Protein AF-A0A1E3PH79-F1 (afdb_monomer)

Radius of gyration: 48.36 Å; Cα contacts (8 Å, |Δi|>4): 614; chains: 1; bounding box: 118×98×127 Å

Secondary structure (DSSP, 8-state):
---------------------------------SS--SSSTTTTTTSSSSSSSSTTS-SSS------------PPPP----------------SS-SSSSSSS---------------------PPPPPPPHHHHHHHHHHHHHHHHHHHT-TT----PPPPP-EEEEESSHHHHHHHHHHHHSS--S----SS------------------------HHHHHHHHHHHHHH-TT--S--------TTS----EEEPP---TTS--HHHHHHHSSSPEEEEEEESSS----HHHHHH-TT-SSEEEEEE-GGGS-HHHHHHHHHHSTT-EE----TT----SSS-HHHHHHHHHHHHHHHHHHHHHHHHHHT-SSSPPPEESHHHHHHHHHHHHHHHHHHHHHHHHHHHHHHHHHHHHHHHHHHTT----HHHHHHHHHHHHHHHHHHHHHHSSHHHHHHHHHHHHHHHHHHHHIIIIIPPPPTTS--S-TTS---GGGGGGS-TT-HHHHHHHHHHHHHHHTS-HHHHHHHHHHHHHHHHHHHHHHHSGGGG-HHHHHHHHHHHHHHHHHHHHHHHHHHHHHHGGGGT-----HHHHHHHHHHHHHHHHHHHHHHHHHHHHHHHHH-HHHHHHHHHHHHHHHHHSTTS-TT---TTS-HHHHHHHHHHHHHHHHHHHHHHHHHHHHSSGGG-GGGGGG-HHHHHHHHHHHHHHHHHHHHIIIIIHHHHHHHHHHHHHHHSTTTS-HHHHHHHHHTSHHHHHHHHHHHHHHHHHHHHHHHHHHH-

pLDDT: mean 71.73, std 24.01, range [20.89, 97.62]

Structure (mmCIF, N/CA/C/O backbone):
data_AF-A0A1E3PH79-F1
#
_entry.id   AF-A0A1E3PH79-F1
#
loop_
_atom_site.group_PDB
_atom_site.id
_atom_site.type_symbol
_atom_site.label_atom_id
_atom_site.label_alt_id
_atom_site.label_comp_id
_atom_site.label_asym_id
_atom_site.label_entity_id
_atom_site.label_seq_id
_atom_site.pdbx_PDB_ins_code
_atom_site.Cartn_x
_atom_site.Cartn_y
_atom_site.Cartn_z
_atom_site.occupancy
_atom_site.B_iso_or_equiv
_atom_site.auth_seq_id
_atom_site.auth_comp_id
_atom_site.auth_asym_id
_atom_site.auth_atom_id
_atom_site.pdbx_PDB_model_num
ATOM 1 N N . ILE A 1 1 ? -37.958 31.650 -43.771 1.00 40.56 1 ILE A N 1
ATOM 2 C CA . ILE A 1 1 ? -38.868 30.776 -44.551 1.00 40.56 1 ILE A CA 1
ATOM 3 C C . ILE A 1 1 ? -39.923 30.246 -43.580 1.00 40.56 1 ILE A C 1
ATOM 5 O O . ILE A 1 1 ? -39.558 29.885 -42.472 1.00 40.56 1 ILE A O 1
ATOM 9 N N . LYS A 1 2 ? -41.201 30.360 -43.972 1.00 30.62 2 LYS A N 1
ATOM 10 C CA . LYS A 1 2 ? -42.459 29.842 -43.375 1.00 30.62 2 LYS A CA 1
ATOM 11 C C . LYS A 1 2 ? -42.293 28.492 -42.637 1.00 30.62 2 LYS A C 1
ATOM 13 O O . LYS A 1 2 ? -41.453 27.720 -43.065 1.00 30.62 2 LYS A O 1
ATOM 18 N N . ALA A 1 3 ? -43.095 28.029 -41.676 1.00 34.97 3 ALA A N 1
ATOM 19 C CA . ALA A 1 3 ? -44.227 28.469 -40.849 1.00 34.97 3 ALA A CA 1
ATOM 20 C C . ALA A 1 3 ? -44.643 27.219 -40.018 1.00 34.97 3 ALA A C 1
ATOM 22 O O . ALA A 1 3 ? -44.399 26.122 -40.503 1.00 34.97 3 ALA A O 1
ATOM 23 N N . MET A 1 4 ? -45.303 27.412 -38.858 1.00 33.97 4 MET A N 1
ATOM 24 C CA . MET A 1 4 ? -46.304 26.535 -38.180 1.00 33.97 4 MET A CA 1
ATOM 25 C C . MET A 1 4 ? -46.022 25.017 -38.005 1.00 33.97 4 MET A C 1
ATOM 27 O O . MET A 1 4 ? -45.656 24.329 -38.936 1.00 33.97 4 MET A O 1
ATOM 31 N N . GLY A 1 5 ? -46.299 24.343 -36.886 1.00 33.81 5 GLY A N 1
ATOM 32 C CA . GLY A 1 5 ? -47.116 24.647 -35.713 1.00 33.81 5 GLY A CA 1
ATOM 33 C C . GLY A 1 5 ? -47.952 23.413 -35.309 1.00 33.81 5 GLY A C 1
ATOM 34 O O . GLY A 1 5 ? -48.493 22.747 -36.184 1.00 33.81 5 GLY A O 1
ATOM 35 N N . ARG A 1 6 ? -48.140 23.237 -33.986 1.00 31.33 6 ARG A N 1
ATOM 36 C CA . ARG A 1 6 ? -49.206 22.477 -33.274 1.00 31.33 6 ARG A CA 1
ATOM 37 C C . ARG A 1 6 ? -49.082 20.940 -33.162 1.00 31.33 6 ARG A C 1
ATOM 39 O O . ARG A 1 6 ? -48.594 20.319 -34.086 1.00 31.33 6 ARG A O 1
ATOM 46 N N . PHE A 1 7 ? -49.542 20.228 -32.115 1.00 28.58 7 PHE A N 1
ATOM 47 C CA . PHE A 1 7 ? -50.217 20.470 -30.811 1.00 28.58 7 PHE A CA 1
ATOM 48 C C . PHE A 1 7 ? -50.102 19.138 -29.998 1.00 28.58 7 PHE A C 1
ATOM 50 O O . PHE A 1 7 ? -50.185 18.076 -30.598 1.00 28.58 7 PHE A O 1
ATOM 57 N N . ILE A 1 8 ? -49.760 19.152 -28.699 1.00 30.28 8 ILE A N 1
ATOM 58 C CA . ILE A 1 8 ? -50.612 18.891 -27.502 1.00 30.28 8 ILE A CA 1
ATOM 59 C C . ILE A 1 8 ? -51.336 17.521 -27.426 1.00 30.28 8 ILE A C 1
ATOM 61 O O . ILE A 1 8 ? -52.250 17.284 -28.209 1.00 30.28 8 ILE A O 1
ATOM 65 N N . ARG A 1 9 ? -51.068 16.733 -26.358 1.00 26.61 9 ARG A N 1
ATOM 66 C CA . ARG A 1 9 ? -52.057 16.339 -25.312 1.00 26.61 9 ARG A CA 1
ATOM 67 C C . ARG A 1 9 ? -51.448 15.553 -24.131 1.00 26.61 9 ARG A C 1
ATOM 69 O O . ARG A 1 9 ? -50.984 14.433 -24.288 1.00 26.61 9 ARG A O 1
ATOM 76 N N . PHE A 1 10 ? -51.543 16.164 -22.947 1.00 28.48 10 PHE A N 1
ATOM 77 C CA . PHE A 1 10 ? -51.653 15.520 -21.629 1.00 28.48 10 PHE A CA 1
ATOM 78 C C . PHE A 1 10 ? -53.052 14.898 -21.451 1.00 28.48 10 PHE A C 1
ATOM 80 O O . PHE A 1 10 ? -53.993 15.302 -22.145 1.00 28.48 10 PHE A O 1
ATOM 87 N N . PRO A 1 11 ? -53.223 14.056 -20.418 1.00 27.12 11 PRO A N 1
ATOM 88 C CA . PRO A 1 11 ? -54.274 14.345 -19.448 1.00 27.12 11 PRO A CA 1
ATOM 89 C C . PRO A 1 11 ? -53.763 14.318 -17.998 1.00 27.12 11 PRO A C 1
ATOM 91 O O . PRO A 1 11 ? -52.985 13.458 -17.597 1.00 27.12 11 PRO A O 1
ATOM 94 N N . ALA A 1 12 ? -54.254 15.280 -17.224 1.00 29.77 12 ALA A N 1
ATOM 95 C CA . ALA A 1 12 ? -54.241 15.331 -15.769 1.00 29.77 12 ALA A CA 1
ATOM 96 C C . ALA A 1 12 ? -55.686 15.171 -15.277 1.00 29.77 12 ALA A C 1
ATOM 98 O O . ALA A 1 12 ? -56.572 15.691 -15.943 1.00 29.77 12 ALA A O 1
ATOM 99 N N . TYR A 1 13 ? -55.901 14.518 -14.134 1.00 26.52 13 TYR A N 1
ATOM 100 C CA . TYR A 1 13 ? -57.000 14.725 -13.164 1.00 26.52 13 TYR A CA 1
ATOM 101 C C . TYR A 1 13 ? -56.600 13.894 -11.921 1.00 26.52 13 TYR A C 1
ATOM 103 O O . TYR A 1 13 ? -56.377 12.701 -12.079 1.00 26.52 13 TYR A O 1
ATOM 111 N N . ALA A 1 14 ? -56.264 14.395 -10.726 1.00 29.11 14 ALA A N 1
ATOM 112 C CA . ALA A 1 14 ? -56.746 15.464 -9.834 1.00 29.11 14 ALA A CA 1
ATOM 113 C C . ALA A 1 14 ? -57.634 14.930 -8.690 1.00 29.11 14 ALA A C 1
ATOM 115 O O . ALA A 1 14 ? -58.629 14.255 -8.933 1.00 29.11 14 ALA A O 1
ATOM 116 N N . GLY A 1 15 ? -57.277 15.339 -7.463 1.00 24.25 15 GLY A N 1
ATOM 117 C CA . GLY A 1 15 ? -58.037 15.204 -6.210 1.00 24.25 15 GLY A CA 1
ATOM 118 C C . GLY A 1 15 ? -57.395 14.198 -5.246 1.00 24.25 15 GLY A C 1
ATOM 119 O O . GLY A 1 15 ? -57.199 13.056 -5.619 1.00 24.25 15 GLY A O 1
ATOM 120 N N . GLY A 1 16 ? -57.011 14.504 -4.008 1.00 24.59 16 GLY A N 1
ATOM 121 C CA . GLY A 1 16 ? -57.211 15.679 -3.167 1.00 24.59 16 GLY A CA 1
ATOM 122 C C . GLY A 1 16 ? -57.315 15.225 -1.701 1.00 24.59 16 GLY A C 1
ATOM 123 O O . GLY A 1 16 ? -57.924 14.199 -1.429 1.00 24.59 16 GLY A O 1
ATOM 124 N N . ALA A 1 17 ? -56.779 16.050 -0.800 1.00 23.89 17 ALA A N 1
ATOM 125 C CA . ALA A 1 17 ? -56.990 16.093 0.652 1.00 23.89 17 ALA A CA 1
ATOM 126 C C . ALA A 1 17 ? -56.134 15.212 1.596 1.00 23.89 17 ALA A C 1
ATOM 128 O O . ALA A 1 17 ? -55.948 14.011 1.446 1.00 23.89 17 ALA A O 1
ATOM 129 N N . VAL A 1 18 ? -55.637 15.941 2.596 1.00 26.20 18 VAL A N 1
ATOM 130 C CA . VAL A 1 18 ? -54.817 15.632 3.771 1.00 26.20 18 VAL A CA 1
ATOM 131 C C . VAL A 1 18 ? -55.671 14.970 4.869 1.00 26.20 18 VAL A C 1
ATOM 133 O O . VAL A 1 18 ? -56.858 15.275 4.948 1.00 26.20 18 VAL A O 1
ATOM 136 N N . VAL A 1 19 ? -55.058 14.161 5.750 1.00 25.27 19 VAL A N 1
ATOM 137 C CA . VAL A 1 19 ? -55.123 14.222 7.241 1.00 25.27 19 VAL A CA 1
ATOM 138 C C . VAL A 1 19 ? -54.936 12.833 7.886 1.00 25.27 19 VAL A C 1
ATOM 140 O O . VAL A 1 19 ? -55.721 11.923 7.663 1.00 25.27 19 VAL A O 1
ATOM 143 N N . ALA A 1 20 ? -53.872 12.758 8.698 1.00 25.66 20 ALA A N 1
ATOM 144 C CA . ALA A 1 20 ? -53.645 12.053 9.971 1.00 25.66 20 ALA A CA 1
ATOM 145 C C . ALA A 1 20 ? -54.320 10.705 10.302 1.00 25.66 20 ALA A C 1
ATOM 147 O O . ALA A 1 20 ? -55.531 10.548 10.212 1.00 25.66 20 ALA A O 1
ATOM 148 N N . GLY A 1 21 ? -53.541 9.833 10.954 1.00 24.19 21 GLY A N 1
ATOM 149 C CA . GLY A 1 21 ? -54.073 8.913 11.966 1.00 24.19 21 GLY A CA 1
ATOM 150 C C . GLY A 1 21 ? -53.407 7.544 11.976 1.00 24.19 21 GLY A C 1
ATOM 151 O O . GLY A 1 21 ? -53.368 6.864 10.964 1.00 24.19 21 GLY A O 1
ATOM 152 N N . ALA A 1 22 ? -52.876 7.161 13.132 1.00 23.11 22 ALA A N 1
ATOM 153 C CA . ALA A 1 22 ? -52.098 5.956 13.374 1.00 23.11 22 ALA A CA 1
ATOM 154 C C . ALA A 1 22 ? -52.888 4.632 13.280 1.00 23.11 22 ALA A C 1
ATOM 156 O O . ALA A 1 22 ? -54.100 4.599 13.481 1.00 23.11 22 ALA A O 1
ATOM 157 N N . SER A 1 23 ? -52.112 3.544 13.171 1.00 25.17 23 SER A N 1
ATOM 158 C CA . SER A 1 23 ? -52.193 2.300 13.965 1.00 25.17 23 SER A CA 1
ATOM 159 C C . SER A 1 23 ? -52.551 0.972 13.265 1.00 25.17 23 SER A C 1
ATOM 161 O O . SER A 1 23 ? -53.536 0.847 12.548 1.00 25.17 23 SER A O 1
ATOM 163 N N . TYR A 1 24 ? -51.732 -0.025 13.638 1.00 26.09 24 TYR A N 1
ATOM 164 C CA . TYR A 1 24 ? -52.042 -1.443 13.888 1.00 26.09 24 TYR A CA 1
ATOM 165 C C . TYR A 1 24 ? -51.797 -2.522 12.803 1.00 26.09 24 TYR A C 1
ATOM 167 O O . TYR A 1 24 ? -52.675 -2.908 12.044 1.00 26.09 24 TYR A O 1
ATOM 175 N N . VAL A 1 25 ? -50.552 -3.025 12.797 1.00 27.20 25 VAL A N 1
ATOM 176 C CA . VAL A 1 25 ? -50.134 -4.412 13.135 1.00 27.20 25 VAL A CA 1
ATOM 177 C C . VAL A 1 25 ? -50.914 -5.610 12.532 1.00 27.20 25 VAL A C 1
ATOM 179 O O . VAL A 1 25 ? -51.998 -5.950 12.982 1.00 27.20 25 VAL A O 1
ATOM 182 N N . SER A 1 26 ? -50.214 -6.312 11.620 1.00 24.75 26 SER A N 1
ATOM 183 C CA . SER A 1 26 ? -49.891 -7.767 11.579 1.00 24.75 26 SER A CA 1
ATOM 184 C C . SER A 1 26 ? -51.007 -8.839 11.594 1.00 24.75 26 SER A C 1
ATOM 186 O O . SER A 1 26 ? -51.764 -8.927 12.551 1.00 24.75 26 SER A O 1
ATOM 188 N N . TYR A 1 27 ? -50.997 -9.805 10.651 1.00 29.05 27 TYR A N 1
ATOM 189 C CA . TYR A 1 27 ? -50.211 -11.063 10.765 1.00 29.05 27 TYR A CA 1
ATOM 190 C C . TYR A 1 27 ? -50.633 -12.195 9.777 1.00 29.05 27 TYR A C 1
ATOM 192 O O . TYR A 1 27 ? -51.817 -12.390 9.520 1.00 29.05 27 TYR A O 1
ATOM 200 N N . LYS A 1 28 ? -49.618 -12.988 9.359 1.00 23.61 28 LYS A N 1
ATOM 201 C CA . LYS A 1 28 ? -49.560 -14.327 8.687 1.00 23.61 28 LYS A CA 1
ATOM 202 C C . LYS A 1 28 ? -49.988 -14.459 7.214 1.00 23.61 28 LYS A C 1
ATOM 204 O O . LYS A 1 28 ? -51.098 -14.111 6.855 1.00 23.61 28 LYS A O 1
ATOM 209 N N . VAL A 1 29 ? -49.121 -14.860 6.265 1.00 28.25 29 VAL A N 1
ATOM 210 C CA . VAL A 1 29 ? -48.293 -16.089 6.063 1.00 28.25 29 VAL A CA 1
ATOM 211 C C . VAL A 1 29 ? -49.121 -17.363 5.875 1.00 28.25 29 VAL A C 1
ATOM 213 O O . VAL A 1 29 ? -49.453 -18.023 6.854 1.00 28.25 29 VAL A O 1
ATOM 216 N N . GLN A 1 30 ? -49.341 -17.733 4.608 1.00 24.27 30 GLN A N 1
ATOM 217 C CA . GLN A 1 30 ? -49.129 -19.079 4.052 1.00 24.27 30 GLN A CA 1
ATOM 218 C C . GLN A 1 30 ? -49.381 -19.054 2.533 1.00 24.27 30 GLN A C 1
ATOM 220 O O . GLN A 1 30 ? -50.525 -19.055 2.108 1.00 24.27 30 GLN A O 1
ATOM 225 N N . GLU A 1 31 ? -48.314 -19.017 1.731 1.00 25.84 31 GLU A N 1
ATOM 226 C CA . GLU A 1 31 ? -48.132 -19.920 0.582 1.00 25.84 31 GLU A CA 1
ATOM 227 C C . GLU A 1 31 ? -46.709 -19.749 0.030 1.00 25.84 31 GLU A C 1
ATOM 229 O O . GLU A 1 31 ? -46.317 -18.698 -0.473 1.00 25.84 31 GLU A O 1
ATOM 234 N N . VAL A 1 32 ? -45.910 -20.802 0.186 1.00 27.08 32 VAL A N 1
ATOM 235 C CA . VAL A 1 32 ? -44.675 -21.038 -0.559 1.00 27.08 32 VAL A CA 1
ATOM 236 C C . VAL A 1 32 ? -45.066 -21.982 -1.682 1.00 27.08 32 VAL A C 1
ATOM 238 O O . VAL A 1 32 ? -45.522 -23.075 -1.371 1.00 27.08 32 VAL A O 1
ATOM 241 N N . GLN A 1 33 ? -44.860 -21.595 -2.941 1.00 24.83 33 GLN A N 1
ATOM 242 C CA . GLN A 1 33 ? -44.304 -22.446 -4.004 1.00 24.83 33 GLN A CA 1
ATOM 243 C C . GLN A 1 33 ? -44.442 -21.752 -5.360 1.00 24.83 33 GLN A C 1
ATOM 245 O O . GLN A 1 33 ? -45.523 -21.720 -5.926 1.00 24.83 33 GLN A O 1
ATOM 250 N N . SER A 1 34 ? -43.320 -21.240 -5.874 1.00 29.38 34 SER A N 1
ATOM 251 C CA . SER A 1 34 ? -42.864 -21.395 -7.269 1.00 29.38 34 SER A CA 1
ATOM 252 C C . SER A 1 34 ? -42.009 -20.200 -7.700 1.00 29.38 34 SER A C 1
ATOM 254 O O . SER A 1 34 ? -42.451 -19.385 -8.501 1.00 29.38 34 SER A O 1
ATOM 256 N N . TYR A 1 35 ? -40.782 -20.069 -7.189 1.00 31.27 35 TYR A N 1
ATOM 257 C CA . TYR A 1 35 ? -39.760 -19.287 -7.899 1.00 31.27 35 TYR A CA 1
ATOM 258 C C . TYR A 1 35 ? -38.345 -19.641 -7.431 1.00 31.27 35 TYR A C 1
ATOM 260 O O . TYR A 1 35 ? -37.696 -18.832 -6.788 1.00 31.27 35 TYR A O 1
ATOM 268 N N . THR A 1 36 ? -37.880 -20.860 -7.736 1.00 27.53 36 THR A N 1
ATOM 269 C CA . THR A 1 36 ? -36.444 -21.224 -7.822 1.00 27.53 36 THR A CA 1
ATOM 270 C C . THR A 1 36 ? -36.266 -22.691 -8.240 1.00 27.53 36 THR A C 1
ATOM 272 O O . THR A 1 36 ? -35.741 -23.517 -7.503 1.00 27.53 36 THR A O 1
ATOM 275 N N . ILE A 1 37 ? -36.658 -23.031 -9.467 1.00 33.91 37 ILE A N 1
ATOM 276 C CA . ILE A 1 37 ? -36.073 -24.170 -10.193 1.00 33.91 37 ILE A CA 1
ATOM 277 C C . ILE A 1 37 ? -35.824 -23.661 -11.606 1.00 33.91 37 ILE A C 1
ATOM 279 O O . ILE A 1 37 ? -36.747 -23.648 -12.401 1.00 33.91 37 ILE A O 1
ATOM 283 N N . ASP A 1 38 ? -34.621 -23.126 -11.844 1.00 33.41 38 ASP A N 1
ATOM 284 C CA . ASP A 1 38 ? -34.033 -23.000 -13.197 1.00 33.41 38 ASP A CA 1
ATOM 285 C C . ASP A 1 38 ? -32.577 -22.485 -13.219 1.00 33.41 38 ASP A C 1
ATOM 287 O O . ASP A 1 38 ? -32.014 -22.231 -14.280 1.00 33.41 38 ASP A O 1
ATOM 291 N N . LYS A 1 39 ? -31.895 -22.372 -12.067 1.00 32.22 39 LYS A N 1
ATOM 292 C CA . LYS A 1 39 ? -30.450 -22.053 -12.034 1.00 32.22 39 LYS A CA 1
ATOM 293 C C . LYS A 1 39 ? -29.551 -23.086 -11.351 1.00 32.22 39 LYS A C 1
ATOM 295 O O . LYS A 1 39 ? -28.341 -22.900 -11.333 1.00 32.22 39 LYS A O 1
ATOM 300 N N . VAL A 1 40 ? -30.106 -24.192 -10.853 1.00 38.94 40 VAL A N 1
ATOM 301 C CA . VAL A 1 40 ? -29.328 -25.239 -10.156 1.00 38.94 40 VAL A CA 1
ATOM 302 C C . VAL A 1 40 ? -28.991 -26.439 -11.057 1.00 38.94 40 VAL A C 1
ATOM 304 O O . VAL A 1 40 ? -28.041 -27.154 -10.770 1.00 38.94 40 VAL A O 1
ATOM 307 N N . ASN A 1 41 ? -29.622 -26.583 -12.227 1.00 32.47 41 ASN A N 1
ATOM 308 C CA . ASN A 1 41 ? -29.276 -27.638 -13.196 1.00 32.47 41 ASN A CA 1
ATOM 309 C C . ASN A 1 41 ? -28.191 -27.235 -14.216 1.00 32.47 41 ASN A C 1
ATOM 311 O O . ASN A 1 41 ? -27.985 -27.934 -15.198 1.00 32.47 41 ASN A O 1
ATOM 315 N N . ILE A 1 42 ? -27.488 -26.116 -14.002 1.00 38.41 42 ILE A N 1
ATOM 316 C CA . ILE A 1 42 ? -26.365 -25.678 -14.861 1.00 38.41 42 ILE A CA 1
ATOM 317 C C . ILE A 1 42 ? -25.005 -25.847 -14.155 1.00 38.41 42 ILE A C 1
ATOM 319 O O . ILE A 1 42 ? -23.962 -25.814 -14.798 1.00 38.41 42 ILE A O 1
ATOM 323 N N . ILE A 1 43 ? -24.992 -26.108 -12.844 1.00 34.12 43 ILE A N 1
ATOM 324 C CA . ILE A 1 43 ? -23.750 -26.271 -12.064 1.00 34.12 43 ILE A CA 1
ATOM 325 C C . ILE A 1 43 ? -23.427 -27.755 -11.815 1.00 34.12 43 ILE A C 1
ATOM 327 O O . ILE A 1 43 ? -22.266 -28.118 -11.648 1.00 34.12 43 ILE A O 1
ATOM 331 N N . THR A 1 44 ? -24.419 -28.643 -11.889 1.00 32.03 44 THR A N 1
ATOM 332 C CA . THR A 1 44 ? -24.231 -30.094 -11.730 1.00 32.03 44 THR A CA 1
ATOM 333 C C . THR A 1 44 ? -23.749 -30.807 -12.999 1.00 32.03 44 THR A C 1
ATOM 335 O O . THR A 1 44 ? -23.125 -31.857 -12.887 1.00 32.03 44 THR A O 1
ATOM 338 N N . ASP A 1 45 ? -23.916 -30.214 -14.187 1.00 31.34 45 ASP A N 1
ATOM 339 C CA . ASP A 1 45 ? -23.447 -30.799 -15.458 1.00 31.34 45 ASP A CA 1
ATOM 340 C C . ASP A 1 45 ? -22.004 -30.409 -15.843 1.00 31.34 45 ASP A C 1
ATOM 342 O O . ASP A 1 45 ? -21.421 -31.008 -16.749 1.00 31.34 45 ASP A O 1
ATOM 346 N N . TRP A 1 46 ? -21.381 -29.454 -15.138 1.00 34.69 46 TRP A N 1
ATOM 347 C CA . TRP A 1 46 ? -19.995 -29.030 -15.402 1.00 34.69 46 TRP A CA 1
ATOM 348 C C . TRP A 1 46 ? -18.946 -29.796 -14.572 1.00 34.69 46 TRP A C 1
ATOM 350 O O . TRP A 1 46 ? -17.784 -29.875 -14.964 1.00 34.69 46 TRP A O 1
ATOM 360 N N . LEU A 1 47 ? -19.353 -30.443 -13.475 1.00 34.25 47 LEU A N 1
ATOM 361 C CA . LEU A 1 47 ? -18.463 -31.212 -12.589 1.00 34.25 47 LEU A CA 1
ATOM 362 C C . LEU A 1 47 ? -18.416 -32.724 -12.885 1.00 34.25 47 LEU A C 1
ATOM 364 O O . LEU A 1 47 ? -17.696 -33.455 -12.213 1.00 34.25 47 LEU A O 1
ATOM 368 N N . GLY A 1 48 ? -19.136 -33.201 -13.906 1.00 32.88 48 GLY A N 1
ATOM 369 C CA . GLY A 1 48 ? -19.240 -34.631 -14.230 1.00 32.88 48 GLY A CA 1
ATOM 370 C C . GLY A 1 48 ? -18.476 -35.118 -15.468 1.00 32.88 48 GLY A C 1
ATOM 371 O O . GLY A 1 48 ? -18.587 -36.295 -15.794 1.00 32.88 48 GLY A O 1
ATOM 372 N N . LYS A 1 49 ? -17.746 -34.261 -16.205 1.00 31.97 49 LYS A N 1
ATOM 373 C CA . LYS A 1 49 ? -17.163 -34.637 -17.519 1.00 31.97 49 LYS A CA 1
ATOM 374 C C . LYS A 1 49 ? -15.705 -34.231 -17.777 1.00 31.97 49 LYS A C 1
ATOM 376 O O . LYS A 1 49 ? -15.265 -34.299 -18.918 1.00 31.97 49 LYS A O 1
ATOM 381 N N . SER A 1 50 ? -14.938 -33.900 -16.738 1.00 33.84 50 SER A N 1
ATOM 382 C CA . SER A 1 50 ? -13.518 -33.516 -16.892 1.00 33.84 50 SER A CA 1
ATOM 383 C C . SER A 1 50 ? -12.545 -34.321 -16.021 1.00 33.84 50 SER A C 1
ATOM 385 O O . SER A 1 50 ? -11.378 -33.956 -15.924 1.00 33.84 50 SER A O 1
ATOM 387 N N . PHE A 1 51 ? -12.998 -35.409 -15.387 1.00 31.53 51 PHE A N 1
ATOM 388 C CA . PHE A 1 51 ? -12.179 -36.192 -14.448 1.00 31.53 51 PHE A CA 1
ATOM 389 C C . PHE A 1 51 ? -11.673 -37.544 -14.986 1.00 31.53 51 PHE A C 1
ATOM 391 O O . PHE A 1 51 ? -10.914 -38.208 -14.291 1.00 31.53 51 PHE A O 1
ATOM 398 N N . ASP A 1 52 ? -12.005 -37.920 -16.228 1.00 29.38 52 ASP A N 1
ATOM 399 C CA . ASP A 1 52 ? -11.644 -39.233 -16.808 1.00 29.38 52 ASP A CA 1
ATOM 400 C C . ASP A 1 52 ? -10.533 -39.188 -17.883 1.00 29.38 52 ASP A C 1
ATOM 402 O O . ASP A 1 52 ? -10.166 -40.218 -18.440 1.00 29.38 52 ASP A O 1
ATOM 406 N N . GLU A 1 53 ? -9.933 -38.020 -18.156 1.00 30.33 53 GLU A N 1
ATOM 407 C CA . GLU A 1 53 ? -8.894 -37.862 -19.200 1.00 30.33 53 GLU A CA 1
ATOM 408 C C . GLU A 1 53 ? -7.509 -37.443 -18.654 1.00 30.33 53 GLU A C 1
ATOM 410 O O . GLU A 1 53 ? -6.613 -37.074 -19.408 1.00 30.33 53 GLU A O 1
ATOM 415 N N . ILE A 1 54 ? -7.297 -37.526 -17.331 1.00 35.12 54 ILE A N 1
ATOM 416 C CA . ILE A 1 54 ? -6.015 -37.187 -16.667 1.00 35.12 54 ILE A CA 1
ATOM 417 C C . ILE A 1 54 ? -5.381 -38.398 -15.942 1.00 35.12 54 ILE A C 1
ATOM 419 O O . ILE A 1 54 ? -4.218 -38.358 -15.545 1.00 35.12 54 ILE A O 1
ATOM 423 N N . ALA A 1 55 ? -6.067 -39.543 -15.871 1.00 28.42 55 ALA A N 1
ATOM 424 C CA . ALA A 1 55 ? -5.559 -40.753 -15.208 1.00 28.42 55 ALA A CA 1
ATOM 425 C C . ALA A 1 55 ? -4.575 -41.605 -16.053 1.00 28.42 55 ALA A C 1
ATOM 427 O O . ALA A 1 55 ? -4.109 -42.639 -15.588 1.00 28.42 55 ALA A O 1
ATOM 428 N N . GLY A 1 56 ? -4.227 -41.189 -17.279 1.00 33.03 56 GLY A N 1
ATOM 429 C CA . GLY A 1 56 ? -3.384 -41.971 -18.202 1.00 33.03 56 GLY A CA 1
ATOM 430 C C . GLY A 1 56 ? -1.911 -41.549 -18.329 1.00 33.03 56 GLY A C 1
ATOM 431 O O . GLY A 1 56 ? -1.188 -42.145 -19.121 1.00 33.03 56 GLY A O 1
ATOM 432 N N . GLY A 1 57 ? -1.454 -40.515 -17.611 1.00 32.38 57 GLY A N 1
ATOM 433 C CA . GLY A 1 57 ? -0.138 -39.886 -17.846 1.00 32.38 57 GLY A CA 1
ATOM 434 C C . GLY A 1 57 ? 0.852 -39.904 -16.676 1.00 32.38 57 GLY A C 1
ATOM 435 O O . GLY A 1 57 ? 1.940 -39.347 -16.803 1.00 32.38 57 GLY A O 1
ATOM 436 N N . LEU A 1 58 ? 0.496 -40.510 -15.542 1.00 29.89 58 LEU A N 1
ATOM 437 C CA . LEU A 1 58 ? 1.210 -40.362 -14.263 1.00 29.89 58 LEU A CA 1
ATOM 438 C C . LEU A 1 58 ? 1.896 -41.644 -13.755 1.00 29.89 58 LEU A C 1
ATOM 440 O O . LEU A 1 58 ? 2.262 -41.710 -12.589 1.00 29.89 58 LEU A O 1
ATOM 444 N N . ASP A 1 59 ? 2.131 -42.631 -14.622 1.00 28.84 59 ASP A N 1
ATOM 445 C CA . ASP A 1 59 ? 2.749 -43.919 -14.239 1.00 28.84 59 ASP A CA 1
ATOM 446 C C . ASP A 1 59 ? 4.247 -44.027 -14.616 1.00 28.84 59 ASP A C 1
ATOM 448 O O . ASP A 1 59 ? 4.873 -45.075 -14.497 1.00 28.84 59 ASP A O 1
ATOM 452 N N . GLY A 1 60 ? 4.857 -42.931 -15.089 1.00 32.72 60 GLY A N 1
ATOM 453 C CA . GLY A 1 60 ? 6.245 -42.911 -15.582 1.00 32.72 60 GLY A CA 1
ATOM 454 C C . GLY A 1 60 ? 7.257 -42.128 -14.737 1.00 32.72 60 GLY A C 1
ATOM 455 O O . GLY A 1 60 ? 8.423 -42.068 -15.118 1.00 32.72 60 GLY A O 1
ATOM 456 N N . PHE A 1 61 ? 6.841 -41.490 -13.635 1.00 30.50 61 PHE A N 1
ATOM 457 C CA . PHE A 1 61 ? 7.673 -40.482 -12.952 1.00 30.50 61 PHE A CA 1
ATOM 458 C C . PHE A 1 61 ? 8.008 -40.781 -11.477 1.00 30.50 61 PHE A C 1
ATOM 460 O O . PHE A 1 61 ? 8.788 -40.049 -10.876 1.00 30.50 61 PHE A O 1
ATOM 467 N N . MET A 1 62 ? 7.514 -41.876 -10.888 1.00 27.42 62 MET A N 1
ATOM 468 C CA . MET A 1 62 ? 7.903 -42.303 -9.533 1.00 27.42 62 MET A CA 1
ATOM 469 C C . MET A 1 62 ? 8.568 -43.678 -9.548 1.00 27.42 62 MET A C 1
ATOM 471 O O . MET A 1 62 ? 7.958 -44.700 -9.258 1.00 27.42 62 MET A O 1
ATOM 475 N N . GLY A 1 63 ? 9.854 -43.695 -9.874 1.00 25.53 63 GLY A N 1
ATOM 476 C CA . GLY A 1 63 ? 10.680 -44.890 -9.792 1.00 25.53 63 GLY A CA 1
ATOM 477 C C . GLY A 1 63 ? 12.111 -44.508 -9.480 1.00 25.53 63 GLY A C 1
ATOM 478 O O . GLY A 1 63 ? 12.911 -44.401 -10.399 1.00 25.53 63 GLY A O 1
ATOM 479 N N . SER A 1 64 ? 12.392 -44.254 -8.200 1.00 25.59 64 SER A N 1
ATOM 480 C CA . SER A 1 64 ? 13.714 -44.289 -7.550 1.00 25.59 64 SER A CA 1
ATOM 481 C C . SER A 1 64 ? 13.781 -43.197 -6.492 1.00 25.59 64 SER A C 1
ATOM 483 O O . SER A 1 64 ? 14.096 -42.067 -6.825 1.00 25.59 64 SER A O 1
ATOM 485 N N . PHE A 1 65 ? 13.488 -43.532 -5.239 1.00 28.44 65 PHE A N 1
ATOM 486 C CA . PHE A 1 65 ? 14.339 -43.239 -4.078 1.00 28.44 65 PHE A CA 1
ATOM 487 C C . PHE A 1 65 ? 13.714 -43.954 -2.873 1.00 28.44 65 PHE A C 1
ATOM 489 O O . PHE A 1 65 ? 12.584 -43.667 -2.487 1.00 28.44 65 PHE A O 1
ATOM 496 N N . GLY A 1 66 ? 14.420 -44.970 -2.376 1.00 24.94 66 GLY A N 1
ATOM 497 C CA . GLY A 1 66 ? 13.994 -45.833 -1.278 1.00 24.94 66 GLY A CA 1
ATOM 498 C C . GLY A 1 66 ? 14.605 -45.462 0.076 1.00 24.94 66 GLY A C 1
ATOM 499 O O . GLY A 1 66 ? 15.617 -44.767 0.118 1.00 24.94 66 GLY A O 1
ATOM 500 N N . ASP A 1 67 ? 13.957 -46.023 1.107 1.00 24.52 67 ASP A N 1
ATOM 501 C CA . ASP A 1 67 ? 14.365 -46.319 2.497 1.00 24.52 67 ASP A CA 1
ATOM 502 C C . ASP A 1 67 ? 14.916 -45.182 3.388 1.00 24.52 67 ASP A C 1
ATOM 504 O O . ASP A 1 67 ? 15.742 -44.380 2.983 1.00 24.52 67 ASP A O 1
ATOM 508 N N . GLU A 1 68 ? 14.554 -45.028 4.670 1.00 23.23 68 GLU A N 1
ATOM 509 C CA . GLU A 1 68 ? 14.037 -45.965 5.678 1.00 23.23 68 GLU A CA 1
ATOM 510 C C . GLU A 1 68 ? 13.567 -45.140 6.910 1.00 23.23 68 GLU A C 1
ATOM 512 O O . GLU A 1 68 ? 14.264 -44.195 7.289 1.00 23.23 68 GLU A O 1
ATOM 517 N N . ARG A 1 69 ? 12.444 -45.522 7.558 1.00 24.86 69 ARG A N 1
ATOM 518 C CA . ARG A 1 69 ? 12.154 -45.531 9.029 1.00 24.86 69 ARG A CA 1
ATOM 519 C C . ARG A 1 69 ? 10.661 -45.349 9.378 1.00 24.86 69 ARG A C 1
ATOM 521 O O . ARG A 1 69 ? 10.156 -44.253 9.584 1.00 24.86 69 ARG A O 1
ATOM 528 N N . SER A 1 70 ? 10.005 -46.505 9.456 1.00 21.55 70 SER A N 1
ATOM 529 C CA . SER A 1 70 ? 8.941 -46.968 10.368 1.00 21.55 70 SER A CA 1
ATOM 530 C C . SER A 1 70 ? 8.235 -46.007 11.353 1.00 21.55 70 SER A C 1
ATOM 532 O O . SER A 1 70 ? 8.784 -45.644 12.392 1.00 21.55 70 SER A O 1
ATOM 534 N N . PHE A 1 71 ? 6.914 -45.857 11.172 1.00 20.89 71 PHE A N 1
ATOM 535 C CA . PHE A 1 71 ? 5.935 -45.939 12.268 1.00 20.89 71 PHE A CA 1
ATOM 536 C C . PHE A 1 71 ? 4.622 -46.572 11.767 1.00 20.89 71 PHE A C 1
ATOM 538 O O . PHE A 1 71 ? 4.142 -46.267 10.680 1.00 20.89 71 PHE A O 1
ATOM 545 N N . SER A 1 72 ? 4.096 -47.521 12.538 1.00 25.56 72 SER A N 1
ATOM 546 C CA . SER A 1 72 ? 3.015 -48.454 12.200 1.00 25.56 72 SER A CA 1
ATOM 547 C C . SER A 1 72 ? 1.607 -47.876 12.384 1.00 25.56 72 SER A C 1
ATOM 549 O O . SER A 1 72 ? 1.316 -47.288 13.424 1.00 25.56 72 SER A O 1
ATOM 551 N N . GLN A 1 73 ? 0.708 -48.173 11.444 1.00 24.02 73 GLN A N 1
ATOM 552 C CA . GLN A 1 73 ? -0.745 -47.991 11.539 1.00 24.02 73 GLN A CA 1
ATOM 553 C C . GLN A 1 73 ? -1.421 -49.347 11.257 1.00 24.02 73 GLN A C 1
ATOM 555 O O . GLN A 1 73 ? -0.971 -50.036 10.339 1.00 24.02 73 GLN A O 1
ATOM 560 N N . PRO A 1 74 ? -2.484 -49.757 11.974 1.00 27.50 74 PRO A N 1
ATOM 561 C CA . PRO A 1 74 ? -3.334 -50.852 11.529 1.00 27.50 74 PRO A CA 1
ATOM 562 C C . PRO A 1 74 ? -4.603 -50.315 10.846 1.00 27.50 74 PRO A C 1
ATOM 564 O O . PRO A 1 74 ? -5.361 -49.536 11.422 1.00 27.50 74 PRO A O 1
ATOM 567 N N . THR A 1 75 ? -4.829 -50.757 9.612 1.00 27.19 75 THR A N 1
ATOM 568 C CA . THR A 1 75 ? -6.068 -50.624 8.828 1.00 27.19 75 THR A CA 1
ATOM 569 C C . THR A 1 75 ? -7.095 -51.706 9.203 1.00 27.19 75 THR A C 1
ATOM 571 O O . THR A 1 75 ? -6.700 -52.808 9.589 1.00 27.19 75 THR A O 1
ATOM 574 N N . PRO A 1 76 ? -8.411 -51.464 9.030 1.00 30.08 76 PRO A N 1
ATOM 575 C CA . PRO A 1 76 ? -9.418 -52.521 8.948 1.00 30.08 76 PRO A CA 1
ATOM 576 C C . PRO A 1 76 ? -9.706 -52.902 7.477 1.00 30.08 76 PRO A C 1
ATOM 578 O O . PRO A 1 76 ? -9.564 -52.048 6.598 1.00 30.08 76 PRO A O 1
ATOM 581 N N . PRO A 1 77 ? -10.161 -54.136 7.177 1.00 31.59 77 PRO A N 1
ATOM 582 C CA . PRO A 1 77 ? -10.740 -54.470 5.880 1.00 31.59 77 PRO A CA 1
ATOM 583 C C . PRO A 1 77 ? -12.277 -54.542 5.916 1.00 31.59 77 PRO A C 1
ATOM 585 O O . PRO A 1 77 ? -12.900 -54.801 6.946 1.00 31.59 77 PRO A O 1
ATOM 588 N N . SER A 1 78 ? -12.858 -54.302 4.744 1.00 24.69 78 SER A N 1
ATOM 589 C CA . SER A 1 78 ? -14.275 -54.341 4.368 1.00 24.69 78 SER A CA 1
ATOM 590 C C . SER A 1 78 ? -14.693 -55.696 3.754 1.00 24.69 78 SER A C 1
ATOM 592 O O . SER A 1 78 ? -13.837 -56.545 3.522 1.00 24.69 78 SER A O 1
ATOM 594 N N . GLN A 1 79 ? -15.999 -55.812 3.427 1.00 26.95 79 GLN A N 1
ATOM 595 C CA . GLN A 1 79 ? -16.753 -56.878 2.711 1.00 26.95 79 GLN A CA 1
ATOM 596 C C . GLN A 1 79 ? -17.509 -57.871 3.626 1.00 26.95 79 GLN A C 1
ATOM 598 O O . GLN A 1 79 ? -16.963 -58.322 4.621 1.00 26.95 79 GLN A O 1
ATOM 603 N N . GLU A 1 80 ? -18.759 -58.298 3.385 1.00 23.38 80 GLU A N 1
ATOM 604 C CA . GLU A 1 80 ? -19.764 -58.054 2.334 1.00 23.38 80 GLU A CA 1
ATOM 605 C C . GLU A 1 80 ? -21.120 -58.696 2.756 1.00 23.38 80 GLU A C 1
ATOM 607 O O . GLU A 1 80 ? -21.151 -59.568 3.621 1.00 23.38 80 GLU A O 1
ATOM 612 N N . THR A 1 81 ? -22.201 -58.341 2.044 1.00 24.75 81 THR A N 1
ATOM 613 C CA . THR A 1 81 ? -23.515 -59.025 1.868 1.00 24.75 81 THR A CA 1
ATOM 614 C C . THR A 1 81 ? -24.686 -58.833 2.865 1.00 24.75 81 THR A C 1
ATOM 616 O O . THR A 1 81 ? -24.650 -59.190 4.035 1.00 24.75 81 THR A O 1
ATOM 619 N N . THR A 1 82 ? -25.774 -58.288 2.300 1.00 25.14 82 THR A N 1
ATOM 620 C CA . THR A 1 82 ? -27.198 -58.216 2.716 1.00 25.14 82 THR A CA 1
ATOM 621 C C . THR A 1 82 ? -27.936 -59.551 2.423 1.00 25.14 82 THR A C 1
ATOM 623 O O . THR A 1 82 ? -27.296 -60.415 1.821 1.00 25.14 82 THR A O 1
ATOM 626 N N . PRO A 1 83 ? -29.254 -59.774 2.717 1.00 34.00 83 PRO A N 1
ATOM 627 C CA . PRO A 1 83 ? -30.312 -58.880 3.244 1.00 34.00 83 PRO A CA 1
ATOM 628 C C . PRO A 1 83 ? -31.203 -59.473 4.380 1.00 34.00 83 PRO A C 1
ATOM 630 O O . PRO A 1 83 ? -31.226 -60.680 4.600 1.00 34.00 83 PRO A O 1
ATOM 633 N N . GLY A 1 84 ? -32.045 -58.642 5.022 1.00 23.52 84 GLY A N 1
ATOM 634 C CA . GLY A 1 84 ? -33.269 -59.124 5.697 1.00 23.52 84 GLY A CA 1
ATOM 635 C C . GLY A 1 84 ? -33.733 -58.373 6.956 1.00 23.52 84 GLY A C 1
ATOM 636 O O . GLY A 1 84 ? -33.198 -58.605 8.027 1.00 23.52 84 GLY A O 1
ATOM 637 N N . ASN A 1 85 ? -34.753 -57.528 6.765 1.00 24.50 85 ASN A N 1
ATOM 638 C CA . ASN A 1 85 ? -35.866 -57.086 7.630 1.00 24.50 85 ASN A CA 1
ATOM 639 C C . ASN A 1 85 ? -35.809 -57.008 9.179 1.00 24.50 85 ASN A C 1
ATOM 641 O O . ASN A 1 85 ? -35.468 -57.954 9.876 1.00 24.50 85 ASN A O 1
ATOM 645 N N . ASP A 1 86 ? -36.441 -55.914 9.630 1.00 23.81 86 ASP A N 1
ATOM 646 C CA . ASP A 1 86 ? -37.207 -55.668 10.864 1.00 23.81 86 ASP A CA 1
ATOM 647 C C . ASP A 1 86 ? -36.510 -55.304 12.194 1.00 23.81 86 ASP A C 1
ATOM 649 O O . ASP A 1 86 ? -35.933 -56.122 12.899 1.00 23.81 86 ASP A O 1
ATOM 653 N N . ASN A 1 87 ? -36.795 -54.048 12.562 1.00 24.09 87 ASN A N 1
ATOM 654 C CA . ASN A 1 87 ? -37.203 -53.513 13.864 1.00 24.09 87 ASN A CA 1
ATOM 655 C C . ASN A 1 87 ? -36.219 -53.339 15.039 1.00 24.09 87 ASN A C 1
ATOM 657 O O . ASN A 1 87 ? -35.635 -54.261 15.590 1.00 24.09 87 ASN A O 1
ATOM 661 N N . ASP A 1 88 ? -36.291 -52.087 15.503 1.00 24.17 88 ASP A N 1
ATOM 662 C CA . ASP A 1 88 ? -36.158 -51.554 16.855 1.00 24.17 88 ASP A CA 1
ATOM 663 C C . ASP A 1 88 ? -34.783 -51.255 17.483 1.00 24.17 88 ASP A C 1
ATOM 665 O O . ASP A 1 88 ? -34.050 -52.109 17.964 1.00 24.17 88 ASP A O 1
ATOM 669 N N . ARG A 1 89 ? -34.637 -49.931 17.671 1.00 25.17 89 ARG A N 1
ATOM 670 C CA . ARG A 1 89 ? -34.211 -49.204 18.878 1.00 25.17 89 ARG A CA 1
ATOM 671 C C . ARG A 1 89 ? -32.720 -48.999 19.175 1.00 25.17 89 ARG A C 1
ATOM 673 O O . ARG A 1 89 ? -32.003 -49.909 19.558 1.00 25.17 89 ARG A O 1
ATOM 680 N N . GLN A 1 90 ? -32.439 -47.687 19.270 1.00 23.66 90 GLN A N 1
ATOM 681 C CA . GLN A 1 90 ? -31.554 -46.997 20.226 1.00 23.66 90 GLN A CA 1
ATOM 682 C C . GLN A 1 90 ? -30.051 -47.169 19.937 1.00 23.66 90 GLN A C 1
ATOM 684 O O . GLN A 1 90 ? -29.559 -48.269 19.787 1.00 23.66 90 GLN A O 1
ATOM 689 N N . THR A 1 91 ? -29.240 -46.122 19.784 1.00 24.50 91 THR A N 1
ATOM 690 C CA . THR A 1 91 ? -29.147 -44.876 20.560 1.00 24.50 91 THR A CA 1
ATOM 691 C C . THR A 1 91 ? -28.422 -43.794 19.742 1.00 24.50 91 THR A C 1
ATOM 693 O O . THR A 1 91 ? -27.278 -43.994 19.339 1.00 24.50 91 THR A O 1
ATOM 696 N N . LEU A 1 92 ? -29.037 -42.625 19.548 1.00 25.81 92 LEU A N 1
ATOM 697 C CA . LEU A 1 92 ? -28.313 -41.379 19.266 1.00 25.81 92 LEU A CA 1
ATOM 698 C C . LEU A 1 92 ? -28.972 -40.264 20.083 1.00 25.81 92 LEU A C 1
ATOM 700 O O . LEU A 1 92 ? -29.849 -39.536 19.618 1.00 25.81 92 LEU A O 1
ATOM 704 N N . GLU A 1 93 ? -28.582 -40.215 21.352 1.00 25.45 93 GLU A N 1
ATOM 705 C CA . GLU A 1 93 ? -28.691 -39.034 22.199 1.00 25.45 93 GLU A CA 1
ATOM 706 C C . GLU A 1 93 ? -27.565 -38.069 21.812 1.00 25.45 93 GLU A C 1
ATOM 708 O O . GLU A 1 93 ? -26.420 -38.498 21.705 1.00 25.45 93 GLU A O 1
ATOM 713 N N . ALA A 1 94 ? -27.916 -36.801 21.566 1.00 29.17 94 ALA A N 1
ATOM 714 C CA . ALA A 1 94 ? -27.131 -35.594 21.899 1.00 29.17 94 ALA A CA 1
ATOM 715 C C . ALA A 1 94 ? -27.512 -34.352 21.063 1.00 29.17 94 ALA A C 1
ATOM 717 O O . ALA A 1 94 ? -27.021 -33.267 21.346 1.00 29.17 94 ALA A O 1
ATOM 718 N N . THR A 1 95 ? -28.405 -34.445 20.070 1.00 29.86 95 THR A N 1
ATOM 719 C CA . THR A 1 95 ? -28.692 -33.299 19.169 1.00 29.86 95 THR A CA 1
ATOM 720 C C . THR A 1 95 ? -30.177 -33.087 18.847 1.00 29.86 95 THR A C 1
ATOM 722 O O . THR A 1 95 ? -30.535 -32.663 17.751 1.00 29.86 95 THR A O 1
ATOM 725 N N . ARG A 1 96 ? -31.079 -33.342 19.808 1.00 29.05 96 ARG A N 1
ATOM 726 C CA . ARG A 1 96 ? -32.525 -33.039 19.667 1.00 29.05 96 ARG A CA 1
ATOM 727 C C . ARG A 1 96 ? -33.176 -32.275 20.827 1.00 29.05 96 ARG A C 1
ATOM 729 O O . ARG A 1 96 ? -34.391 -32.127 20.837 1.00 29.05 96 ARG A O 1
ATOM 736 N N . PHE A 1 97 ? -32.406 -31.723 21.764 1.00 30.08 97 PHE A N 1
ATOM 737 C CA . PHE A 1 97 ? -32.987 -31.017 22.916 1.00 30.08 97 PHE A CA 1
ATOM 738 C C . PHE A 1 97 ? -33.330 -29.530 22.674 1.00 30.08 97 PHE A C 1
ATOM 740 O O . PHE A 1 97 ? -33.996 -28.929 23.503 1.00 30.08 97 PHE A O 1
ATOM 747 N N . LEU A 1 98 ? -32.951 -28.919 21.544 1.00 29.03 98 LEU A N 1
ATOM 748 C CA . LEU A 1 98 ? -33.087 -27.457 21.374 1.00 29.03 98 LEU A CA 1
ATOM 749 C C . LEU A 1 98 ? -33.999 -26.983 20.231 1.00 29.03 98 LEU A C 1
ATOM 751 O O . LEU A 1 98 ? -34.138 -25.786 20.020 1.00 29.03 98 LEU A O 1
ATOM 755 N N . MET A 1 99 ? -34.691 -27.892 19.540 1.00 25.77 99 MET A N 1
ATOM 756 C CA . MET A 1 99 ? -35.614 -27.556 18.440 1.00 25.77 99 MET A CA 1
ATOM 757 C C . MET A 1 99 ? -36.862 -28.454 18.480 1.00 25.77 99 MET A C 1
ATOM 759 O O . MET A 1 99 ? -37.143 -29.205 17.551 1.00 25.77 99 MET A O 1
ATOM 763 N N . GLY A 1 100 ? -37.584 -28.443 19.607 1.00 28.58 100 GLY A N 1
ATOM 764 C CA . GLY A 1 100 ? -38.746 -29.323 19.818 1.00 28.58 100 GLY A CA 1
ATOM 765 C C . GLY A 1 100 ? -39.816 -28.834 20.798 1.00 28.58 100 GLY A C 1
ATOM 766 O O . GLY A 1 100 ? -40.780 -29.555 21.022 1.00 28.58 100 GLY A O 1
ATOM 767 N N . VAL A 1 101 ? -39.694 -27.629 21.367 1.00 31.06 101 VAL A N 1
ATOM 768 C CA . VAL A 1 101 ? -40.664 -27.114 22.360 1.00 31.06 101 VAL A CA 1
ATOM 769 C C . VAL A 1 101 ? -41.612 -26.048 21.783 1.00 31.06 101 VAL A C 1
ATOM 771 O O . VAL A 1 101 ? -42.633 -25.752 22.390 1.00 31.06 101 VAL A O 1
ATOM 774 N N . LEU A 1 102 ? -41.364 -25.507 20.582 1.00 24.83 102 LEU A N 1
ATOM 775 C CA . LEU A 1 102 ? -42.054 -24.280 20.146 1.00 24.83 102 LEU A CA 1
ATOM 776 C C . LEU A 1 102 ? -43.173 -24.434 19.091 1.00 24.83 102 LEU A C 1
ATOM 778 O O . LEU A 1 102 ? -43.700 -23.421 18.646 1.00 24.83 102 LEU A O 1
ATOM 782 N N . LEU A 1 103 ? -43.574 -25.639 18.660 1.00 25.91 103 LEU A N 1
ATOM 783 C CA . LEU A 1 103 ? -44.461 -25.767 17.478 1.00 25.91 103 LEU A CA 1
ATOM 784 C C . LEU A 1 103 ? -45.596 -26.806 17.556 1.00 25.91 103 LEU A C 1
ATOM 786 O O . LEU A 1 103 ? -46.087 -27.249 16.522 1.00 25.91 103 LEU A O 1
ATOM 790 N N . ALA A 1 104 ? -46.080 -27.155 18.751 1.00 27.61 104 ALA A N 1
ATOM 791 C CA . ALA A 1 104 ? -47.187 -28.109 18.905 1.00 27.61 104 ALA A CA 1
ATOM 792 C C . ALA A 1 104 ? -48.256 -27.656 19.915 1.00 27.61 104 ALA A C 1
ATOM 794 O O . ALA A 1 104 ? -48.529 -28.357 20.884 1.00 27.61 104 ALA A O 1
ATOM 795 N N . ALA A 1 105 ? -48.868 -26.485 19.704 1.00 25.64 105 ALA A N 1
ATOM 796 C CA . ALA A 1 105 ? -50.037 -26.085 20.497 1.00 25.64 105 ALA A CA 1
ATOM 797 C C . ALA A 1 105 ? -50.970 -25.082 19.790 1.00 25.64 105 ALA A C 1
ATOM 799 O O . ALA A 1 105 ? -51.345 -24.089 20.398 1.00 25.64 105 ALA A O 1
ATOM 800 N N . ILE A 1 106 ? -51.357 -25.300 18.523 1.00 28.59 106 ILE A N 1
ATOM 801 C CA . ILE A 1 106 ? -52.532 -24.618 17.935 1.00 28.59 106 ILE A CA 1
ATOM 802 C C . ILE A 1 106 ? -53.248 -25.554 16.941 1.00 28.59 106 ILE A C 1
ATOM 804 O O . ILE A 1 106 ? -52.813 -25.669 15.799 1.00 28.59 106 ILE A O 1
ATOM 808 N N . ALA A 1 107 ? -54.340 -26.197 17.380 1.00 26.14 107 ALA A N 1
ATOM 809 C CA . ALA A 1 107 ? -55.449 -26.686 16.543 1.00 26.14 107 ALA A CA 1
ATOM 810 C C . ALA A 1 107 ? -56.704 -27.005 17.407 1.00 26.14 107 ALA A C 1
ATOM 812 O O . ALA A 1 107 ? -56.703 -27.965 18.169 1.00 26.14 107 ALA A O 1
ATOM 813 N N . GLU A 1 108 ? -57.705 -26.116 17.309 1.00 27.36 108 GLU A N 1
ATOM 814 C CA . GLU A 1 108 ? -59.191 -26.215 17.415 1.00 27.36 108 GLU A CA 1
ATOM 815 C C . GLU A 1 108 ? -59.883 -27.308 18.285 1.00 27.36 108 GLU A C 1
ATOM 817 O O . GLU A 1 108 ? -59.763 -28.491 17.997 1.00 27.36 108 GLU A O 1
ATOM 822 N N . GLN A 1 109 ? -60.575 -26.942 19.394 1.00 26.78 109 GLN A N 1
ATOM 823 C CA . GLN A 1 109 ? -62.045 -26.678 19.612 1.00 26.78 109 GLN A CA 1
ATOM 824 C C . GLN A 1 109 ? -62.809 -27.913 20.187 1.00 26.78 109 GLN A C 1
ATOM 826 O O . GLN A 1 109 ? -62.336 -29.027 20.000 1.00 26.78 109 GLN A O 1
ATOM 831 N N . PRO A 1 110 ? -64.040 -27.808 20.746 1.00 35.38 110 PRO A N 1
ATOM 832 C CA . PRO A 1 110 ? -64.572 -26.974 21.842 1.00 35.38 110 PRO A CA 1
ATOM 833 C C . PRO A 1 110 ? -65.253 -27.829 22.950 1.00 35.38 110 PRO A C 1
ATOM 835 O O . PRO A 1 110 ? -65.685 -28.938 22.677 1.00 35.38 110 PRO A O 1
ATOM 838 N N . ASP A 1 111 ? -65.415 -27.321 24.179 1.00 25.06 111 ASP A N 1
ATOM 839 C CA . ASP A 1 111 ? -66.604 -27.607 25.012 1.00 25.06 111 ASP A CA 1
ATOM 840 C C . ASP A 1 111 ? -66.641 -26.735 26.277 1.00 25.06 111 ASP A C 1
ATOM 842 O O . ASP A 1 111 ? -65.622 -26.315 26.824 1.00 25.06 111 ASP A O 1
ATOM 846 N N . ALA A 1 112 ? -67.862 -26.388 26.671 1.00 27.66 112 ALA A N 1
ATOM 847 C CA . ALA A 1 112 ? -68.204 -25.315 27.592 1.00 27.66 112 ALA A CA 1
ATOM 848 C C . ALA A 1 112 ? -68.271 -25.731 29.080 1.00 27.66 112 ALA A C 1
ATOM 850 O O . ALA A 1 112 ? -68.436 -26.904 29.404 1.00 27.66 112 ALA A O 1
ATOM 851 N N . VAL A 1 113 ? -68.356 -24.688 29.933 1.00 26.77 113 VAL A N 1
ATOM 852 C CA . VAL A 1 113 ? -68.910 -24.627 31.316 1.00 26.77 113 VAL A CA 1
ATOM 853 C C . VAL A 1 113 ? -67.902 -24.857 32.470 1.00 26.77 113 VAL A C 1
ATOM 855 O O . VAL A 1 113 ? -67.164 -25.834 32.420 1.00 26.77 113 VAL A O 1
ATOM 858 N N . PRO A 1 114 ? -67.933 -24.100 33.600 1.00 29.66 114 PRO A N 1
ATOM 859 C CA . PRO A 1 114 ? -68.402 -22.729 33.873 1.00 29.66 114 PRO A CA 1
ATOM 860 C C . PRO A 1 114 ? -67.317 -21.814 34.504 1.00 29.66 114 PRO A C 1
ATOM 862 O O . PRO A 1 114 ? -66.279 -22.259 34.986 1.00 29.66 114 PRO A O 1
ATOM 865 N N . LEU A 1 115 ? -67.617 -20.512 34.567 1.00 36.50 115 LEU A N 1
ATOM 866 C CA . LEU A 1 115 ? -66.909 -19.513 35.377 1.00 36.50 115 LEU A CA 1
ATOM 867 C C . LEU A 1 115 ? -66.817 -19.943 36.849 1.00 36.50 115 LEU A C 1
ATOM 869 O O . LEU A 1 115 ? -67.825 -19.934 37.556 1.00 36.50 115 LEU A O 1
ATOM 873 N N . ASN A 1 116 ? -65.601 -20.226 37.314 1.00 26.97 116 ASN A N 1
ATOM 874 C CA . ASN A 1 116 ? -65.266 -20.222 38.730 1.00 26.97 116 ASN A CA 1
ATOM 875 C C . ASN A 1 116 ? -64.390 -18.998 39.002 1.00 26.97 116 ASN A C 1
ATOM 877 O O . ASN A 1 116 ? -63.316 -18.834 38.427 1.00 26.97 116 ASN A O 1
ATOM 881 N N . VAL A 1 117 ? -64.901 -18.110 39.850 1.00 36.00 117 VAL A N 1
ATOM 882 C CA . VAL A 1 117 ? -64.171 -16.969 40.396 1.00 36.00 117 VAL A CA 1
ATOM 883 C C . VAL A 1 117 ? -63.089 -17.536 41.312 1.00 36.00 117 VAL A C 1
ATOM 885 O O . VAL A 1 117 ? -63.352 -17.833 42.476 1.00 36.00 117 VAL A O 1
ATOM 888 N N . GLU A 1 118 ? -61.884 -17.740 40.782 1.00 28.53 118 GLU A N 1
ATOM 889 C CA . GLU A 1 118 ? -60.722 -18.052 41.607 1.00 28.53 118 GLU A CA 1
ATOM 890 C C . GLU A 1 118 ? -60.266 -16.780 42.321 1.00 28.53 118 GLU A C 1
ATOM 892 O O . GLU A 1 118 ? -59.750 -15.822 41.747 1.00 28.53 118 GLU A O 1
ATOM 897 N N . SER A 1 119 ? -60.530 -16.782 43.621 1.00 27.98 119 SER A N 1
ATOM 898 C CA . SER A 1 119 ? -59.985 -15.872 44.611 1.00 27.98 119 SER A CA 1
ATOM 899 C C . SER A 1 119 ? -58.458 -15.827 44.530 1.00 27.98 119 SER A C 1
ATOM 901 O O . SER A 1 119 ? -57.793 -16.832 44.782 1.00 27.98 119 SER A O 1
ATOM 903 N N . TYR A 1 120 ? -57.905 -14.644 44.263 1.00 31.27 120 TYR A N 1
ATOM 904 C CA . TYR A 1 120 ? -56.498 -14.341 44.516 1.00 31.27 120 TYR A CA 1
ATOM 905 C C . TYR A 1 120 ? -56.134 -14.704 45.968 1.00 31.27 120 TYR A C 1
ATOM 907 O O . TYR A 1 120 ? -56.824 -14.253 46.890 1.00 31.27 120 TYR A O 1
ATOM 915 N N . PRO A 1 121 ? -55.048 -15.456 46.229 1.00 33.25 121 PRO A N 1
ATOM 916 C CA . PRO A 1 121 ? -54.517 -15.561 47.573 1.00 33.25 121 PRO A CA 1
ATOM 917 C C . PRO A 1 121 ? -53.787 -14.254 47.895 1.00 33.25 121 PRO A C 1
ATOM 919 O O . PRO A 1 121 ? -52.594 -14.092 47.643 1.00 33.25 121 PRO A O 1
ATOM 922 N N . THR A 1 122 ? -54.508 -13.298 48.475 1.00 38.91 122 THR A N 1
ATOM 923 C CA . THR A 1 122 ? -53.921 -12.104 49.088 1.00 38.91 122 THR A CA 1
ATOM 924 C C . THR A 1 122 ? -53.222 -12.503 50.386 1.00 38.91 122 THR A C 1
ATOM 926 O O . THR A 1 122 ? -53.755 -12.344 51.477 1.00 38.91 122 THR A O 1
ATOM 929 N N . THR A 1 123 ? -52.014 -13.049 50.277 1.00 39.81 123 THR A N 1
ATOM 930 C CA . THR A 1 123 ? -51.034 -13.076 51.373 1.00 39.81 123 THR A CA 1
ATOM 931 C C . THR A 1 123 ? -49.650 -12.758 50.816 1.00 39.81 123 THR A C 1
ATOM 933 O O . THR A 1 123 ? -48.731 -13.571 50.841 1.00 39.81 123 THR A O 1
ATOM 936 N N . GLN A 1 124 ? -49.481 -11.528 50.322 1.00 35.50 124 GLN A N 1
ATOM 937 C CA . GLN A 1 124 ? -48.148 -10.937 50.264 1.00 35.50 124 GLN A CA 1
ATOM 938 C C . GLN A 1 124 ? -47.669 -10.782 51.712 1.00 35.50 124 GLN A C 1
ATOM 940 O O . GLN A 1 124 ? -48.165 -9.940 52.462 1.00 35.50 124 GLN A O 1
ATOM 945 N N . ARG A 1 125 ? -46.724 -11.633 52.128 1.00 34.91 125 ARG A N 1
ATOM 946 C CA . ARG A 1 125 ? -45.832 -11.279 53.237 1.00 34.91 125 ARG A CA 1
ATOM 947 C C . ARG A 1 125 ? -45.204 -9.925 52.883 1.00 34.91 125 ARG A C 1
ATOM 949 O O . ARG A 1 125 ? -44.825 -9.753 51.723 1.00 34.91 125 ARG A O 1
ATOM 956 N N . PRO A 1 126 ? -45.072 -8.981 53.831 1.00 37.97 126 PRO A N 1
ATOM 957 C CA . PRO A 1 126 ? -44.268 -7.796 53.568 1.00 37.97 126 PRO A CA 1
ATOM 958 C C . PRO A 1 126 ? -42.870 -8.259 53.125 1.00 37.97 126 PRO A C 1
ATOM 960 O O . PRO A 1 126 ? -42.374 -9.251 53.678 1.00 37.97 126 PRO A O 1
ATOM 963 N N . PRO A 1 127 ? -42.258 -7.613 52.115 1.00 46.81 127 PRO A N 1
ATOM 964 C CA . PRO A 1 127 ? -40.925 -7.980 51.664 1.00 46.81 127 PRO A CA 1
ATOM 965 C C . PRO A 1 127 ? -39.987 -7.996 52.871 1.00 46.81 127 PRO A C 1
ATOM 967 O O . PRO A 1 127 ? -40.039 -7.106 53.726 1.00 46.81 127 PRO A O 1
ATOM 970 N N . ARG A 1 128 ? -39.172 -9.051 52.979 1.00 47.94 128 ARG A N 1
ATOM 971 C CA . ARG A 1 128 ? -38.115 -9.108 53.989 1.00 47.94 128 ARG A CA 1
ATOM 972 C C . ARG A 1 128 ? -37.250 -7.854 53.792 1.00 47.94 128 ARG A C 1
ATOM 974 O O . ARG A 1 128 ? -36.888 -7.588 52.648 1.00 47.94 128 ARG A O 1
ATOM 981 N N . PRO A 1 129 ? -36.945 -7.070 54.839 1.00 60.28 129 PRO A N 1
ATOM 982 C CA . PRO A 1 129 ? -35.973 -5.996 54.690 1.00 60.28 129 PRO A CA 1
ATOM 983 C C . PRO A 1 129 ? -34.652 -6.632 54.245 1.00 60.28 129 PRO A C 1
ATOM 985 O O . PRO A 1 129 ? -34.170 -7.550 54.915 1.00 60.28 129 PRO A O 1
ATOM 988 N N . LEU A 1 130 ? -34.142 -6.197 53.088 1.00 66.75 130 LEU A N 1
ATOM 989 C CA . LEU A 1 130 ? -32.828 -6.592 52.577 1.00 66.75 130 LEU A CA 1
ATOM 990 C C . LEU A 1 130 ? -31.784 -6.337 53.666 1.00 66.75 130 LEU A C 1
ATOM 992 O O . LEU A 1 130 ? -31.874 -5.338 54.391 1.00 66.75 130 LEU A O 1
ATOM 996 N N . THR A 1 131 ? -30.822 -7.244 53.810 1.00 77.06 131 THR A N 1
ATOM 997 C CA . THR A 1 131 ? -29.686 -6.980 54.698 1.00 77.06 131 THR A CA 1
ATOM 998 C C . THR A 1 131 ? -28.820 -5.877 54.095 1.00 77.06 131 THR A C 1
ATOM 1000 O O . THR A 1 131 ? -28.772 -5.704 52.877 1.00 77.06 131 THR A O 1
ATOM 1003 N N . ASP A 1 132 ? -28.120 -5.119 54.942 1.00 74.31 132 ASP A N 1
ATOM 1004 C CA . ASP A 1 132 ? -27.219 -4.068 54.456 1.00 74.31 132 ASP A CA 1
ATOM 1005 C C . ASP A 1 132 ? -26.156 -4.647 53.491 1.00 74.31 132 ASP A C 1
ATOM 1007 O O . ASP A 1 132 ? -25.766 -3.965 52.551 1.00 74.31 132 ASP A O 1
ATOM 1011 N N . ASP A 1 133 ? -25.765 -5.919 53.640 1.00 77.56 133 ASP A N 1
ATOM 1012 C CA . ASP A 1 133 ? -24.839 -6.608 52.728 1.00 77.56 133 ASP A CA 1
ATOM 1013 C C . ASP A 1 133 ? -25.447 -6.856 51.329 1.00 77.56 133 ASP A C 1
ATOM 1015 O O . ASP A 1 133 ? -24.804 -6.564 50.323 1.00 77.56 133 ASP A O 1
ATOM 1019 N N . GLU A 1 134 ? -26.705 -7.310 51.244 1.00 81.94 134 GLU A N 1
ATOM 1020 C CA . GLU A 1 134 ? -27.421 -7.520 49.967 1.00 81.94 134 GLU A CA 1
ATOM 1021 C C . GLU A 1 134 ? -27.624 -6.196 49.204 1.00 81.94 134 GLU A C 1
ATOM 1023 O O . GLU A 1 134 ? -27.532 -6.136 47.973 1.00 81.94 134 GLU A O 1
ATOM 1028 N N . ILE A 1 135 ? -27.863 -5.108 49.943 1.00 83.69 135 ILE A N 1
ATOM 1029 C CA . ILE A 1 135 ? -27.965 -3.754 49.384 1.00 83.69 135 ILE A CA 1
ATOM 1030 C C . ILE A 1 135 ? -26.617 -3.310 48.811 1.00 83.69 135 ILE A C 1
ATOM 1032 O O . ILE A 1 135 ? -26.563 -2.745 47.719 1.00 83.69 135 ILE A O 1
ATOM 1036 N N . MET A 1 136 ? -25.521 -3.578 49.522 1.00 79.94 136 MET A N 1
ATOM 1037 C CA . MET A 1 136 ? -24.179 -3.218 49.066 1.00 79.94 136 MET A CA 1
ATOM 1038 C C . MET A 1 136 ? -23.750 -4.008 47.828 1.00 79.94 136 MET A C 1
ATOM 1040 O O . MET A 1 136 ? -23.155 -3.424 46.924 1.00 79.94 136 MET A O 1
ATOM 1044 N N . ASP A 1 137 ? -24.090 -5.294 47.736 1.00 83.69 137 ASP A N 1
ATOM 1045 C CA . ASP A 1 137 ? -23.820 -6.087 46.532 1.00 83.69 137 ASP A CA 1
ATOM 1046 C C . ASP A 1 137 ? -24.607 -5.564 45.318 1.00 83.69 137 ASP A C 1
ATOM 1048 O O . ASP A 1 137 ? -24.061 -5.481 44.215 1.00 83.69 137 ASP A O 1
ATOM 1052 N N . SER A 1 138 ? -25.846 -5.109 45.530 1.00 82.00 138 SER A N 1
ATOM 1053 C CA . SER A 1 138 ? -26.661 -4.462 44.491 1.00 82.00 138 SER A CA 1
ATOM 1054 C C . SER A 1 138 ? -26.046 -3.135 44.031 1.00 82.00 138 SER A C 1
ATOM 1056 O O . SER A 1 138 ? -25.924 -2.885 42.831 1.00 82.00 138 SER A O 1
ATOM 1058 N N . ILE A 1 139 ? -25.578 -2.300 44.968 1.00 81.75 139 ILE A N 1
ATOM 1059 C CA . ILE A 1 139 ? -24.859 -1.057 44.643 1.00 81.75 139 ILE A CA 1
ATOM 1060 C C . ILE A 1 139 ? -23.576 -1.371 43.864 1.00 81.75 139 ILE A C 1
ATOM 1062 O O . ILE A 1 139 ? -23.307 -0.718 42.859 1.00 81.75 139 ILE A O 1
ATOM 1066 N N . ARG A 1 140 ? -22.804 -2.387 44.268 1.00 82.19 140 ARG A N 1
ATOM 1067 C CA . ARG A 1 140 ? -21.578 -2.787 43.563 1.00 82.19 140 ARG A CA 1
ATOM 1068 C C . ARG A 1 140 ? -21.873 -3.233 42.132 1.00 82.19 140 ARG A C 1
ATOM 1070 O O . ARG A 1 140 ? -21.156 -2.827 41.219 1.00 82.19 140 ARG A O 1
ATOM 1077 N N . ALA A 1 141 ? -22.933 -4.017 41.930 1.00 82.56 141 ALA A N 1
ATOM 1078 C CA . ALA A 1 141 ? -23.376 -4.422 40.600 1.00 82.56 141 ALA A CA 1
ATOM 1079 C C . ALA A 1 141 ? -23.731 -3.202 39.735 1.00 82.56 141 ALA A C 1
ATOM 1081 O O . ALA A 1 141 ? -23.248 -3.099 38.611 1.00 82.56 141 ALA A O 1
ATOM 1082 N N . ILE A 1 142 ? -24.487 -2.241 40.277 1.00 80.69 142 ILE A N 1
ATOM 1083 C CA . ILE A 1 142 ? -24.883 -1.010 39.573 1.00 80.69 142 ILE A CA 1
ATOM 1084 C C . ILE A 1 142 ? -23.671 -0.117 39.260 1.00 80.69 142 ILE A C 1
ATOM 1086 O O . ILE A 1 142 ? -23.559 0.414 38.157 1.00 80.69 142 ILE A O 1
ATOM 1090 N N . VAL A 1 143 ? -22.725 0.028 40.190 1.00 77.75 143 VAL A N 1
ATOM 1091 C CA . VAL A 1 143 ? -21.493 0.806 39.974 1.00 77.75 143 VAL A CA 1
ATOM 1092 C C . VAL A 1 143 ? -20.611 0.159 38.901 1.00 77.75 143 VAL A C 1
ATOM 1094 O O . VAL A 1 143 ? -20.065 0.872 38.062 1.00 77.75 143 VAL A O 1
ATOM 1097 N N . ALA A 1 144 ? -20.529 -1.173 38.857 1.00 79.06 144 ALA A N 1
ATOM 1098 C CA . ALA A 1 144 ? -19.806 -1.888 37.804 1.00 79.06 144 ALA A CA 1
ATOM 1099 C C . ALA A 1 144 ? -20.412 -1.663 36.403 1.00 79.06 144 ALA A C 1
ATOM 1101 O O . ALA A 1 144 ? -19.695 -1.718 35.404 1.00 79.06 144 ALA A O 1
ATOM 1102 N N . LEU A 1 145 ? -21.715 -1.364 36.303 1.00 76.69 145 LEU A N 1
ATOM 1103 C CA . LEU A 1 145 ? -22.334 -0.991 35.027 1.00 76.69 145 LEU A CA 1
ATOM 1104 C C . LEU A 1 145 ? -21.829 0.359 34.514 1.00 76.69 145 LEU A C 1
ATOM 1106 O O . LEU A 1 145 ? -21.593 0.482 33.316 1.00 76.69 145 LEU A O 1
ATOM 1110 N N . ASN A 1 146 ? -21.607 1.346 35.391 1.00 72.00 146 ASN A N 1
ATOM 1111 C CA . ASN A 1 146 ? -21.038 2.638 34.983 1.00 72.00 146 ASN A CA 1
ATOM 1112 C C . ASN A 1 146 ? -19.643 2.476 34.370 1.00 72.00 146 ASN A C 1
ATOM 1114 O O . ASN A 1 146 ? -19.321 3.141 33.390 1.00 72.00 146 ASN A O 1
ATOM 1118 N N . GLU A 1 147 ? -18.830 1.561 34.901 1.00 72.12 147 GLU A N 1
ATOM 1119 C CA . GLU A 1 147 ? -17.515 1.269 34.324 1.00 72.12 147 GLU A CA 1
ATOM 1120 C C . GLU A 1 147 ? -17.633 0.687 32.908 1.00 72.12 147 GLU A C 1
ATOM 1122 O O . GLU A 1 147 ? -16.869 1.063 32.022 1.00 72.12 147 GLU A O 1
ATOM 1127 N N . LYS A 1 148 ? -18.625 -0.178 32.664 1.00 73.56 148 LYS A N 1
ATOM 1128 C CA . LYS A 1 148 ? -18.903 -0.713 31.322 1.00 73.56 148 LYS A CA 1
ATOM 1129 C C . LYS A 1 148 ? -19.439 0.351 30.362 1.00 73.56 148 LYS A C 1
ATOM 1131 O O . LYS A 1 148 ? -19.108 0.308 29.183 1.00 73.56 148 LYS A O 1
ATOM 1136 N N . VAL A 1 149 ? -20.235 1.304 30.848 1.00 72.19 149 VAL A N 1
ATOM 1137 C CA . VAL A 1 149 ? -20.746 2.434 30.050 1.00 72.19 149 VAL A CA 1
ATOM 1138 C C . VAL A 1 149 ? -19.604 3.344 29.591 1.00 72.19 149 VAL A C 1
ATOM 1140 O O . VAL A 1 149 ? -19.569 3.732 28.424 1.00 72.19 149 VAL A O 1
ATOM 1143 N N . ASP A 1 150 ? -18.638 3.621 30.471 1.00 67.94 150 ASP A N 1
ATOM 1144 C CA . ASP A 1 150 ? -17.444 4.419 30.152 1.00 67.94 150 ASP A CA 1
ATOM 1145 C C . ASP A 1 150 ? -16.566 3.766 29.060 1.00 67.94 150 ASP A C 1
ATOM 1147 O O . ASP A 1 150 ? -15.805 4.459 28.384 1.00 67.94 150 ASP A O 1
ATOM 1151 N N . GLN A 1 151 ? -16.667 2.446 28.862 1.00 70.56 151 GLN A N 1
ATOM 1152 C CA . GLN A 1 151 ? -15.902 1.695 27.856 1.00 70.56 151 GLN A CA 1
ATOM 1153 C C . GLN A 1 151 ? -16.532 1.714 26.452 1.00 70.56 151 GLN A C 1
ATOM 1155 O O . GLN A 1 151 ? -15.912 1.223 25.510 1.00 70.56 151 GLN A O 1
ATOM 1160 N N . ILE A 1 152 ? -17.738 2.270 26.277 1.00 73.19 152 ILE A N 1
ATOM 1161 C CA . ILE A 1 152 ? -18.440 2.268 24.986 1.00 73.19 152 ILE A CA 1
ATOM 1162 C C . ILE A 1 152 ? -17.845 3.343 24.048 1.00 73.19 152 ILE A C 1
ATOM 1164 O O . ILE A 1 152 ? -17.963 4.540 24.330 1.00 73.19 152 ILE A O 1
ATOM 1168 N N . PRO A 1 153 ? -17.248 2.964 22.899 1.00 63.16 153 PRO A N 1
ATOM 1169 C CA . PRO A 1 153 ? -16.670 3.916 21.951 1.00 63.16 153 PRO A CA 1
ATOM 1170 C C . PRO A 1 153 ? -17.753 4.760 21.257 1.00 63.16 153 PRO A C 1
ATOM 1172 O O . PRO A 1 153 ? -18.816 4.262 20.891 1.00 63.16 153 PRO A O 1
ATOM 1175 N N . GLY A 1 154 ? -17.488 6.058 21.064 1.00 61.50 154 GLY A N 1
ATOM 1176 C CA . GLY A 1 154 ? -18.400 6.969 20.346 1.00 61.50 154 GLY A CA 1
ATOM 1177 C C . GLY A 1 154 ? -19.654 7.379 21.128 1.00 61.50 154 GLY A C 1
ATOM 1178 O O . GLY A 1 154 ? -20.581 7.962 20.566 1.00 61.50 154 GLY A O 1
ATOM 1179 N N . SER A 1 155 ? -19.679 7.091 22.426 1.00 52.62 155 SER A N 1
ATOM 1180 C CA . SER A 1 155 ? -20.711 7.508 23.363 1.00 52.62 155 SER A CA 1
ATOM 1181 C C . SER A 1 155 ? -20.796 9.046 23.454 1.00 52.62 155 SER A C 1
ATOM 1183 O O . SER A 1 155 ? -20.117 9.705 24.237 1.00 52.62 155 SER A O 1
ATOM 1185 N N . ILE A 1 156 ? -21.687 9.637 22.653 1.00 47.44 156 ILE A N 1
ATOM 1186 C CA . ILE A 1 156 ? -22.391 10.882 22.996 1.00 47.44 156 ILE A CA 1
ATOM 1187 C C . ILE A 1 156 ? -23.539 10.467 23.924 1.00 47.44 156 ILE A C 1
ATOM 1189 O O . ILE A 1 156 ? -24.715 10.600 23.597 1.00 47.44 156 ILE A O 1
ATOM 1193 N N . VAL A 1 157 ? -23.226 9.815 25.041 1.00 45.53 157 VAL A N 1
ATOM 1194 C CA . VAL A 1 157 ? -24.266 9.293 25.919 1.00 45.53 157 VAL A CA 1
ATOM 1195 C C . VAL A 1 157 ? -24.769 10.434 26.795 1.00 45.53 157 VAL A C 1
ATOM 1197 O O . VAL A 1 157 ? -24.195 10.790 27.821 1.00 45.53 157 VAL A O 1
ATOM 1200 N N . ILE A 1 158 ? -25.909 10.983 26.380 1.00 49.88 158 ILE A N 1
ATOM 1201 C CA . ILE A 1 158 ? -26.917 11.555 27.274 1.00 49.88 158 ILE A CA 1
ATOM 1202 C C . ILE A 1 158 ? -27.589 10.363 27.987 1.00 49.88 158 ILE A C 1
ATOM 1204 O O . ILE A 1 158 ? -28.764 10.089 27.775 1.00 49.88 158 ILE A O 1
ATOM 1208 N N . MET A 1 159 ? -26.847 9.584 28.784 1.00 51.94 159 MET A N 1
ATOM 1209 C CA . MET A 1 159 ? -27.500 8.778 29.819 1.00 51.94 159 MET A CA 1
ATOM 1210 C C . MET A 1 159 ? -27.806 9.748 30.949 1.00 51.94 159 MET A C 1
ATOM 1212 O O . MET A 1 159 ? -26.953 10.582 31.277 1.00 51.94 159 MET A O 1
ATOM 1216 N N . PRO A 1 160 ? -28.976 9.647 31.593 1.00 55.12 160 PRO A N 1
ATOM 1217 C CA . PRO A 1 160 ? -29.085 10.168 32.940 1.00 55.12 160 PRO A CA 1
ATOM 1218 C C . PRO A 1 160 ? -27.973 9.483 33.753 1.00 55.12 160 PRO A C 1
ATOM 1220 O O . PRO A 1 160 ? -27.952 8.251 33.817 1.00 55.12 160 PRO A O 1
ATOM 1223 N N . PRO A 1 161 ? -27.003 10.234 34.307 1.00 61.22 161 PRO A N 1
ATOM 1224 C CA . PRO A 1 161 ? -25.988 9.626 35.146 1.00 61.22 161 PRO A CA 1
ATOM 1225 C C . PRO A 1 161 ? -26.722 8.886 36.258 1.00 61.22 161 PRO A C 1
ATOM 1227 O O . PRO A 1 161 ? -27.631 9.448 36.883 1.00 61.22 161 PRO A O 1
ATOM 1230 N N . LEU A 1 162 ? -26.362 7.617 36.469 1.00 71.38 162 LEU A N 1
ATOM 1231 C CA . LEU A 1 162 ? -26.822 6.894 37.647 1.00 71.38 162 LEU A CA 1
ATOM 1232 C C . LEU A 1 162 ? -26.577 7.799 38.865 1.00 71.38 162 LEU A C 1
ATOM 1234 O O . LEU A 1 162 ? -25.512 8.421 38.935 1.00 71.38 162 LEU A O 1
ATOM 1238 N N . PRO A 1 163 ? -27.547 7.932 39.786 1.00 80.69 163 PRO A N 1
ATOM 1239 C CA . PRO A 1 163 ? -27.437 8.866 40.893 1.00 80.69 163 PRO A CA 1
ATOM 1240 C C . PRO A 1 163 ? -26.120 8.691 41.638 1.00 80.69 163 PRO A C 1
ATOM 1242 O O . PRO A 1 163 ? -25.819 7.612 42.143 1.00 80.69 163 PRO A O 1
ATOM 1245 N N . THR A 1 164 ? -25.346 9.766 41.710 1.00 83.12 164 THR A N 1
ATOM 1246 C CA . THR A 1 164 ? -24.121 9.832 42.511 1.00 83.12 164 THR A CA 1
ATOM 1247 C C . THR A 1 164 ? -24.349 10.708 43.732 1.00 83.12 164 THR A C 1
ATOM 1249 O O . THR A 1 164 ? -25.311 11.481 43.786 1.00 83.12 164 THR A O 1
ATOM 1252 N N . VAL A 1 165 ? -23.488 10.572 44.740 1.00 86.88 165 VAL A N 1
ATOM 1253 C CA . VAL A 1 165 ? -23.560 11.408 45.938 1.00 86.88 165 VAL A CA 1
ATOM 1254 C C . VAL A 1 165 ? -22.635 12.603 45.761 1.00 86.88 165 VAL A C 1
ATOM 1256 O O . VAL A 1 165 ? -21.421 12.446 45.657 1.00 86.88 165 VAL A O 1
ATOM 1259 N N . ILE A 1 166 ? -23.210 13.800 45.745 1.00 86.62 166 ILE A N 1
ATOM 1260 C CA . ILE A 1 166 ? -22.481 15.055 45.575 1.00 86.62 166 ILE A CA 1
ATOM 1261 C C . ILE A 1 166 ? -22.336 15.718 46.933 1.00 86.62 166 ILE A C 1
ATOM 1263 O O . ILE A 1 166 ? -23.336 15.997 47.597 1.00 86.62 166 ILE A O 1
ATOM 1267 N N . VAL A 1 167 ? -21.101 15.996 47.334 1.00 85.50 167 VAL A N 1
ATOM 1268 C CA . VAL A 1 167 ? -20.805 16.669 48.597 1.00 85.50 167 VAL A CA 1
ATOM 1269 C C . VAL A 1 167 ? -20.725 18.170 48.361 1.00 85.50 167 VAL A C 1
ATOM 1271 O O . VAL A 1 167 ? -19.971 18.641 47.516 1.00 85.50 167 VAL A O 1
ATOM 1274 N N . VAL A 1 168 ? -21.532 18.922 49.109 1.00 83.75 168 VAL A N 1
ATOM 1275 C CA . VAL A 1 168 ? -21.546 20.386 49.089 1.00 83.75 168 VAL A CA 1
ATOM 1276 C C . VAL A 1 168 ? -21.598 20.876 50.524 1.00 83.75 168 VAL A C 1
ATOM 1278 O O . VAL A 1 168 ? -22.519 20.576 51.274 1.00 83.75 168 VAL A O 1
ATOM 1281 N N . GLY A 1 169 ? -20.622 21.667 50.924 1.00 78.19 169 GLY A N 1
ATOM 1282 C CA . GLY A 1 169 ? -20.554 22.272 52.251 1.00 78.19 169 GLY A CA 1
ATOM 1283 C C . GLY A 1 169 ? -20.223 23.752 52.205 1.00 78.19 169 GLY A C 1
ATOM 1284 O O . GLY A 1 169 ? -19.759 24.254 51.186 1.00 78.19 169 GLY A O 1
ATOM 1285 N N . ALA A 1 170 ? -20.471 24.437 53.321 1.00 72.25 170 ALA A N 1
ATOM 1286 C CA . ALA A 1 170 ? -20.230 25.873 53.465 1.00 72.25 170 ALA A CA 1
ATOM 1287 C C . ALA A 1 170 ? -18.741 26.238 53.645 1.00 72.25 170 ALA A C 1
ATOM 1289 O O . ALA A 1 170 ? -18.349 27.362 53.337 1.00 72.25 170 ALA A O 1
ATOM 1290 N N . LYS A 1 171 ? -17.915 25.297 54.127 1.00 75.69 171 LYS A N 1
ATOM 1291 C CA . LYS A 1 171 ? -16.454 25.428 54.278 1.00 75.69 171 LYS A CA 1
ATOM 1292 C C . LYS A 1 171 ? -15.758 24.145 53.818 1.00 75.69 171 LYS A C 1
ATOM 1294 O O . LYS A 1 171 ? -16.277 23.055 54.056 1.00 75.69 171 LYS A O 1
ATOM 1299 N N . GLU A 1 172 ? -14.585 24.269 53.193 1.00 74.44 172 GLU A N 1
ATOM 1300 C CA . GLU A 1 172 ? -13.810 23.117 52.691 1.00 74.44 172 GLU A CA 1
ATOM 1301 C C . GLU A 1 172 ? -13.379 22.190 53.837 1.00 74.44 172 GLU A C 1
ATOM 1303 O O . GLU A 1 172 ? -13.380 20.970 53.695 1.00 74.44 172 GLU A O 1
ATOM 1308 N N . GLU A 1 173 ? -13.077 22.763 55.008 1.00 77.50 173 GLU A N 1
ATOM 1309 C CA . GLU A 1 173 ? -12.722 22.006 56.214 1.00 77.50 173 GLU A CA 1
ATOM 1310 C C . GLU A 1 173 ? -13.857 21.078 56.668 1.00 77.50 173 GLU A C 1
ATOM 1312 O O . GLU A 1 173 ? -13.607 19.919 57.002 1.00 77.50 173 GLU A O 1
ATOM 1317 N N . ASP A 1 174 ? -15.102 21.563 56.631 1.00 78.12 174 ASP A N 1
ATOM 1318 C CA . ASP A 1 174 ? -16.273 20.792 57.053 1.00 78.12 174 ASP A CA 1
ATOM 1319 C C . ASP A 1 174 ? -16.593 19.668 56.048 1.00 78.12 174 ASP A C 1
ATOM 1321 O O . ASP A 1 174 ? -16.885 18.543 56.454 1.00 78.12 174 ASP A O 1
ATOM 1325 N N . GLN A 1 175 ? -16.500 19.940 54.736 1.00 79.56 175 GLN A N 1
ATOM 1326 C CA . GLN A 1 175 ? -16.692 18.932 53.676 1.00 79.56 175 GLN A CA 1
ATOM 1327 C C . GLN A 1 175 ? -15.681 17.789 53.808 1.00 79.56 175 GLN A C 1
ATOM 1329 O O . GLN A 1 175 ? -16.046 16.610 53.870 1.00 79.56 175 GLN A O 1
ATOM 1334 N N . ARG A 1 176 ? -14.403 18.159 53.922 1.00 79.56 176 ARG A N 1
ATOM 1335 C CA . ARG A 1 176 ? -13.295 17.237 54.131 1.00 79.56 176 ARG A CA 1
ATOM 1336 C C . ARG A 1 176 ? -13.511 16.373 55.367 1.00 79.56 176 ARG A C 1
ATOM 1338 O O . ARG A 1 176 ? -13.308 15.163 55.294 1.00 79.56 176 ARG A O 1
ATOM 1345 N N . GLU A 1 177 ? -13.922 16.973 56.487 1.00 80.88 177 GLU A N 1
ATOM 1346 C CA . GLU A 1 177 ? -14.127 16.247 57.742 1.00 80.88 177 GLU A CA 1
ATOM 1347 C C . GLU A 1 177 ? -15.118 15.088 57.566 1.00 80.88 177 GLU A C 1
ATOM 1349 O O . GLU A 1 177 ? -14.917 14.022 58.151 1.00 80.88 177 GLU A O 1
ATOM 1354 N N . VAL A 1 178 ? -16.169 15.276 56.761 1.00 81.50 178 VAL A N 1
ATOM 1355 C CA . VAL A 1 178 ? -17.183 14.250 56.481 1.00 81.50 178 VAL A CA 1
ATOM 1356 C C . VAL A 1 178 ? -16.647 13.172 55.535 1.00 81.50 178 VAL A C 1
ATOM 1358 O O . VAL A 1 178 ? -16.828 11.985 55.810 1.00 81.50 178 VAL A O 1
ATOM 1361 N N . ILE A 1 179 ? -15.948 13.549 54.460 1.00 82.75 179 ILE A N 1
ATOM 1362 C CA . ILE A 1 179 ? -15.385 12.596 53.485 1.00 82.75 179 ILE A CA 1
ATOM 1363 C C . ILE A 1 179 ? -14.311 11.714 54.140 1.00 82.75 179 ILE A C 1
ATOM 1365 O O . ILE A 1 179 ? -14.344 10.487 54.021 1.00 82.75 179 ILE A O 1
ATOM 1369 N N . GLU A 1 180 ? -13.398 12.311 54.908 1.00 80.19 180 GLU A N 1
ATOM 1370 C CA . GLU A 1 180 ? -12.364 11.577 55.647 1.00 80.19 180 GLU A CA 1
ATOM 1371 C C . GLU A 1 180 ? -12.968 10.709 56.763 1.00 80.19 180 GLU A C 1
ATOM 1373 O O . GLU A 1 180 ? -12.425 9.650 57.077 1.00 80.19 180 GLU A O 1
ATOM 1378 N N . ALA A 1 181 ? -14.126 11.088 57.325 1.00 79.75 181 ALA A N 1
ATOM 1379 C CA . ALA A 1 181 ? -14.865 10.235 58.262 1.00 79.75 181 ALA A CA 1
ATOM 1380 C C . ALA A 1 181 ? -15.380 8.958 57.599 1.00 79.75 181 ALA A C 1
ATOM 1382 O O . ALA A 1 181 ? -15.273 7.882 58.184 1.00 79.75 181 ALA A O 1
ATOM 1383 N N . LEU A 1 182 ? -15.954 9.087 56.400 1.00 79.12 182 LEU A N 1
ATOM 1384 C CA . LEU A 1 182 ? -16.524 7.968 55.649 1.00 79.12 182 LEU A CA 1
ATOM 1385 C C . LEU A 1 182 ? -15.436 6.988 55.189 1.00 79.12 182 LEU A C 1
ATOM 1387 O O . LEU A 1 182 ? -15.656 5.778 55.220 1.00 79.12 182 LEU A O 1
ATOM 1391 N N . VAL A 1 183 ? -14.261 7.505 54.814 1.00 79.19 183 VAL A N 1
ATOM 1392 C CA . VAL A 1 183 ? -13.095 6.699 54.415 1.00 79.19 183 VAL A CA 1
ATOM 1393 C C . VAL A 1 183 ? -12.328 6.143 55.628 1.00 79.19 183 VAL A C 1
ATOM 1395 O O . VAL A 1 183 ? -11.755 5.057 55.565 1.00 79.19 183 VAL A O 1
ATOM 1398 N N . GLY A 1 184 ? -12.317 6.866 56.750 1.00 73.56 184 GLY A N 1
ATOM 1399 C CA . GLY A 1 184 ? -11.625 6.493 57.990 1.00 73.56 184 GLY A CA 1
ATOM 1400 C C . GLY A 1 184 ? -10.142 6.891 58.059 1.00 73.56 184 GLY A C 1
ATOM 1401 O O . GLY A 1 184 ? -9.489 6.606 59.070 1.00 73.56 184 GLY A O 1
ATOM 1402 N N . HIS A 1 185 ? -9.622 7.565 57.028 1.00 73.88 185 HIS A N 1
ATOM 1403 C CA . HIS A 1 185 ? -8.232 8.015 56.894 1.00 73.88 185 HIS A CA 1
ATOM 1404 C C . HIS A 1 185 ? -8.162 9.455 56.360 1.00 73.88 185 HIS A C 1
ATOM 1406 O O . HIS A 1 185 ? -9.033 9.882 55.606 1.00 73.88 185 HIS A O 1
ATOM 1412 N N . GLU A 1 186 ? -7.107 10.187 56.728 1.00 75.88 186 GLU A N 1
ATOM 1413 C CA . GLU A 1 186 ? -6.791 11.496 56.142 1.00 75.88 186 GLU A CA 1
ATOM 1414 C C . GLU A 1 186 ? -6.056 11.311 54.813 1.00 75.88 186 GLU A C 1
ATOM 1416 O O . GLU A 1 186 ? -5.028 10.636 54.769 1.00 75.88 186 GLU A O 1
ATOM 1421 N N . PHE A 1 187 ? -6.567 11.915 53.742 1.00 77.75 187 PHE A N 1
ATOM 1422 C CA . PHE A 1 187 ? -5.963 11.808 52.405 1.00 77.75 187 PHE A CA 1
ATOM 1423 C C . PHE A 1 187 ? -6.119 13.074 51.559 1.00 77.75 187 PHE A C 1
ATOM 1425 O O . PHE A 1 187 ? -5.344 13.282 50.625 1.00 77.75 187 PHE A O 1
ATOM 1432 N N . LEU A 1 188 ? -7.077 13.946 51.887 1.00 80.00 188 LEU A N 1
ATOM 1433 C CA . LEU A 1 188 ? -7.255 15.213 51.186 1.00 80.00 188 LEU A CA 1
ATOM 1434 C C . LEU A 1 188 ? -6.150 16.206 51.613 1.00 80.00 188 LEU A C 1
ATOM 1436 O O . LEU A 1 188 ? -5.728 16.227 52.780 1.00 80.00 188 LEU A O 1
ATOM 1440 N N . PRO A 1 189 ? -5.611 17.038 50.708 1.00 74.56 189 PRO A N 1
ATOM 1441 C CA . PRO A 1 189 ? -4.594 18.031 51.063 1.00 74.56 189 PRO A CA 1
ATOM 1442 C C . PRO A 1 189 ? -5.171 19.080 52.023 1.00 74.56 189 PRO A C 1
ATOM 1444 O O . PRO A 1 189 ? -6.314 19.502 51.879 1.00 74.56 189 PRO A O 1
ATOM 1447 N N . ARG A 1 190 ? -4.432 19.443 53.085 1.00 68.94 190 ARG A N 1
ATOM 1448 C CA . ARG A 1 190 ? -4.841 20.534 53.993 1.00 68.94 190 ARG A CA 1
ATOM 1449 C C . ARG A 1 190 ? -4.466 21.843 53.322 1.00 68.94 190 ARG A C 1
ATOM 1451 O O . ARG A 1 190 ? -3.278 22.078 53.124 1.00 68.94 190 ARG A O 1
ATOM 1458 N N . SER A 1 191 ? -5.452 22.664 52.980 1.00 55.97 191 SER A N 1
ATOM 1459 C CA . SER A 1 191 ? -5.227 24.008 52.454 1.00 55.97 191 SER A CA 1
ATOM 1460 C C . SER A 1 191 ? -4.392 24.791 53.481 1.00 55.97 191 SER A C 1
ATOM 1462 O O . SER A 1 191 ? -4.858 24.990 54.608 1.00 55.97 191 SER A O 1
ATOM 1464 N N . PRO A 1 192 ? -3.150 25.216 53.181 1.00 42.44 192 PRO A N 1
ATOM 1465 C CA . PRO A 1 192 ? -2.506 26.221 54.006 1.00 42.44 192 PRO A CA 1
ATOM 1466 C C . PRO A 1 192 ? -3.306 27.516 53.826 1.00 42.44 192 PRO A C 1
ATOM 1468 O O . PRO A 1 192 ? -3.575 27.947 52.711 1.00 42.44 192 PRO A O 1
ATOM 1471 N N . SER A 1 193 ? -3.744 28.103 54.932 1.00 36.88 193 SER A N 1
ATOM 1472 C CA . SER A 1 193 ? -4.525 29.340 54.999 1.00 36.88 193 SER A CA 1
ATOM 1473 C C . SER A 1 193 ? -4.106 30.428 53.986 1.00 36.88 193 SER A C 1
ATOM 1475 O O . SER A 1 193 ? -2.964 30.888 54.051 1.00 36.88 193 SER A O 1
ATOM 1477 N N . SER A 1 194 ? -5.085 30.944 53.224 1.00 30.84 194 SER A N 1
ATOM 1478 C CA . SER A 1 194 ? -5.128 32.244 52.501 1.00 30.84 194 SER A CA 1
ATOM 1479 C C . SER A 1 194 ? -4.906 32.228 50.967 1.00 30.84 194 SER A C 1
ATOM 1481 O O . SER A 1 194 ? -4.257 31.335 50.433 1.00 30.84 194 SER A O 1
ATOM 1483 N N . PRO A 1 195 ? -5.516 33.193 50.239 1.00 36.22 195 PRO A N 1
ATOM 1484 C CA . PRO A 1 195 ? -6.061 33.028 48.893 1.00 36.22 195 PRO A CA 1
ATOM 1485 C C . PRO A 1 195 ? -4.997 33.201 47.808 1.00 36.22 195 PRO A C 1
ATOM 1487 O O . PRO A 1 195 ? -4.221 34.155 47.842 1.00 36.22 195 PRO A O 1
ATOM 1490 N N . ILE A 1 196 ? -5.011 32.344 46.788 1.00 29.36 196 ILE A N 1
ATOM 1491 C CA . ILE A 1 196 ? -4.231 32.579 45.570 1.00 29.36 196 ILE A CA 1
ATOM 1492 C C . ILE A 1 196 ? -5.101 33.392 44.612 1.00 29.36 196 ILE A C 1
ATOM 1494 O O . ILE A 1 196 ? -5.837 32.864 43.784 1.00 29.36 196 ILE A O 1
ATOM 1498 N N . ASN A 1 197 ? -5.011 34.713 44.758 1.00 31.17 197 ASN A N 1
ATOM 1499 C CA . ASN A 1 197 ? -5.116 35.606 43.616 1.00 31.17 197 ASN A CA 1
ATOM 1500 C C . ASN A 1 197 ? -3.759 35.609 42.894 1.00 31.17 197 ASN A C 1
ATOM 1502 O O . ASN A 1 197 ? -2.712 35.616 43.538 1.00 31.17 197 ASN A O 1
ATOM 1506 N N . THR A 1 198 ? -3.825 35.664 41.563 1.00 31.92 198 THR A N 1
ATOM 1507 C CA . THR A 1 198 ? -2.746 35.965 40.603 1.00 31.92 198 THR A CA 1
ATOM 1508 C C . THR A 1 198 ? -1.578 34.977 40.519 1.00 31.92 198 THR A C 1
ATOM 1510 O O . THR A 1 198 ? -0.605 35.081 41.259 1.00 31.92 198 THR A O 1
ATOM 1513 N N . VAL A 1 199 ? -1.614 34.111 39.502 1.00 28.44 199 VAL A N 1
ATOM 1514 C CA . VAL A 1 199 ? -0.399 33.723 38.772 1.00 28.44 199 VAL A CA 1
ATOM 1515 C C . VAL A 1 199 ? -0.655 33.966 37.288 1.00 28.44 199 VAL A C 1
ATOM 1517 O O . VAL A 1 199 ? -1.596 33.425 36.708 1.00 28.44 199 VAL A O 1
ATOM 1520 N N . ASP A 1 200 ? 0.165 34.850 36.726 1.00 27.31 200 ASP A N 1
ATOM 1521 C CA . ASP A 1 200 ? 0.191 35.238 35.324 1.00 27.31 200 ASP A CA 1
ATOM 1522 C C . ASP A 1 200 ? 0.445 34.040 34.402 1.00 27.31 200 ASP A C 1
ATOM 1524 O O . ASP A 1 200 ? 1.267 33.162 34.671 1.00 27.31 200 ASP A O 1
ATOM 1528 N N . ALA A 1 201 ? -0.258 34.039 33.272 1.00 39.16 201 ALA A N 1
ATOM 1529 C CA . ALA A 1 201 ? -0.076 33.087 32.194 1.00 39.16 201 ALA A CA 1
ATOM 1530 C C . ALA A 1 201 ? 1.262 33.323 31.477 1.00 39.16 201 ALA A C 1
ATOM 1532 O O . ALA A 1 201 ? 1.412 34.311 30.762 1.00 39.16 201 ALA A O 1
ATOM 1533 N N . SER A 1 202 ? 2.204 32.385 31.593 1.00 28.94 202 SER A N 1
ATOM 1534 C CA . SER A 1 202 ? 3.179 32.104 30.529 1.00 28.94 202 SER A CA 1
ATOM 1535 C C . SER A 1 202 ? 3.933 30.797 30.793 1.00 28.94 202 SER A C 1
ATOM 1537 O O . SER A 1 202 ? 4.463 30.607 31.883 1.00 28.94 202 SER A O 1
ATOM 1539 N N . ASN A 1 203 ? 4.023 29.970 29.747 1.00 26.45 203 ASN A N 1
ATOM 1540 C CA . ASN A 1 203 ? 4.735 28.689 29.616 1.00 26.45 203 ASN A CA 1
ATOM 1541 C C . ASN A 1 203 ? 4.042 27.451 30.196 1.00 26.45 203 ASN A C 1
ATOM 1543 O O . ASN A 1 203 ? 4.340 26.988 31.292 1.00 26.45 203 ASN A O 1
ATOM 1547 N N . ILE A 1 204 ? 3.169 26.875 29.366 1.00 24.91 204 ILE A N 1
ATOM 1548 C CA . ILE A 1 204 ? 2.771 25.471 29.429 1.00 24.91 204 ILE A CA 1
ATOM 1549 C C . ILE A 1 204 ? 3.529 24.764 28.307 1.00 24.91 204 ILE A C 1
ATOM 1551 O O . ILE A 1 204 ? 3.225 24.979 27.141 1.00 24.91 204 ILE A O 1
ATOM 1555 N N . ASP A 1 205 ? 4.498 23.946 28.691 1.00 25.81 205 ASP A N 1
ATOM 1556 C CA . ASP A 1 205 ? 4.896 22.739 27.975 1.00 25.81 205 ASP A CA 1
ATOM 1557 C C . ASP A 1 205 ? 5.170 21.706 29.066 1.00 25.81 205 ASP A C 1
ATOM 1559 O O . ASP A 1 205 ? 6.003 21.959 29.936 1.00 25.81 205 ASP A O 1
ATOM 1563 N N . LEU A 1 206 ? 4.400 20.612 29.055 1.00 22.16 206 LEU A N 1
ATOM 1564 C CA . LEU A 1 206 ? 4.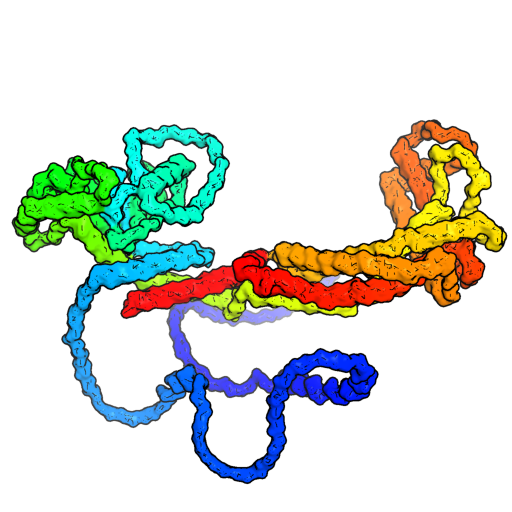728 19.255 29.519 1.00 22.16 206 LEU A CA 1
ATOM 1565 C C . LEU A 1 206 ? 3.422 18.470 29.711 1.00 22.16 206 LEU A C 1
ATOM 1567 O O . LEU A 1 206 ? 2.723 18.594 30.720 1.00 22.16 206 LEU A O 1
ATOM 1571 N N . GLU A 1 207 ? 3.107 17.656 28.704 1.00 24.88 207 GLU A N 1
ATOM 1572 C CA . GLU A 1 207 ? 2.184 16.529 28.807 1.00 24.88 207 GLU A CA 1
ATOM 1573 C C . GLU A 1 207 ? 2.628 15.599 29.942 1.00 24.88 207 GLU A C 1
ATOM 1575 O O . GLU A 1 207 ? 3.731 15.055 29.927 1.00 24.88 207 GLU A O 1
ATOM 1580 N N . PHE A 1 208 ? 1.739 15.376 30.906 1.00 28.06 208 PHE A N 1
ATOM 1581 C CA . PHE A 1 208 ? 1.776 14.191 31.751 1.00 28.06 208 PHE A CA 1
ATOM 1582 C C . PHE A 1 208 ? 0.395 13.552 31.714 1.00 28.06 208 PHE A C 1
ATOM 1584 O O . PHE A 1 208 ? -0.559 14.001 32.351 1.00 28.06 208 PHE A O 1
ATOM 1591 N N . GLU A 1 209 ? 0.306 12.491 30.925 1.00 28.64 209 GLU A N 1
ATOM 1592 C CA . GLU A 1 209 ? -0.811 11.566 30.892 1.00 28.64 209 GLU A CA 1
ATOM 1593 C C . GLU A 1 209 ? -0.787 10.755 32.201 1.00 28.64 209 GLU A C 1
ATOM 1595 O O . GLU A 1 209 ? -0.109 9.737 32.330 1.00 28.64 209 GLU A O 1
ATOM 1600 N N . VAL A 1 210 ? -1.466 11.245 33.243 1.00 35.12 210 VAL A N 1
ATOM 1601 C CA . VAL A 1 210 ? -1.597 10.514 34.515 1.00 35.12 210 VAL A CA 1
ATOM 1602 C C . VAL A 1 210 ? -2.692 9.455 34.361 1.00 35.12 210 VAL A C 1
ATOM 1604 O O . VAL A 1 210 ? -3.780 9.572 34.911 1.00 35.12 210 VAL A O 1
ATOM 1607 N N . ASN A 1 211 ? -2.373 8.415 33.592 1.00 37.16 211 ASN A N 1
ATOM 1608 C CA . ASN A 1 211 ? -2.990 7.088 33.656 1.00 37.16 211 ASN A CA 1
ATOM 1609 C C . ASN A 1 211 ? -2.064 6.130 34.427 1.00 37.16 211 ASN A C 1
ATOM 1611 O O . ASN A 1 211 ? -1.885 4.967 34.069 1.00 37.16 211 ASN A O 1
ATOM 1615 N N . SER A 1 212 ? -1.419 6.609 35.494 1.00 42.09 212 SER A N 1
ATOM 1616 C CA . SER A 1 212 ? -0.667 5.731 36.381 1.00 42.09 212 SER A CA 1
ATOM 1617 C C . SER A 1 212 ? -1.625 5.145 37.419 1.00 42.09 212 SER A C 1
ATOM 1619 O O . SER A 1 212 ? -2.019 5.791 38.386 1.00 42.09 212 SER A O 1
ATOM 1621 N N . THR A 1 213 ? -2.005 3.881 37.230 1.00 46.91 213 THR A N 1
ATOM 1622 C CA . THR A 1 213 ? -2.554 3.010 38.281 1.00 46.91 213 THR A CA 1
ATOM 1623 C C . THR A 1 213 ? -1.503 2.812 39.379 1.00 46.91 213 THR A C 1
ATOM 1625 O O . THR A 1 213 ? -0.893 1.751 39.509 1.00 46.91 213 THR A O 1
ATOM 1628 N N . LEU A 1 214 ? -1.235 3.858 40.157 1.00 53.41 214 LEU A N 1
ATOM 1629 C CA . LEU A 1 214 ? -0.382 3.805 41.333 1.00 53.41 214 LEU A CA 1
ATOM 1630 C C . LEU A 1 214 ? -1.182 3.146 42.455 1.00 53.41 214 LEU A C 1
ATOM 1632 O O . LEU A 1 214 ? -1.998 3.774 43.122 1.00 53.41 214 LEU A O 1
ATOM 1636 N N . ARG A 1 215 ? -0.955 1.847 42.659 1.00 58.19 215 ARG A N 1
ATOM 1637 C CA . ARG A 1 215 ? -1.419 1.133 43.854 1.00 58.19 215 ARG A CA 1
ATOM 1638 C C . ARG A 1 215 ? -0.509 1.508 45.026 1.00 58.19 215 ARG A C 1
ATOM 1640 O O . ARG A 1 215 ? 0.410 0.765 45.360 1.00 58.19 215 ARG A O 1
ATOM 1647 N N . THR A 1 216 ? -0.710 2.685 45.606 1.00 61.03 216 THR A N 1
ATOM 1648 C CA . THR A 1 216 ? 0.026 3.137 46.794 1.00 61.03 216 THR A CA 1
ATOM 1649 C C . THR A 1 216 ? -0.726 2.745 48.065 1.00 61.03 216 THR A C 1
ATOM 1651 O O . THR A 1 216 ? -1.931 2.940 48.180 1.00 61.03 216 THR A O 1
ATOM 1654 N N . ALA A 1 217 ? -0.011 2.163 49.032 1.00 65.06 217 ALA A N 1
ATOM 1655 C CA . ALA A 1 217 ? -0.572 1.777 50.332 1.00 65.06 217 ALA A CA 1
ATOM 1656 C C . ALA A 1 217 ? -0.538 2.920 51.370 1.00 65.06 217 ALA A C 1
ATOM 1658 O O . ALA A 1 217 ? -1.100 2.781 52.453 1.00 65.06 217 ALA A O 1
ATOM 1659 N N . ASP A 1 218 ? 0.138 4.032 51.057 1.00 77.75 218 ASP A N 1
ATOM 1660 C CA . ASP A 1 218 ? 0.371 5.150 51.974 1.00 77.75 218 ASP A CA 1
ATOM 1661 C C . ASP A 1 218 ? -0.462 6.385 51.592 1.00 77.75 218 ASP A C 1
ATOM 1663 O O . ASP A 1 218 ? -0.270 6.993 50.534 1.00 77.75 218 ASP A O 1
ATOM 1667 N N . PHE A 1 219 ? -1.364 6.788 52.490 1.00 76.56 219 PHE A N 1
ATOM 1668 C CA . PHE A 1 219 ? -2.222 7.961 52.320 1.00 76.56 219 PHE A CA 1
ATOM 1669 C C . PHE A 1 219 ? -1.444 9.289 52.335 1.00 76.56 219 PHE A C 1
ATOM 1671 O O . PHE A 1 219 ? -1.890 10.253 51.711 1.00 76.56 219 PHE A O 1
ATOM 1678 N N . GLY A 1 220 ? -0.254 9.351 52.950 1.00 78.31 220 GLY A N 1
ATOM 1679 C CA . GLY A 1 220 ? 0.591 10.553 52.911 1.00 78.31 220 GLY A CA 1
ATOM 1680 C C . GLY A 1 220 ? 1.152 10.844 51.511 1.00 78.31 220 GLY A C 1
ATOM 1681 O O . GLY A 1 220 ? 1.260 12.003 51.092 1.00 78.31 220 GLY A O 1
ATOM 1682 N N . GLN A 1 221 ? 1.440 9.790 50.742 1.00 79.12 221 GLN A N 1
ATOM 1683 C CA . GLN A 1 221 ? 1.847 9.904 49.338 1.00 79.12 221 GLN A CA 1
ATOM 1684 C C . GLN A 1 221 ? 0.675 10.323 48.450 1.00 79.12 221 GLN A C 1
ATOM 1686 O O . GLN A 1 221 ? 0.849 11.177 47.579 1.00 79.12 221 GLN A O 1
ATOM 1691 N N . ILE A 1 222 ? -0.522 9.776 48.698 1.00 79.06 222 ILE A N 1
ATOM 1692 C CA . ILE A 1 222 ? -1.757 10.175 48.003 1.00 79.06 222 ILE A CA 1
ATOM 1693 C C . ILE A 1 222 ? -2.014 11.669 48.217 1.00 79.06 222 ILE A C 1
ATOM 1695 O O . ILE A 1 222 ? -2.212 12.398 47.248 1.00 79.06 222 ILE A O 1
ATOM 1699 N N . GLN A 1 223 ? -1.907 12.151 49.457 1.00 79.88 223 GLN A N 1
ATOM 1700 C CA . GLN A 1 223 ? -2.093 13.562 49.791 1.00 79.88 223 GLN A CA 1
ATOM 1701 C C . GLN A 1 223 ? -1.091 14.473 49.065 1.00 79.88 223 GLN A C 1
ATOM 1703 O O . GLN A 1 223 ? -1.474 15.497 48.497 1.00 79.88 223 GLN A O 1
ATOM 1708 N N . SER A 1 224 ? 0.187 14.084 49.047 1.00 80.44 224 SER A N 1
ATOM 1709 C CA . SER A 1 224 ? 1.249 14.830 48.357 1.00 80.44 224 SER A CA 1
ATOM 1710 C C . SER A 1 224 ? 1.036 14.859 46.840 1.00 80.44 224 SER A C 1
ATOM 1712 O O . SER A 1 224 ? 1.215 15.900 46.211 1.00 80.44 224 SER A O 1
ATOM 1714 N N . THR A 1 225 ? 0.603 13.738 46.261 1.00 81.44 225 THR A N 1
ATOM 1715 C CA . THR A 1 225 ? 0.322 13.604 44.824 1.00 81.44 225 THR A CA 1
ATOM 1716 C C . THR A 1 225 ? -0.895 14.434 44.420 1.00 81.44 225 THR A C 1
ATOM 1718 O O . THR A 1 225 ? -0.825 15.185 43.452 1.00 81.44 225 THR A O 1
ATOM 1721 N N . LEU A 1 226 ? -1.991 14.371 45.186 1.00 78.38 226 LEU A N 1
ATOM 1722 C CA . LEU A 1 226 ? -3.176 15.205 44.960 1.00 78.38 226 LEU A CA 1
ATOM 1723 C C . LEU A 1 226 ? -2.832 16.695 45.052 1.00 78.38 226 LEU A C 1
ATOM 1725 O O . LEU A 1 226 ? -3.233 17.469 44.187 1.00 78.38 226 LEU A O 1
ATOM 1729 N N . HIS A 1 227 ? -2.028 17.092 46.042 1.00 79.94 227 HIS A N 1
ATOM 1730 C CA . HIS A 1 227 ? -1.552 18.469 46.168 1.00 79.94 227 HIS A CA 1
ATOM 1731 C C . HIS A 1 227 ? -0.727 18.915 44.948 1.00 79.94 227 HIS A C 1
ATOM 1733 O O . HIS A 1 227 ? -0.930 20.013 44.437 1.00 79.94 227 HIS A O 1
ATOM 1739 N N . GLN A 1 228 ? 0.165 18.060 44.436 1.00 78.12 228 GLN A N 1
ATOM 1740 C CA . GLN A 1 228 ? 0.934 18.342 43.217 1.00 78.12 228 GLN A CA 1
ATOM 1741 C C . GLN A 1 228 ? 0.041 18.470 41.976 1.00 78.12 228 GLN A C 1
ATOM 1743 O O . GLN A 1 228 ? 0.244 19.382 41.179 1.00 78.12 228 GLN A O 1
ATOM 1748 N N . ILE A 1 229 ? -0.960 17.597 41.819 1.00 73.38 229 ILE A N 1
ATOM 1749 C CA . ILE A 1 229 ? -1.912 17.655 40.698 1.00 73.38 229 ILE A CA 1
ATOM 1750 C C . ILE A 1 229 ? -2.681 18.982 40.716 1.00 73.38 229 ILE A C 1
ATOM 1752 O O . ILE A 1 229 ? -2.784 19.641 39.682 1.00 73.38 229 ILE A O 1
ATOM 1756 N N . ILE A 1 230 ? -3.170 19.394 41.889 1.00 72.06 230 ILE A N 1
ATOM 1757 C CA . ILE A 1 230 ? -3.920 20.646 42.060 1.00 72.06 230 ILE A CA 1
ATOM 1758 C C . ILE A 1 230 ? -3.039 21.865 41.747 1.00 72.06 230 ILE A C 1
ATOM 1760 O O . ILE A 1 230 ? -3.486 22.776 41.054 1.00 72.06 230 ILE A O 1
ATOM 1764 N N . LEU A 1 231 ? -1.779 21.874 42.204 1.00 74.44 231 LEU A N 1
ATOM 1765 C CA . LEU A 1 231 ? -0.841 22.971 41.934 1.00 74.44 231 LEU A CA 1
ATOM 1766 C C . LEU A 1 231 ? -0.456 23.086 40.453 1.00 74.44 231 LEU A C 1
ATOM 1768 O O . LEU A 1 231 ? -0.313 24.196 39.946 1.00 74.44 231 LEU A O 1
ATOM 1772 N N . ASN A 1 232 ? -0.281 21.958 39.762 1.00 71.69 232 ASN A N 1
ATOM 1773 C CA . ASN A 1 232 ? 0.187 21.948 38.377 1.00 71.69 232 ASN A CA 1
ATOM 1774 C C . ASN A 1 232 ? -0.902 22.358 37.368 1.00 71.69 232 ASN A C 1
ATOM 1776 O O . ASN A 1 232 ? -0.566 22.844 36.290 1.00 71.69 232 ASN A O 1
ATOM 1780 N N . GLN A 1 233 ? -2.192 22.158 37.674 1.00 62.41 233 GLN A N 1
ATOM 1781 C CA . GLN A 1 233 ? -3.302 22.456 36.754 1.00 62.41 233 GLN A CA 1
ATOM 1782 C C . GLN A 1 233 ? -4.560 22.986 37.479 1.00 62.41 233 GLN A C 1
ATOM 1784 O O . GLN A 1 233 ? -5.552 22.265 37.606 1.00 62.41 233 GLN A O 1
ATOM 1789 N N . PRO A 1 234 ? -4.586 24.267 37.893 1.00 55.44 234 PRO A N 1
ATOM 1790 C CA . PRO A 1 234 ? -5.710 24.850 38.639 1.00 55.44 234 PRO A CA 1
ATOM 1791 C C . PRO A 1 234 ? -7.004 25.047 37.820 1.00 55.44 234 PRO A C 1
ATOM 1793 O O . PRO A 1 234 ? -8.060 25.279 38.397 1.00 55.44 234 PRO A O 1
ATOM 1796 N N . LEU A 1 235 ? -6.949 24.964 36.483 1.00 53.62 235 LEU A N 1
ATOM 1797 C CA . LEU A 1 235 ? -8.076 25.246 35.571 1.00 53.62 235 LEU A CA 1
ATOM 1798 C C . LEU A 1 235 ? -8.674 23.989 34.910 1.00 53.62 235 LEU A C 1
ATOM 1800 O O . LEU A 1 235 ? -9.400 24.092 33.920 1.00 53.62 235 LEU A O 1
ATOM 1804 N N . ARG A 1 236 ? -8.350 22.787 35.401 1.00 56.00 236 ARG A N 1
ATOM 1805 C CA . ARG A 1 236 ? -8.826 21.541 34.786 1.00 56.00 236 ARG A CA 1
ATOM 1806 C C . ARG A 1 236 ? -10.341 21.391 34.982 1.00 56.00 236 ARG A C 1
ATOM 1808 O O . ARG A 1 236 ? -10.828 21.361 36.104 1.00 56.00 236 ARG A O 1
ATOM 1815 N N . THR A 1 237 ? -11.082 21.255 33.884 1.00 52.91 237 THR A N 1
ATOM 1816 C CA . THR A 1 237 ? -12.533 20.977 33.887 1.00 52.91 237 THR A CA 1
ATOM 1817 C C . THR A 1 237 ? -12.862 19.486 34.023 1.00 52.91 237 THR A C 1
ATOM 1819 O O . THR A 1 237 ? -13.994 19.137 34.348 1.00 52.91 237 THR A O 1
ATOM 1822 N N . ALA A 1 238 ? -11.887 18.599 33.786 1.00 60.84 238 ALA A N 1
ATOM 1823 C CA . ALA A 1 238 ? -12.047 17.149 33.904 1.00 60.84 238 ALA A CA 1
ATOM 1824 C C . ALA A 1 238 ? -11.824 16.667 35.359 1.00 60.84 238 ALA A C 1
ATOM 1826 O O . ALA A 1 238 ? -10.809 17.041 35.957 1.00 60.84 238 ALA A O 1
ATOM 1827 N N . PRO A 1 239 ? -12.714 15.825 35.923 1.00 69.19 239 PRO A N 1
ATOM 1828 C CA . PRO A 1 239 ? -12.623 15.367 37.310 1.00 69.19 239 PRO A CA 1
ATOM 1829 C C . PRO A 1 239 ? -11.458 14.391 37.534 1.00 69.19 239 PRO A C 1
ATOM 1831 O O . PRO A 1 239 ? -11.120 13.586 36.665 1.00 69.19 239 PRO A O 1
ATOM 1834 N N . VAL A 1 240 ? -10.863 14.425 38.731 1.00 74.44 240 VAL A N 1
ATOM 1835 C CA . VAL A 1 240 ? -9.838 13.459 39.161 1.00 74.44 240 VAL A CA 1
ATOM 1836 C C . VAL A 1 240 ? -10.535 12.224 39.740 1.00 74.44 240 VAL A C 1
ATOM 1838 O O . VAL A 1 240 ? -11.177 12.311 40.783 1.00 74.44 240 VAL A O 1
ATOM 1841 N N . LYS A 1 241 ? -10.419 11.067 39.072 1.00 75.06 241 LYS A N 1
ATOM 1842 C CA . LYS A 1 241 ? -10.974 9.790 39.557 1.00 75.06 241 LYS A CA 1
ATOM 1843 C C . LYS A 1 241 ? -10.021 9.163 40.588 1.00 75.06 241 LYS A C 1
ATOM 1845 O O . LYS A 1 241 ? -8.881 8.846 40.259 1.00 75.06 241 LYS A O 1
ATOM 1850 N N . LEU A 1 242 ? -10.492 8.969 41.821 1.00 79.88 242 LEU A N 1
ATOM 1851 C CA . LEU A 1 242 ? -9.763 8.300 42.906 1.00 79.88 242 LEU A CA 1
ATOM 1852 C C . LEU A 1 242 ? -10.533 7.048 43.342 1.00 79.88 242 LEU A C 1
ATOM 1854 O O . LEU A 1 242 ? -11.705 7.143 43.696 1.00 79.88 242 LEU A O 1
ATOM 1858 N N . LEU A 1 243 ? -9.873 5.886 43.343 1.00 79.94 243 LEU A N 1
ATOM 1859 C CA . LEU A 1 243 ? -10.472 4.609 43.738 1.00 79.94 243 LEU A CA 1
ATOM 1860 C C . LEU A 1 243 ? -9.819 4.097 45.028 1.00 79.94 243 LEU A C 1
ATOM 1862 O O . LEU A 1 243 ? -8.636 3.756 45.040 1.00 79.94 243 LEU A O 1
ATOM 1866 N N . ILE A 1 244 ? -10.592 4.049 46.116 1.00 78.81 244 ILE A N 1
ATOM 1867 C CA . ILE A 1 244 ? -10.128 3.626 47.444 1.00 78.81 244 ILE A CA 1
ATOM 1868 C C . ILE A 1 244 ? -10.767 2.280 47.781 1.00 78.81 244 ILE A C 1
ATOM 1870 O O . ILE A 1 244 ? -11.984 2.185 47.895 1.00 78.81 244 ILE A O 1
ATOM 1874 N N . HIS A 1 245 ? -9.945 1.253 47.996 1.00 77.25 245 HIS A N 1
ATOM 1875 C CA . HIS A 1 245 ? -10.410 -0.066 48.426 1.00 77.25 245 HIS A CA 1
ATOM 1876 C C . HIS A 1 245 ? -10.057 -0.300 49.895 1.00 77.25 245 HIS A C 1
ATOM 1878 O O . HIS A 1 245 ? -8.892 -0.215 50.281 1.00 77.25 245 HIS A O 1
ATOM 1884 N N . SER A 1 246 ? -11.052 -0.620 50.720 1.00 77.56 246 SER A N 1
ATOM 1885 C CA . SER A 1 246 ? -10.860 -0.987 52.125 1.00 77.56 246 SER A CA 1
ATOM 1886 C C . SER A 1 246 ? -12.063 -1.780 52.628 1.00 77.56 246 SER A C 1
ATOM 1888 O O . SER A 1 246 ? -13.195 -1.446 52.301 1.00 77.56 246 SER A O 1
ATOM 1890 N N . ALA A 1 247 ? -11.836 -2.786 53.478 1.00 74.06 247 ALA A N 1
ATOM 1891 C CA . ALA A 1 247 ? -12.907 -3.601 54.066 1.00 74.06 247 ALA A CA 1
ATOM 1892 C C . ALA A 1 247 ? -13.880 -2.795 54.950 1.00 74.06 247 ALA A C 1
ATOM 1894 O O . ALA A 1 247 ? -14.976 -3.255 55.262 1.00 74.06 247 ALA A O 1
ATOM 1895 N N . HIS A 1 248 ? -13.475 -1.600 55.388 1.00 68.75 248 HIS A N 1
ATOM 1896 C CA . HIS A 1 248 ? -14.283 -0.736 56.245 1.00 68.75 248 HIS A CA 1
ATOM 1897 C C . HIS A 1 248 ? -14.993 0.385 55.484 1.00 68.75 248 HIS A C 1
ATOM 1899 O O . HIS A 1 248 ? -15.842 1.049 56.075 1.00 68.75 248 HIS A O 1
ATOM 1905 N N . VAL A 1 249 ? -14.698 0.590 54.200 1.00 74.12 249 VAL A N 1
ATOM 1906 C CA . VAL A 1 249 ? -15.288 1.664 53.389 1.00 74.12 249 VAL A CA 1
ATOM 1907 C C . VAL A 1 249 ? -16.497 1.109 52.628 1.00 74.12 249 VAL A C 1
ATOM 1909 O O . VAL A 1 249 ? -16.426 -0.007 52.124 1.00 74.12 249 VAL A O 1
ATOM 1912 N N . PRO A 1 250 ? -17.639 1.816 52.594 1.00 75.38 250 PRO A N 1
ATOM 1913 C CA . PRO A 1 250 ? -18.770 1.413 51.761 1.00 75.38 250 PRO A CA 1
ATOM 1914 C C . PRO A 1 250 ? -18.482 1.681 50.273 1.00 75.38 250 PRO A C 1
ATOM 1916 O O . PRO A 1 250 ? -17.928 2.725 49.935 1.00 75.38 250 PRO A O 1
ATOM 1919 N N . ASP A 1 251 ? -18.912 0.772 49.396 1.00 76.19 251 ASP A N 1
ATOM 1920 C CA . ASP A 1 251 ? -18.867 0.923 47.934 1.00 76.19 251 ASP A CA 1
ATOM 1921 C C . ASP A 1 251 ? -19.794 2.069 47.482 1.00 76.19 251 ASP A C 1
ATOM 1923 O O . ASP A 1 251 ? -20.978 1.875 47.215 1.00 76.19 251 ASP A O 1
ATOM 1927 N N . LEU A 1 252 ? -19.267 3.295 47.453 1.00 80.12 252 LEU A N 1
ATOM 1928 C CA . LEU A 1 252 ? -19.990 4.515 47.090 1.00 80.12 252 LEU A CA 1
ATOM 1929 C C . LEU A 1 252 ? -19.163 5.368 46.133 1.00 80.12 252 LEU A C 1
ATOM 1931 O O . LEU A 1 252 ? -17.956 5.528 46.304 1.00 80.12 252 LEU A O 1
ATOM 1935 N N . THR A 1 253 ? -19.839 6.007 45.183 1.00 79.62 253 THR A N 1
ATOM 1936 C CA . THR A 1 253 ? -19.252 7.037 44.322 1.00 79.62 253 THR A CA 1
ATOM 1937 C C . THR A 1 253 ? -19.596 8.421 44.872 1.00 79.62 253 THR A C 1
ATOM 1939 O O . THR A 1 253 ? -20.753 8.854 44.804 1.00 79.62 253 THR A O 1
ATOM 1942 N N . LEU A 1 254 ? -18.592 9.097 45.431 1.00 82.81 254 LEU A N 1
ATOM 1943 C CA . LEU A 1 254 ? -18.693 10.450 45.978 1.00 82.81 254 LEU A CA 1
ATOM 1944 C C . LEU A 1 254 ? -18.018 11.443 45.027 1.00 82.81 254 LEU A C 1
ATOM 1946 O O . LEU A 1 254 ? -16.896 11.206 44.583 1.00 82.81 254 LEU A O 1
ATOM 1950 N N . VAL A 1 255 ? -18.691 12.556 44.744 1.00 83.44 255 VAL A N 1
ATOM 1951 C CA . VAL A 1 255 ? -18.132 13.686 43.992 1.00 83.44 255 VAL A CA 1
ATOM 1952 C C . VAL A 1 255 ? -17.949 14.855 44.951 1.00 83.44 255 VAL A C 1
ATOM 1954 O O . VAL A 1 255 ? -18.924 15.348 45.521 1.00 83.44 255 VAL A O 1
ATOM 1957 N N . ASP A 1 256 ? -16.700 15.277 45.130 1.00 81.06 256 ASP A N 1
ATOM 1958 C CA . ASP A 1 256 ? -16.333 16.442 45.935 1.00 81.06 256 ASP A CA 1
ATOM 1959 C C . ASP A 1 256 ? -16.330 17.698 45.053 1.00 81.06 256 ASP A C 1
ATOM 1961 O O . ASP A 1 256 ? -15.603 17.756 44.056 1.00 81.06 256 ASP A O 1
ATOM 1965 N N . LEU A 1 257 ? -17.183 18.676 45.372 1.00 75.94 257 LEU A N 1
ATOM 1966 C CA . LEU A 1 257 ? -17.253 19.944 44.647 1.00 75.94 257 LEU A CA 1
ATOM 1967 C C . LEU A 1 257 ? -16.569 21.048 45.469 1.00 75.94 257 LEU A C 1
ATOM 1969 O O . LEU A 1 257 ? -17.023 21.332 46.582 1.00 75.94 257 LEU A O 1
ATOM 1973 N N . PRO A 1 258 ? -15.539 21.729 44.924 1.00 71.94 258 PRO A N 1
ATOM 1974 C CA . PRO A 1 258 ? -14.842 22.791 45.646 1.00 71.94 258 PRO A CA 1
ATOM 1975 C C . PRO A 1 258 ? -15.783 23.963 45.934 1.00 71.94 258 PRO A C 1
ATOM 1977 O O . PRO A 1 258 ? -16.798 24.136 45.257 1.00 71.94 258 PRO A O 1
ATOM 1980 N N . ILE A 1 259 ? -15.442 24.805 46.909 1.00 66.06 259 ILE A N 1
ATOM 1981 C CA . ILE A 1 259 ? -16.216 26.010 47.233 1.00 66.06 259 ILE A CA 1
ATOM 1982 C C . ILE A 1 259 ? -15.588 27.191 46.500 1.00 66.06 259 ILE A C 1
ATOM 1984 O O . ILE A 1 259 ? -14.625 27.790 46.969 1.00 66.06 259 ILE A O 1
ATOM 1988 N N . VAL A 1 260 ? -16.128 27.545 45.336 1.00 55.69 260 VAL A N 1
ATOM 1989 C CA . VAL A 1 260 ? -15.717 28.753 44.612 1.00 55.69 260 VAL A CA 1
ATOM 1990 C C . VAL A 1 260 ? -16.699 29.880 44.944 1.00 55.69 260 VAL A C 1
ATOM 1992 O O . VAL A 1 260 ? -17.891 29.626 45.113 1.00 55.69 260 VAL A O 1
ATOM 1995 N N . ASN A 1 261 ? -16.201 31.118 45.074 1.00 51.16 261 ASN A N 1
ATOM 1996 C CA . ASN A 1 261 ? -17.020 32.301 45.365 1.00 51.16 261 ASN A CA 1
ATOM 1997 C C . ASN A 1 261 ? -18.294 32.325 44.503 1.00 51.16 261 ASN A C 1
ATOM 1999 O O . ASN A 1 261 ? -18.235 32.231 43.278 1.00 51.16 261 ASN A O 1
ATOM 2003 N N . ILE A 1 262 ? -19.428 32.488 45.188 1.00 50.94 262 ILE A N 1
ATOM 2004 C CA . ILE A 1 262 ? -20.815 32.359 44.707 1.00 50.94 262 ILE A CA 1
ATOM 2005 C C . ILE A 1 262 ? -21.136 33.283 43.508 1.00 50.94 262 ILE A C 1
ATOM 2007 O O . ILE A 1 262 ? -22.114 33.054 42.798 1.00 50.94 262 ILE A O 1
ATOM 2011 N N . ASP A 1 263 ? -20.290 34.281 43.237 1.00 48.03 263 ASP A N 1
ATOM 2012 C CA . ASP A 1 263 ? -20.466 35.271 42.168 1.00 48.03 263 ASP A CA 1
ATOM 2013 C C . ASP A 1 263 ? -20.104 34.755 40.761 1.00 48.03 263 ASP A C 1
ATOM 2015 O O . ASP A 1 263 ? -20.521 35.342 39.762 1.00 48.03 263 ASP A O 1
ATOM 2019 N N . ALA A 1 264 ? -19.363 33.646 40.651 1.00 49.31 264 ALA A N 1
ATOM 2020 C CA . ALA A 1 264 ? -19.122 32.974 39.378 1.00 49.31 264 ALA A CA 1
ATOM 2021 C C . ALA A 1 264 ? -20.070 31.775 39.259 1.00 49.31 264 ALA A C 1
ATOM 2023 O O . ALA A 1 264 ? -19.795 30.696 39.783 1.00 49.31 264 ALA A O 1
ATOM 2024 N N . HIS A 1 265 ? -21.201 31.951 38.569 1.00 50.03 265 HIS A N 1
ATOM 2025 C CA . HIS A 1 265 ? -22.059 30.848 38.126 1.00 50.03 265 HIS A CA 1
ATOM 2026 C C . HIS A 1 265 ? -21.283 29.931 37.164 1.00 50.03 265 HIS A C 1
ATOM 2028 O O . HIS A 1 265 ? -21.404 30.023 35.944 1.00 50.03 265 HIS A O 1
ATOM 2034 N N . ASN A 1 266 ? -20.436 29.064 37.719 1.00 57.91 266 ASN A N 1
ATOM 2035 C CA . ASN A 1 266 ? -19.696 28.071 36.962 1.00 57.91 266 ASN A CA 1
ATOM 2036 C C . ASN A 1 266 ? -20.695 27.043 36.424 1.00 57.91 266 ASN A C 1
ATOM 2038 O O . ASN A 1 266 ? -21.421 26.410 37.192 1.00 57.91 266 ASN A O 1
ATOM 2042 N N . SER A 1 267 ? -20.678 26.832 35.109 1.00 61.75 267 SER A N 1
ATOM 2043 C CA . SER A 1 267 ? -21.429 25.791 34.390 1.00 61.75 267 SER A CA 1
ATOM 2044 C C . SER A 1 267 ? -21.299 24.386 35.005 1.00 61.75 267 SER A C 1
ATOM 2046 O O . SER A 1 267 ? -22.177 23.549 34.815 1.00 61.75 267 SER A O 1
ATOM 2048 N N . LEU A 1 268 ? -20.239 24.142 35.785 1.00 66.75 268 LEU A N 1
ATOM 2049 C CA . LEU A 1 268 ? -19.991 22.904 36.526 1.00 66.75 268 LEU A CA 1
ATOM 2050 C C . LEU A 1 268 ? -21.031 22.638 37.627 1.00 66.75 268 LEU A C 1
ATOM 2052 O O . LEU A 1 268 ? -21.548 21.527 37.707 1.00 66.75 268 LEU A O 1
ATOM 2056 N N . TYR A 1 269 ? -21.386 23.627 38.458 1.00 73.44 269 TYR A N 1
ATOM 2057 C CA . TYR A 1 269 ? -22.373 23.405 39.526 1.00 73.44 269 TYR A CA 1
ATOM 2058 C C . TYR A 1 269 ? -23.743 23.072 38.943 1.00 73.44 269 TYR A C 1
ATOM 2060 O O . TYR A 1 269 ? -24.403 22.150 39.409 1.00 73.44 269 TYR A O 1
ATOM 2068 N N . ASP A 1 270 ? -24.138 23.763 37.875 1.00 72.31 270 ASP A N 1
ATOM 2069 C CA . ASP A 1 270 ? -25.371 23.461 37.151 1.00 72.31 270 ASP A CA 1
ATOM 2070 C C . ASP A 1 270 ? -25.374 22.040 36.569 1.00 72.31 270 ASP A C 1
ATOM 2072 O O . ASP A 1 270 ? -26.407 21.377 36.600 1.00 72.31 270 ASP A O 1
ATOM 2076 N N . GLN A 1 271 ? -24.236 21.547 36.072 1.00 74.50 271 GLN A N 1
ATOM 2077 C CA . GLN A 1 271 ? -24.121 20.191 35.532 1.00 74.50 271 GLN A CA 1
ATOM 2078 C C . GLN A 1 271 ? -24.311 19.112 36.608 1.00 74.50 271 GLN A C 1
ATOM 2080 O O . GLN A 1 271 ? -25.017 18.136 36.364 1.00 74.50 271 GLN A O 1
ATOM 2085 N N . TYR A 1 272 ? -23.699 19.273 37.786 1.00 73.44 272 TYR A N 1
ATOM 2086 C CA . TYR A 1 272 ? -23.747 18.257 38.845 1.00 73.44 272 TYR A CA 1
ATOM 2087 C C . TYR A 1 272 ? -25.015 18.359 39.711 1.00 73.44 272 TYR A C 1
ATOM 2089 O O . TYR A 1 272 ? -25.601 17.340 40.078 1.00 73.44 272 TYR A O 1
ATOM 2097 N N . LEU A 1 273 ? -25.487 19.572 40.014 1.00 76.94 273 LEU A N 1
ATOM 2098 C CA . LEU A 1 273 ? -26.653 19.789 40.882 1.00 76.94 273 LEU A CA 1
ATOM 2099 C C . LEU A 1 273 ? -27.991 19.512 40.185 1.00 76.94 273 LEU A C 1
ATOM 2101 O O . LEU A 1 273 ? -28.991 19.219 40.854 1.00 76.94 273 LEU A O 1
ATOM 2105 N N . ARG A 1 274 ? -28.048 19.597 38.851 1.00 68.75 274 ARG A N 1
ATOM 2106 C CA . ARG A 1 274 ? -29.224 19.183 38.069 1.00 68.75 27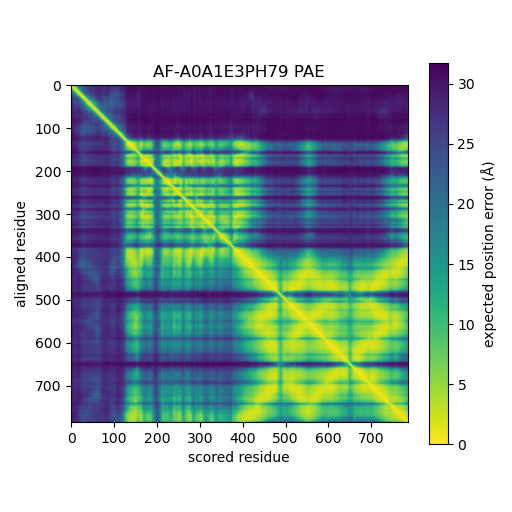4 ARG A CA 1
ATOM 2107 C C . ARG A 1 274 ? -29.227 17.655 37.914 1.00 68.75 274 ARG A C 1
ATOM 2109 O O . ARG A 1 274 ? -28.186 17.045 37.721 1.00 68.75 274 ARG A O 1
ATOM 2116 N N . GLY A 1 275 ? -30.405 17.031 38.001 1.00 70.94 275 GLY A N 1
ATOM 2117 C CA . GLY A 1 275 ? -30.585 15.586 37.782 1.00 70.94 275 GLY A CA 1
ATOM 2118 C C . GLY A 1 275 ? -31.013 14.797 39.024 1.00 70.94 275 GLY A C 1
ATOM 2119 O O . GLY A 1 275 ? -31.522 15.359 39.991 1.00 70.94 275 GLY A O 1
ATOM 2120 N N . TYR A 1 276 ? -30.817 13.479 39.002 1.00 76.81 276 TYR A N 1
ATOM 2121 C CA . TYR A 1 276 ? -31.259 12.561 40.063 1.00 76.81 276 TYR A CA 1
ATOM 2122 C C . TYR A 1 276 ? -30.202 12.317 41.156 1.00 76.81 276 TYR A C 1
ATOM 2124 O O . TYR A 1 276 ? -30.395 11.465 42.018 1.00 76.81 276 TYR A O 1
ATOM 2132 N N . ASN A 1 277 ? -29.097 13.071 41.143 1.00 83.88 277 ASN A N 1
ATOM 2133 C CA . ASN A 1 277 ? -28.010 12.942 42.115 1.00 83.88 277 ASN A CA 1
ATOM 2134 C C . ASN A 1 277 ? -28.471 13.241 43.551 1.00 83.88 277 ASN A C 1
ATOM 2136 O O . ASN A 1 277 ? -29.293 14.130 43.792 1.00 83.88 277 ASN A O 1
ATOM 2140 N N . LEU A 1 278 ? -27.900 12.510 44.508 1.00 87.31 278 LEU A N 1
ATOM 2141 C CA . LEU A 1 278 ? -28.134 12.700 45.934 1.00 87.31 278 LEU A CA 1
ATOM 2142 C C . LEU A 1 278 ? -27.220 13.818 46.449 1.00 87.31 278 LEU A C 1
ATOM 2144 O O . LEU A 1 278 ? -26.009 13.764 46.254 1.00 87.31 278 LEU A O 1
ATOM 2148 N N . LEU A 1 279 ? -27.781 14.817 47.128 1.00 87.44 279 LEU A N 1
ATOM 2149 C CA . LEU A 1 279 ? -27.011 15.952 47.643 1.00 87.44 279 LEU A CA 1
ATOM 2150 C C . LEU A 1 279 ? -26.658 15.724 49.114 1.00 87.44 279 LEU A C 1
ATOM 2152 O O . LEU A 1 279 ? -27.542 15.490 49.937 1.00 87.44 279 LEU A O 1
ATOM 2156 N N . LEU A 1 280 ? -25.381 15.824 49.463 1.00 87.94 280 LEU A N 1
ATOM 2157 C CA . LEU A 1 280 ? -24.889 15.783 50.834 1.00 87.94 280 LEU A CA 1
ATOM 2158 C C . LEU A 1 280 ? -24.494 17.198 51.262 1.00 87.94 280 LEU A C 1
ATOM 2160 O O . LEU A 1 280 ? -23.405 17.670 50.947 1.00 87.94 280 LEU A O 1
ATOM 2164 N N . SER A 1 281 ? -25.402 17.875 51.966 1.00 87.12 281 SER A N 1
ATOM 2165 C CA . SER A 1 281 ? -25.201 19.241 52.453 1.00 87.12 281 SER A CA 1
ATOM 2166 C C . SER A 1 281 ? -24.487 19.226 53.801 1.00 87.12 281 SER A C 1
ATOM 2168 O O . SER A 1 281 ? -25.062 18.750 54.778 1.00 87.12 281 SER A O 1
ATOM 2170 N N . VAL A 1 282 ? -23.289 19.801 53.883 1.00 86.12 282 VAL A N 1
ATOM 2171 C CA . VAL A 1 282 ? -22.478 19.846 55.110 1.00 86.12 282 VAL A CA 1
ATOM 2172 C C . VAL A 1 282 ? -22.462 21.253 55.718 1.00 86.12 282 VAL A C 1
ATOM 2174 O O . VAL A 1 282 ? -22.159 22.234 55.039 1.00 86.12 282 VAL A O 1
ATOM 2177 N N . SER A 1 283 ? -22.776 21.357 57.011 1.00 83.56 283 SER A N 1
ATOM 2178 C CA . SER A 1 283 ? -22.787 22.619 57.769 1.00 83.56 283 SER A CA 1
ATOM 2179 C C . SER A 1 283 ? -22.204 22.442 59.170 1.00 83.56 283 SER A C 1
ATOM 2181 O O . SER A 1 283 ? -22.443 21.411 59.794 1.00 83.56 283 SER A O 1
ATOM 2183 N N . SER A 1 284 ? -21.508 23.451 59.693 1.00 82.50 284 SER A N 1
ATOM 2184 C CA . SER A 1 284 ? -20.994 23.443 61.068 1.00 82.50 284 SER A CA 1
ATOM 2185 C C . SER A 1 284 ? -22.048 23.897 62.081 1.00 82.50 284 SER A C 1
ATOM 2187 O O . SER A 1 284 ? -22.806 24.837 61.842 1.00 82.50 284 SER A O 1
ATOM 2189 N N . ALA A 1 285 ? -22.057 23.275 63.259 1.00 77.75 285 ALA A N 1
ATOM 2190 C CA . ALA A 1 285 ? -22.895 23.668 64.389 1.00 77.75 285 ALA A CA 1
ATOM 2191 C C . ALA A 1 285 ? -22.570 25.070 64.950 1.00 77.75 285 ALA A C 1
ATOM 2193 O O . ALA A 1 285 ? -23.455 25.725 65.499 1.00 77.75 285 ALA A O 1
ATOM 2194 N N . LYS A 1 286 ? -21.322 25.548 64.806 1.00 72.25 286 LYS A N 1
ATOM 2195 C CA . LYS A 1 286 ? -20.892 26.877 65.291 1.00 72.25 286 LYS A CA 1
ATOM 2196 C C . LYS A 1 286 ? -21.449 28.021 64.449 1.00 72.25 286 LYS A C 1
ATOM 2198 O O . LYS A 1 286 ? -21.736 29.093 64.972 1.00 72.25 286 LYS A O 1
ATOM 2203 N N . GLU A 1 287 ? -21.579 27.784 63.148 1.00 68.06 287 GLU A N 1
ATOM 2204 C CA . GLU A 1 287 ? -22.038 28.747 62.150 1.00 68.06 287 GLU A CA 1
ATOM 2205 C C . GLU A 1 287 ? -22.972 28.018 61.175 1.00 68.06 287 GLU A C 1
ATOM 2207 O O . GLU A 1 287 ? -22.518 27.522 60.140 1.00 68.06 287 GLU A O 1
ATOM 2212 N N . PRO A 1 288 ? -24.275 27.914 61.496 1.00 58.66 288 PRO A N 1
ATOM 2213 C CA . PRO A 1 288 ? -25.243 27.205 60.670 1.00 58.66 288 PRO A CA 1
ATOM 2214 C C . PRO A 1 288 ? -25.631 28.050 59.450 1.00 58.66 288 PRO A C 1
ATOM 2216 O O . PRO A 1 288 ? -26.754 28.539 59.339 1.00 58.66 288 PRO A O 1
ATOM 2219 N N . LEU A 1 289 ? -24.688 28.254 58.533 1.00 61.16 289 LEU A N 1
ATOM 2220 C CA . LEU A 1 289 ? -24.976 28.784 57.209 1.00 61.16 289 LEU A CA 1
ATOM 2221 C C . LEU A 1 289 ? -25.363 27.607 56.313 1.00 61.16 289 LEU A C 1
ATOM 2223 O O . LEU A 1 289 ? -24.541 26.733 56.030 1.00 61.16 289 LEU A O 1
ATOM 2227 N N . LEU A 1 290 ? -26.628 27.556 55.893 1.00 59.12 290 LEU A N 1
ATOM 2228 C CA . LEU A 1 290 ? -27.052 26.576 54.898 1.00 59.12 290 LEU A CA 1
ATOM 2229 C C . LEU A 1 290 ? -26.394 26.922 53.564 1.00 59.12 290 LEU A C 1
ATOM 2231 O O . LEU A 1 290 ? -26.318 28.094 53.200 1.00 59.12 290 LEU A O 1
ATOM 2235 N N . ALA A 1 291 ? -25.927 25.905 52.838 1.00 64.38 291 ALA A N 1
ATOM 2236 C CA . ALA A 1 291 ? -25.401 26.089 51.494 1.00 64.38 291 ALA A CA 1
ATOM 2237 C C . ALA A 1 291 ? -26.549 26.587 50.588 1.00 64.38 291 ALA A C 1
ATOM 2239 O O . ALA A 1 291 ? -27.432 25.789 50.253 1.00 64.38 291 ALA A O 1
ATOM 2240 N N . PRO A 1 292 ? -26.565 27.873 50.175 1.00 66.31 292 PRO A N 1
ATOM 2241 C CA . PRO A 1 292 ? -27.694 28.447 49.433 1.00 66.31 292 PRO A CA 1
ATOM 2242 C C . PRO A 1 292 ? -27.909 27.728 48.096 1.00 66.31 292 PRO A C 1
ATOM 2244 O O . PRO A 1 292 ? -29.026 27.618 47.601 1.00 66.31 292 PRO A O 1
ATOM 2247 N N . LEU A 1 293 ? -26.830 27.168 47.553 1.00 71.31 293 LEU A N 1
ATOM 2248 C CA . LEU A 1 293 ? -26.796 26.415 46.311 1.00 71.31 293 LEU A CA 1
ATOM 2249 C C . LEU A 1 293 ? -27.593 25.094 46.381 1.00 71.31 293 LEU A C 1
ATOM 2251 O O . LEU A 1 293 ? -28.266 24.731 45.419 1.00 71.31 293 LEU A O 1
ATOM 2255 N N . CYS A 1 294 ? -27.591 24.404 47.528 1.00 74.00 294 CYS A N 1
ATOM 2256 C CA . CYS A 1 294 ? -28.380 23.180 47.721 1.00 74.00 294 CYS A CA 1
ATOM 2257 C C . CYS A 1 294 ? -29.878 23.479 47.844 1.00 74.00 294 CYS A C 1
ATOM 2259 O O . CYS A 1 294 ? -30.696 22.725 47.327 1.00 74.00 294 CYS A O 1
ATOM 2261 N N . GLU A 1 295 ? -30.246 24.587 48.493 1.00 75.81 295 GLU A N 1
ATOM 2262 C CA . GLU A 1 295 ? -31.654 24.986 48.634 1.00 75.81 295 GLU A CA 1
ATOM 2263 C C . GLU A 1 295 ? -32.251 25.485 47.318 1.00 75.81 295 GLU A C 1
ATOM 2265 O O . GLU A 1 295 ? -33.419 25.225 47.032 1.00 75.81 295 GLU A O 1
ATOM 2270 N N . GLN A 1 296 ? -31.438 26.143 46.487 1.00 77.94 296 GLN A N 1
ATOM 2271 C CA . GLN A 1 296 ? -31.812 26.496 45.118 1.00 77.94 296 GLN A CA 1
ATOM 2272 C C . GLN A 1 296 ? -32.021 25.250 44.245 1.00 77.94 296 GLN A C 1
ATOM 2274 O O . GLN A 1 296 ? -32.931 25.229 43.417 1.00 77.94 296 GLN A O 1
ATOM 2279 N N . ALA A 1 297 ? -31.208 24.207 44.439 1.00 78.19 297 ALA A N 1
ATOM 2280 C CA . ALA A 1 297 ? -31.290 22.969 43.670 1.00 78.19 297 ALA A CA 1
ATOM 2281 C C . ALA A 1 297 ? -32.401 22.010 44.149 1.00 78.19 297 ALA A C 1
ATOM 2283 O O . ALA A 1 297 ? -32.956 21.270 43.335 1.00 78.19 297 ALA A O 1
ATOM 2284 N N . ASP A 1 298 ? -32.726 21.967 45.443 1.00 83.06 298 ASP A N 1
ATOM 2285 C CA . ASP A 1 298 ? -33.737 21.070 46.027 1.00 83.06 298 ASP A CA 1
ATOM 2286 C C . ASP A 1 298 ? -34.579 21.788 47.105 1.00 83.06 298 ASP A C 1
ATOM 2288 O O . ASP A 1 298 ? -34.353 21.603 48.305 1.00 83.06 298 ASP A O 1
ATOM 2292 N N . PRO A 1 299 ? -35.596 22.579 46.707 1.00 80.25 299 PRO A N 1
ATOM 2293 C CA . PRO A 1 299 ? -36.420 23.343 47.649 1.00 80.25 299 PRO A CA 1
ATOM 2294 C C . PRO A 1 299 ? -37.296 22.455 48.545 1.00 80.25 299 PRO A C 1
ATOM 2296 O O . PRO A 1 299 ? -37.714 22.877 49.623 1.00 80.25 299 PRO A O 1
ATOM 2299 N N . LEU A 1 300 ? -37.588 21.222 48.115 1.00 80.12 300 LEU A N 1
ATOM 2300 C CA . LEU A 1 300 ? -38.390 20.263 48.880 1.00 80.12 300 LEU A CA 1
ATOM 2301 C C . LEU A 1 300 ? -37.537 19.407 49.831 1.00 80.12 300 LEU A C 1
ATOM 2303 O O . LEU A 1 300 ? -38.088 18.751 50.716 1.00 80.12 300 LEU A O 1
ATOM 2307 N N . GLY A 1 301 ? -36.209 19.407 49.670 1.00 76.81 301 GLY A N 1
ATOM 2308 C CA . GLY A 1 301 ? -35.285 18.602 50.469 1.00 76.81 301 GLY A CA 1
ATOM 2309 C C . GLY A 1 301 ? -35.477 17.094 50.283 1.00 76.81 301 GLY A C 1
ATOM 2310 O O . GLY A 1 301 ? -35.192 16.319 51.197 1.00 76.81 301 GLY A O 1
ATOM 2311 N N . VAL A 1 302 ? -36.018 16.659 49.139 1.00 80.94 302 VAL A N 1
ATOM 2312 C CA . VAL A 1 302 ? -36.350 15.246 48.904 1.00 80.94 302 VAL A CA 1
ATOM 2313 C C . VAL A 1 302 ? -35.099 14.436 48.604 1.00 80.94 302 VAL A C 1
ATOM 2315 O O . VAL A 1 302 ? -35.037 13.294 49.046 1.00 80.94 302 VAL A O 1
ATOM 2318 N N . ARG A 1 303 ? -34.095 15.006 47.930 1.00 84.19 303 ARG A N 1
ATOM 2319 C CA . ARG A 1 303 ? -32.831 14.343 47.546 1.00 84.19 303 ARG A CA 1
ATOM 2320 C C . ARG A 1 303 ? -31.624 14.814 48.362 1.00 84.19 303 ARG A C 1
ATOM 2322 O O . ARG A 1 303 ? -30.520 14.322 48.156 1.00 84.19 303 ARG A O 1
ATOM 2329 N N . THR A 1 304 ? -31.830 15.734 49.302 1.00 86.12 304 THR A N 1
ATOM 2330 C CA . THR A 1 304 ? -30.760 16.297 50.133 1.00 86.12 304 THR A CA 1
ATOM 2331 C C . THR A 1 304 ? -30.680 15.617 51.501 1.00 86.12 304 THR A C 1
ATOM 2333 O O . THR A 1 304 ? -31.645 15.615 52.265 1.00 86.12 304 THR A O 1
ATOM 2336 N N . ILE A 1 305 ? -29.511 15.073 51.843 1.00 86.88 305 ILE A N 1
ATOM 2337 C CA . ILE A 1 305 ? -29.136 14.672 53.203 1.00 86.88 305 ILE A CA 1
ATOM 2338 C C . ILE A 1 305 ? -28.355 15.827 53.825 1.00 86.88 305 ILE A C 1
ATOM 2340 O O . ILE A 1 305 ? -27.348 16.269 53.277 1.00 86.88 305 ILE A O 1
ATOM 2344 N N . ARG A 1 306 ? -28.811 16.321 54.978 1.00 85.12 306 ARG A N 1
ATOM 2345 C CA . ARG A 1 306 ? -28.126 17.388 55.719 1.00 85.12 306 ARG A CA 1
ATOM 2346 C C . ARG A 1 306 ? -27.267 16.789 56.827 1.00 85.12 306 ARG A C 1
ATOM 2348 O O . ARG A 1 306 ? -27.772 16.022 57.644 1.00 85.12 306 ARG A O 1
ATOM 2355 N N . VAL A 1 307 ? -25.997 17.166 56.866 1.00 86.75 307 VAL A N 1
ATOM 2356 C CA . VAL A 1 307 ? -25.020 16.757 57.875 1.00 86.75 307 VAL A CA 1
ATOM 2357 C C . VAL A 1 307 ? -24.573 17.984 58.653 1.00 86.75 307 VAL A C 1
ATOM 2359 O O . VAL A 1 307 ? -24.061 18.945 58.079 1.00 86.75 307 VAL A O 1
ATOM 2362 N N . ILE A 1 308 ? -24.772 17.945 59.968 1.00 85.19 308 ILE A N 1
ATOM 2363 C CA . ILE A 1 308 ? -24.330 18.996 60.881 1.00 85.19 308 ILE A CA 1
ATOM 2364 C C . ILE A 1 308 ? -23.086 18.496 61.611 1.00 85.19 308 ILE A C 1
ATOM 2366 O O . ILE A 1 308 ? -23.186 17.556 62.396 1.00 85.19 308 ILE A O 1
ATOM 2370 N N . THR A 1 309 ? -21.922 19.086 61.348 1.00 84.19 309 THR A N 1
ATOM 2371 C CA . THR A 1 309 ? -20.654 18.750 62.014 1.00 84.19 309 THR A CA 1
ATOM 2372 C C . THR A 1 309 ? -20.503 19.515 63.331 1.00 84.19 309 THR A C 1
ATOM 2374 O O . THR A 1 309 ? -21.170 20.524 63.564 1.00 84.19 309 THR A O 1
ATOM 2377 N N . GLN A 1 310 ? -19.600 19.054 64.202 1.00 82.06 310 GLN A N 1
ATOM 2378 C CA . GLN A 1 310 ? -19.226 19.731 65.455 1.00 82.06 310 GLN A CA 1
ATOM 2379 C C . GLN A 1 310 ? -20.378 19.909 66.465 1.00 82.06 310 GLN A C 1
ATOM 2381 O O . GLN A 1 310 ? -20.400 20.877 67.230 1.00 82.06 310 GLN A O 1
ATOM 2386 N N . ILE A 1 311 ? -21.340 18.977 66.500 1.00 78.75 311 ILE A N 1
ATOM 2387 C CA . ILE A 1 311 ? -22.494 19.052 67.421 1.00 78.75 311 ILE A CA 1
ATOM 2388 C C . ILE A 1 311 ? -22.101 19.035 68.908 1.00 78.75 311 ILE A C 1
ATOM 2390 O O . ILE A 1 311 ? -22.872 19.485 69.747 1.00 78.75 311 ILE A O 1
ATOM 2394 N N . ASP A 1 312 ? -20.902 18.551 69.233 1.00 75.88 312 ASP A N 1
ATOM 2395 C CA . ASP A 1 312 ? -20.302 18.552 70.573 1.00 75.88 312 ASP A CA 1
ATOM 2396 C C . ASP A 1 312 ? -20.077 19.953 71.140 1.00 75.88 312 ASP A C 1
ATOM 2398 O O . ASP A 1 312 ? -19.955 20.125 72.350 1.00 75.88 312 ASP A O 1
ATOM 2402 N N . THR A 1 313 ? -20.039 20.960 70.271 1.00 79.00 313 THR A N 1
ATOM 2403 C CA . THR A 1 313 ? -19.845 22.355 70.673 1.00 79.00 313 THR A CA 1
ATOM 2404 C C . THR A 1 313 ? -21.130 23.033 71.137 1.00 79.00 313 THR A C 1
ATOM 2406 O O . THR A 1 313 ? -21.075 24.115 71.724 1.00 79.00 313 THR A O 1
ATOM 2409 N N . LEU A 1 314 ? -22.279 22.396 70.906 1.00 77.06 314 LEU A N 1
ATOM 2410 C CA . LEU A 1 314 ? -23.585 22.865 71.341 1.00 77.06 314 LEU A CA 1
ATOM 2411 C C . LEU A 1 314 ? -24.072 22.074 72.553 1.00 77.06 314 LEU A C 1
ATOM 2413 O O . LEU A 1 314 ? -23.792 20.888 72.714 1.00 77.06 314 LEU A O 1
ATOM 2417 N N . ASP A 1 315 ? -24.877 22.739 73.378 1.00 80.25 315 ASP A N 1
ATOM 2418 C CA . ASP A 1 315 ? -25.628 22.065 74.432 1.00 80.25 315 ASP A CA 1
ATOM 2419 C C . ASP A 1 315 ? -26.628 21.056 73.814 1.00 80.25 315 ASP A C 1
ATOM 2421 O O . ASP A 1 315 ? -27.282 21.402 72.817 1.00 80.25 315 ASP A O 1
ATOM 2425 N N . PRO A 1 316 ? -26.799 19.836 74.367 1.00 71.81 316 PRO A N 1
ATOM 2426 C CA . PRO A 1 316 ? -27.619 18.782 73.761 1.00 71.81 316 PRO A CA 1
ATOM 2427 C C . PRO A 1 316 ? -29.066 19.187 73.441 1.00 71.81 316 PRO A C 1
ATOM 2429 O O . PRO A 1 316 ? -29.629 18.708 72.457 1.00 71.81 316 PRO A O 1
ATOM 2432 N N . GLN A 1 317 ? -29.665 20.104 74.215 1.00 73.12 317 GLN A N 1
ATOM 2433 C CA . GLN A 1 317 ? -31.017 20.621 73.951 1.00 73.12 317 GLN A CA 1
ATOM 2434 C C . GLN A 1 317 ? -31.072 21.542 72.721 1.00 73.12 317 GLN A C 1
ATOM 2436 O O . GLN A 1 317 ? -32.035 21.523 71.953 1.00 73.12 317 GLN A O 1
ATOM 2441 N N . ASN A 1 318 ? -30.026 22.341 72.500 1.00 76.62 318 ASN A N 1
ATOM 2442 C CA . ASN A 1 318 ? -29.914 23.192 71.315 1.00 76.62 318 ASN A CA 1
ATOM 2443 C C . ASN A 1 318 ? -29.561 22.362 70.075 1.00 76.62 318 ASN A C 1
ATOM 2445 O O . ASN A 1 318 ? -30.117 22.595 69.001 1.00 76.62 318 ASN A O 1
ATOM 2449 N N . ALA A 1 319 ? -28.702 21.352 70.235 1.00 72.25 319 ALA A N 1
ATOM 2450 C CA . ALA A 1 319 ? -28.360 20.412 69.175 1.00 72.25 319 ALA A CA 1
ATOM 2451 C C . ALA A 1 319 ? -29.589 19.615 68.697 1.00 72.25 319 ALA A C 1
ATOM 2453 O O . ALA A 1 319 ? -29.823 19.511 67.491 1.00 72.25 319 ALA A O 1
ATOM 2454 N N . SER A 1 320 ? -30.432 19.114 69.610 1.00 72.50 320 SER A N 1
ATOM 2455 C CA . SER A 1 320 ? -31.661 18.395 69.239 1.00 72.50 320 SER A CA 1
ATOM 2456 C C . SER A 1 320 ? -32.696 19.304 68.567 1.00 72.50 320 SER A C 1
ATOM 2458 O O . SER A 1 320 ? -33.337 18.903 67.591 1.00 72.50 320 SER A O 1
ATOM 2460 N N . LYS A 1 321 ? -32.808 20.564 69.002 1.00 75.75 321 LYS A N 1
ATOM 2461 C CA . LYS A 1 321 ? -33.629 21.580 68.329 1.00 75.75 321 LYS A CA 1
ATOM 2462 C C . LYS A 1 321 ? -33.143 21.865 66.905 1.00 75.75 321 LYS A C 1
ATOM 2464 O O . LYS A 1 321 ? -33.958 21.930 65.990 1.00 75.75 321 LYS A O 1
ATOM 2469 N N . MET A 1 322 ? -31.835 21.982 66.679 1.00 76.56 322 MET A N 1
ATOM 2470 C CA . MET A 1 322 ? -31.277 22.182 65.334 1.00 76.56 322 MET A CA 1
ATOM 2471 C C . MET A 1 322 ? -31.489 20.972 64.418 1.00 76.56 322 MET A C 1
ATOM 2473 O O . MET A 1 322 ? -31.911 21.135 63.273 1.00 76.56 322 MET A O 1
ATOM 2477 N N . LEU A 1 323 ? -31.272 19.756 64.926 1.00 75.50 323 LEU A N 1
ATOM 2478 C CA . LEU A 1 323 ? -31.488 18.523 64.164 1.00 75.50 323 LEU A CA 1
ATOM 2479 C C . LEU A 1 323 ? -32.966 18.291 63.826 1.00 75.50 323 LEU A C 1
ATOM 2481 O O . LEU A 1 323 ? -33.270 17.757 62.763 1.00 75.50 323 LEU A O 1
ATOM 2485 N N . SER A 1 324 ? -33.884 18.727 64.693 1.00 72.56 324 SER A N 1
ATOM 2486 C CA . SER A 1 324 ? -35.333 18.628 64.460 1.00 72.56 324 SER A CA 1
ATOM 2487 C C . SER A 1 324 ? -35.909 19.760 63.600 1.00 72.56 324 SER A C 1
ATOM 2489 O O . SER A 1 324 ? -36.972 19.580 63.005 1.00 72.56 324 SER A O 1
ATOM 2491 N N . THR A 1 325 ? -35.215 20.901 63.487 1.00 73.81 325 THR A N 1
ATOM 2492 C CA . THR A 1 325 ? -35.653 22.061 62.684 1.00 73.81 325 THR A CA 1
ATOM 2493 C C . THR A 1 325 ? -35.766 21.715 61.198 1.00 73.81 325 THR A C 1
ATOM 2495 O O . THR A 1 325 ? -36.702 22.142 60.522 1.00 73.81 325 THR A O 1
ATOM 2498 N N . HIS A 1 326 ? -34.843 20.900 60.687 1.00 68.50 326 HIS A N 1
ATOM 2499 C CA . HIS A 1 326 ? -34.850 20.457 59.297 1.00 68.50 326 HIS A CA 1
ATOM 2500 C C . HIS A 1 326 ? -35.082 18.949 59.222 1.00 68.50 326 HIS A C 1
ATOM 2502 O O . HIS A 1 326 ? -34.381 18.160 59.854 1.00 68.50 326 HIS A O 1
ATOM 2508 N N . LYS A 1 327 ? -36.069 18.533 58.420 1.00 65.81 327 LYS A N 1
ATOM 2509 C CA . LYS A 1 327 ? -36.391 17.114 58.237 1.00 65.81 327 LYS A CA 1
ATOM 2510 C C . LYS A 1 327 ? -35.175 16.366 57.690 1.00 65.81 327 LYS A C 1
ATOM 2512 O O . LYS A 1 327 ? -34.631 16.743 56.656 1.00 65.81 327 LYS A O 1
ATOM 2517 N N . GLY A 1 328 ? -34.800 15.281 58.363 1.00 67.50 328 GLY A N 1
ATOM 2518 C CA . GLY A 1 328 ? -33.789 14.350 57.866 1.00 67.50 328 GLY A CA 1
ATOM 2519 C C . GLY A 1 328 ? -32.330 14.733 58.138 1.00 67.50 328 GLY A C 1
ATOM 2520 O O . GLY A 1 328 ? -31.454 14.074 57.583 1.00 67.50 328 GLY A O 1
ATOM 2521 N N . SER A 1 329 ? -32.064 15.738 58.978 1.00 76.00 329 SER A N 1
ATOM 2522 C CA . SER A 1 329 ? -30.702 16.116 59.381 1.00 76.00 329 SER A CA 1
ATOM 2523 C C . SER A 1 329 ? -30.032 15.048 60.247 1.00 76.00 329 SER A C 1
ATOM 2525 O O . SER A 1 329 ? -30.684 14.420 61.085 1.00 76.00 329 SER A O 1
ATOM 2527 N N . ILE A 1 330 ? -28.726 14.869 60.055 1.00 81.00 330 ILE A N 1
ATOM 2528 C CA . ILE A 1 330 ? -27.883 13.940 60.809 1.00 81.00 330 ILE A CA 1
ATOM 2529 C C . ILE A 1 330 ? -26.803 14.739 61.534 1.00 81.00 330 ILE A C 1
ATOM 2531 O O . ILE A 1 330 ? -26.118 15.565 60.928 1.00 81.00 330 ILE A O 1
ATOM 2535 N N . GLY A 1 331 ? -26.660 14.504 62.836 1.00 77.50 331 GLY A N 1
ATOM 2536 C CA . GLY A 1 331 ? -25.632 15.143 63.653 1.00 77.50 331 GLY A CA 1
ATOM 2537 C C . GLY A 1 331 ? -24.344 14.329 63.662 1.00 77.50 331 GLY A C 1
ATOM 2538 O O . GLY A 1 331 ? -24.369 13.142 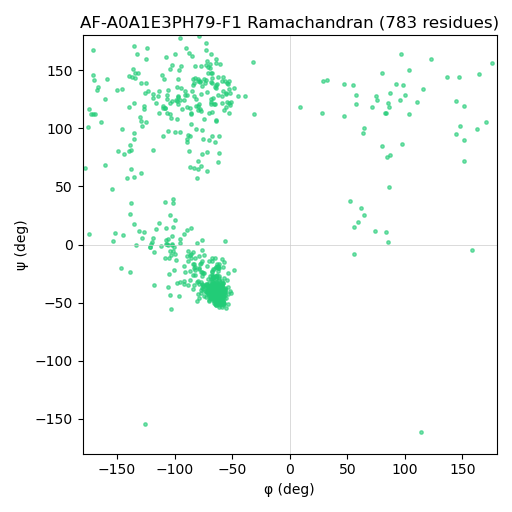63.976 1.00 77.50 331 GLY A O 1
ATOM 2539 N N . MET A 1 332 ? -23.213 14.962 63.367 1.00 77.31 332 MET A N 1
ATOM 2540 C CA . MET A 1 332 ? -21.879 14.385 63.497 1.00 77.31 332 MET A CA 1
ATOM 2541 C C . MET A 1 332 ? -21.086 15.104 64.582 1.00 77.31 332 MET A C 1
ATOM 2543 O O . MET A 1 332 ? -20.994 16.332 64.619 1.00 77.31 332 MET A O 1
ATOM 2547 N N . VAL A 1 333 ? -20.471 14.310 65.452 1.00 70.19 333 VAL A N 1
ATOM 2548 C CA . VAL A 1 333 ? -19.553 14.787 66.487 1.00 70.19 333 VAL A CA 1
ATOM 2549 C C . VAL A 1 333 ? -18.246 15.231 65.825 1.00 70.19 333 VAL A C 1
ATOM 2551 O O . VAL A 1 333 ? -17.704 14.505 64.980 1.00 70.19 333 VAL A O 1
ATOM 2554 N N . GLY A 1 334 ? -17.775 16.431 66.174 1.00 63.53 334 GLY A N 1
ATOM 2555 C CA . GLY A 1 334 ? -16.549 17.007 65.634 1.00 63.53 334 GLY A CA 1
ATOM 2556 C C . GLY A 1 334 ? -15.298 16.303 66.155 1.00 63.53 334 GLY A C 1
ATOM 2557 O O . GLY A 1 334 ? -15.267 15.765 67.260 1.00 63.53 334 GLY A O 1
ATOM 2558 N N . THR A 1 335 ? -14.225 16.326 65.370 1.00 57.97 335 THR A N 1
ATOM 2559 C CA . THR A 1 335 ? -12.924 15.734 65.740 1.00 57.97 335 THR A CA 1
ATOM 2560 C C . THR A 1 335 ? -12.022 16.673 66.557 1.00 57.97 335 THR A C 1
ATOM 2562 O O . THR A 1 335 ? -10.836 16.387 66.723 1.00 57.97 335 THR A O 1
ATOM 2565 N N . GLY A 1 336 ? -12.565 17.771 67.107 1.00 47.44 336 GLY A N 1
ATOM 2566 C CA . GLY A 1 336 ? -11.872 18.973 67.616 1.00 47.44 336 GLY A CA 1
ATOM 2567 C C . GLY A 1 336 ? -10.779 18.816 68.694 1.00 47.44 336 GLY A C 1
ATOM 2568 O O . GLY A 1 336 ? -10.213 19.811 69.142 1.00 47.44 336 GLY A O 1
ATOM 2569 N N . SER A 1 337 ? -10.423 17.601 69.112 1.00 44.28 337 SER A N 1
ATOM 2570 C CA . SER A 1 337 ? -9.215 17.322 69.913 1.00 44.28 337 SER A CA 1
ATOM 2571 C C . SER A 1 337 ? -8.531 15.984 69.613 1.00 44.28 337 SER A C 1
ATOM 2573 O O . SER A 1 337 ? -7.572 15.615 70.289 1.00 44.28 337 SER A O 1
ATOM 2575 N N . CYS A 1 338 ? -8.948 15.257 68.578 1.00 46.72 338 CYS A N 1
ATOM 2576 C CA . CYS A 1 338 ? -8.358 13.975 68.208 1.00 46.72 338 CYS A CA 1
ATOM 2577 C C . CYS A 1 338 ? -7.144 14.181 67.291 1.00 46.72 338 CYS A C 1
ATOM 2579 O O . CYS A 1 338 ? -7.160 13.813 66.121 1.00 46.72 338 CYS A O 1
ATOM 2581 N N . LYS A 1 339 ? -6.066 14.777 67.817 1.00 46.16 339 LYS A N 1
ATOM 2582 C CA . LYS A 1 339 ? -4.761 14.724 67.143 1.00 46.16 339 LYS A CA 1
ATOM 2583 C C . LYS A 1 339 ? -4.291 13.269 67.137 1.00 46.16 339 LYS A C 1
ATOM 2585 O O . LYS A 1 339 ? -4.153 12.667 68.203 1.00 46.16 339 LYS A O 1
ATOM 2590 N N . SER A 1 340 ? -4.067 12.697 65.954 1.00 44.06 340 SER A N 1
ATOM 2591 C CA . SER A 1 340 ? -3.493 11.358 65.846 1.00 44.06 340 SER A CA 1
ATOM 2592 C C . SER A 1 340 ? -2.064 11.396 66.406 1.00 44.06 340 SER A C 1
ATOM 2594 O O . SER A 1 340 ? -1.208 12.146 65.940 1.00 44.06 340 SER A O 1
ATOM 2596 N N . ASN A 1 341 ? -1.786 10.592 67.432 1.00 44.12 341 ASN A N 1
ATOM 2597 C CA . ASN A 1 341 ? -0.412 10.238 67.781 1.00 44.12 341 ASN A CA 1
ATOM 2598 C C . ASN A 1 341 ? 0.009 9.068 66.880 1.00 44.12 341 ASN A C 1
ATOM 2600 O O . ASN A 1 341 ? 0.158 7.946 67.350 1.00 44.12 341 ASN A O 1
ATOM 2604 N N . GLY A 1 342 ? 0.105 9.318 65.570 1.00 48.50 342 GLY A N 1
ATOM 2605 C CA . GLY A 1 342 ? 0.834 8.537 64.558 1.00 48.50 342 GLY A CA 1
ATOM 2606 C C . GLY A 1 342 ? 0.542 7.038 64.355 1.00 48.50 342 GLY A C 1
ATOM 2607 O O . GLY A 1 342 ? 1.093 6.479 63.419 1.00 48.50 342 GLY A O 1
ATOM 2608 N N . HIS A 1 343 ? -0.260 6.362 65.184 1.00 47.00 343 HIS A N 1
ATOM 2609 C CA . HIS A 1 343 ? -0.384 4.891 65.168 1.00 47.00 343 HIS A CA 1
ATOM 2610 C C . HIS A 1 343 ? -1.823 4.358 65.218 1.00 47.00 343 HIS A C 1
ATOM 2612 O O . HIS A 1 343 ? -2.012 3.144 65.189 1.00 47.00 343 HIS A O 1
ATOM 2618 N N . GLN A 1 344 ? -2.845 5.217 65.282 1.00 55.47 344 GLN A N 1
ATOM 2619 C CA . GLN A 1 344 ? -4.243 4.775 65.248 1.00 55.47 344 GLN A CA 1
ATOM 2620 C C . GLN A 1 344 ? -5.008 5.440 64.098 1.00 55.47 344 GLN A C 1
ATOM 2622 O O . GLN A 1 344 ? -4.917 6.663 63.949 1.00 55.47 344 GLN A O 1
ATOM 2627 N N . PRO A 1 345 ? -5.759 4.664 63.291 1.00 61.03 345 PRO A N 1
ATOM 2628 C CA . PRO A 1 345 ? -6.574 5.211 62.217 1.00 61.03 345 PRO A CA 1
ATOM 2629 C C . PRO A 1 345 ? -7.664 6.111 62.806 1.00 61.03 345 PRO A C 1
ATOM 2631 O O . PRO A 1 345 ? -8.336 5.759 63.781 1.00 61.03 345 PRO A O 1
ATOM 2634 N N . ILE A 1 346 ? -7.842 7.283 62.202 1.00 63.22 346 ILE A N 1
ATOM 2635 C CA . ILE A 1 346 ? -8.754 8.333 62.677 1.00 63.22 346 ILE A CA 1
ATOM 2636 C C . ILE A 1 346 ? -10.192 7.823 62.781 1.00 63.22 346 ILE A C 1
ATOM 2638 O O . ILE A 1 346 ? -10.892 8.181 63.728 1.00 63.22 346 ILE A O 1
ATOM 2642 N N . GLY A 1 347 ? -10.602 6.907 61.897 1.00 60.66 347 GLY A N 1
ATOM 2643 C CA . GLY A 1 347 ? -11.900 6.237 61.983 1.00 60.66 347 GLY A CA 1
ATOM 2644 C C . GLY A 1 347 ? -12.149 5.520 63.319 1.00 60.66 347 GLY A C 1
ATOM 2645 O O . GLY A 1 347 ? -13.237 5.641 63.878 1.00 60.66 347 GLY A O 1
ATOM 2646 N N . GLN A 1 348 ? -11.151 4.834 63.893 1.00 64.25 348 GLN A N 1
ATOM 2647 C CA . GLN A 1 348 ? -11.306 4.132 65.180 1.00 64.25 348 GLN A CA 1
ATOM 2648 C C . GLN A 1 348 ? -11.352 5.095 66.369 1.00 64.25 348 GLN A C 1
ATOM 2650 O O . GLN A 1 348 ? -12.157 4.912 67.287 1.00 64.25 348 GLN A O 1
ATOM 2655 N N . ILE A 1 349 ? -10.520 6.140 66.345 1.00 65.12 349 ILE A N 1
ATOM 2656 C CA . ILE A 1 349 ? -10.519 7.183 67.379 1.00 65.12 349 ILE A CA 1
ATOM 2657 C C . ILE A 1 349 ? -11.881 7.887 67.392 1.00 65.12 349 ILE A C 1
ATOM 2659 O O . ILE A 1 349 ? -12.491 8.048 68.451 1.00 65.12 349 ILE A O 1
ATOM 2663 N N . ARG A 1 350 ? -12.393 8.229 66.204 1.00 66.25 350 ARG A N 1
ATOM 2664 C CA . ARG A 1 350 ? -13.692 8.878 66.022 1.00 66.25 350 ARG A CA 1
ATOM 2665 C C . ARG A 1 350 ? -14.840 7.992 66.485 1.00 66.25 350 ARG A C 1
ATOM 2667 O O . ARG A 1 350 ? -15.647 8.448 67.284 1.00 66.25 350 ARG A O 1
ATOM 2674 N N . ALA A 1 351 ? -14.874 6.724 66.075 1.00 65.75 351 ALA A N 1
ATOM 2675 C CA . ALA A 1 351 ? -15.907 5.782 66.505 1.00 65.75 351 ALA A CA 1
ATOM 2676 C C . ALA A 1 351 ? -15.934 5.602 68.034 1.00 65.75 351 ALA A C 1
ATOM 2678 O O . ALA A 1 351 ? -17.000 5.494 68.636 1.00 65.75 351 ALA A O 1
ATOM 2679 N N . THR A 1 352 ? -14.766 5.612 68.683 1.00 69.88 352 THR A N 1
ATOM 2680 C CA . THR A 1 352 ? -14.661 5.506 70.147 1.00 69.88 352 THR A CA 1
ATOM 2681 C C . THR A 1 352 ? -15.167 6.771 70.841 1.00 69.88 352 THR A C 1
ATOM 2683 O O . THR A 1 352 ? -15.897 6.684 71.830 1.00 69.88 352 THR A O 1
ATOM 2686 N N . TYR A 1 353 ? -14.810 7.946 70.316 1.00 69.38 353 TYR A N 1
ATOM 2687 C CA . TYR A 1 353 ? -15.262 9.235 70.838 1.00 69.38 353 TYR A CA 1
ATOM 2688 C C . TYR A 1 353 ? -16.769 9.436 70.648 1.00 69.38 353 TYR A C 1
ATOM 2690 O O . TYR A 1 353 ? -17.467 9.824 71.578 1.00 69.38 353 TYR A O 1
ATOM 2698 N N . GLU A 1 354 ? -17.286 9.084 69.476 1.00 68.44 354 GLU A N 1
ATOM 2699 C CA . GLU A 1 354 ? -18.708 9.123 69.147 1.00 68.44 354 GLU A CA 1
ATOM 2700 C C . GLU A 1 354 ? -19.514 8.169 70.032 1.00 68.44 354 GLU A C 1
ATOM 2702 O O . GLU A 1 354 ? -20.524 8.567 70.608 1.00 68.44 354 GLU A O 1
ATOM 2707 N N . LYS A 1 355 ? -19.033 6.934 70.224 1.00 70.25 355 LYS A N 1
ATOM 2708 C CA . LYS A 1 355 ? -19.657 5.968 71.136 1.00 70.25 355 LYS A CA 1
ATOM 2709 C C . LYS A 1 355 ? -19.705 6.493 72.569 1.00 70.25 355 LYS A C 1
ATOM 2711 O O . LYS A 1 355 ? -20.702 6.283 73.251 1.00 70.25 355 LYS A O 1
ATOM 2716 N N . ARG A 1 356 ? -18.655 7.185 73.017 1.00 69.81 356 ARG A N 1
ATOM 2717 C CA . ARG A 1 356 ? -18.609 7.820 74.338 1.00 69.81 356 ARG A CA 1
ATOM 2718 C C . ARG A 1 356 ? -19.581 8.996 74.442 1.00 69.81 356 ARG A C 1
ATOM 2720 O O . ARG A 1 356 ? -20.349 9.053 75.388 1.00 69.81 356 ARG A O 1
ATOM 2727 N N . TYR A 1 357 ? -19.612 9.877 73.446 1.00 68.25 357 TYR A N 1
ATOM 2728 C CA . TYR A 1 357 ? -20.548 11.001 73.391 1.00 68.25 357 TYR A CA 1
ATOM 2729 C C . TYR A 1 357 ? -22.013 10.531 73.387 1.00 68.25 357 TYR A C 1
ATOM 2731 O O . TYR A 1 357 ? -22.844 11.060 74.121 1.00 68.25 357 TYR A O 1
ATOM 2739 N N . LEU A 1 358 ? -22.323 9.484 72.615 1.00 69.62 358 LEU A N 1
ATOM 2740 C CA . LEU A 1 358 ? -23.641 8.850 72.596 1.00 69.62 358 LEU A CA 1
ATOM 2741 C C . LEU A 1 358 ? -23.964 8.110 73.903 1.00 69.62 358 LEU A C 1
ATOM 2743 O O . LEU A 1 358 ? -25.130 8.033 74.265 1.00 69.62 358 LEU A O 1
ATOM 2747 N N . GLN A 1 359 ? -22.980 7.577 74.628 1.00 71.12 359 GLN A N 1
ATOM 2748 C CA . GLN A 1 359 ? -23.205 7.006 75.962 1.00 71.12 359 GLN A CA 1
ATOM 2749 C C . GLN A 1 359 ? -23.477 8.089 77.012 1.00 71.12 359 GLN A C 1
ATOM 2751 O O . GLN A 1 359 ? -24.374 7.917 77.831 1.00 71.12 359 GLN A O 1
ATOM 2756 N N . ASP A 1 360 ? -22.746 9.203 76.958 1.00 67.81 360 ASP A N 1
ATOM 2757 C CA . ASP A 1 360 ? -22.831 10.287 77.942 1.00 67.81 360 ASP A CA 1
ATOM 2758 C C . ASP A 1 360 ? -24.100 11.144 77.756 1.00 67.81 360 ASP A C 1
ATOM 2760 O O . ASP A 1 360 ? -24.708 11.581 78.733 1.00 67.81 360 ASP A O 1
ATOM 2764 N N . TYR A 1 361 ? -24.534 11.364 76.509 1.00 64.88 361 TYR A N 1
ATOM 2765 C CA . TYR A 1 361 ? -25.651 12.261 76.181 1.00 64.88 361 TYR A CA 1
ATOM 2766 C C . TYR A 1 361 ? -26.813 11.577 75.445 1.00 64.88 361 TYR A C 1
ATOM 2768 O O . TYR A 1 361 ? -27.832 12.217 75.180 1.00 64.88 361 TYR A O 1
ATOM 2776 N N . GLY A 1 362 ? -26.715 10.283 75.121 1.00 64.56 362 GLY A N 1
ATOM 2777 C CA . GLY A 1 362 ? -27.714 9.571 74.312 1.00 64.56 362 GLY A CA 1
ATOM 2778 C C . GLY A 1 362 ? -29.105 9.521 74.931 1.00 64.56 362 GLY A C 1
ATOM 2779 O O . GLY A 1 362 ? -30.087 9.691 74.211 1.00 64.56 362 GLY A O 1
ATOM 2780 N N . GLU A 1 363 ? -29.215 9.370 76.254 1.00 61.84 363 GLU A N 1
ATOM 2781 C CA . GLU A 1 363 ? -30.511 9.416 76.947 1.00 61.84 363 GLU A CA 1
ATOM 2782 C C . GLU A 1 363 ? -31.151 10.814 76.879 1.00 61.84 363 GLU A C 1
ATOM 2784 O O . GLU A 1 363 ? -32.363 10.932 76.715 1.00 61.84 363 GLU A O 1
ATOM 2789 N N . LEU A 1 364 ? -30.350 11.886 76.923 1.00 62.62 364 LEU A N 1
ATOM 2790 C CA . LEU A 1 364 ? -30.821 13.272 76.793 1.00 62.62 364 LEU A CA 1
ATOM 2791 C C . LEU A 1 364 ? -31.251 13.598 75.358 1.00 62.62 364 LEU A C 1
ATOM 2793 O O . LEU A 1 364 ? -32.254 14.285 75.152 1.00 62.62 364 LEU A O 1
ATOM 2797 N N . PHE A 1 365 ? -30.548 13.066 74.357 1.00 63.16 365 PHE A N 1
ATOM 2798 C CA . PHE A 1 365 ? -30.990 13.139 72.966 1.00 63.16 365 PHE A CA 1
ATOM 2799 C C . PHE A 1 365 ? -32.298 12.367 72.774 1.00 63.16 365 PHE A C 1
ATOM 2801 O O . PHE A 1 365 ? -33.263 12.939 72.285 1.00 63.16 365 PHE A O 1
ATOM 2808 N N . GLN A 1 366 ? -32.396 11.122 73.244 1.00 60.75 366 GLN A N 1
ATOM 2809 C CA . GLN A 1 366 ? -33.623 10.323 73.134 1.00 60.75 366 GLN A CA 1
ATOM 2810 C C . GLN A 1 366 ? -34.820 10.941 73.879 1.00 60.75 366 GLN A C 1
ATOM 2812 O O . GLN A 1 366 ? -35.942 10.880 73.377 1.00 60.75 366 GLN A O 1
ATOM 2817 N N . ASN A 1 367 ? -34.600 11.560 75.043 1.00 58.28 367 ASN A N 1
ATOM 2818 C CA . ASN A 1 367 ? -35.655 12.213 75.823 1.00 58.28 367 ASN A CA 1
ATOM 2819 C C . ASN A 1 367 ? -36.059 13.578 75.239 1.00 58.28 367 ASN A C 1
ATOM 2821 O O . ASN A 1 367 ? -37.250 13.835 75.095 1.00 58.28 367 ASN A O 1
ATOM 2825 N N . SER A 1 368 ? -35.111 14.412 74.792 1.00 54.91 368 SER A N 1
ATOM 2826 C CA . SER A 1 368 ? -35.446 15.671 74.097 1.00 54.91 368 SER A CA 1
ATOM 2827 C C . SER A 1 368 ? -36.108 15.443 72.731 1.00 54.91 368 SER A C 1
ATOM 2829 O O . SER A 1 368 ? -36.918 16.258 72.295 1.00 54.91 368 SER A O 1
ATOM 2831 N N . ILE A 1 369 ? -35.835 14.304 72.081 1.00 52.38 369 ILE A N 1
ATOM 2832 C CA . ILE A 1 369 ? -36.535 13.852 70.870 1.00 52.38 369 ILE A CA 1
ATOM 2833 C C . ILE A 1 369 ? -37.987 13.447 71.185 1.00 52.38 369 ILE A C 1
ATOM 2835 O O . ILE A 1 369 ? -38.874 13.721 70.374 1.00 52.38 369 ILE A O 1
ATOM 2839 N N . LYS A 1 370 ? -38.264 12.853 72.356 1.00 50.72 370 LYS A N 1
ATOM 2840 C CA . LYS A 1 370 ? -39.633 12.516 72.798 1.00 50.72 370 LYS A CA 1
ATOM 2841 C C . LYS A 1 370 ? -40.460 13.752 73.162 1.00 50.72 370 LYS A C 1
ATOM 2843 O O . LYS A 1 370 ? -41.629 13.810 72.796 1.00 50.72 370 LYS A O 1
ATOM 2848 N N . ASP A 1 371 ? -39.857 14.748 73.809 1.00 51.06 371 ASP A N 1
ATOM 2849 C CA . ASP A 1 371 ? -40.568 15.960 74.245 1.00 51.06 371 ASP A CA 1
ATOM 2850 C C . ASP A 1 371 ? -40.948 16.901 73.082 1.00 51.06 371 ASP A C 1
ATOM 2852 O O . ASP A 1 371 ? -41.853 17.725 73.222 1.00 51.06 371 ASP A O 1
ATOM 2856 N N . LEU A 1 372 ? -40.308 16.763 71.912 1.00 52.97 372 LEU A N 1
ATOM 2857 C CA . LEU A 1 372 ? -40.577 17.590 70.726 1.00 52.97 372 LEU A CA 1
ATOM 2858 C C . LEU A 1 372 ? -41.457 16.931 69.643 1.00 52.97 372 LEU A C 1
ATOM 2860 O O . LEU A 1 372 ? -41.781 17.606 68.663 1.00 52.97 372 LEU A O 1
ATOM 2864 N N . THR A 1 373 ? -41.851 15.652 69.743 1.00 43.47 373 THR A N 1
ATOM 2865 C CA . THR A 1 373 ? -42.412 14.937 68.574 1.00 43.47 373 THR A CA 1
ATOM 2866 C C . THR A 1 373 ? -43.676 14.107 68.843 1.00 43.47 373 THR A C 1
ATOM 2868 O O . THR A 1 373 ? -43.630 12.921 69.134 1.00 43.47 373 THR A O 1
ATOM 2871 N N . ASN A 1 374 ? -44.844 14.706 68.575 1.00 46.38 374 ASN A N 1
ATOM 2872 C CA . ASN A 1 374 ? -45.996 13.966 68.027 1.00 46.38 374 ASN A CA 1
ATOM 2873 C C . ASN A 1 374 ? -46.069 14.066 66.484 1.00 46.38 374 ASN A C 1
ATOM 2875 O O . ASN A 1 374 ? -47.017 13.564 65.887 1.00 46.38 374 ASN A O 1
ATOM 2879 N N . THR A 1 375 ? -45.086 14.699 65.813 1.00 48.31 375 THR A N 1
ATOM 2880 C CA . THR A 1 375 ? -45.182 14.944 64.355 1.00 48.31 375 THR A CA 1
ATOM 2881 C C . THR A 1 375 ? -43.865 15.044 63.557 1.00 48.31 375 THR A C 1
ATOM 2883 O O . THR A 1 375 ? -43.922 15.409 62.383 1.00 48.31 375 THR A O 1
ATOM 2886 N N . SER A 1 376 ? -42.687 14.716 64.111 1.00 47.88 376 SER A N 1
ATOM 2887 C CA . SER A 1 376 ? -41.399 14.878 63.389 1.00 47.88 376 SER A CA 1
ATOM 2888 C C . SER A 1 376 ? -40.506 13.629 63.467 1.00 47.88 376 SER A C 1
ATOM 2890 O O . SER A 1 376 ? -40.550 12.931 64.478 1.00 47.88 376 SER A O 1
ATOM 2892 N N . PRO A 1 377 ? -39.700 13.329 62.423 1.00 53.03 377 PRO A N 1
ATOM 2893 C CA . PRO A 1 377 ? -38.848 12.141 62.382 1.00 53.03 377 PRO A CA 1
ATOM 2894 C C . PRO A 1 377 ? -37.698 12.216 63.396 1.00 53.03 377 PRO A C 1
ATOM 2896 O O . PRO A 1 377 ? -37.169 13.291 63.673 1.00 53.03 377 PRO A O 1
ATOM 2899 N N . VAL A 1 378 ? -37.311 11.047 63.912 1.00 57.25 378 VAL A N 1
ATOM 2900 C CA . VAL A 1 378 ? -36.228 10.832 64.884 1.00 57.25 378 VAL A CA 1
ATOM 2901 C C . VAL A 1 378 ? -34.927 11.469 64.378 1.00 57.25 378 VAL A C 1
ATOM 2903 O O . VAL A 1 378 ? -34.463 11.156 63.278 1.00 57.25 378 VAL A O 1
ATOM 2906 N N . ALA A 1 379 ? -34.358 12.387 65.164 1.00 62.84 379 ALA A N 1
ATOM 2907 C CA . ALA A 1 379 ? -33.042 12.956 64.897 1.00 62.84 379 ALA A CA 1
ATOM 2908 C C . ALA A 1 379 ? -31.978 11.867 65.093 1.00 62.84 379 ALA A C 1
ATOM 2910 O O . ALA A 1 379 ? -31.872 11.281 66.170 1.00 62.84 379 ALA A O 1
ATOM 2911 N N . GLU A 1 380 ? -31.214 11.582 64.043 1.00 72.00 380 GLU A N 1
ATOM 2912 C CA . GLU A 1 380 ? -30.152 10.580 64.067 1.00 72.00 380 GLU A CA 1
ATOM 2913 C C . GLU A 1 380 ? -28.802 11.260 64.293 1.00 72.00 380 GLU A C 1
ATOM 2915 O O . GLU A 1 380 ? -28.497 12.297 63.699 1.00 72.00 380 GLU A O 1
ATOM 2920 N N . VAL A 1 381 ? -27.992 10.676 65.170 1.00 75.62 381 VAL A N 1
ATOM 2921 C CA . VAL A 1 381 ? -26.664 11.182 65.514 1.00 75.62 381 VAL A CA 1
ATOM 2922 C C . VAL A 1 381 ? -25.661 10.061 65.294 1.00 75.62 381 VAL A C 1
ATOM 2924 O O . VAL A 1 381 ? -25.866 8.948 65.777 1.00 75.62 381 VAL A O 1
ATOM 2927 N N . GLY A 1 382 ? -24.586 10.369 64.573 1.00 78.12 382 GLY A N 1
ATOM 2928 C CA . GLY A 1 382 ? -23.449 9.479 64.395 1.00 78.12 382 GLY A CA 1
ATOM 2929 C C . GLY A 1 382 ? -23.088 9.131 62.950 1.00 78.12 382 GLY A C 1
ATOM 2930 O O . GLY A 1 382 ? -23.900 9.233 62.027 1.00 78.12 382 GLY A O 1
ATOM 2931 N N . LEU A 1 383 ? -21.846 8.679 62.757 1.00 78.50 383 LEU A N 1
ATOM 2932 C CA . LEU A 1 383 ? -21.283 8.292 61.463 1.00 78.50 383 LEU A CA 1
ATOM 2933 C C . LEU A 1 383 ? -21.944 7.027 60.905 1.00 78.50 383 LEU A C 1
ATOM 2935 O O . LEU A 1 383 ? -22.164 6.924 59.700 1.00 78.50 383 LEU A O 1
ATOM 2939 N N . MET A 1 384 ? -22.293 6.068 61.768 1.00 78.81 384 MET A N 1
ATOM 2940 C CA . MET A 1 384 ? -22.973 4.840 61.332 1.00 78.81 384 MET A CA 1
ATOM 2941 C C . MET A 1 384 ? -24.391 5.128 60.826 1.00 78.81 384 MET A C 1
ATOM 2943 O O . MET A 1 384 ? -24.816 4.537 59.837 1.00 78.81 384 MET A O 1
ATOM 2947 N N . ALA A 1 385 ? -25.096 6.078 61.451 1.00 80.62 385 ALA A N 1
ATOM 2948 C CA . ALA A 1 385 ? -26.417 6.514 61.004 1.00 80.62 385 ALA A CA 1
ATOM 2949 C C . ALA A 1 385 ? -26.342 7.260 59.662 1.00 80.62 385 ALA A C 1
ATOM 2951 O O . ALA A 1 385 ? -27.130 6.981 58.758 1.00 80.62 385 ALA A O 1
ATOM 2952 N N . LEU A 1 386 ? -25.334 8.129 59.488 1.00 85.06 386 LEU A N 1
ATOM 2953 C CA . LEU A 1 386 ? -25.036 8.748 58.193 1.00 85.06 386 LEU A CA 1
ATOM 2954 C C . LEU A 1 386 ? -24.779 7.696 57.115 1.00 85.06 386 LEU A C 1
ATOM 2956 O O . LEU A 1 386 ? -25.411 7.739 56.062 1.00 85.06 386 LEU A O 1
ATOM 2960 N N . ARG A 1 387 ? -23.885 6.740 57.388 1.00 84.19 387 ARG A N 1
ATOM 2961 C CA . ARG A 1 387 ? -23.552 5.660 56.456 1.00 84.19 387 ARG A CA 1
ATOM 2962 C C . ARG A 1 387 ? -24.795 4.866 56.062 1.00 84.19 387 ARG A C 1
ATOM 2964 O O . ARG A 1 387 ? -25.044 4.699 54.874 1.00 84.19 387 ARG A O 1
ATOM 2971 N N . HIS A 1 388 ? -25.587 4.422 57.036 1.00 84.81 388 HIS A N 1
ATOM 2972 C CA . HIS A 1 388 ? -26.794 3.638 56.784 1.00 84.81 388 HIS A CA 1
ATOM 2973 C C . HIS A 1 388 ? -27.825 4.435 55.968 1.00 84.81 388 HIS A C 1
ATOM 2975 O O . HIS A 1 388 ? -28.301 3.955 54.941 1.00 84.81 388 HIS A O 1
ATOM 2981 N N . ARG A 1 389 ? -28.111 5.695 56.330 1.00 85.12 389 ARG A N 1
ATOM 2982 C CA . ARG A 1 389 ? -29.031 6.538 55.546 1.00 85.12 389 ARG A CA 1
ATOM 2983 C C . ARG A 1 389 ? -28.546 6.802 54.132 1.00 85.12 389 ARG A C 1
ATOM 2985 O O . ARG A 1 389 ? -29.367 6.834 53.218 1.00 85.12 389 ARG A O 1
ATOM 2992 N N . LEU A 1 390 ? -27.248 7.018 53.957 1.00 86.44 390 LEU A N 1
ATOM 2993 C CA . LEU A 1 390 ? -26.660 7.292 52.656 1.00 86.44 390 LEU A CA 1
ATOM 2994 C C . LEU A 1 390 ? -26.757 6.054 51.756 1.00 86.44 390 LEU A C 1
ATOM 2996 O O . LEU A 1 390 ? -27.251 6.188 50.642 1.00 86.44 390 LEU A O 1
ATOM 3000 N N . ILE A 1 391 ? -26.421 4.863 52.269 1.00 86.44 391 ILE A N 1
ATOM 3001 C CA . ILE A 1 391 ? -26.571 3.575 51.565 1.00 86.44 391 ILE A CA 1
ATOM 3002 C C . ILE A 1 391 ? -28.032 3.333 51.157 1.00 86.44 391 ILE A C 1
ATOM 3004 O O . ILE A 1 391 ? -28.320 3.070 49.992 1.00 86.44 391 ILE A O 1
ATOM 3008 N N . HIS A 1 392 ? -28.983 3.485 52.082 1.00 87.00 392 HIS A N 1
ATOM 3009 C CA . HIS A 1 392 ? -30.400 3.241 51.784 1.00 87.00 392 HIS A CA 1
ATOM 3010 C C . HIS A 1 392 ? -30.985 4.257 50.795 1.00 87.00 392 HIS A C 1
ATOM 3012 O O . HIS A 1 392 ? -31.757 3.886 49.907 1.00 87.00 392 HIS A O 1
ATOM 3018 N N . ARG A 1 393 ? -30.618 5.542 50.906 1.00 87.25 393 ARG A N 1
ATOM 3019 C CA . ARG A 1 393 ? -31.085 6.574 49.967 1.00 87.25 393 ARG A CA 1
ATOM 3020 C C . ARG A 1 393 ? -30.463 6.434 48.588 1.00 87.25 393 ARG A C 1
ATOM 3022 O O . ARG A 1 393 ? -31.196 6.603 47.620 1.00 87.25 393 ARG A O 1
ATOM 3029 N N . ILE A 1 394 ? -29.162 6.157 48.488 1.00 86.00 394 ILE A N 1
ATOM 3030 C CA . ILE A 1 394 ? -28.509 6.007 47.184 1.00 86.00 394 ILE A CA 1
ATOM 3031 C C . ILE A 1 394 ? -29.014 4.758 46.471 1.00 86.00 394 ILE A C 1
ATOM 3033 O O . ILE A 1 394 ? -29.351 4.840 45.298 1.00 86.00 394 ILE A O 1
ATOM 3037 N N . HIS A 1 395 ? -29.188 3.649 47.196 1.00 85.25 395 HIS A N 1
ATOM 3038 C CA . HIS A 1 395 ? -29.765 2.427 46.650 1.00 85.25 395 HIS A CA 1
ATOM 3039 C C . HIS A 1 395 ? -31.163 2.676 46.080 1.00 85.25 395 HIS A C 1
ATOM 3041 O O . HIS A 1 395 ? -31.432 2.351 44.928 1.00 85.25 395 HIS A O 1
ATOM 3047 N N . ARG A 1 396 ? -32.040 3.333 46.851 1.00 86.69 396 ARG A N 1
ATOM 3048 C CA . ARG A 1 396 ? -33.388 3.673 46.383 1.00 86.69 396 ARG A CA 1
ATOM 3049 C C . ARG A 1 396 ? -33.364 4.619 45.183 1.00 86.69 396 ARG A C 1
ATOM 3051 O O . ARG A 1 396 ? -34.087 4.386 44.227 1.00 86.69 396 ARG A O 1
ATOM 3058 N N . ALA A 1 397 ? -32.515 5.646 45.217 1.00 84.75 397 ALA A N 1
ATOM 3059 C CA . ALA A 1 397 ? -32.366 6.574 44.101 1.00 84.75 397 ALA A CA 1
ATOM 3060 C C . ALA A 1 397 ? -31.884 5.861 42.827 1.00 84.75 397 ALA A C 1
ATOM 3062 O O . ALA A 1 397 ? -32.412 6.121 41.750 1.00 84.75 397 ALA A O 1
ATOM 3063 N N . MET A 1 398 ? -30.916 4.945 42.943 1.00 84.56 398 MET A N 1
ATOM 3064 C CA . MET A 1 398 ? -30.431 4.135 41.824 1.00 84.56 398 MET A CA 1
ATOM 3065 C C . MET A 1 398 ? -31.530 3.221 41.274 1.00 84.56 398 MET A C 1
ATOM 3067 O O . MET A 1 398 ? -31.746 3.220 40.066 1.00 84.56 398 MET A O 1
ATOM 3071 N N . LEU A 1 399 ? -32.267 2.512 42.136 1.00 84.44 399 LEU A N 1
ATOM 3072 C CA . LEU A 1 399 ? -33.391 1.664 41.723 1.00 84.44 399 LEU A CA 1
ATOM 3073 C C . LEU A 1 399 ? -34.493 2.457 41.009 1.00 84.44 399 LEU A C 1
ATOM 3075 O O . LEU A 1 399 ? -34.997 2.002 39.987 1.00 84.44 399 LEU A O 1
ATOM 3079 N N . ASP A 1 400 ? -34.831 3.650 41.501 1.00 84.50 400 ASP A N 1
ATOM 3080 C CA . ASP A 1 400 ? -35.836 4.517 40.873 1.00 84.50 400 ASP A CA 1
ATOM 3081 C C . ASP A 1 400 ? -35.366 5.037 39.494 1.00 84.50 400 ASP A C 1
ATOM 3083 O O . ASP A 1 400 ? -36.186 5.280 38.609 1.00 84.50 400 ASP A O 1
ATOM 3087 N N . ALA A 1 401 ? -34.051 5.193 39.290 1.00 83.69 401 ALA A N 1
ATOM 3088 C CA . ALA A 1 401 ? -33.464 5.658 38.031 1.00 83.69 401 ALA A CA 1
ATOM 3089 C C . ALA A 1 401 ? -33.257 4.541 36.988 1.00 83.69 401 ALA A C 1
ATOM 3091 O O . ALA A 1 401 ? -33.254 4.824 35.790 1.00 83.69 401 ALA A O 1
ATOM 3092 N N . LEU A 1 402 ? -33.090 3.282 37.411 1.00 84.88 402 LEU A N 1
ATOM 3093 C CA . LEU A 1 402 ? -32.761 2.157 36.525 1.00 84.88 402 LEU A CA 1
ATOM 3094 C C . LEU A 1 402 ? -33.764 1.922 35.379 1.00 84.88 402 LEU A C 1
ATOM 3096 O O . LEU A 1 402 ? -33.295 1.735 34.258 1.00 84.88 402 LEU A O 1
ATOM 3100 N N . PRO A 1 403 ? -35.099 1.959 35.578 1.00 87.19 403 PRO A N 1
ATOM 3101 C CA . PRO A 1 403 ? -36.053 1.752 34.486 1.00 87.19 403 PRO A CA 1
ATOM 3102 C C . PRO A 1 403 ? -35.928 2.800 33.374 1.00 87.19 403 PRO A C 1
ATOM 3104 O O . PRO A 1 403 ? -35.890 2.452 32.200 1.00 87.19 403 PRO A O 1
ATOM 3107 N N . LEU A 1 404 ? -35.773 4.079 33.741 1.00 84.62 404 LEU A N 1
ATOM 3108 C CA . LEU A 1 404 ? -35.569 5.164 32.774 1.00 84.62 404 LEU A CA 1
ATOM 3109 C C . LEU A 1 404 ? -34.265 4.971 31.987 1.00 84.62 404 LEU A C 1
ATOM 3111 O O . LEU A 1 404 ? -34.200 5.211 30.779 1.00 84.62 404 LEU A O 1
ATOM 3115 N N . THR A 1 405 ? -33.218 4.533 32.683 1.00 82.62 405 THR A N 1
ATOM 3116 C CA . THR A 1 405 ? -31.928 4.214 32.076 1.00 82.62 405 THR A CA 1
ATOM 3117 C C . THR A 1 405 ? -32.045 3.036 31.109 1.00 82.62 405 THR A C 1
ATOM 3119 O O . THR A 1 405 ? -31.505 3.111 30.008 1.00 82.62 405 THR A O 1
ATOM 3122 N N . LEU A 1 406 ? -32.782 1.984 31.477 1.00 86.81 406 LEU A N 1
ATOM 3123 C CA . LEU A 1 406 ? -33.031 0.826 30.620 1.00 86.81 406 LEU A CA 1
ATOM 3124 C C . LEU A 1 406 ? -33.790 1.218 29.347 1.00 86.81 406 LEU A C 1
ATOM 3126 O O . LEU A 1 406 ? -33.372 0.831 28.261 1.00 86.81 406 LEU A O 1
ATOM 3130 N N . ASP A 1 407 ? -34.843 2.030 29.458 1.00 88.44 407 ASP A N 1
ATOM 3131 C CA . ASP A 1 407 ? -35.593 2.524 28.296 1.00 88.44 407 ASP A CA 1
ATOM 3132 C C . ASP A 1 407 ? -34.695 3.338 27.351 1.00 88.44 407 ASP A C 1
ATOM 3134 O O . ASP A 1 407 ? -34.734 3.160 26.134 1.00 88.44 407 ASP A O 1
ATOM 3138 N N . THR A 1 408 ? -33.822 4.180 27.914 1.00 85.81 408 THR A N 1
ATOM 3139 C CA . THR A 1 408 ? -32.847 4.965 27.138 1.00 85.81 408 THR A CA 1
ATOM 3140 C C . THR A 1 408 ? -31.841 4.058 26.424 1.00 85.81 408 THR A C 1
ATOM 3142 O O . THR A 1 408 ? -31.550 4.262 25.246 1.00 85.81 408 THR A O 1
ATOM 3145 N N . ILE A 1 409 ? -31.318 3.035 27.110 1.00 86.62 409 ILE A N 1
ATOM 3146 C CA . ILE A 1 409 ? -30.385 2.058 26.531 1.00 86.62 409 ILE A CA 1
ATOM 3147 C C . ILE A 1 409 ? -31.063 1.262 25.420 1.00 86.62 409 ILE A C 1
ATOM 3149 O O . ILE A 1 409 ? -30.471 1.102 24.358 1.00 86.62 409 ILE A O 1
ATOM 3153 N N . ASN A 1 410 ? -32.299 0.811 25.631 1.00 90.38 410 ASN A N 1
ATOM 3154 C CA . ASN A 1 410 ? -33.062 0.081 24.624 1.00 90.38 410 ASN A CA 1
ATOM 3155 C C . ASN A 1 410 ? -33.318 0.943 23.385 1.00 90.38 410 ASN A C 1
ATOM 3157 O O . ASN A 1 410 ? -33.100 0.473 22.274 1.00 90.38 410 ASN A O 1
ATOM 3161 N N . GLN A 1 411 ? -33.673 2.222 23.554 1.00 91.00 411 GLN A N 1
ATOM 3162 C CA . GLN A 1 411 ? -33.795 3.149 22.428 1.00 91.00 411 GLN A CA 1
ATOM 3163 C C . GLN A 1 411 ? -32.468 3.275 21.659 1.00 91.00 411 GLN A C 1
ATOM 3165 O O . GLN A 1 411 ? -32.440 3.181 20.433 1.00 91.00 411 GLN A O 1
ATOM 3170 N N . GLN A 1 412 ? -31.351 3.451 22.368 1.00 87.50 412 GLN A N 1
ATOM 3171 C CA . GLN A 1 412 ? -30.028 3.537 21.743 1.00 87.50 412 GLN A CA 1
ATOM 3172 C C . GLN A 1 412 ? -29.611 2.227 21.063 1.00 87.50 412 GLN A C 1
ATOM 3174 O O . GLN A 1 412 ? -28.954 2.252 20.021 1.00 87.50 412 GLN A O 1
ATOM 3179 N N . LEU A 1 413 ? -29.991 1.083 21.629 1.00 90.88 413 LEU A N 1
ATOM 3180 C CA . LEU A 1 413 ? -29.758 -0.235 21.054 1.00 90.88 413 LEU A CA 1
ATOM 3181 C C . LEU A 1 413 ? -30.581 -0.435 19.776 1.00 90.88 413 LEU A C 1
ATOM 3183 O O . LEU A 1 413 ? -30.050 -0.965 18.800 1.00 90.88 413 LEU A O 1
ATOM 3187 N N . GLU A 1 414 ? -31.835 0.014 19.747 1.00 93.25 414 GLU A N 1
ATOM 3188 C CA . GLU A 1 414 ? -32.683 -0.001 18.552 1.00 93.25 414 GLU A CA 1
ATOM 3189 C C . GLU A 1 414 ? -32.110 0.892 17.444 1.00 93.25 414 GLU A C 1
ATOM 3191 O O . GLU A 1 414 ? -31.985 0.439 16.305 1.00 93.25 414 GLU A O 1
ATOM 3196 N N . GLU A 1 415 ? -31.691 2.118 17.775 1.00 91.94 415 GLU A N 1
ATOM 3197 C CA . GLU A 1 415 ? -31.031 3.044 16.843 1.00 91.94 415 GLU A CA 1
ATOM 3198 C C . GLU A 1 415 ? -29.735 2.435 16.278 1.00 91.94 415 GLU A C 1
ATOM 3200 O O . GLU A 1 415 ? -29.562 2.347 15.062 1.00 91.94 415 GLU A O 1
ATOM 3205 N N . THR A 1 416 ? -28.864 1.918 17.150 1.00 92.00 416 THR A N 1
ATOM 3206 C CA . THR A 1 416 ? -27.596 1.269 16.764 1.00 92.00 416 THR A CA 1
ATOM 3207 C C . THR A 1 416 ? -27.845 0.025 15.905 1.00 92.00 416 THR A C 1
ATOM 3209 O O . THR A 1 416 ? -27.164 -0.202 14.905 1.00 92.00 416 THR A O 1
ATOM 3212 N N . SER A 1 417 ? -28.843 -0.789 16.259 1.00 93.38 417 SER A N 1
ATOM 3213 C CA . SER A 1 417 ? -29.212 -1.988 15.498 1.00 93.38 417 SER A CA 1
ATOM 3214 C C . SER A 1 417 ? -29.784 -1.636 14.128 1.00 93.38 417 SER A C 1
ATOM 3216 O O . SER A 1 417 ? -29.497 -2.321 13.146 1.00 93.38 417 SER A O 1
ATOM 3218 N N . TYR A 1 418 ? -30.556 -0.553 14.036 1.00 94.38 418 TYR A N 1
ATOM 3219 C CA . TYR A 1 418 ? -31.040 -0.030 12.766 1.00 94.38 418 TYR A CA 1
ATOM 3220 C C . TYR A 1 418 ? -29.882 0.445 11.882 1.00 94.38 418 TYR A C 1
ATOM 3222 O O . TYR A 1 418 ? -29.807 0.047 10.719 1.00 94.38 418 TYR A O 1
ATOM 3230 N N . GLU A 1 419 ? -28.948 1.229 12.425 1.00 92.31 419 GLU A N 1
ATOM 3231 C CA . GLU A 1 419 ? -27.752 1.667 11.697 1.00 92.31 419 GLU A CA 1
ATOM 3232 C C . GLU A 1 419 ? -26.916 0.480 11.210 1.00 92.31 419 GLU A C 1
ATOM 3234 O O . GLU A 1 419 ? -26.492 0.455 10.053 1.00 92.31 419 GLU A O 1
ATOM 3239 N N . PHE A 1 420 ? -26.724 -0.533 12.057 1.00 94.81 420 PHE A N 1
ATOM 3240 C CA . PHE A 1 420 ? -25.974 -1.738 11.710 1.00 94.81 420 PHE A CA 1
ATOM 3241 C C . PHE A 1 420 ? -26.638 -2.511 10.564 1.00 94.81 420 PHE A C 1
ATOM 3243 O O . PHE A 1 420 ? -25.974 -2.938 9.617 1.00 94.81 420 PHE A O 1
ATOM 3250 N N . LYS A 1 421 ? -27.967 -2.613 10.590 1.00 95.19 421 LYS A N 1
ATOM 3251 C CA . LYS A 1 421 ? -28.743 -3.259 9.534 1.00 95.19 421 LYS A CA 1
ATOM 3252 C C . LYS A 1 421 ? -28.714 -2.484 8.219 1.00 95.19 421 LYS A C 1
ATOM 3254 O O . LYS A 1 421 ? -28.547 -3.090 7.166 1.00 95.19 421 LYS A O 1
ATOM 3259 N N . VAL A 1 422 ? -28.872 -1.161 8.261 1.00 95.12 422 VAL A N 1
ATOM 3260 C CA . VAL A 1 422 ? -28.902 -0.315 7.056 1.00 95.12 422 VAL A CA 1
ATOM 3261 C C . VAL A 1 422 ? -27.530 -0.227 6.396 1.00 95.12 422 VAL A C 1
ATOM 3263 O O . VAL A 1 422 ? -27.434 -0.341 5.176 1.00 95.12 422 VAL A O 1
ATOM 3266 N N . ASN A 1 423 ? -26.475 -0.030 7.188 1.00 91.62 423 ASN A N 1
ATOM 3267 C CA . ASN A 1 423 ? -25.132 0.190 6.659 1.00 91.62 423 ASN A CA 1
ATOM 3268 C C . ASN A 1 423 ? -24.417 -1.123 6.312 1.00 91.62 423 ASN A C 1
ATOM 3270 O O . ASN A 1 423 ? -23.674 -1.163 5.332 1.00 91.62 423 ASN A O 1
ATOM 3274 N N . TYR A 1 424 ? -24.647 -2.192 7.086 1.00 93.06 424 TYR A N 1
ATOM 3275 C CA . TYR A 1 424 ? -23.848 -3.422 7.019 1.00 93.06 424 TYR A CA 1
ATOM 3276 C C . TYR A 1 424 ? -24.669 -4.711 6.851 1.00 93.06 424 TYR A C 1
ATOM 3278 O O . TYR A 1 424 ? -24.094 -5.797 6.852 1.00 93.06 424 TYR A O 1
ATOM 3286 N N . ASN A 1 425 ? -25.994 -4.632 6.666 1.00 93.81 425 ASN A N 1
ATOM 3287 C CA . ASN A 1 425 ? -26.876 -5.793 6.457 1.00 93.81 425 ASN A CA 1
ATOM 3288 C C . ASN A 1 425 ? -26.727 -6.892 7.525 1.00 93.81 425 ASN A C 1
ATOM 3290 O O . ASN A 1 425 ? -26.765 -8.080 7.203 1.00 93.81 425 ASN A O 1
ATOM 3294 N N . ASP A 1 426 ? -26.524 -6.498 8.782 1.00 90.06 426 ASP A N 1
ATOM 3295 C CA . ASP A 1 426 ? -26.318 -7.408 9.913 1.00 90.06 426 ASP A CA 1
ATOM 3296 C C . ASP A 1 426 ? -25.100 -8.352 9.777 1.00 90.06 426 ASP A C 1
ATOM 3298 O O . ASP A 1 426 ? -25.014 -9.367 10.469 1.00 90.06 426 ASP A O 1
ATOM 3302 N N . GLN A 1 427 ? -24.134 -8.034 8.908 1.00 91.00 427 GLN A N 1
ATOM 3303 C CA . GLN A 1 427 ? -22.923 -8.840 8.758 1.00 91.00 427 GLN A CA 1
ATOM 3304 C C . GLN A 1 427 ? -21.929 -8.544 9.893 1.00 91.00 427 GLN A C 1
ATOM 3306 O O . GLN A 1 427 ? -21.496 -7.395 10.032 1.00 91.00 427 GLN A O 1
ATOM 3311 N N . PRO A 1 428 ? -21.534 -9.546 10.702 1.00 90.31 428 PRO A N 1
ATOM 3312 C CA . PRO A 1 428 ? -20.485 -9.363 11.695 1.00 90.31 428 PRO A CA 1
ATOM 3313 C C . PRO A 1 428 ? -19.118 -9.283 11.007 1.00 90.31 428 PRO A C 1
ATOM 3315 O O . PRO A 1 428 ? -18.829 -10.060 10.096 1.00 90.31 428 PRO A O 1
ATOM 3318 N N . LEU A 1 429 ? -18.264 -8.375 11.475 1.00 91.44 429 LEU A N 1
ATOM 3319 C CA . LEU A 1 429 ? -16.897 -8.222 10.994 1.00 91.44 429 LEU A CA 1
ATOM 3320 C C . LEU A 1 429 ? -15.926 -8.278 12.173 1.00 91.44 429 LEU A C 1
ATOM 3322 O O . LEU A 1 429 ? -15.950 -7.426 13.058 1.00 91.44 429 LEU A O 1
ATOM 3326 N N . THR A 1 430 ? -15.055 -9.285 12.178 1.00 90.00 430 THR A N 1
ATOM 3327 C CA . THR A 1 430 ? -13.900 -9.326 13.080 1.00 90.00 430 THR A CA 1
ATOM 3328 C C . THR A 1 430 ? -12.666 -8.797 12.358 1.00 90.00 430 THR A C 1
ATOM 3330 O O . THR A 1 430 ? -12.540 -8.939 11.139 1.00 90.00 430 THR A O 1
ATOM 3333 N N . ALA A 1 431 ? -11.736 -8.201 13.109 1.00 90.75 431 ALA A N 1
ATOM 3334 C CA . ALA A 1 431 ? -10.466 -7.727 12.558 1.00 90.75 431 ALA A CA 1
ATOM 3335 C C . ALA A 1 431 ? -9.692 -8.863 11.860 1.00 90.75 431 ALA A C 1
ATOM 3337 O O . ALA A 1 431 ? -9.173 -8.675 10.763 1.00 90.75 431 ALA A O 1
ATOM 3338 N N . GLU A 1 432 ? -9.706 -10.064 12.447 1.00 89.81 432 GLU A N 1
ATOM 3339 C CA . GLU A 1 432 ? -9.111 -11.276 11.869 1.00 89.81 432 GLU A CA 1
ATOM 3340 C C . GLU A 1 432 ? -9.687 -11.628 10.505 1.00 89.81 432 GLU A C 1
ATOM 3342 O O . GLU A 1 432 ? -8.938 -11.824 9.547 1.00 89.81 432 GLU A O 1
ATOM 3347 N N . LEU A 1 433 ? -11.015 -11.677 10.401 1.00 90.25 433 LEU A N 1
ATOM 3348 C CA . LEU A 1 433 ? -11.685 -12.022 9.155 1.00 90.25 433 LEU A CA 1
ATOM 3349 C C . LEU A 1 433 ? -11.397 -10.984 8.068 1.00 90.25 433 LEU A C 1
ATOM 3351 O O . LEU A 1 433 ? -11.170 -11.352 6.917 1.00 90.25 433 LEU A O 1
ATOM 3355 N N . TYR A 1 434 ? -11.380 -9.700 8.434 1.00 91.81 434 TYR A N 1
ATOM 3356 C CA . TYR A 1 434 ? -11.066 -8.618 7.509 1.00 91.81 434 TYR A CA 1
ATOM 3357 C C . TYR A 1 434 ? -9.646 -8.742 6.946 1.00 91.81 434 TYR A C 1
ATOM 3359 O O . TYR A 1 434 ? -9.466 -8.741 5.728 1.00 91.81 434 TYR A O 1
ATOM 3367 N N . VAL A 1 435 ? -8.643 -8.887 7.819 1.00 90.50 435 VAL A N 1
ATOM 3368 C CA . VAL A 1 435 ? -7.238 -8.991 7.399 1.00 90.50 435 VAL A CA 1
ATOM 3369 C C . VAL A 1 435 ? -7.015 -10.257 6.574 1.00 90.50 435 VAL A C 1
ATOM 3371 O O . VAL A 1 435 ? -6.373 -10.187 5.529 1.00 90.50 435 VAL A O 1
ATOM 3374 N N . ALA A 1 436 ? -7.599 -11.391 6.972 1.00 90.19 436 ALA A N 1
ATOM 3375 C CA . ALA A 1 436 ? -7.528 -12.629 6.199 1.00 90.19 436 ALA A CA 1
ATOM 3376 C C . ALA A 1 436 ? -8.134 -12.463 4.794 1.00 90.19 436 ALA A C 1
ATOM 3378 O O . ALA A 1 436 ? -7.485 -12.789 3.803 1.00 90.19 436 ALA A O 1
ATOM 3379 N N . ALA A 1 437 ? -9.327 -11.868 4.689 1.00 91.50 437 ALA A N 1
ATOM 3380 C CA . ALA A 1 437 ? -9.971 -11.612 3.402 1.00 91.50 437 ALA A CA 1
ATOM 3381 C C . ALA A 1 437 ? -9.163 -10.638 2.522 1.00 91.50 437 ALA A C 1
ATOM 3383 O O . ALA A 1 437 ? -9.067 -10.826 1.308 1.00 91.50 437 ALA A O 1
ATOM 3384 N N . ALA A 1 438 ? -8.555 -9.611 3.123 1.00 92.06 438 ALA A N 1
ATOM 3385 C CA .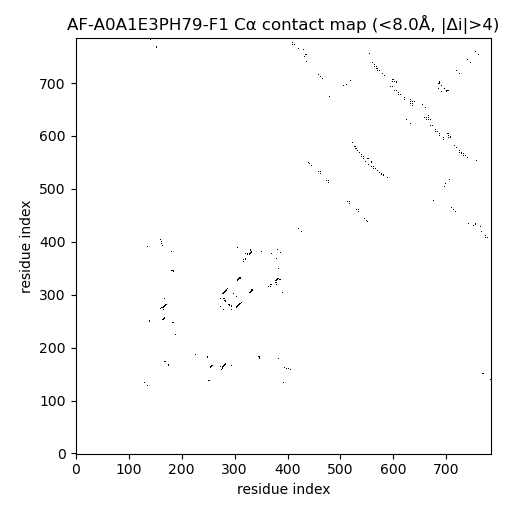 ALA A 1 438 ? -7.696 -8.664 2.419 1.00 92.06 438 ALA A CA 1
ATOM 3386 C C . ALA A 1 438 ? -6.413 -9.332 1.892 1.00 92.06 438 ALA A C 1
ATOM 3388 O O . ALA A 1 438 ? -6.028 -9.102 0.743 1.00 92.06 438 ALA A O 1
ATOM 3389 N N . LEU A 1 439 ? -5.781 -10.191 2.699 1.00 92.00 439 LEU A N 1
ATOM 3390 C CA . LEU A 1 439 ? -4.609 -10.972 2.298 1.00 92.00 439 LEU A CA 1
ATOM 3391 C C . LEU A 1 439 ? -4.943 -11.971 1.190 1.00 92.00 439 LEU A C 1
ATOM 3393 O O . LEU A 1 439 ? -4.192 -12.075 0.224 1.00 92.00 439 LEU A O 1
ATOM 3397 N N . ASP A 1 440 ? -6.074 -12.665 1.281 1.00 92.56 440 ASP A N 1
ATOM 3398 C CA . ASP A 1 440 ? -6.496 -13.611 0.248 1.00 92.56 440 ASP A CA 1
ATOM 3399 C C . ASP A 1 440 ? -6.822 -12.899 -1.071 1.00 92.56 440 ASP A C 1
ATOM 3401 O O . ASP A 1 440 ? -6.413 -13.362 -2.136 1.00 92.56 440 ASP A O 1
ATOM 3405 N N . SER A 1 441 ? -7.456 -11.722 -1.018 1.00 93.88 441 SER A N 1
ATOM 3406 C CA . SER A 1 441 ? -7.643 -10.875 -2.203 1.00 93.88 441 SER A CA 1
ATOM 3407 C C . SER A 1 441 ? -6.307 -10.502 -2.848 1.00 93.88 441 SER A C 1
ATOM 3409 O O . SER A 1 441 ? -6.189 -10.546 -4.071 1.00 93.88 441 SER A O 1
ATOM 3411 N N . PHE A 1 442 ? -5.296 -10.155 -2.047 1.00 94.75 442 PHE A N 1
ATOM 3412 C CA . PHE A 1 442 ? -3.957 -9.859 -2.554 1.00 94.75 442 PHE A CA 1
ATOM 3413 C C . PHE A 1 442 ? -3.282 -11.093 -3.161 1.00 94.75 442 PHE A C 1
ATOM 3415 O O . PHE A 1 442 ? -2.703 -10.995 -4.241 1.00 94.75 442 PHE A O 1
ATOM 3422 N N . LYS A 1 443 ? -3.383 -12.266 -2.525 1.00 93.81 443 LYS A N 1
ATOM 3423 C CA . LYS A 1 443 ? -2.819 -13.518 -3.056 1.00 93.81 443 LYS A CA 1
ATOM 3424 C C . LYS A 1 443 ? -3.435 -13.910 -4.394 1.00 93.81 443 LYS A C 1
ATOM 3426 O O . LYS A 1 443 ? -2.710 -14.381 -5.265 1.00 93.81 443 LYS A O 1
ATOM 3431 N N . LEU A 1 444 ? -4.740 -13.702 -4.568 1.00 94.25 444 LEU A N 1
ATOM 3432 C CA . LEU A 1 444 ? -5.421 -13.950 -5.839 1.00 94.25 444 LEU A CA 1
ATOM 3433 C C . LEU A 1 444 ? -4.888 -13.029 -6.942 1.00 94.25 444 LEU A C 1
ATOM 3435 O O . LEU A 1 444 ? -4.475 -13.515 -7.994 1.00 94.25 444 LEU A O 1
ATOM 3439 N N . GLU A 1 445 ? -4.802 -11.719 -6.688 1.00 94.44 445 GLU A N 1
ATOM 3440 C CA . GLU A 1 445 ? -4.221 -10.787 -7.665 1.00 94.44 445 GLU A CA 1
ATOM 3441 C C . GLU A 1 445 ? -2.738 -11.085 -7.941 1.00 94.44 445 GLU A C 1
ATOM 3443 O O . GLU A 1 445 ? -2.274 -10.973 -9.077 1.00 94.44 445 GLU A O 1
ATOM 3448 N N . PHE A 1 446 ? -1.989 -11.514 -6.923 1.00 95.75 446 PHE A N 1
ATOM 3449 C CA . PHE A 1 446 ? -0.598 -11.934 -7.064 1.00 95.75 446 PHE A CA 1
ATOM 3450 C C . PHE A 1 446 ? -0.456 -13.197 -7.921 1.00 95.75 446 PHE A C 1
ATOM 3452 O O . PHE A 1 446 ? 0.459 -13.282 -8.739 1.00 95.75 446 PHE A O 1
ATOM 3459 N N . GLN A 1 447 ? -1.360 -14.167 -7.771 1.00 94.69 447 GLN A N 1
ATOM 3460 C CA . GLN A 1 447 ? -1.386 -15.372 -8.596 1.00 94.69 447 GLN A CA 1
ATOM 3461 C C . GLN A 1 447 ? -1.686 -15.033 -10.061 1.00 94.69 447 GLN A C 1
ATOM 3463 O O . GLN A 1 447 ? -1.006 -15.537 -10.961 1.00 94.69 447 GLN A O 1
ATOM 3468 N N . ASP A 1 448 ? -2.642 -14.134 -10.305 1.00 94.44 448 ASP A N 1
ATOM 3469 C CA . ASP A 1 448 ? -2.933 -13.625 -11.646 1.00 94.44 448 ASP A CA 1
ATOM 3470 C C . ASP A 1 448 ? -1.719 -12.900 -12.237 1.00 94.44 448 ASP A C 1
ATOM 3472 O O . ASP A 1 448 ? -1.357 -13.121 -13.396 1.00 94.44 448 ASP A O 1
ATOM 3476 N N . PHE A 1 449 ? -1.033 -12.075 -11.445 1.00 94.62 449 PHE A N 1
ATOM 3477 C CA . PHE A 1 449 ? 0.214 -11.433 -11.851 1.00 94.62 449 PHE A CA 1
ATOM 3478 C C . PHE A 1 449 ? 1.301 -12.457 -12.206 1.00 94.62 449 PHE A C 1
ATOM 3480 O O . PHE A 1 449 ? 1.907 -12.352 -13.273 1.00 94.62 449 PHE A O 1
ATOM 3487 N N . ALA A 1 450 ? 1.517 -13.471 -11.366 1.00 94.38 450 ALA A N 1
ATOM 3488 C CA . ALA A 1 450 ? 2.519 -14.510 -11.588 1.00 94.38 450 ALA A CA 1
ATOM 3489 C C . ALA A 1 450 ? 2.256 -15.317 -12.873 1.00 94.38 450 ALA A C 1
ATOM 3491 O O . ALA A 1 450 ? 3.198 -15.757 -13.531 1.00 94.38 450 ALA A O 1
ATOM 3492 N N . ALA A 1 451 ? 0.991 -15.471 -13.277 1.00 92.12 451 ALA A N 1
ATOM 3493 C CA . ALA A 1 451 ? 0.636 -16.106 -14.545 1.00 92.12 451 ALA A CA 1
ATOM 3494 C C . ALA A 1 451 ? 1.002 -15.247 -15.773 1.00 92.12 451 ALA A C 1
ATOM 3496 O O . ALA A 1 451 ? 1.356 -15.788 -16.824 1.00 92.12 451 ALA A O 1
ATOM 3497 N N . HIS A 1 452 ? 0.930 -13.917 -15.659 1.00 92.44 452 HIS A N 1
ATOM 3498 C CA . HIS A 1 452 ? 1.193 -12.993 -16.768 1.00 92.44 452 HIS A CA 1
ATOM 3499 C C . HIS A 1 452 ? 2.649 -12.524 -16.841 1.00 92.44 452 HIS A C 1
ATOM 3501 O O . HIS A 1 452 ? 3.162 -12.290 -17.939 1.00 92.44 452 HIS A O 1
ATOM 3507 N N . PHE A 1 453 ? 3.323 -12.365 -15.702 1.00 94.19 453 PHE A N 1
ATOM 3508 C CA . PHE A 1 453 ? 4.716 -11.945 -15.637 1.00 94.19 453 PHE A CA 1
ATOM 3509 C C . PHE A 1 453 ? 5.628 -13.157 -15.750 1.00 94.19 453 PHE A C 1
ATOM 3511 O O . PHE A 1 453 ? 5.950 -13.835 -14.781 1.00 94.19 453 PHE A O 1
ATOM 3518 N N . GLY A 1 454 ? 6.045 -13.432 -16.980 1.00 90.62 454 GLY A N 1
ATOM 3519 C CA . GLY A 1 454 ? 6.895 -14.565 -17.278 1.00 90.62 454 GLY A CA 1
ATOM 3520 C C . GLY A 1 454 ? 8.156 -14.175 -18.030 1.00 90.62 454 GLY A C 1
ATOM 3521 O O . GLY A 1 454 ? 8.672 -13.054 -17.995 1.00 90.62 454 GLY A O 1
ATOM 3522 N N . ARG A 1 455 ? 8.659 -15.158 -18.770 1.00 92.75 455 ARG A N 1
ATOM 3523 C CA . ARG A 1 455 ? 9.941 -15.089 -19.477 1.00 92.75 455 ARG A CA 1
ATOM 3524 C C . ARG A 1 455 ? 9.993 -13.980 -20.528 1.00 92.75 455 ARG A C 1
ATOM 3526 O O . ARG A 1 455 ? 11.061 -13.412 -20.749 1.00 92.75 455 ARG A O 1
ATOM 3533 N N . ASP A 1 456 ? 8.883 -13.683 -21.199 1.00 92.94 456 ASP A N 1
ATOM 3534 C CA . ASP A 1 456 ? 8.866 -12.708 -22.293 1.00 92.94 456 ASP A CA 1
ATOM 3535 C C . ASP A 1 456 ? 8.915 -11.262 -21.782 1.00 92.94 456 ASP A C 1
ATOM 3537 O O . ASP A 1 456 ? 9.640 -10.443 -22.350 1.00 92.94 456 ASP A O 1
ATOM 3541 N N . GLN A 1 457 ? 8.245 -10.965 -20.667 1.00 93.81 457 GLN A N 1
ATOM 3542 C CA . GLN A 1 457 ? 8.295 -9.662 -19.997 1.00 93.81 457 GLN A CA 1
ATOM 3543 C C . GLN A 1 457 ? 9.701 -9.391 -19.456 1.00 93.81 457 GLN A C 1
ATOM 3545 O O . GLN A 1 457 ? 10.286 -8.345 -19.733 1.00 93.81 457 GLN A O 1
ATOM 3550 N N . VAL A 1 458 ? 10.294 -10.376 -18.776 1.00 95.31 458 VAL A N 1
ATOM 3551 C CA . VAL A 1 458 ? 11.671 -10.292 -18.261 1.00 95.31 458 VAL A CA 1
ATOM 3552 C C . VAL A 1 458 ? 12.666 -10.079 -19.399 1.00 95.31 458 VAL A C 1
ATOM 3554 O O . VAL A 1 458 ? 13.561 -9.237 -19.303 1.00 95.31 458 VAL A O 1
ATOM 3557 N N . ARG A 1 459 ? 12.487 -10.798 -20.517 1.00 95.44 459 ARG A N 1
ATOM 3558 C CA . ARG A 1 459 ? 13.296 -10.603 -21.725 1.00 95.44 459 ARG A CA 1
ATOM 3559 C C . ARG A 1 459 ? 13.174 -9.175 -22.241 1.00 95.44 459 ARG A C 1
ATOM 3561 O O . ARG A 1 459 ? 14.199 -8.582 -22.553 1.00 95.44 459 ARG A O 1
ATOM 3568 N N . ALA A 1 460 ? 11.961 -8.633 -22.340 1.00 95.19 460 ALA A N 1
ATOM 3569 C CA . ALA A 1 460 ? 11.738 -7.281 -22.842 1.00 95.19 460 ALA A CA 1
ATOM 3570 C C . ALA A 1 460 ? 12.440 -6.220 -21.975 1.00 95.19 460 ALA A C 1
ATOM 3572 O O . ALA A 1 460 ? 13.129 -5.359 -22.520 1.00 95.19 460 ALA A O 1
ATOM 3573 N N . ILE A 1 461 ? 12.343 -6.333 -20.645 1.00 95.75 461 ILE A N 1
ATOM 3574 C CA . ILE A 1 461 ? 12.972 -5.405 -19.689 1.00 95.75 461 ILE A CA 1
ATOM 3575 C C . ILE A 1 461 ? 14.498 -5.424 -19.838 1.00 95.75 461 ILE A C 1
ATOM 3577 O O . ILE A 1 461 ? 15.118 -4.388 -20.086 1.00 95.75 461 ILE A O 1
ATOM 3581 N N . ILE A 1 462 ? 15.112 -6.608 -19.772 1.00 96.06 462 ILE A N 1
ATOM 3582 C CA . ILE A 1 462 ? 16.572 -6.748 -19.899 1.00 96.06 462 ILE A CA 1
ATOM 3583 C C . ILE A 1 462 ? 17.035 -6.280 -21.280 1.00 96.06 462 ILE A C 1
ATOM 3585 O O . ILE A 1 462 ? 18.061 -5.608 -21.398 1.00 96.06 462 ILE A O 1
ATOM 3589 N N . LYS A 1 463 ? 16.267 -6.598 -22.328 1.00 95.62 463 LYS A N 1
ATOM 3590 C CA . LYS A 1 463 ? 16.603 -6.198 -23.690 1.00 95.62 463 LYS A CA 1
ATOM 3591 C C . LYS A 1 463 ? 16.586 -4.683 -23.857 1.00 95.62 463 LYS A C 1
ATOM 3593 O O . LYS A 1 463 ? 17.511 -4.159 -24.469 1.00 95.62 463 LYS A O 1
ATOM 3598 N N . SER A 1 464 ? 15.596 -3.992 -23.289 1.00 95.31 464 SER A N 1
ATOM 3599 C CA . SER A 1 464 ? 15.530 -2.528 -23.347 1.00 95.31 464 SER A CA 1
ATOM 3600 C C . SER A 1 464 ? 16.716 -1.851 -22.659 1.00 95.31 464 SER A C 1
ATOM 3602 O O . SER A 1 464 ? 17.274 -0.908 -23.217 1.00 95.31 464 SER A O 1
ATOM 3604 N N . GLU A 1 465 ? 17.173 -2.368 -21.513 1.00 95.62 465 GLU A N 1
ATOM 3605 C CA . GLU A 1 465 ? 18.359 -1.819 -20.848 1.00 95.62 465 GLU A CA 1
ATOM 3606 C C . GLU A 1 465 ? 19.622 -2.093 -21.674 1.00 95.62 465 GLU A C 1
ATOM 3608 O O . GLU A 1 465 ? 20.440 -1.200 -21.881 1.00 95.62 465 GLU A O 1
ATOM 3613 N N . LEU A 1 466 ? 19.790 -3.311 -22.201 1.00 95.44 466 LEU A N 1
ATOM 3614 C CA . LEU A 1 466 ? 20.944 -3.626 -23.046 1.00 95.44 466 LEU A CA 1
ATOM 3615 C C . LEU A 1 466 ? 20.951 -2.820 -24.351 1.00 95.44 466 LEU A C 1
ATOM 3617 O O . LEU A 1 466 ? 22.029 -2.448 -24.810 1.00 95.44 466 LEU A O 1
ATOM 3621 N N . ASP A 1 467 ? 19.788 -2.504 -24.922 1.00 95.69 467 ASP A N 1
ATOM 3622 C CA . ASP A 1 467 ? 19.682 -1.608 -26.076 1.00 95.69 467 ASP A CA 1
ATOM 3623 C C . ASP A 1 467 ? 20.200 -0.206 -25.753 1.00 95.69 467 ASP A C 1
ATOM 3625 O O . ASP A 1 467 ? 21.001 0.335 -26.519 1.00 95.69 467 ASP A O 1
ATOM 3629 N N . GLN A 1 468 ? 19.846 0.341 -24.586 1.00 95.50 468 GLN A N 1
ATOM 3630 C CA . GLN A 1 468 ? 20.395 1.617 -24.124 1.00 95.50 468 GLN A CA 1
ATOM 3631 C C . GLN A 1 468 ? 21.923 1.549 -23.975 1.00 95.50 468 GLN A C 1
ATOM 3633 O O . GLN A 1 468 ? 22.643 2.421 -24.463 1.00 95.50 468 GLN A O 1
ATOM 3638 N N . ARG A 1 469 ? 22.450 0.469 -23.385 1.00 94.81 469 ARG A N 1
ATOM 3639 C CA . ARG A 1 469 ? 23.905 0.278 -23.240 1.00 94.81 469 ARG A CA 1
ATOM 3640 C C . ARG A 1 469 ? 24.619 0.141 -24.579 1.00 94.81 469 ARG A C 1
ATOM 3642 O O . ARG A 1 469 ? 25.730 0.647 -24.726 1.00 94.81 469 ARG A O 1
ATOM 3649 N N . ILE A 1 470 ? 24.008 -0.514 -25.565 1.00 95.69 470 ILE A N 1
ATOM 3650 C CA . ILE A 1 470 ? 24.559 -0.599 -26.922 1.00 95.69 470 ILE A CA 1
ATOM 3651 C C . ILE A 1 470 ? 24.657 0.796 -27.539 1.00 95.69 470 ILE A C 1
ATOM 3653 O O . ILE A 1 470 ? 25.695 1.131 -28.109 1.00 95.69 470 ILE A O 1
ATOM 3657 N N . LEU A 1 471 ? 23.614 1.617 -27.415 1.00 94.69 471 LEU A N 1
ATOM 3658 C CA . LEU A 1 471 ? 23.620 2.989 -27.921 1.00 94.69 471 LEU A CA 1
ATOM 3659 C C . LEU A 1 471 ? 24.710 3.838 -27.266 1.00 94.69 471 LEU A C 1
ATOM 3661 O O . LEU A 1 471 ? 25.401 4.578 -27.967 1.00 94.69 471 LEU A O 1
ATOM 3665 N N . ASP A 1 472 ? 24.925 3.677 -25.962 1.00 93.50 472 ASP A N 1
ATOM 3666 C CA . ASP A 1 472 ? 26.000 4.358 -25.239 1.00 93.50 472 ASP A CA 1
ATOM 3667 C C . ASP A 1 472 ? 27.385 3.912 -25.732 1.00 93.50 472 ASP A C 1
ATOM 3669 O O . ASP A 1 472 ? 28.257 4.748 -25.982 1.00 93.50 472 ASP A O 1
ATOM 3673 N N . LEU A 1 473 ? 27.591 2.607 -25.939 1.00 93.19 473 LEU A N 1
ATOM 3674 C CA . LEU A 1 473 ? 28.850 2.063 -26.461 1.00 93.19 473 LEU A CA 1
ATOM 3675 C C . LEU A 1 473 ? 29.123 2.527 -27.896 1.00 93.19 473 LEU A C 1
ATOM 3677 O O . LEU A 1 473 ? 30.244 2.932 -28.216 1.00 93.19 473 LEU A O 1
ATOM 3681 N N . LEU A 1 474 ? 28.100 2.520 -28.753 1.00 92.00 474 LEU A N 1
ATOM 3682 C CA . LEU A 1 474 ? 28.181 3.056 -30.110 1.00 92.00 474 LEU A CA 1
ATOM 3683 C C . LEU A 1 474 ? 28.467 4.562 -30.082 1.00 92.00 474 LEU A C 1
ATOM 3685 O O . LEU A 1 474 ? 29.325 5.048 -30.816 1.00 92.00 474 LEU A O 1
ATOM 3689 N N . ALA A 1 475 ? 27.827 5.312 -29.188 1.00 90.75 475 ALA A N 1
ATOM 3690 C CA . ALA A 1 475 ? 28.103 6.730 -29.031 1.00 90.75 475 ALA A CA 1
ATOM 3691 C C . ALA A 1 475 ? 29.563 6.982 -28.632 1.00 90.75 475 ALA A C 1
ATOM 3693 O O . ALA A 1 475 ? 30.232 7.785 -29.278 1.00 90.75 475 ALA A O 1
ATOM 3694 N N . GLN A 1 476 ? 30.069 6.273 -27.623 1.00 88.25 476 GLN A N 1
ATOM 3695 C CA . GLN A 1 476 ? 31.421 6.452 -27.087 1.00 88.25 476 GLN A CA 1
ATOM 3696 C C . GLN A 1 476 ? 32.527 6.037 -28.062 1.00 88.25 476 GLN A C 1
ATOM 3698 O O . GLN A 1 476 ? 33.568 6.686 -28.105 1.00 88.25 476 GLN A O 1
ATOM 3703 N N . ARG A 1 477 ? 32.327 4.952 -28.819 1.00 86.38 477 ARG A N 1
ATOM 3704 C CA . ARG A 1 477 ? 33.377 4.359 -29.666 1.00 86.38 477 ARG A CA 1
ATOM 3705 C C . ARG A 1 477 ? 33.293 4.773 -31.130 1.00 86.38 477 ARG A C 1
ATOM 3707 O O . ARG A 1 477 ? 34.317 4.876 -31.793 1.00 86.38 477 ARG A O 1
ATOM 3714 N N . TYR A 1 478 ? 32.082 4.992 -31.635 1.00 86.75 478 TYR A N 1
ATOM 3715 C CA . TYR A 1 478 ? 31.816 5.088 -33.068 1.00 86.75 478 TYR A CA 1
ATOM 3716 C C . TYR A 1 478 ? 31.278 6.459 -33.503 1.00 86.75 478 TYR A C 1
ATOM 3718 O O . TYR A 1 478 ? 31.566 6.894 -34.618 1.00 86.75 478 TYR A O 1
ATOM 3726 N N . TRP A 1 479 ? 30.467 7.135 -32.681 1.00 86.81 479 TRP A N 1
ATOM 3727 C CA . TRP A 1 479 ? 29.752 8.346 -33.118 1.00 86.81 479 TRP A CA 1
ATOM 3728 C C . TRP A 1 479 ? 30.322 9.654 -32.576 1.00 86.81 479 TRP A C 1
ATOM 3730 O O . TRP A 1 479 ? 30.269 10.670 -33.273 1.00 86.81 479 TRP A O 1
ATOM 3740 N N . ASN A 1 480 ? 30.811 9.668 -31.337 1.00 79.50 480 ASN A N 1
ATOM 3741 C CA . ASN A 1 480 ? 31.324 10.881 -30.714 1.00 79.50 480 ASN A CA 1
ATOM 3742 C C . ASN A 1 480 ? 32.706 11.230 -31.262 1.00 79.50 480 ASN A C 1
ATOM 3744 O O . ASN A 1 480 ? 33.579 10.378 -31.403 1.00 79.50 480 ASN A O 1
ATOM 3748 N N . LYS A 1 481 ? 32.900 12.518 -31.546 1.00 69.12 481 LYS A N 1
ATOM 3749 C CA . LYS A 1 481 ? 34.224 13.084 -31.805 1.00 69.12 481 LYS A CA 1
ATOM 3750 C C . LYS A 1 481 ? 34.876 13.383 -30.446 1.00 69.12 481 LYS A C 1
ATOM 3752 O O . LYS A 1 481 ? 34.147 13.783 -29.537 1.00 69.12 481 LYS A O 1
ATOM 3757 N N . PRO A 1 482 ? 36.197 13.201 -30.286 1.00 61.44 482 PRO A N 1
ATOM 3758 C CA . PRO A 1 482 ? 36.887 13.602 -29.063 1.00 61.44 482 PRO A CA 1
ATOM 3759 C C . PRO A 1 482 ? 36.694 15.104 -28.805 1.00 61.44 482 PRO A C 1
ATOM 3761 O O . PRO A 1 482 ? 36.637 15.892 -29.753 1.00 61.44 482 PRO A O 1
ATOM 3764 N N . ASP A 1 483 ? 36.568 15.491 -27.532 1.00 56.03 483 ASP A N 1
ATOM 3765 C CA . ASP A 1 483 ? 36.333 16.882 -27.136 1.00 56.03 483 ASP A CA 1
ATOM 3766 C C . ASP A 1 483 ? 37.440 17.811 -27.653 1.00 56.03 483 ASP A C 1
ATOM 3768 O O . ASP A 1 483 ? 38.632 17.568 -27.452 1.00 56.03 483 ASP A O 1
ATOM 3772 N N . GLU A 1 484 ? 37.030 18.933 -28.256 1.00 53.75 484 GLU A N 1
ATOM 3773 C CA . GLU A 1 484 ? 37.918 19.968 -28.814 1.00 53.75 484 GLU A CA 1
ATOM 3774 C C . GLU A 1 484 ? 38.874 20.586 -27.756 1.00 53.75 484 GLU A C 1
ATOM 3776 O O . GLU A 1 484 ? 39.824 21.275 -28.118 1.00 53.75 484 GLU A O 1
ATOM 3781 N N . ALA A 1 485 ? 38.654 20.339 -26.455 1.00 48.88 485 ALA A N 1
ATOM 3782 C CA . ALA A 1 485 ? 39.438 20.887 -25.341 1.00 48.88 485 ALA A CA 1
ATOM 3783 C C . ALA A 1 485 ? 40.689 20.066 -24.958 1.00 48.88 485 ALA A C 1
ATOM 3785 O O . ALA A 1 485 ? 41.629 20.631 -24.406 1.00 48.88 485 ALA A O 1
ATOM 3786 N N . ASN A 1 486 ? 40.741 18.768 -25.281 1.00 47.09 486 ASN A N 1
ATOM 3787 C CA . ASN A 1 486 ? 41.884 17.888 -24.968 1.00 47.09 486 ASN A CA 1
ATOM 3788 C C . ASN A 1 486 ? 42.820 17.690 -26.173 1.00 47.09 486 ASN A C 1
ATOM 3790 O O . ASN A 1 486 ? 43.575 16.723 -26.249 1.00 47.09 486 ASN A O 1
ATOM 3794 N N . PHE A 1 487 ? 42.755 18.610 -27.137 1.00 52.41 487 PHE A N 1
ATOM 3795 C CA . PHE A 1 487 ? 43.409 18.528 -28.439 1.00 52.41 487 PHE A CA 1
ATOM 3796 C C . PHE A 1 487 ? 44.896 18.907 -28.356 1.00 52.41 487 PHE A C 1
ATOM 3798 O O . PHE A 1 487 ? 45.347 19.903 -28.918 1.00 52.41 487 PHE A O 1
ATOM 3805 N N . VAL A 1 488 ? 45.677 18.107 -27.634 1.00 47.69 488 VAL A N 1
ATOM 3806 C CA . VAL A 1 488 ? 47.135 18.113 -27.743 1.00 47.69 488 VAL A CA 1
ATOM 3807 C C . VAL A 1 488 ? 47.558 16.686 -28.059 1.00 47.69 488 VAL A C 1
ATOM 3809 O O . VAL A 1 488 ? 47.580 15.834 -27.176 1.00 47.69 488 VAL A O 1
ATOM 3812 N N . SER A 1 489 ? 47.940 16.478 -29.323 1.00 44.56 489 SER A N 1
ATOM 3813 C CA . SER A 1 489 ? 48.587 15.291 -29.919 1.00 44.56 489 SER A CA 1
ATOM 3814 C C . SER A 1 489 ? 47.669 14.390 -30.767 1.00 44.56 489 SER A C 1
ATOM 3816 O O . SER A 1 489 ? 46.813 13.680 -30.255 1.00 44.56 489 SER A O 1
ATOM 3818 N N . ASN A 1 490 ? 47.953 14.393 -32.076 1.00 48.53 490 ASN A N 1
ATOM 3819 C CA . ASN A 1 490 ? 47.575 13.425 -33.121 1.00 48.53 490 ASN A CA 1
ATOM 3820 C C . ASN A 1 490 ? 46.191 13.572 -33.785 1.00 48.53 490 ASN A C 1
ATOM 3822 O O . ASN A 1 490 ? 45.280 12.768 -33.630 1.00 48.53 490 ASN A O 1
ATOM 3826 N N . VAL A 1 491 ? 46.096 14.570 -34.669 1.00 50.41 491 VAL A N 1
ATOM 3827 C CA . VAL A 1 491 ? 44.986 14.788 -35.625 1.00 50.41 491 VAL A CA 1
ATOM 3828 C C . VAL A 1 491 ? 44.918 13.699 -36.717 1.00 50.41 491 VAL A C 1
ATOM 3830 O O . VAL A 1 491 ? 43.940 13.609 -37.452 1.00 50.41 491 VAL A O 1
ATOM 3833 N N . SER A 1 492 ? 45.948 12.858 -36.831 1.00 50.34 492 SER A N 1
ATOM 3834 C CA . SER A 1 492 ? 46.111 11.838 -37.875 1.00 50.34 492 SER A CA 1
ATOM 3835 C C . SER A 1 492 ? 45.427 10.494 -37.589 1.00 50.34 492 SER A C 1
ATOM 3837 O O . SER A 1 492 ? 45.295 9.701 -38.516 1.00 50.34 492 SER A O 1
ATOM 3839 N N . ASP A 1 493 ? 44.946 10.253 -36.364 1.00 53.00 493 ASP A N 1
ATOM 3840 C CA . ASP A 1 493 ? 44.409 8.942 -35.948 1.00 53.00 493 ASP A CA 1
ATOM 3841 C C . ASP A 1 493 ? 42.864 8.884 -35.918 1.00 53.00 493 ASP A C 1
ATOM 3843 O O . ASP A 1 493 ? 42.273 7.849 -35.612 1.00 53.00 493 ASP A O 1
ATOM 3847 N N . ILE A 1 494 ? 42.171 9.983 -36.251 1.00 60.69 494 ILE A N 1
ATOM 3848 C CA . ILE A 1 494 ? 40.699 10.039 -36.248 1.00 60.69 494 ILE A CA 1
ATOM 3849 C C . ILE A 1 494 ? 40.168 9.582 -37.612 1.00 60.69 494 ILE A C 1
ATOM 3851 O O . ILE A 1 494 ? 40.033 10.385 -38.535 1.00 60.69 494 ILE A O 1
ATOM 3855 N N . VAL A 1 495 ? 39.826 8.297 -37.735 1.00 65.69 495 VAL A N 1
ATOM 3856 C CA . VAL A 1 495 ? 39.170 7.744 -38.933 1.00 65.69 495 VAL A CA 1
ATOM 3857 C C . VAL A 1 495 ? 37.680 8.124 -38.925 1.00 65.69 495 VAL A C 1
ATOM 3859 O O . VAL A 1 495 ? 36.938 7.675 -38.048 1.00 65.69 495 VAL A O 1
ATOM 3862 N N . PRO A 1 496 ? 37.186 8.935 -39.884 1.00 71.06 496 PRO A N 1
ATOM 3863 C CA . PRO A 1 496 ? 35.773 9.285 -39.939 1.00 71.06 496 PRO A CA 1
ATOM 3864 C C . PRO A 1 496 ? 34.909 8.049 -40.208 1.00 71.06 496 PRO A C 1
ATOM 3866 O O . PRO A 1 496 ? 35.191 7.265 -41.113 1.00 71.06 496 PRO A O 1
ATOM 3869 N N . MET A 1 497 ? 33.785 7.932 -39.498 1.00 75.12 497 MET A N 1
ATOM 3870 C CA . MET A 1 497 ? 32.809 6.846 -39.675 1.00 75.12 497 MET A CA 1
ATOM 3871 C C . MET A 1 497 ? 32.312 6.683 -41.129 1.00 75.12 497 MET A C 1
ATOM 3873 O O . MET A 1 497 ? 31.896 5.601 -41.538 1.00 75.12 497 MET A O 1
ATOM 3877 N N . THR A 1 498 ? 32.371 7.737 -41.947 1.00 76.12 498 THR A N 1
ATOM 3878 C CA . THR A 1 498 ? 32.023 7.686 -43.377 1.00 76.12 498 THR A CA 1
ATOM 3879 C C . THR A 1 498 ? 32.923 6.758 -44.197 1.00 76.12 498 TH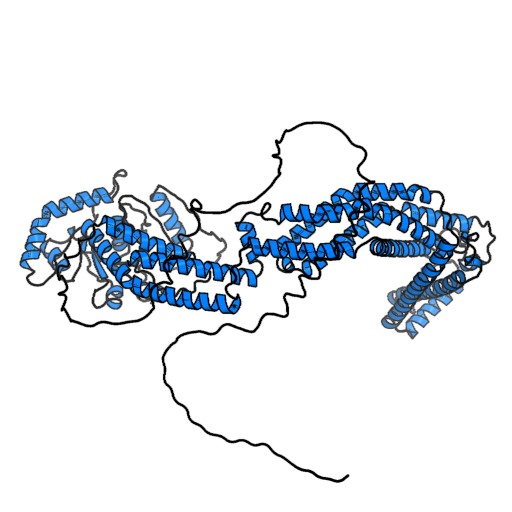R A C 1
ATOM 3881 O O . THR A 1 498 ? 32.518 6.349 -45.280 1.00 76.12 498 THR A O 1
ATOM 3884 N N . TYR A 1 499 ? 34.115 6.416 -43.698 1.00 77.94 499 TYR A N 1
ATOM 3885 C CA . TYR A 1 499 ? 35.070 5.530 -44.366 1.00 77.94 499 TYR A CA 1
ATOM 3886 C C . TYR A 1 499 ? 34.772 4.035 -44.146 1.00 77.94 499 TYR A C 1
ATOM 3888 O O . TYR A 1 499 ? 35.237 3.199 -44.915 1.00 77.94 499 TYR A O 1
ATOM 3896 N N . LEU A 1 500 ? 33.946 3.687 -43.150 1.00 81.75 500 LEU A N 1
ATOM 3897 C CA . LEU A 1 500 ? 33.669 2.295 -42.775 1.00 81.75 500 LEU A CA 1
ATOM 3898 C C . LEU A 1 500 ? 33.124 1.427 -43.933 1.00 81.75 500 LEU A C 1
ATOM 3900 O O . LEU A 1 500 ? 33.611 0.318 -44.097 1.00 81.75 500 LEU A O 1
ATOM 3904 N N . PRO A 1 501 ? 32.184 1.869 -44.794 1.00 82.12 501 PRO A N 1
ATOM 3905 C CA . PRO A 1 501 ? 31.706 1.030 -45.903 1.00 82.12 501 PRO A CA 1
ATOM 3906 C C . PRO A 1 501 ? 32.766 0.739 -46.979 1.00 82.12 501 PRO A C 1
ATOM 3908 O O . PRO A 1 501 ? 32.608 -0.209 -47.744 1.00 82.12 501 PRO A O 1
ATOM 3911 N N . GLN A 1 502 ? 33.811 1.569 -47.063 1.00 80.69 502 GLN A N 1
ATOM 3912 C CA . GLN A 1 502 ? 34.857 1.519 -48.093 1.00 80.69 502 GLN A CA 1
ATOM 3913 C C . GLN A 1 502 ? 36.174 0.918 -47.579 1.00 80.69 502 GLN A C 1
ATOM 3915 O O . GLN A 1 502 ? 37.104 0.740 -48.365 1.00 80.69 502 GLN A O 1
ATOM 3920 N N . SER A 1 503 ? 36.274 0.615 -46.281 1.00 81.19 503 SER A N 1
ATOM 3921 C CA . SER A 1 503 ? 37.490 0.069 -45.679 1.00 81.19 503 SER A CA 1
ATOM 3922 C C . SER A 1 503 ? 37.767 -1.361 -46.148 1.00 81.19 503 SER A C 1
ATOM 3924 O O . SER A 1 503 ? 36.854 -2.107 -46.520 1.00 81.19 503 SER A O 1
ATOM 3926 N N . SER A 1 504 ? 39.038 -1.771 -46.096 1.00 81.75 504 SER A N 1
ATOM 3927 C CA . SER A 1 504 ? 39.429 -3.165 -46.324 1.00 81.75 504 SER A CA 1
ATOM 3928 C C . SER A 1 504 ? 38.784 -4.093 -45.287 1.00 81.75 504 SER A C 1
ATOM 3930 O O . SER A 1 504 ? 38.425 -3.675 -44.185 1.00 81.75 504 SER A O 1
ATOM 3932 N N . ARG A 1 505 ? 38.623 -5.371 -45.652 1.00 77.31 505 ARG A N 1
ATOM 3933 C CA . ARG A 1 505 ? 37.993 -6.392 -44.796 1.00 77.31 505 ARG A CA 1
ATOM 3934 C C . ARG A 1 505 ? 38.756 -6.619 -43.483 1.00 77.31 505 ARG A C 1
ATOM 3936 O O . ARG A 1 505 ? 38.131 -6.827 -42.445 1.00 77.31 505 ARG A O 1
ATOM 3943 N N . ASP A 1 506 ? 40.081 -6.518 -43.543 1.00 78.56 506 ASP A N 1
ATOM 3944 C CA . ASP A 1 506 ? 41.003 -6.800 -42.436 1.00 78.56 506 ASP A CA 1
ATOM 3945 C C . ASP A 1 506 ? 41.622 -5.514 -41.867 1.00 78.56 506 ASP A C 1
ATOM 3947 O O . ASP A 1 506 ? 42.804 -5.470 -41.533 1.00 78.56 506 ASP A O 1
ATOM 3951 N N . ASP A 1 507 ? 40.846 -4.428 -41.815 1.00 86.56 507 ASP A N 1
ATOM 3952 C CA . ASP A 1 507 ? 41.298 -3.186 -41.189 1.00 86.56 507 ASP A CA 1
ATOM 3953 C C . ASP A 1 507 ? 41.442 -3.379 -39.660 1.00 86.56 507 ASP A C 1
ATOM 3955 O O . ASP A 1 507 ? 40.429 -3.562 -38.967 1.00 86.56 507 ASP A O 1
ATOM 3959 N N . PRO A 1 508 ? 42.671 -3.314 -39.105 1.00 87.44 508 PRO A N 1
ATOM 3960 C CA . PRO A 1 508 ? 42.912 -3.576 -37.689 1.00 87.44 508 PRO A CA 1
ATOM 3961 C C . PRO A 1 508 ? 42.217 -2.562 -36.775 1.00 87.44 508 PRO A C 1
ATOM 3963 O O . PRO A 1 508 ? 41.865 -2.901 -35.644 1.00 87.44 508 PRO A O 1
ATOM 3966 N N . HIS A 1 509 ? 41.976 -1.334 -37.249 1.00 86.38 509 HIS A N 1
ATOM 3967 C CA . HIS A 1 509 ? 41.305 -0.308 -36.456 1.00 86.38 509 HIS A CA 1
ATOM 3968 C C . HIS A 1 509 ? 39.857 -0.713 -36.146 1.00 86.38 509 HIS A C 1
ATOM 3970 O O . HIS A 1 509 ? 39.444 -0.717 -34.985 1.00 86.38 509 HIS A O 1
ATOM 3976 N N . TRP A 1 510 ? 39.082 -1.099 -37.164 1.00 87.06 510 TRP A N 1
ATOM 3977 C CA . TRP A 1 510 ? 37.667 -1.448 -36.988 1.00 87.06 510 TRP A CA 1
ATOM 3978 C C . TRP A 1 510 ? 37.459 -2.773 -36.256 1.00 87.06 510 TRP A C 1
ATOM 3980 O O . TRP A 1 510 ? 36.473 -2.910 -35.527 1.00 87.06 510 TRP A O 1
ATOM 3990 N N . HIS A 1 511 ? 38.404 -3.707 -36.390 1.00 89.81 511 HIS A N 1
ATOM 3991 C CA . HIS A 1 511 ? 38.424 -4.941 -35.602 1.00 89.81 511 HIS A CA 1
ATOM 3992 C C . HIS A 1 511 ? 38.619 -4.626 -34.120 1.00 89.81 511 HIS A C 1
ATOM 3994 O O . HIS A 1 511 ? 37.763 -4.968 -33.307 1.00 89.81 511 HIS A O 1
ATOM 4000 N N . HIS A 1 512 ? 39.650 -3.845 -33.779 1.00 90.62 512 HIS A N 1
ATOM 4001 C CA . HIS A 1 512 ? 39.905 -3.444 -32.395 1.00 90.62 512 HIS A CA 1
ATOM 4002 C C . HIS A 1 512 ? 38.724 -2.677 -31.772 1.00 90.62 512 HIS A C 1
ATOM 4004 O O . HIS A 1 512 ? 38.379 -2.911 -30.610 1.00 90.62 512 HIS A O 1
ATOM 4010 N N . GLN A 1 513 ? 38.073 -1.779 -32.524 1.00 89.06 513 GLN A N 1
ATOM 4011 C CA . GLN A 1 513 ? 36.897 -1.042 -32.037 1.00 89.06 513 GLN A CA 1
ATOM 4012 C C . GLN A 1 513 ? 35.723 -1.976 -31.712 1.00 89.06 513 GLN A C 1
ATOM 4014 O O . GLN A 1 513 ? 35.123 -1.850 -30.639 1.00 89.06 513 GLN A O 1
ATOM 4019 N N . LEU A 1 514 ? 35.415 -2.932 -32.599 1.00 90.88 514 LEU A N 1
ATOM 4020 C CA . LEU A 1 514 ? 34.313 -3.872 -32.383 1.00 90.88 514 LEU A CA 1
ATOM 4021 C C . LEU A 1 514 ? 34.613 -4.837 -31.235 1.00 90.88 514 LEU A C 1
ATOM 4023 O O . LEU A 1 514 ? 33.748 -5.064 -30.388 1.00 90.88 514 LEU A O 1
ATOM 4027 N N . ASP A 1 515 ? 35.830 -5.370 -31.172 1.00 90.81 515 ASP A N 1
ATOM 4028 C CA . ASP A 1 515 ? 36.237 -6.317 -30.132 1.00 90.81 515 ASP A CA 1
ATOM 4029 C C . ASP A 1 515 ? 36.251 -5.643 -28.754 1.00 90.81 515 ASP A C 1
ATOM 4031 O O . ASP A 1 515 ? 35.772 -6.207 -27.767 1.00 90.81 515 ASP A O 1
ATOM 4035 N N . THR A 1 516 ? 36.687 -4.380 -28.685 1.00 91.81 516 THR A N 1
ATOM 4036 C CA . THR A 1 516 ? 36.618 -3.572 -27.458 1.00 91.81 516 THR A CA 1
ATOM 4037 C C . THR A 1 516 ? 35.170 -3.307 -27.041 1.00 91.81 516 THR A C 1
ATOM 4039 O O . THR A 1 516 ? 34.830 -3.465 -25.865 1.00 91.81 516 THR A O 1
ATOM 4042 N N . ALA A 1 517 ? 34.294 -2.926 -27.977 1.00 92.06 517 ALA A N 1
ATOM 4043 C CA . ALA A 1 517 ? 32.872 -2.719 -27.697 1.00 92.06 517 ALA A CA 1
ATOM 4044 C C . ALA A 1 517 ? 32.194 -4.012 -27.209 1.00 92.06 517 ALA A C 1
ATOM 4046 O O . ALA A 1 517 ? 31.480 -3.998 -26.207 1.00 92.06 517 ALA A O 1
ATOM 4047 N N . THR A 1 518 ? 32.495 -5.142 -27.847 1.00 92.88 518 THR A N 1
ATOM 4048 C CA . THR A 1 518 ? 31.963 -6.467 -27.497 1.00 92.88 518 THR A CA 1
ATOM 4049 C C . THR A 1 518 ? 32.463 -6.932 -26.130 1.00 92.88 518 THR A C 1
ATOM 4051 O O . THR A 1 518 ? 31.674 -7.372 -25.292 1.00 92.88 518 THR A O 1
ATOM 4054 N N . SER A 1 519 ? 33.759 -6.769 -25.847 1.00 92.56 519 SER A N 1
ATOM 4055 C CA . SER A 1 519 ? 34.335 -7.055 -24.528 1.00 92.56 519 SER A CA 1
ATOM 4056 C C . SER A 1 519 ? 33.713 -6.174 -23.441 1.00 92.56 519 SER A C 1
ATOM 4058 O O . SER A 1 519 ? 33.524 -6.632 -22.319 1.00 92.56 519 SER A O 1
ATOM 4060 N N . THR A 1 520 ? 33.382 -4.917 -23.746 1.00 93.06 520 THR A N 1
ATOM 4061 C CA . THR A 1 520 ? 32.772 -3.996 -22.771 1.00 93.06 520 THR A CA 1
ATOM 4062 C C . THR A 1 520 ? 31.315 -4.378 -22.492 1.00 93.06 520 THR A C 1
ATOM 4064 O O . THR A 1 520 ? 30.906 -4.400 -21.336 1.00 93.06 520 THR A O 1
ATOM 4067 N N . LEU A 1 521 ? 30.553 -4.756 -23.525 1.00 93.06 521 LEU A N 1
ATOM 4068 C CA . LEU A 1 521 ? 29.171 -5.232 -23.396 1.00 93.06 521 LEU A CA 1
ATOM 4069 C C . LEU A 1 521 ? 29.078 -6.542 -22.595 1.00 93.06 521 LEU A C 1
ATOM 4071 O O . LEU A 1 521 ? 28.255 -6.669 -21.694 1.00 93.06 521 LEU A O 1
ATOM 4075 N N . THR A 1 522 ? 29.945 -7.512 -22.894 1.00 91.69 522 THR A N 1
ATOM 4076 C CA . THR A 1 522 ? 29.940 -8.838 -22.244 1.00 91.69 522 THR A CA 1
ATOM 4077 C C . THR A 1 522 ? 30.513 -8.818 -20.823 1.00 91.69 522 THR A C 1
ATOM 4079 O O . THR A 1 522 ? 30.157 -9.666 -20.004 1.00 91.69 522 THR A O 1
ATOM 4082 N N . LYS A 1 523 ? 31.376 -7.845 -20.496 1.00 92.38 523 LYS A N 1
ATOM 4083 C CA . LYS A 1 523 ? 31.968 -7.650 -19.156 1.00 92.38 523 LYS A CA 1
ATOM 4084 C C . LYS A 1 523 ? 31.304 -6.526 -18.350 1.00 92.38 523 LYS A C 1
ATOM 4086 O O . LYS A 1 523 ? 31.852 -6.113 -17.333 1.00 92.38 523 LYS A O 1
ATOM 4091 N N . LEU A 1 524 ? 30.121 -6.063 -18.763 1.00 89.19 524 LEU A N 1
ATOM 4092 C CA . LEU A 1 524 ? 29.344 -5.024 -18.072 1.00 89.19 524 LEU A CA 1
ATOM 4093 C C . LEU A 1 524 ? 28.880 -5.452 -16.662 1.00 89.19 524 LEU A C 1
ATOM 4095 O O . LEU A 1 524 ? 28.540 -4.609 -15.838 1.00 89.19 524 LEU A O 1
ATOM 4099 N N . GLY A 1 525 ? 28.861 -6.758 -16.378 1.00 93.25 525 GLY A N 1
ATOM 4100 C CA . GLY A 1 525 ? 28.208 -7.311 -15.190 1.00 93.25 525 GLY A CA 1
ATOM 4101 C C . GLY A 1 525 ? 26.724 -7.573 -15.446 1.00 93.25 525 GLY A C 1
ATOM 4102 O O . GLY A 1 525 ? 25.870 -7.133 -14.673 1.00 93.25 525 GLY A O 1
ATOM 4103 N N . VAL A 1 526 ? 26.418 -8.251 -16.559 1.00 93.56 526 VAL A N 1
ATOM 4104 C CA . VAL A 1 526 ? 25.049 -8.532 -17.014 1.00 93.56 526 VAL A CA 1
ATOM 4105 C C . VAL A 1 526 ? 24.254 -9.270 -15.944 1.00 93.56 526 VAL A C 1
ATOM 4107 O O . VAL A 1 526 ? 23.090 -8.946 -15.774 1.00 93.56 526 VAL A O 1
ATOM 4110 N N . GLY A 1 527 ? 24.859 -10.190 -15.184 1.00 94.31 527 GLY A N 1
ATOM 4111 C CA . GLY A 1 527 ? 24.138 -10.933 -14.146 1.00 94.31 527 GLY A CA 1
ATOM 4112 C C . GLY A 1 527 ? 23.653 -10.049 -13.000 1.00 94.31 527 GLY A C 1
ATOM 4113 O O . GLY A 1 527 ? 22.507 -10.165 -12.571 1.00 94.31 527 GLY A O 1
ATOM 4114 N N . ARG A 1 528 ? 24.477 -9.097 -12.542 1.00 95.50 528 ARG A N 1
ATOM 4115 C CA . ARG A 1 528 ? 24.054 -8.115 -11.527 1.00 95.50 528 ARG A CA 1
ATOM 4116 C C . ARG A 1 528 ? 23.015 -7.154 -12.087 1.00 95.50 528 ARG A C 1
ATOM 4118 O O . ARG A 1 528 ? 22.011 -6.902 -11.429 1.00 95.50 528 ARG A O 1
ATOM 4125 N N . LEU A 1 529 ? 23.244 -6.658 -13.304 1.00 95.12 529 LEU A N 1
ATOM 4126 C CA . LEU A 1 529 ? 22.327 -5.752 -13.989 1.00 95.12 529 LEU A CA 1
ATOM 4127 C C . LEU A 1 529 ? 20.946 -6.391 -14.158 1.00 95.12 529 LEU A C 1
ATOM 4129 O O . LEU A 1 529 ? 19.954 -5.829 -13.713 1.00 95.12 529 LEU A O 1
ATOM 4133 N N . SER A 1 530 ? 20.878 -7.584 -14.747 1.00 95.38 530 SER A N 1
ATOM 4134 C CA . SER A 1 530 ? 19.618 -8.265 -15.030 1.00 95.38 530 SER A CA 1
ATOM 4135 C C . SER A 1 530 ? 18.864 -8.632 -13.758 1.00 95.38 530 SER A C 1
ATOM 4137 O O . SER A 1 530 ? 17.654 -8.446 -13.699 1.00 95.38 530 SER A O 1
ATOM 4139 N N . THR A 1 531 ? 19.572 -9.107 -12.729 1.00 96.06 531 THR A N 1
ATOM 4140 C CA . THR A 1 531 ? 18.945 -9.450 -11.445 1.00 96.06 531 THR A CA 1
ATOM 4141 C C . THR A 1 531 ? 18.372 -8.200 -10.778 1.00 96.06 531 THR A C 1
ATOM 4143 O O . THR A 1 531 ? 17.229 -8.220 -10.339 1.00 96.06 531 THR A O 1
ATOM 4146 N N . ASN A 1 532 ? 19.114 -7.087 -10.764 1.00 96.44 532 ASN A N 1
ATOM 4147 C CA . ASN A 1 532 ? 18.640 -5.828 -10.189 1.00 96.44 532 ASN A CA 1
ATOM 4148 C C . ASN A 1 532 ? 17.411 -5.281 -10.938 1.00 96.44 532 ASN A C 1
ATOM 4150 O O . ASN A 1 532 ? 16.408 -4.981 -10.302 1.00 96.44 532 ASN A O 1
ATOM 4154 N N . LEU A 1 533 ? 17.443 -5.253 -12.277 1.00 95.94 533 LEU A N 1
ATOM 4155 C CA . LEU A 1 533 ? 16.308 -4.802 -13.092 1.00 95.94 533 LEU A CA 1
ATOM 4156 C C . LEU A 1 533 ? 15.038 -5.609 -12.824 1.00 95.94 533 LEU A C 1
ATOM 4158 O O . LEU A 1 533 ? 13.960 -5.033 -12.709 1.00 95.94 533 LEU A O 1
ATOM 4162 N N . VAL A 1 534 ? 15.162 -6.937 -12.735 1.00 95.62 534 VAL A N 1
ATOM 4163 C CA . VAL A 1 534 ? 14.018 -7.809 -12.451 1.00 95.62 534 VAL A CA 1
ATOM 4164 C C . VAL A 1 534 ? 13.498 -7.563 -11.041 1.00 95.62 534 VAL A C 1
ATOM 4166 O O . VAL A 1 534 ? 12.295 -7.417 -10.879 1.00 95.62 534 VAL A O 1
ATOM 4169 N N . ILE A 1 535 ? 14.375 -7.438 -10.041 1.00 95.94 535 ILE A N 1
ATOM 4170 C CA . ILE A 1 535 ? 13.964 -7.109 -8.670 1.00 95.94 535 ILE A CA 1
ATOM 4171 C C . ILE A 1 535 ? 13.225 -5.772 -8.634 1.00 95.94 535 ILE A C 1
ATOM 4173 O O . ILE A 1 535 ? 12.131 -5.708 -8.089 1.00 95.94 535 ILE A O 1
ATOM 4177 N N . THR A 1 536 ? 13.763 -4.715 -9.246 1.00 95.88 536 THR A N 1
ATOM 4178 C CA . THR A 1 536 ? 13.090 -3.411 -9.293 1.00 95.88 536 THR A CA 1
ATOM 4179 C C . THR A 1 536 ? 11.742 -3.491 -10.008 1.00 95.88 536 THR A C 1
ATOM 4181 O O . THR A 1 536 ? 10.774 -2.901 -9.538 1.00 95.88 536 THR A O 1
ATOM 4184 N N . ALA A 1 537 ? 11.647 -4.243 -11.108 1.00 95.44 537 ALA A N 1
ATOM 4185 C CA . ALA A 1 537 ? 10.385 -4.440 -11.817 1.00 95.44 537 ALA A CA 1
ATOM 4186 C C . ALA A 1 537 ? 9.345 -5.184 -10.963 1.00 95.44 537 ALA A C 1
ATOM 4188 O O . ALA A 1 537 ? 8.197 -4.754 -10.908 1.00 95.44 537 ALA A O 1
ATOM 4189 N N . LEU A 1 538 ? 9.749 -6.250 -10.264 1.00 95.38 538 LEU A N 1
ATOM 4190 C CA . LEU A 1 538 ? 8.877 -6.995 -9.353 1.00 95.38 538 LEU A CA 1
ATOM 4191 C C . LEU A 1 538 ? 8.418 -6.127 -8.180 1.00 95.38 538 LEU A C 1
ATOM 4193 O O . LEU A 1 538 ? 7.236 -6.121 -7.864 1.00 95.38 538 LEU A O 1
ATOM 4197 N N . MET A 1 539 ? 9.325 -5.366 -7.564 1.00 95.75 539 MET A N 1
ATOM 4198 C CA . MET A 1 539 ? 8.993 -4.471 -6.450 1.00 95.75 539 MET A CA 1
ATOM 4199 C C . MET A 1 539 ? 7.975 -3.402 -6.861 1.00 95.75 539 MET A C 1
ATOM 4201 O O . MET A 1 539 ? 6.982 -3.213 -6.166 1.00 95.75 539 MET A O 1
ATOM 4205 N N . ASN A 1 540 ? 8.174 -2.767 -8.021 1.00 95.50 540 ASN A N 1
ATOM 4206 C CA . ASN A 1 540 ? 7.222 -1.786 -8.546 1.00 95.50 540 ASN A CA 1
ATOM 4207 C C . ASN A 1 540 ? 5.847 -2.413 -8.819 1.00 95.50 540 ASN A C 1
ATOM 4209 O O . ASN A 1 540 ? 4.822 -1.792 -8.552 1.00 95.50 540 ASN A O 1
ATOM 4213 N N . GLU A 1 541 ? 5.808 -3.640 -9.340 1.00 93.94 541 GLU A N 1
ATOM 4214 C CA . GLU A 1 541 ? 4.538 -4.316 -9.601 1.00 93.94 541 GLU A CA 1
ATOM 4215 C C . GLU A 1 541 ? 3.834 -4.739 -8.308 1.00 93.94 541 GLU A C 1
ATOM 4217 O O . GLU A 1 541 ? 2.618 -4.624 -8.216 1.00 93.94 541 GLU A O 1
ATOM 4222 N N . ILE A 1 542 ? 4.573 -5.136 -7.270 1.00 95.31 542 ILE A N 1
ATOM 4223 C CA . ILE A 1 542 ? 4.003 -5.407 -5.943 1.00 95.31 542 ILE A CA 1
ATOM 4224 C C . ILE A 1 542 ? 3.372 -4.142 -5.360 1.00 95.31 542 ILE A C 1
ATOM 4226 O O . ILE A 1 542 ? 2.254 -4.211 -4.855 1.00 95.31 542 ILE A O 1
ATOM 4230 N N . ASP A 1 543 ? 4.022 -2.982 -5.482 1.00 94.31 543 ASP A N 1
ATOM 4231 C CA . ASP A 1 543 ? 3.423 -1.705 -5.078 1.00 94.31 543 ASP A CA 1
ATOM 4232 C C . ASP A 1 543 ? 2.128 -1.410 -5.860 1.00 94.31 543 ASP A C 1
ATOM 4234 O O . ASP A 1 543 ? 1.143 -0.936 -5.285 1.00 94.31 543 ASP A O 1
ATOM 4238 N N . HIS A 1 544 ? 2.096 -1.727 -7.160 1.00 94.38 544 HIS A N 1
ATOM 4239 C CA . HIS A 1 544 ? 0.889 -1.603 -7.981 1.00 94.38 544 HIS A CA 1
ATOM 4240 C C . HIS A 1 544 ? -0.220 -2.583 -7.575 1.00 94.38 544 HIS A C 1
ATOM 4242 O O . HIS A 1 544 ? -1.388 -2.191 -7.578 1.00 94.38 544 HIS A O 1
ATOM 4248 N N . LEU A 1 545 ? 0.119 -3.817 -7.193 1.00 95.06 545 LEU A N 1
ATOM 4249 C CA . LEU A 1 545 ? -0.832 -4.808 -6.683 1.00 95.06 545 LEU A CA 1
ATOM 4250 C C . LEU A 1 545 ? -1.420 -4.359 -5.343 1.00 95.06 545 LEU A C 1
ATOM 4252 O O . LEU A 1 545 ? -2.637 -4.303 -5.192 1.00 95.06 545 LEU A O 1
ATOM 4256 N N . VAL A 1 546 ? -0.583 -3.927 -4.395 1.00 94.81 546 VAL A N 1
ATOM 4257 C CA . VAL A 1 546 ? -1.062 -3.425 -3.096 1.00 94.81 546 VAL A CA 1
ATOM 4258 C C . VAL A 1 546 ? -2.025 -2.252 -3.288 1.00 94.81 546 VAL A C 1
ATOM 4260 O O . VAL A 1 546 ? -3.081 -2.228 -2.660 1.00 94.81 546 VAL A O 1
ATOM 4263 N N . ALA A 1 547 ? -1.727 -1.333 -4.213 1.00 93.25 547 ALA A N 1
ATOM 4264 C CA . ALA A 1 547 ? -2.580 -0.181 -4.506 1.00 93.25 547 ALA A CA 1
ATOM 4265 C C . ALA A 1 547 ? -3.971 -0.536 -5.077 1.00 93.25 547 ALA A C 1
ATOM 4267 O O . ALA A 1 547 ? -4.870 0.305 -5.038 1.00 93.25 547 ALA A O 1
ATOM 4268 N N . ARG A 1 548 ? -4.160 -1.743 -5.626 1.00 92.31 548 ARG A N 1
ATOM 4269 C CA . ARG A 1 548 ? -5.447 -2.220 -6.168 1.00 92.31 548 ARG A CA 1
ATOM 4270 C C . ARG A 1 548 ? -6.302 -2.955 -5.137 1.00 92.31 548 ARG A C 1
ATOM 4272 O O . ARG A 1 548 ? -7.522 -3.005 -5.277 1.00 92.31 548 ARG A O 1
ATOM 4279 N N . THR A 1 549 ? -5.663 -3.491 -4.105 1.00 91.69 549 THR A N 1
ATOM 4280 C CA . THR A 1 549 ? -6.297 -4.254 -3.022 1.00 91.69 549 THR A CA 1
ATOM 4281 C C . THR A 1 549 ? -6.781 -3.350 -1.878 1.00 91.69 549 THR A C 1
ATOM 4283 O O . THR A 1 549 ? -6.330 -2.207 -1.763 1.00 91.69 549 THR A O 1
ATOM 4286 N N . PRO A 1 550 ? -7.650 -3.841 -0.968 1.00 88.94 550 PRO A N 1
ATOM 4287 C CA . PRO A 1 550 ? -8.025 -3.099 0.247 1.00 88.94 550 PRO A CA 1
ATOM 4288 C C . PRO A 1 550 ? -6.828 -2.744 1.149 1.00 88.94 550 PRO A C 1
ATOM 4290 O O . PRO A 1 550 ? -6.908 -1.800 1.930 1.00 88.94 550 PRO A O 1
ATOM 4293 N N . LEU A 1 551 ? -5.688 -3.429 0.990 1.00 89.62 551 LEU A N 1
ATOM 4294 C CA . LEU A 1 551 ? -4.440 -3.154 1.712 1.00 89.62 551 LEU A CA 1
ATOM 4295 C C . LEU A 1 551 ? -3.838 -1.776 1.383 1.00 89.62 551 LEU A C 1
ATOM 4297 O O . LEU A 1 551 ? -2.966 -1.308 2.109 1.00 89.62 551 LEU A O 1
ATOM 4301 N N . ALA A 1 552 ? -4.326 -1.086 0.346 1.00 91.00 552 ALA A N 1
ATOM 4302 C CA . ALA A 1 552 ? -3.913 0.276 0.009 1.00 91.00 552 ALA A CA 1
ATOM 4303 C C . ALA A 1 552 ? -4.168 1.292 1.139 1.00 91.00 552 ALA A C 1
ATOM 4305 O O . ALA A 1 552 ? -3.411 2.254 1.280 1.00 91.00 552 ALA A O 1
ATOM 4306 N N . ASN A 1 553 ? -5.211 1.074 1.945 1.00 90.56 553 ASN A N 1
ATOM 4307 C CA . ASN A 1 553 ? -5.560 1.946 3.070 1.00 90.56 553 ASN A CA 1
ATOM 4308 C C . ASN A 1 553 ? -4.680 1.700 4.308 1.00 90.56 553 ASN A C 1
ATOM 4310 O O . ASN A 1 553 ? -4.720 2.497 5.242 1.00 90.56 553 ASN A O 1
ATOM 4314 N N . HIS A 1 554 ? -3.878 0.631 4.297 1.00 91.75 554 HIS A N 1
ATOM 4315 C CA . HIS A 1 554 ? -3.118 0.146 5.441 1.00 91.75 554 HIS A CA 1
ATOM 4316 C C . HIS A 1 554 ? -1.610 0.373 5.241 1.00 91.75 554 HIS A C 1
ATOM 4318 O O . HIS A 1 554 ? -0.936 -0.468 4.631 1.00 91.75 554 HIS A O 1
ATOM 4324 N N . PRO A 1 555 ? -1.035 1.493 5.724 1.00 91.50 555 PRO A N 1
ATOM 4325 C CA . PRO A 1 555 ? 0.388 1.780 5.543 1.00 91.50 555 PRO A CA 1
ATOM 4326 C C . PRO A 1 555 ? 1.284 0.723 6.198 1.00 91.50 555 PRO A C 1
ATOM 4328 O O . PRO A 1 555 ? 2.269 0.310 5.589 1.00 91.50 555 PRO A O 1
ATOM 4331 N N . LEU A 1 556 ? 0.920 0.220 7.385 1.00 87.75 556 LEU A N 1
ATOM 4332 C CA . LEU A 1 556 ? 1.697 -0.814 8.074 1.00 87.75 556 LEU A CA 1
ATOM 4333 C C . LEU A 1 556 ? 1.729 -2.128 7.286 1.00 87.75 556 LEU A C 1
ATOM 4335 O O . LEU A 1 556 ? 2.792 -2.734 7.136 1.00 87.75 556 LEU A O 1
ATOM 4339 N N . ALA A 1 557 ? 0.585 -2.556 6.741 1.00 89.75 557 ALA A N 1
ATOM 4340 C CA . ALA A 1 557 ? 0.524 -3.755 5.907 1.00 89.75 557 ALA A CA 1
ATOM 4341 C C . ALA A 1 557 ? 1.316 -3.573 4.608 1.00 89.75 557 ALA A C 1
ATOM 4343 O O . ALA A 1 557 ? 2.068 -4.465 4.219 1.00 89.75 557 ALA A O 1
ATOM 4344 N N . ARG A 1 558 ? 1.204 -2.409 3.958 1.00 92.62 558 ARG A N 1
ATOM 4345 C CA . ARG A 1 558 ? 1.975 -2.089 2.752 1.00 92.62 558 ARG A CA 1
ATOM 4346 C C . ARG A 1 558 ? 3.480 -2.162 3.006 1.00 92.62 558 ARG A C 1
ATOM 4348 O O . ARG A 1 558 ? 4.194 -2.802 2.234 1.00 92.62 558 ARG A O 1
ATOM 4355 N N . ASP A 1 559 ? 3.954 -1.543 4.082 1.00 92.12 559 ASP A N 1
ATOM 4356 C CA . ASP A 1 559 ? 5.373 -1.549 4.436 1.00 92.12 559 ASP A CA 1
ATOM 4357 C C . ASP A 1 559 ? 5.855 -2.969 4.762 1.00 92.12 559 ASP A C 1
ATOM 4359 O O . ASP A 1 559 ? 6.938 -3.376 4.328 1.00 92.12 559 ASP A O 1
ATOM 4363 N N . ALA A 1 560 ? 5.030 -3.763 5.452 1.00 91.19 560 ALA A N 1
ATOM 4364 C CA . ALA A 1 560 ? 5.315 -5.167 5.724 1.00 91.19 560 ALA A CA 1
ATOM 4365 C C . ALA A 1 560 ? 5.405 -6.006 4.437 1.00 91.19 560 ALA A C 1
ATOM 4367 O O . ALA A 1 560 ? 6.343 -6.795 4.294 1.00 91.19 560 ALA A O 1
ATOM 4368 N N . ILE A 1 561 ? 4.492 -5.815 3.478 1.00 94.06 561 ILE A N 1
ATOM 4369 C CA . ILE A 1 561 ? 4.508 -6.492 2.171 1.00 94.06 561 ILE A CA 1
ATOM 4370 C C . ILE A 1 561 ? 5.769 -6.117 1.395 1.00 94.06 561 ILE A C 1
ATOM 4372 O O . ILE A 1 561 ? 6.509 -7.000 0.957 1.00 94.06 561 ILE A O 1
ATOM 4376 N N . HIS A 1 562 ? 6.055 -4.820 1.274 1.00 94.56 562 HIS A N 1
ATOM 4377 C CA . HIS A 1 562 ? 7.226 -4.321 0.558 1.00 94.56 562 HIS A CA 1
ATOM 4378 C C . HIS A 1 562 ? 8.525 -4.848 1.186 1.00 94.56 562 HIS A C 1
ATOM 4380 O O . HIS A 1 562 ? 9.412 -5.347 0.492 1.00 94.56 562 HIS A O 1
ATOM 4386 N N . HIS A 1 563 ? 8.645 -4.807 2.514 1.00 94.62 563 HIS A N 1
ATOM 4387 C CA . HIS A 1 563 ? 9.817 -5.332 3.207 1.00 94.62 563 HIS A CA 1
ATOM 4388 C C . HIS A 1 563 ? 9.969 -6.851 3.023 1.00 94.62 563 HIS A C 1
ATOM 4390 O O . HIS A 1 563 ? 11.079 -7.338 2.803 1.00 94.62 563 HIS A O 1
ATOM 4396 N N . THR A 1 564 ? 8.868 -7.602 3.062 1.00 94.19 564 THR A N 1
ATOM 4397 C CA . THR A 1 564 ? 8.865 -9.061 2.863 1.00 94.19 564 THR A CA 1
ATOM 4398 C C . THR A 1 564 ? 9.259 -9.442 1.437 1.00 94.19 564 THR A C 1
ATOM 4400 O O . THR A 1 564 ? 10.078 -10.344 1.234 1.00 94.19 564 THR A O 1
ATOM 4403 N N . ALA A 1 565 ? 8.749 -8.713 0.445 1.00 95.62 565 ALA A N 1
ATOM 4404 C CA . ALA A 1 565 ? 9.127 -8.873 -0.953 1.00 95.62 565 ALA A CA 1
ATOM 4405 C C . ALA A 1 565 ? 10.620 -8.593 -1.161 1.00 95.62 565 ALA A C 1
ATOM 4407 O O . ALA A 1 565 ? 11.342 -9.424 -1.716 1.00 95.62 565 ALA A O 1
ATOM 4408 N N . ALA A 1 566 ? 11.108 -7.466 -0.634 1.00 95.69 566 ALA A N 1
ATOM 4409 C CA . ALA A 1 566 ? 12.515 -7.099 -0.709 1.00 95.69 566 ALA A CA 1
ATOM 4410 C C . ALA A 1 566 ? 13.409 -8.141 -0.024 1.00 95.69 566 ALA A C 1
ATOM 4412 O O . ALA A 1 566 ? 14.454 -8.504 -0.563 1.00 95.69 566 ALA A O 1
ATOM 4413 N N . HIS A 1 567 ? 13.012 -8.647 1.143 1.00 95.19 567 HIS A N 1
ATOM 4414 C CA . HIS A 1 567 ? 13.745 -9.693 1.853 1.00 95.19 567 HIS A CA 1
ATOM 4415 C C . HIS A 1 567 ? 13.832 -10.986 1.027 1.00 95.19 567 HIS A C 1
ATOM 4417 O O . HIS A 1 567 ? 14.928 -11.511 0.822 1.00 95.19 567 HIS A O 1
ATOM 4423 N N . THR A 1 568 ? 12.701 -11.449 0.486 1.00 94.75 568 THR A N 1
ATOM 4424 C CA . THR A 1 568 ? 12.616 -12.681 -0.318 1.00 94.75 568 THR A CA 1
ATOM 4425 C C . THR A 1 568 ? 13.467 -12.583 -1.587 1.00 94.75 568 THR A C 1
ATOM 4427 O O . THR A 1 568 ? 14.253 -13.479 -1.887 1.00 94.75 568 THR A O 1
ATOM 4430 N N . LEU A 1 569 ? 13.393 -11.458 -2.303 1.00 95.06 569 LEU A N 1
ATOM 4431 C CA . LEU A 1 569 ? 14.171 -11.232 -3.523 1.00 95.06 569 LEU A CA 1
ATOM 4432 C C . LEU A 1 569 ? 15.677 -11.099 -3.246 1.00 95.06 569 LEU A C 1
ATOM 4434 O O . LEU A 1 569 ? 16.504 -11.642 -3.984 1.00 95.06 569 LEU A O 1
ATOM 4438 N N . ASN A 1 570 ? 16.055 -10.411 -2.165 1.00 94.00 570 ASN A N 1
ATOM 4439 C CA . ASN A 1 570 ? 17.462 -10.237 -1.803 1.00 94.00 570 ASN A CA 1
ATOM 4440 C C . ASN A 1 570 ? 18.121 -11.538 -1.326 1.00 94.00 570 ASN A C 1
ATOM 4442 O O . ASN A 1 570 ? 19.324 -11.706 -1.533 1.00 94.00 570 ASN A O 1
ATOM 4446 N N . ALA A 1 571 ? 17.358 -12.480 -0.761 1.00 94.12 571 ALA A N 1
ATOM 4447 C CA . ALA A 1 571 ? 17.878 -13.781 -0.340 1.00 94.12 571 ALA A CA 1
ATOM 4448 C C . ALA A 1 571 ? 18.514 -14.570 -1.504 1.00 94.12 571 ALA A C 1
ATOM 4450 O O . ALA A 1 571 ? 19.534 -15.238 -1.318 1.00 94.12 571 ALA A O 1
ATOM 4451 N N . ARG A 1 572 ? 17.966 -14.450 -2.724 1.00 92.69 572 ARG A N 1
ATOM 4452 C CA . ARG A 1 572 ? 18.473 -15.126 -3.936 1.00 92.69 572 ARG A CA 1
ATOM 4453 C C . ARG A 1 572 ? 19.310 -14.247 -4.860 1.00 92.69 572 ARG A C 1
ATOM 4455 O O . ARG A 1 572 ? 19.842 -14.755 -5.850 1.00 92.69 572 ARG A O 1
ATOM 4462 N N . TYR A 1 573 ? 19.489 -12.964 -4.544 1.00 95.62 573 TYR A N 1
ATOM 4463 C CA . TYR A 1 573 ? 20.169 -12.002 -5.418 1.00 95.62 573 TYR A CA 1
ATOM 4464 C C . TYR A 1 573 ? 21.581 -12.449 -5.828 1.00 95.62 573 TYR A C 1
ATOM 4466 O O . TYR A 1 573 ? 21.891 -12.530 -7.017 1.00 95.62 573 TYR A O 1
ATOM 4474 N N . TYR A 1 574 ? 22.443 -12.759 -4.853 1.00 95.81 574 TYR A N 1
ATOM 4475 C CA . TYR A 1 574 ? 23.848 -13.083 -5.128 1.00 95.81 574 TYR A CA 1
ATOM 4476 C C . TYR A 1 574 ? 24.007 -14.404 -5.880 1.00 95.81 574 TYR A C 1
ATOM 4478 O O . TYR A 1 574 ? 24.792 -14.469 -6.825 1.00 95.81 574 TYR A O 1
ATOM 4486 N N . ALA A 1 575 ? 23.246 -15.428 -5.484 1.00 95.06 575 ALA A N 1
ATOM 4487 C CA . ALA A 1 575 ? 23.263 -16.734 -6.137 1.00 95.06 575 ALA A CA 1
ATOM 4488 C C . ALA A 1 575 ? 22.820 -16.619 -7.602 1.00 95.06 575 ALA A C 1
ATOM 4490 O O . ALA A 1 575 ? 23.515 -17.094 -8.497 1.00 95.06 575 ALA A O 1
ATOM 4491 N N . THR A 1 576 ? 21.724 -15.901 -7.853 1.00 95.62 576 THR A N 1
ATOM 4492 C CA . THR A 1 576 ? 21.197 -15.697 -9.206 1.00 95.62 576 THR A CA 1
ATOM 4493 C C . THR A 1 576 ? 22.168 -14.899 -10.073 1.00 95.62 576 THR A C 1
ATOM 4495 O O . THR A 1 576 ? 22.466 -15.292 -11.201 1.00 95.62 576 THR A O 1
ATOM 4498 N N . ALA A 1 577 ? 22.707 -13.791 -9.553 1.00 96.38 577 ALA A N 1
ATOM 4499 C CA . ALA A 1 577 ? 23.627 -12.947 -10.306 1.00 96.38 577 ALA A CA 1
ATOM 4500 C C . ALA A 1 577 ? 24.914 -13.695 -10.693 1.00 96.38 577 ALA A C 1
ATOM 4502 O O . ALA A 1 577 ? 25.381 -13.550 -11.825 1.00 96.38 577 ALA A O 1
ATOM 4503 N N . ASP A 1 578 ? 25.469 -14.505 -9.785 1.00 96.06 578 ASP A N 1
ATOM 4504 C CA . ASP A 1 578 ? 26.648 -15.329 -10.071 1.00 96.06 578 ASP A CA 1
ATOM 4505 C C . ASP A 1 578 ? 26.343 -16.418 -11.105 1.00 96.06 578 ASP A C 1
ATOM 4507 O O . ASP A 1 578 ? 27.094 -16.593 -12.065 1.00 96.06 578 ASP A O 1
ATOM 4511 N N . GLN A 1 579 ? 25.203 -17.100 -10.983 1.00 94.88 579 GLN A N 1
ATOM 4512 C CA . GLN A 1 579 ? 24.795 -18.109 -11.957 1.00 94.88 579 GLN A CA 1
ATOM 4513 C C . GLN A 1 579 ? 24.592 -17.520 -13.353 1.00 94.88 579 GLN A C 1
ATOM 4515 O O . GLN A 1 579 ? 25.102 -18.075 -14.329 1.00 94.88 579 GLN A O 1
ATOM 4520 N N . VAL A 1 580 ? 23.924 -16.369 -13.469 1.00 95.62 580 VAL A N 1
ATOM 4521 C CA . VAL A 1 580 ? 23.773 -15.683 -14.758 1.00 95.62 580 VAL A CA 1
ATOM 4522 C C . VAL A 1 580 ? 25.145 -15.321 -15.328 1.00 95.62 580 VAL A C 1
ATOM 4524 O O . VAL A 1 580 ? 25.403 -15.603 -16.498 1.00 95.62 580 VAL A O 1
ATOM 4527 N N . GLU A 1 581 ? 26.056 -14.777 -14.512 1.00 94.50 581 GLU A N 1
ATOM 4528 C CA . GLU A 1 581 ? 27.433 -14.478 -14.928 1.00 94.50 581 GLU A CA 1
ATOM 4529 C C . GLU A 1 581 ? 28.194 -15.720 -15.401 1.00 94.50 581 GLU A C 1
ATOM 4531 O O . GLU A 1 581 ? 28.911 -15.655 -16.402 1.00 94.50 581 GLU A O 1
ATOM 4536 N N . ASN A 1 582 ? 28.025 -16.853 -14.720 1.00 93.44 582 ASN A N 1
ATOM 4537 C CA . ASN A 1 582 ? 28.633 -18.128 -15.085 1.00 93.44 582 ASN A CA 1
ATOM 4538 C C . ASN A 1 582 ? 28.118 -18.631 -16.435 1.00 93.44 582 ASN A C 1
ATOM 4540 O O . ASN A 1 582 ? 28.909 -19.079 -17.265 1.00 93.44 582 ASN A O 1
ATOM 4544 N N . CYS A 1 583 ? 26.821 -18.485 -16.692 1.00 91.19 583 CYS A N 1
ATOM 4545 C CA . CYS A 1 583 ? 26.189 -18.955 -17.921 1.00 91.19 583 CYS A CA 1
ATOM 4546 C C . CYS A 1 583 ? 26.519 -18.088 -19.138 1.00 91.19 583 CYS A C 1
ATOM 4548 O O . CYS A 1 583 ? 26.508 -18.584 -20.263 1.00 91.19 583 CYS A O 1
ATOM 4550 N N . ILE A 1 584 ? 26.864 -16.813 -18.934 1.00 91.75 584 ILE A N 1
ATOM 4551 C CA . ILE A 1 584 ? 27.318 -15.937 -20.022 1.00 91.75 584 ILE A CA 1
ATOM 4552 C C . ILE A 1 584 ? 28.831 -15.987 -20.267 1.00 91.75 584 ILE A C 1
ATOM 4554 O O . ILE A 1 584 ? 29.297 -15.394 -21.240 1.00 91.75 584 ILE A O 1
ATOM 4558 N N . LYS A 1 585 ? 29.616 -16.694 -19.433 1.00 91.00 585 LYS A N 1
ATOM 4559 C CA . LYS A 1 585 ? 31.073 -16.854 -19.624 1.00 91.00 585 LYS A CA 1
ATOM 4560 C C . LYS A 1 585 ? 31.468 -17.319 -21.034 1.00 91.00 585 LYS A C 1
ATOM 4562 O O . LYS A 1 585 ? 32.417 -16.733 -21.554 1.00 91.00 585 LYS A O 1
ATOM 4567 N N . PRO A 1 586 ? 30.777 -18.280 -21.685 1.00 91.62 586 PRO A N 1
ATOM 4568 C CA . PRO A 1 586 ? 31.123 -18.698 -23.047 1.00 91.62 586 PRO A CA 1
ATOM 4569 C C . PRO A 1 586 ? 31.113 -17.533 -24.046 1.00 91.62 586 PRO A C 1
ATOM 4571 O O . PRO A 1 586 ? 32.027 -17.394 -24.853 1.00 91.62 586 PRO A O 1
ATOM 4574 N N . TYR A 1 587 ? 30.148 -16.619 -23.913 1.00 90.00 587 TYR A N 1
ATOM 4575 C CA . TYR A 1 587 ? 29.990 -15.465 -24.800 1.00 90.00 587 TYR A CA 1
ATOM 4576 C C . TYR A 1 587 ? 31.003 -14.336 -24.549 1.00 90.00 587 TYR A C 1
ATOM 4578 O O . TYR A 1 587 ? 31.017 -13.356 -25.287 1.00 90.00 587 TYR A O 1
ATOM 4586 N N . LYS A 1 588 ? 31.855 -14.428 -23.518 1.00 87.31 588 LYS A N 1
ATOM 4587 C CA . LYS A 1 588 ? 32.905 -13.423 -23.252 1.00 87.31 588 LYS A CA 1
ATOM 4588 C C . LYS A 1 588 ? 34.125 -13.583 -24.162 1.00 87.31 588 LYS A C 1
ATOM 4590 O O . LYS A 1 588 ? 34.898 -12.634 -24.286 1.00 87.31 588 LYS A O 1
ATOM 4595 N N . TYR A 1 589 ? 34.311 -14.766 -24.747 1.00 82.62 589 TYR A N 1
ATOM 4596 C CA . TYR A 1 589 ? 35.478 -15.099 -25.566 1.00 82.62 589 TYR A CA 1
ATOM 4597 C C . TYR A 1 589 ? 35.152 -15.093 -27.054 1.00 82.62 589 TYR A C 1
ATOM 4599 O O . TYR A 1 589 ? 35.906 -14.519 -27.834 1.00 82.62 589 TYR A O 1
ATOM 4607 N N . GLU A 1 590 ? 34.015 -15.671 -27.442 1.00 80.69 590 GLU A N 1
ATOM 4608 C CA . GLU A 1 590 ? 33.599 -15.717 -28.838 1.00 80.69 590 GLU A CA 1
ATOM 4609 C C . GLU A 1 590 ? 32.072 -15.727 -28.944 1.00 80.69 590 GLU A C 1
ATOM 4611 O O . GLU A 1 590 ? 31.382 -16.460 -28.233 1.00 80.69 590 GLU A O 1
ATOM 4616 N N . VAL A 1 591 ? 31.535 -14.877 -29.823 1.00 86.00 591 VAL A N 1
ATOM 4617 C CA . VAL A 1 591 ? 30.102 -14.832 -30.123 1.00 86.00 591 VAL A CA 1
ATOM 4618 C C . VAL A 1 591 ? 29.915 -14.871 -31.626 1.00 86.00 591 VAL A C 1
ATOM 4620 O O . VAL A 1 591 ? 30.192 -13.897 -32.329 1.00 86.00 591 VAL A O 1
ATOM 4623 N N . GLU A 1 592 ? 29.396 -15.993 -32.107 1.00 85.69 592 GLU A N 1
ATOM 4624 C CA . GLU A 1 592 ? 28.998 -16.155 -33.497 1.00 85.69 592 GLU A CA 1
ATOM 4625 C C . GLU A 1 592 ? 27.467 -16.136 -33.601 1.00 85.69 592 GLU A C 1
ATOM 4627 O O . GLU A 1 592 ? 26.797 -17.019 -33.056 1.00 85.69 592 GLU A O 1
ATOM 4632 N N . PRO A 1 593 ? 26.875 -15.111 -34.242 1.00 86.88 593 PRO A N 1
ATOM 4633 C CA . PRO A 1 593 ? 25.441 -15.076 -34.478 1.00 86.88 593 PRO A CA 1
ATOM 4634 C C . PRO A 1 593 ? 25.045 -15.980 -35.651 1.00 86.88 593 PRO A C 1
ATOM 4636 O O . PRO A 1 593 ? 25.697 -16.013 -36.702 1.00 86.88 593 PRO A O 1
ATOM 4639 N N . ASP A 1 594 ? 23.912 -16.661 -35.502 1.00 91.31 594 ASP A N 1
ATOM 4640 C CA . ASP A 1 594 ? 23.296 -17.421 -36.584 1.00 91.31 594 ASP A CA 1
ATOM 4641 C C . ASP A 1 594 ? 22.685 -16.487 -37.634 1.00 91.31 594 ASP A C 1
ATOM 4643 O O . ASP A 1 594 ? 22.303 -15.354 -37.345 1.00 91.31 594 ASP A O 1
ATOM 4647 N N . ALA A 1 595 ? 22.497 -16.969 -38.866 1.00 91.50 595 ALA A N 1
ATOM 4648 C CA . ALA A 1 595 ? 21.896 -16.162 -39.938 1.00 91.50 595 ALA A CA 1
ATOM 4649 C C . ALA A 1 595 ? 20.474 -15.664 -39.589 1.00 91.50 595 ALA A C 1
ATOM 4651 O O . ALA A 1 595 ? 20.080 -14.548 -39.948 1.00 91.50 595 ALA A O 1
ATOM 4652 N N . ARG A 1 596 ? 19.705 -16.472 -38.845 1.00 92.69 596 ARG A N 1
ATOM 4653 C CA . ARG A 1 596 ? 18.370 -16.096 -38.355 1.00 92.69 596 ARG A CA 1
ATOM 4654 C C . ARG A 1 596 ? 18.450 -15.004 -37.290 1.00 92.69 596 ARG A C 1
ATOM 4656 O O . ARG A 1 596 ? 17.703 -14.032 -37.370 1.00 92.69 596 ARG A O 1
ATOM 4663 N N . GLU A 1 597 ? 19.354 -15.152 -36.328 1.00 92.12 597 GLU A N 1
ATOM 4664 C CA . GLU A 1 597 ? 19.577 -14.163 -35.268 1.00 92.12 597 GLU A CA 1
ATOM 4665 C C . GLU A 1 597 ? 20.090 -12.846 -35.849 1.00 92.12 597 GLU A C 1
ATOM 4667 O O . GLU A 1 597 ? 19.597 -11.788 -35.483 1.00 92.12 597 GLU A O 1
ATOM 4672 N N . TRP A 1 598 ? 20.998 -12.907 -36.826 1.00 94.88 598 TRP A N 1
ATOM 4673 C CA . TRP A 1 598 ? 21.494 -11.740 -37.550 1.00 94.88 598 TRP A CA 1
ATOM 4674 C C . TRP A 1 598 ? 20.364 -10.964 -38.232 1.00 94.88 598 TRP A C 1
ATOM 4676 O O . TRP A 1 598 ? 20.290 -9.741 -38.139 1.00 94.88 598 TRP A O 1
ATOM 4686 N N . THR A 1 599 ? 19.438 -11.673 -38.881 1.00 94.00 599 THR A N 1
ATOM 4687 C CA . THR A 1 599 ? 18.289 -11.046 -39.550 1.00 94.00 599 THR A CA 1
ATOM 4688 C C . THR A 1 599 ? 17.344 -10.380 -38.545 1.00 94.00 599 THR A C 1
ATOM 4690 O O . THR A 1 599 ? 16.891 -9.260 -38.786 1.00 94.00 599 THR A O 1
ATOM 4693 N N . GLN A 1 600 ? 17.077 -11.033 -37.407 1.00 93.50 600 GLN A N 1
ATOM 4694 C CA . GLN A 1 600 ? 16.254 -10.480 -36.322 1.00 93.50 600 GLN A CA 1
ATOM 4695 C C . GLN A 1 600 ? 16.913 -9.246 -35.692 1.00 93.50 600 GLN A C 1
ATOM 4697 O O . GLN A 1 600 ? 16.288 -8.188 -35.608 1.00 93.50 600 GLN A O 1
ATOM 4702 N N . ALA A 1 601 ? 18.198 -9.344 -35.354 1.00 95.00 601 ALA A N 1
ATOM 4703 C CA . ALA A 1 601 ? 18.986 -8.247 -34.807 1.00 95.00 601 ALA A CA 1
ATOM 4704 C C . ALA A 1 601 ? 19.045 -7.060 -35.776 1.00 95.00 601 ALA A C 1
ATOM 4706 O O . ALA A 1 601 ? 18.879 -5.917 -35.367 1.00 95.00 601 ALA A O 1
ATOM 4707 N N . ARG A 1 602 ? 19.191 -7.307 -37.083 1.00 95.00 602 ARG A N 1
ATOM 4708 C CA . ARG A 1 602 ? 19.194 -6.258 -38.113 1.00 95.00 602 ARG A CA 1
ATOM 4709 C C . ARG A 1 602 ? 17.875 -5.486 -38.154 1.00 95.00 602 ARG A C 1
ATOM 4711 O O . ARG A 1 602 ? 17.887 -4.260 -38.273 1.00 95.00 602 ARG A O 1
ATOM 4718 N N . GLN A 1 603 ? 16.747 -6.192 -38.066 1.00 94.50 603 GLN A N 1
ATOM 4719 C CA . GLN A 1 603 ? 15.423 -5.570 -38.008 1.00 94.50 603 GLN A CA 1
ATOM 4720 C C . GLN A 1 603 ? 15.254 -4.752 -36.725 1.00 94.50 603 GLN A C 1
ATOM 4722 O O . GLN A 1 603 ? 14.828 -3.599 -36.794 1.00 94.50 603 GLN A O 1
ATOM 4727 N N . HIS A 1 604 ? 15.644 -5.311 -35.578 1.00 95.44 604 HIS A N 1
ATOM 4728 C CA . HIS A 1 604 ? 15.542 -4.632 -34.287 1.00 95.44 604 HIS A CA 1
ATOM 4729 C C . HIS A 1 604 ? 16.447 -3.396 -34.209 1.00 95.44 604 HIS A C 1
ATOM 4731 O O . HIS A 1 604 ? 15.983 -2.312 -33.872 1.00 95.44 604 HIS A O 1
ATOM 4737 N N . THR A 1 605 ? 17.703 -3.493 -34.651 1.00 95.88 605 THR A N 1
ATOM 4738 C CA . THR A 1 605 ? 18.636 -2.358 -34.749 1.00 95.88 605 THR A CA 1
ATOM 4739 C C . THR A 1 605 ? 18.076 -1.232 -35.614 1.00 95.88 605 THR A C 1
ATOM 4741 O O . THR A 1 605 ? 18.229 -0.062 -35.270 1.00 95.88 605 THR A O 1
ATOM 4744 N N . TYR A 1 606 ? 17.396 -1.547 -36.721 1.00 95.81 606 TYR A N 1
ATOM 4745 C CA . TYR A 1 606 ? 16.744 -0.517 -37.531 1.00 95.81 606 TYR A CA 1
ATOM 4746 C C . TYR A 1 606 ? 15.651 0.229 -36.748 1.00 95.81 606 TYR A C 1
ATOM 4748 O O . TYR A 1 606 ? 15.540 1.448 -36.880 1.00 95.81 606 TYR A O 1
ATOM 4756 N N . ILE A 1 607 ? 14.865 -0.479 -35.931 1.00 95.88 607 ILE A N 1
ATOM 4757 C CA . ILE A 1 607 ? 13.824 0.116 -35.079 1.00 95.88 607 ILE A CA 1
ATOM 4758 C C . ILE A 1 607 ? 14.459 0.996 -33.997 1.00 95.88 607 ILE A C 1
ATOM 4760 O O . ILE A 1 607 ? 14.064 2.154 -33.865 1.00 95.88 607 ILE A O 1
ATOM 4764 N N . VAL A 1 608 ? 15.480 0.493 -33.296 1.00 96.06 608 VAL A N 1
ATOM 4765 C CA . VAL A 1 608 ? 16.198 1.233 -32.244 1.00 96.06 608 VAL A CA 1
ATOM 4766 C C . VAL A 1 608 ? 16.834 2.509 -32.809 1.00 96.06 608 VAL A C 1
ATOM 4768 O O . VAL A 1 608 ? 16.575 3.599 -32.311 1.00 96.06 608 VAL A O 1
ATOM 4771 N N . LEU A 1 609 ? 17.578 2.423 -33.920 1.00 95.69 609 LEU A N 1
ATOM 4772 C CA . LEU A 1 609 ? 18.187 3.602 -34.557 1.00 95.69 609 LEU A CA 1
ATOM 4773 C C . LEU A 1 609 ? 17.148 4.606 -35.075 1.00 95.69 609 LEU A C 1
ATOM 4775 O O . LEU A 1 609 ? 17.401 5.812 -35.088 1.00 95.69 609 LEU A O 1
ATOM 4779 N N . LYS A 1 610 ? 15.984 4.127 -35.527 1.00 96.81 610 LYS A N 1
ATOM 4780 C CA . LYS A 1 610 ? 14.882 4.993 -35.960 1.00 96.81 610 LYS A CA 1
ATOM 4781 C C . LYS A 1 610 ? 14.285 5.760 -34.780 1.00 96.81 610 LYS A C 1
ATOM 4783 O O . LYS A 1 610 ? 13.969 6.939 -34.944 1.00 96.81 610 LYS A O 1
ATOM 4788 N N . GLU A 1 611 ? 14.140 5.120 -33.624 1.00 96.12 611 GLU A N 1
ATOM 4789 C CA . GLU A 1 611 ? 13.668 5.781 -32.407 1.00 96.12 611 GLU A CA 1
ATOM 4790 C C . GLU A 1 611 ? 14.693 6.801 -31.893 1.00 96.12 611 GLU A C 1
ATOM 4792 O O . GLU A 1 611 ? 14.333 7.952 -31.655 1.00 96.12 611 GLU A O 1
ATOM 4797 N N . GLU A 1 612 ? 15.983 6.462 -31.877 1.00 95.00 612 GLU A N 1
ATOM 4798 C CA . GLU A 1 612 ? 17.055 7.409 -31.536 1.00 95.00 612 GLU A CA 1
ATOM 4799 C C . GLU A 1 612 ? 17.090 8.629 -32.458 1.00 95.00 612 GLU A C 1
ATOM 4801 O O . GLU A 1 612 ? 17.257 9.773 -32.021 1.00 95.00 612 GLU A O 1
ATOM 4806 N N . LEU A 1 613 ? 16.879 8.410 -33.758 1.00 96.25 613 LEU A N 1
ATOM 4807 C CA . LEU A 1 613 ? 16.772 9.496 -34.721 1.00 96.25 613 LEU A CA 1
ATOM 4808 C C . LEU A 1 613 ? 15.573 10.403 -34.408 1.00 96.25 613 LEU A C 1
ATOM 4810 O O . LEU A 1 613 ? 15.712 11.629 -34.440 1.00 96.25 613 LEU A O 1
ATOM 4814 N N . ARG A 1 614 ? 14.417 9.814 -34.076 1.00 97.62 614 ARG A N 1
ATOM 4815 C CA . ARG A 1 614 ? 13.208 10.553 -33.685 1.00 97.62 614 ARG A CA 1
ATOM 4816 C C . ARG A 1 614 ? 13.464 11.398 -32.435 1.00 97.62 614 ARG A C 1
ATOM 4818 O O . ARG A 1 614 ? 13.089 12.572 -32.412 1.00 97.62 614 ARG A O 1
ATOM 4825 N N . GLN A 1 615 ? 14.135 10.841 -31.426 1.00 95.75 615 GLN A N 1
ATOM 4826 C CA . GLN A 1 615 ? 14.491 11.555 -30.196 1.00 95.75 615 GLN A CA 1
ATOM 4827 C C . GLN A 1 615 ? 15.480 12.701 -30.459 1.00 95.75 615 GLN A C 1
ATOM 4829 O O . GLN A 1 615 ? 15.280 13.814 -29.963 1.00 95.75 615 GLN A O 1
ATOM 4834 N N . CYS A 1 616 ? 16.485 12.486 -31.314 1.00 95.38 616 CYS A N 1
ATOM 4835 C CA . CYS A 1 616 ? 17.425 13.529 -31.734 1.00 95.38 616 CYS A CA 1
ATOM 4836 C C . CYS A 1 616 ? 16.725 14.689 -32.468 1.00 95.38 616 CYS A C 1
ATOM 4838 O O . CYS A 1 616 ? 16.988 15.862 -32.187 1.00 95.38 616 CYS A O 1
ATOM 4840 N N . GLU A 1 617 ? 15.812 14.390 -33.398 1.00 96.12 617 GLU A N 1
ATOM 4841 C CA . GLU A 1 617 ? 15.047 15.408 -34.133 1.00 96.12 617 GLU A CA 1
ATOM 4842 C C . GLU A 1 617 ? 14.085 16.183 -33.215 1.00 96.12 617 GLU A C 1
ATOM 4844 O O . GLU A 1 617 ? 13.959 17.410 -33.339 1.00 96.12 617 GLU A O 1
ATOM 4849 N N . ALA A 1 618 ? 13.468 15.505 -32.242 1.00 97.00 618 ALA A N 1
ATOM 4850 C CA . ALA A 1 618 ? 12.641 16.135 -31.215 1.00 97.00 618 ALA A CA 1
ATOM 4851 C C . ALA A 1 618 ? 13.463 17.077 -30.317 1.00 97.00 618 ALA A C 1
ATOM 4853 O O . ALA A 1 618 ? 13.062 18.222 -30.089 1.00 97.00 618 ALA A O 1
ATOM 4854 N N . ALA A 1 619 ? 14.648 16.648 -29.869 1.00 95.69 619 ALA A N 1
ATOM 4855 C CA . ALA A 1 619 ? 15.556 17.472 -29.072 1.00 95.69 619 ALA A CA 1
ATOM 4856 C C . ALA A 1 619 ? 16.029 18.722 -29.837 1.00 95.69 619 ALA A C 1
ATOM 4858 O O . ALA A 1 619 ? 16.035 19.824 -29.284 1.00 95.69 619 ALA A O 1
ATOM 4859 N N . LEU A 1 620 ? 16.351 18.580 -31.126 1.00 94.25 620 LEU A N 1
ATOM 4860 C CA . LEU A 1 620 ? 16.739 19.695 -31.994 1.00 94.25 620 LEU A CA 1
ATOM 4861 C C . LEU A 1 620 ? 15.580 20.681 -32.213 1.00 94.25 620 LEU A C 1
ATOM 4863 O O . LEU A 1 620 ? 15.787 21.895 -32.234 1.00 94.25 620 LEU A O 1
ATOM 4867 N N . THR A 1 621 ? 14.351 20.178 -32.334 1.00 95.25 621 THR A N 1
ATOM 4868 C CA . THR A 1 621 ? 13.142 21.010 -32.441 1.00 95.25 621 THR A CA 1
ATOM 4869 C C . THR A 1 621 ? 12.874 21.773 -31.142 1.00 95.25 621 THR A C 1
ATOM 4871 O O . THR A 1 621 ? 12.624 22.978 -31.182 1.00 95.25 621 THR A O 1
ATOM 4874 N N . ARG A 1 622 ? 13.029 21.120 -29.982 1.00 96.06 622 ARG A N 1
ATOM 4875 C CA . ARG A 1 622 ? 12.941 21.763 -28.660 1.00 96.06 622 ARG A CA 1
ATOM 4876 C C . ARG A 1 622 ? 13.983 22.873 -28.504 1.00 96.06 622 ARG A C 1
ATOM 4878 O O . ARG A 1 622 ? 13.646 23.975 -28.079 1.00 96.06 622 ARG A O 1
ATOM 4885 N N . LEU A 1 623 ? 15.226 22.622 -28.921 1.00 94.00 623 LEU A N 1
ATOM 4886 C CA . LEU A 1 623 ? 16.302 23.614 -28.891 1.00 94.00 623 LEU A CA 1
ATOM 4887 C C . LEU A 1 623 ? 15.977 24.835 -29.773 1.00 94.00 623 LEU A C 1
ATOM 4889 O O . LEU A 1 623 ? 16.107 25.977 -29.326 1.00 94.00 623 LEU A O 1
ATOM 4893 N N . LYS A 1 624 ? 15.466 24.609 -30.991 1.00 94.44 624 LYS A N 1
ATOM 4894 C CA . LYS A 1 624 ? 14.977 25.681 -31.877 1.00 94.44 624 LYS A CA 1
ATOM 4895 C C . LYS A 1 624 ? 13.839 26.490 -31.254 1.00 94.44 624 LYS A C 1
ATOM 4897 O O . LYS A 1 624 ? 13.821 27.705 -31.436 1.00 94.44 624 LYS A O 1
ATOM 4902 N N . GLY A 1 625 ? 12.935 25.843 -30.516 1.00 94.38 625 GLY A N 1
ATOM 4903 C CA . GLY A 1 625 ? 11.860 26.507 -29.772 1.00 94.38 625 GLY A CA 1
ATOM 4904 C C . GLY A 1 625 ? 12.382 27.422 -28.661 1.00 94.38 625 GLY A C 1
ATOM 4905 O O . GLY A 1 625 ? 11.914 28.546 -28.530 1.00 94.38 625 GLY A O 1
ATOM 4906 N N . THR A 1 626 ? 13.400 26.985 -27.912 1.00 93.31 626 THR A N 1
ATOM 4907 C CA . THR A 1 626 ? 13.961 27.768 -26.791 1.00 93.31 626 THR A CA 1
ATOM 4908 C C . THR A 1 626 ? 14.788 28.989 -27.206 1.00 93.31 626 THR A C 1
ATOM 4910 O O . THR A 1 626 ? 14.796 29.988 -26.496 1.00 93.31 626 THR A O 1
ATOM 4913 N N . VAL A 1 627 ? 15.507 28.923 -28.332 1.00 90.62 627 VAL A N 1
ATOM 4914 C CA . VAL A 1 627 ? 16.458 29.972 -28.764 1.00 90.62 627 VAL A CA 1
ATOM 4915 C C . VAL A 1 627 ? 15.905 30.832 -29.909 1.00 90.62 627 VAL A C 1
ATOM 4917 O O . VAL A 1 627 ? 16.313 31.982 -30.084 1.00 90.62 627 VAL A O 1
ATOM 4920 N N . GLY A 1 628 ? 14.986 30.277 -30.701 1.00 91.06 628 GLY A N 1
ATOM 4921 C CA . GLY A 1 628 ? 14.526 30.827 -31.973 1.00 91.06 628 GLY A CA 1
ATOM 4922 C C . GLY A 1 628 ? 15.274 30.210 -33.160 1.00 91.06 628 GLY A C 1
ATOM 4923 O O . GLY A 1 628 ? 16.502 30.261 -33.243 1.00 91.06 628 GLY A O 1
ATOM 4924 N N . SER A 1 629 ? 14.525 29.646 -34.116 1.00 90.56 629 SER A N 1
ATOM 4925 C CA . SER A 1 629 ? 15.076 28.859 -35.235 1.00 90.56 629 SER A CA 1
ATOM 4926 C C . SER A 1 629 ? 16.075 29.635 -36.103 1.00 90.56 629 SER A C 1
ATOM 4928 O O . SER A 1 629 ? 17.122 29.097 -36.464 1.00 90.56 629 SER A O 1
ATOM 4930 N N . ALA A 1 630 ? 15.787 30.902 -36.419 1.00 90.00 630 ALA A N 1
ATOM 4931 C CA . ALA A 1 630 ? 16.655 31.729 -37.261 1.00 90.00 630 ALA A CA 1
ATOM 4932 C C . ALA A 1 630 ? 17.977 32.078 -36.558 1.00 90.00 630 ALA A C 1
ATOM 4934 O O . ALA A 1 630 ? 19.053 31.892 -37.123 1.00 90.00 630 ALA A O 1
ATOM 4935 N N . LYS A 1 631 ? 17.894 32.501 -35.292 1.00 90.38 631 LYS A N 1
ATOM 4936 C CA . LYS A 1 631 ? 19.048 32.892 -34.473 1.00 90.38 631 LYS A CA 1
ATOM 4937 C C . LYS A 1 631 ? 19.966 31.709 -34.173 1.00 90.38 631 LYS A C 1
ATOM 4939 O O . LYS A 1 631 ? 21.182 31.833 -34.287 1.00 90.38 631 LYS A O 1
ATOM 4944 N N . LEU A 1 632 ? 19.386 30.551 -33.854 1.00 91.94 632 LEU A N 1
ATOM 4945 C CA . LEU A 1 632 ? 20.144 29.317 -33.669 1.00 91.94 632 LEU A CA 1
ATOM 4946 C C . LEU A 1 632 ? 20.840 28.900 -34.969 1.00 91.94 632 LEU A C 1
ATOM 4948 O O . LEU A 1 632 ? 22.023 28.591 -34.947 1.00 91.94 632 LEU A O 1
ATOM 4952 N N . SER A 1 633 ? 20.141 28.952 -36.108 1.00 91.19 633 SER A N 1
ATOM 4953 C CA . SER A 1 633 ? 20.733 28.594 -37.406 1.00 91.19 633 SER A CA 1
ATOM 4954 C C . SER A 1 633 ? 21.878 29.534 -37.794 1.00 91.19 633 SER A C 1
ATOM 4956 O O . SER A 1 633 ? 22.900 29.073 -38.294 1.00 91.19 633 SER A O 1
ATOM 4958 N N . GLN A 1 634 ? 21.753 30.835 -37.512 1.00 91.00 634 GLN A N 1
ATOM 4959 C CA . GLN A 1 634 ? 22.832 31.801 -37.716 1.00 91.00 634 GLN A CA 1
ATOM 4960 C C . GLN A 1 634 ? 24.054 31.465 -36.850 1.00 91.00 634 GLN A C 1
ATOM 4962 O O . GLN A 1 634 ? 25.158 31.375 -37.378 1.00 91.00 634 GLN A O 1
ATOM 4967 N N . ALA A 1 635 ? 23.859 31.206 -35.553 1.00 89.75 635 ALA A N 1
ATOM 4968 C CA . ALA A 1 635 ? 24.942 30.842 -34.636 1.00 89.75 635 ALA A CA 1
ATOM 4969 C C . ALA A 1 635 ? 25.588 29.478 -34.967 1.00 89.75 635 ALA A C 1
ATOM 4971 O O . ALA A 1 635 ? 26.791 29.290 -34.798 1.00 89.75 635 ALA A O 1
ATOM 4972 N N . MET A 1 636 ? 24.812 28.516 -35.474 1.00 89.75 636 MET A N 1
ATOM 4973 C CA . MET A 1 636 ? 25.342 27.239 -35.965 1.00 89.75 636 MET A CA 1
ATOM 4974 C C . MET A 1 636 ? 26.196 27.435 -37.225 1.00 89.75 636 MET A C 1
ATOM 4976 O O . MET A 1 636 ? 27.285 26.875 -37.327 1.00 89.75 636 MET A O 1
ATOM 4980 N N . ASN A 1 637 ? 25.741 28.268 -38.164 1.00 90.06 637 ASN A N 1
ATOM 4981 C CA . ASN A 1 637 ? 26.475 28.549 -39.398 1.00 90.06 637 ASN A CA 1
ATOM 4982 C C . ASN A 1 637 ? 27.798 29.282 -39.131 1.00 90.06 637 ASN A C 1
ATOM 4984 O O . ASN A 1 637 ? 28.790 28.992 -39.798 1.00 90.06 637 ASN A O 1
ATOM 4988 N N . THR A 1 638 ? 27.847 30.190 -38.150 1.00 87.44 638 THR A N 1
ATOM 4989 C CA . THR A 1 638 ? 29.102 30.860 -37.763 1.00 87.44 638 THR A CA 1
ATOM 4990 C C . THR A 1 638 ? 30.085 29.894 -37.102 1.00 87.44 638 THR A C 1
ATOM 4992 O O . THR A 1 638 ? 31.283 29.956 -37.385 1.00 87.44 638 THR A O 1
ATOM 4995 N N . LEU A 1 639 ? 29.598 28.940 -36.298 1.00 84.38 639 LEU A N 1
ATOM 4996 C CA . LEU A 1 639 ? 30.417 27.844 -35.770 1.00 84.38 639 LEU A CA 1
ATOM 4997 C C . LEU A 1 639 ? 30.976 26.944 -36.882 1.00 84.38 639 LEU A C 1
ATOM 4999 O O . LEU A 1 639 ? 32.161 26.613 -36.856 1.00 84.38 639 LEU A O 1
ATOM 5003 N N . ASP A 1 640 ? 30.167 26.583 -37.880 1.00 83.44 640 ASP A N 1
ATOM 5004 C CA . ASP A 1 640 ? 30.621 25.764 -39.010 1.00 83.44 640 ASP A CA 1
ATOM 5005 C C . ASP A 1 640 ? 31.643 26.493 -39.886 1.00 83.44 640 ASP A C 1
ATOM 5007 O O . ASP A 1 640 ? 32.648 25.903 -40.286 1.00 83.44 640 ASP A O 1
ATOM 5011 N N . GLN A 1 641 ? 31.411 27.777 -40.180 1.00 84.25 641 GLN A N 1
ATOM 5012 C CA . GLN A 1 641 ? 32.367 28.611 -40.911 1.00 84.25 641 GLN A CA 1
ATOM 5013 C C . GLN A 1 641 ? 33.704 28.652 -40.178 1.00 84.25 641 GLN A C 1
ATOM 5015 O O . GLN A 1 641 ? 34.745 28.457 -40.796 1.00 84.25 641 GLN A O 1
ATOM 5020 N N . ARG A 1 642 ? 33.670 28.800 -38.851 1.00 76.12 642 ARG A N 1
ATOM 5021 C CA . ARG A 1 642 ? 34.869 28.808 -38.019 1.00 76.12 642 ARG A CA 1
ATOM 5022 C C . ARG A 1 642 ? 35.594 27.465 -38.000 1.00 76.12 642 ARG A C 1
ATOM 5024 O O . ARG A 1 642 ? 36.813 27.437 -38.120 1.00 76.12 642 ARG A O 1
ATOM 5031 N N . ARG A 1 643 ? 34.866 26.350 -37.906 1.00 75.12 643 ARG A N 1
ATOM 5032 C CA . ARG A 1 643 ? 35.456 25.003 -38.003 1.00 75.12 643 ARG A CA 1
ATOM 5033 C C . ARG A 1 643 ? 36.149 24.765 -39.345 1.00 75.12 643 ARG A C 1
ATOM 5035 O O . ARG A 1 643 ? 37.142 24.050 -39.390 1.00 75.12 643 ARG A O 1
ATOM 5042 N N . ARG A 1 644 ? 35.646 25.372 -40.426 1.00 74.88 644 ARG A N 1
ATOM 5043 C CA . ARG A 1 644 ? 36.245 25.286 -41.767 1.00 74.88 644 ARG A CA 1
ATOM 5044 C C . ARG A 1 644 ? 37.459 26.202 -41.943 1.00 74.88 644 ARG A C 1
ATOM 5046 O O . ARG A 1 644 ? 38.366 25.832 -42.677 1.00 74.88 644 ARG A O 1
ATOM 5053 N N . THR A 1 645 ? 37.478 27.378 -41.311 1.00 70.81 645 THR A N 1
ATOM 5054 C CA . THR A 1 645 ? 38.543 28.380 -41.501 1.00 70.81 645 THR A CA 1
ATOM 5055 C C . THR A 1 645 ? 39.707 28.261 -40.517 1.00 70.81 645 THR A C 1
ATOM 5057 O O . THR A 1 645 ? 40.829 28.578 -40.894 1.00 70.81 645 THR A O 1
ATOM 5060 N N . LEU A 1 646 ? 39.475 27.809 -39.278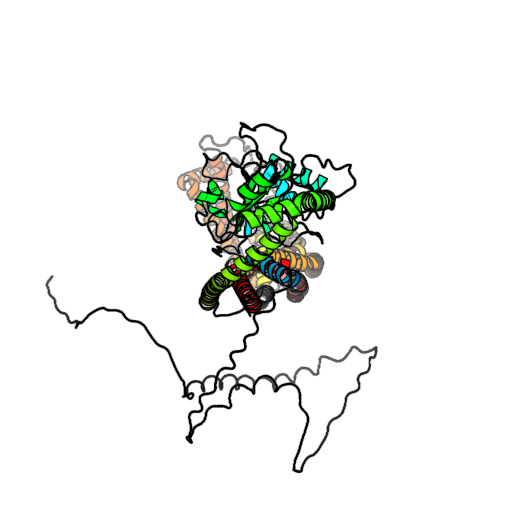 1.00 59.19 646 LEU A N 1
ATOM 5061 C CA . LEU A 1 646 ? 40.454 27.864 -38.177 1.00 59.19 646 LEU A CA 1
ATOM 5062 C C . LEU A 1 646 ? 41.132 26.524 -37.834 1.00 59.19 646 LEU A C 1
ATOM 5064 O O . LEU A 1 646 ? 41.562 26.344 -36.697 1.00 59.19 646 LEU A O 1
ATOM 5068 N N . GLY A 1 647 ? 41.225 25.584 -38.781 1.00 54.31 647 GLY A N 1
ATOM 5069 C CA . GLY A 1 647 ? 41.781 24.240 -38.559 1.00 54.31 647 GLY A CA 1
ATOM 5070 C C . GLY A 1 647 ? 42.894 24.177 -37.495 1.00 54.31 647 GLY A C 1
ATOM 5071 O O . GLY A 1 647 ? 43.971 24.733 -37.680 1.00 54.31 647 GLY A O 1
ATOM 5072 N N . SER A 1 648 ? 42.603 23.512 -36.370 1.00 53.25 648 SER A N 1
ATOM 5073 C CA . SER A 1 648 ? 43.537 23.138 -35.293 1.00 53.25 648 SER A CA 1
ATOM 5074 C C . SER A 1 648 ? 44.379 24.241 -34.609 1.00 53.25 648 SER A C 1
ATOM 5076 O O . SER A 1 648 ? 45.310 23.891 -33.882 1.00 53.25 648 SER A O 1
ATOM 5078 N N . VAL A 1 649 ? 44.090 25.542 -34.750 1.00 43.38 649 VAL A N 1
ATOM 5079 C CA . VAL A 1 649 ? 44.840 26.589 -34.016 1.00 43.38 649 VAL A CA 1
ATOM 5080 C C . VAL A 1 649 ? 43.900 27.560 -33.293 1.00 43.38 649 VAL A C 1
ATOM 5082 O O . VAL A 1 649 ? 43.303 28.439 -33.901 1.00 43.38 649 VAL A O 1
ATOM 5085 N N . GLY A 1 650 ? 43.827 27.433 -31.962 1.00 45.53 650 GLY A N 1
ATOM 5086 C CA . GLY A 1 650 ? 43.454 28.526 -31.050 1.00 45.53 650 GLY A CA 1
ATOM 5087 C C . GLY A 1 650 ? 41.959 28.733 -30.778 1.00 45.53 650 GLY A C 1
ATOM 5088 O O . GLY A 1 650 ? 41.348 29.698 -31.241 1.00 45.53 650 GLY A O 1
ATOM 5089 N N . ILE A 1 651 ? 41.374 27.881 -29.931 1.00 54.38 651 ILE A N 1
ATOM 5090 C CA . ILE A 1 651 ? 40.033 28.070 -29.352 1.00 54.38 651 ILE A CA 1
ATOM 5091 C C . ILE A 1 651 ? 40.155 28.907 -28.069 1.00 54.38 651 ILE A C 1
ATOM 5093 O O . ILE A 1 651 ? 40.155 28.365 -26.972 1.00 54.38 651 ILE A O 1
ATOM 5097 N N . THR A 1 652 ? 40.275 30.231 -28.170 1.00 51.97 652 THR A N 1
ATOM 5098 C CA . THR A 1 652 ? 40.125 31.103 -26.978 1.00 51.97 652 THR A CA 1
ATOM 5099 C C . THR A 1 652 ? 39.336 32.383 -27.231 1.00 51.97 652 THR A C 1
ATOM 5101 O O . THR A 1 652 ? 38.715 32.904 -26.310 1.00 51.97 652 THR A O 1
ATOM 5104 N N . ALA A 1 653 ? 39.267 32.877 -28.468 1.00 54.75 653 ALA A N 1
ATOM 5105 C CA . ALA A 1 653 ? 38.470 34.064 -28.771 1.00 54.75 653 ALA A CA 1
ATOM 5106 C C . ALA A 1 653 ? 37.030 33.675 -29.133 1.00 54.75 653 ALA A C 1
ATOM 5108 O O . ALA A 1 653 ? 36.743 33.402 -30.297 1.00 54.75 653 ALA A O 1
ATOM 5109 N N . GLU A 1 654 ? 36.109 33.604 -28.172 1.00 56.81 654 GLU A N 1
ATOM 5110 C CA . GLU A 1 654 ? 34.673 33.507 -28.485 1.00 56.81 654 GLU A CA 1
ATOM 5111 C C . GLU A 1 654 ? 34.243 34.696 -29.372 1.00 56.81 654 GLU A C 1
ATOM 5113 O O . GLU A 1 654 ? 34.752 35.803 -29.182 1.00 56.81 654 GLU A O 1
ATOM 5118 N N . PRO A 1 655 ? 33.362 34.505 -30.375 1.00 59.03 655 PRO A N 1
ATOM 5119 C CA . PRO A 1 655 ? 32.924 35.616 -31.212 1.00 59.03 655 PRO A CA 1
ATOM 5120 C C . PRO A 1 655 ? 32.200 36.658 -30.351 1.00 59.03 655 PRO A C 1
ATOM 5122 O O . PRO A 1 655 ? 31.250 36.318 -29.651 1.00 59.03 655 PRO A O 1
ATOM 5125 N N . SER A 1 656 ? 32.609 37.925 -30.452 1.00 61.47 656 SER A N 1
ATOM 5126 C CA . SER A 1 656 ? 31.967 39.059 -29.759 1.00 61.47 656 SER A CA 1
ATOM 5127 C C . SER A 1 656 ? 30.492 39.261 -30.167 1.00 61.47 656 SER A C 1
ATOM 5129 O O . SER A 1 656 ? 29.726 39.929 -29.481 1.00 61.47 656 SER A O 1
ATOM 5131 N N . GLU A 1 657 ? 30.073 38.663 -31.285 1.00 68.50 657 GLU A N 1
ATOM 5132 C CA . GLU A 1 657 ? 28.740 38.831 -31.878 1.00 68.50 657 GLU A CA 1
ATOM 5133 C C . GLU A 1 657 ? 27.625 38.042 -31.169 1.00 68.50 657 GLU A C 1
ATOM 5135 O O . GLU A 1 657 ? 26.445 38.336 -31.365 1.00 68.50 657 GLU A O 1
ATOM 5140 N N . PHE A 1 658 ? 27.958 37.054 -30.329 1.00 78.38 658 PHE A N 1
ATOM 5141 C CA . PHE A 1 658 ? 26.967 36.195 -29.676 1.00 78.38 658 PHE A CA 1
ATOM 5142 C C . PHE A 1 658 ? 27.249 36.002 -28.187 1.00 78.38 658 PHE A C 1
ATOM 5144 O O . PHE A 1 658 ? 28.392 35.936 -27.744 1.00 78.38 658 PHE A O 1
ATOM 5151 N N . SER A 1 659 ? 26.183 35.854 -27.395 1.00 85.00 659 SER A N 1
ATOM 5152 C CA . SER A 1 659 ? 26.323 35.560 -25.969 1.00 85.00 659 SER A CA 1
ATOM 5153 C C . SER A 1 659 ? 26.903 34.160 -25.743 1.00 85.00 659 SER A C 1
ATOM 5155 O O . SER A 1 659 ? 26.609 33.222 -26.486 1.00 85.00 659 SER A O 1
ATOM 5157 N N . ARG A 1 660 ? 27.672 33.986 -24.661 1.00 84.12 660 ARG A N 1
ATOM 5158 C CA . ARG A 1 660 ? 28.256 32.685 -24.276 1.00 84.12 660 ARG A CA 1
ATOM 5159 C C . ARG A 1 660 ? 27.217 31.570 -24.177 1.00 84.12 660 ARG A C 1
ATOM 5161 O O . ARG A 1 660 ? 27.423 30.466 -24.675 1.00 84.12 660 ARG A O 1
ATOM 5168 N N . ALA A 1 661 ? 26.062 31.886 -23.591 1.00 85.88 661 ALA A N 1
ATOM 5169 C CA . ALA A 1 661 ? 24.944 30.957 -23.485 1.00 85.88 661 ALA A CA 1
ATOM 5170 C C . ALA A 1 661 ? 24.419 30.534 -24.867 1.00 85.88 661 ALA A C 1
ATOM 5172 O O . ALA A 1 661 ? 24.174 29.353 -25.093 1.00 85.88 661 ALA A O 1
ATOM 5173 N N . LEU A 1 662 ? 24.298 31.471 -25.813 1.00 88.12 662 LEU A N 1
ATOM 5174 C CA . LEU A 1 662 ? 23.869 31.169 -27.177 1.00 88.12 662 LEU A CA 1
ATOM 5175 C C . LEU A 1 662 ? 24.900 30.322 -27.927 1.00 88.12 662 LEU A C 1
ATOM 5177 O O . LEU A 1 662 ? 24.513 29.404 -28.640 1.00 88.12 662 LEU A O 1
ATOM 5181 N N . MET A 1 663 ? 26.191 30.593 -27.740 1.00 85.69 663 MET A N 1
ATOM 5182 C CA . MET A 1 663 ? 27.266 29.807 -28.348 1.00 85.69 663 MET A CA 1
ATOM 5183 C C . MET A 1 663 ? 27.298 28.372 -27.819 1.00 85.69 663 MET A C 1
ATOM 5185 O O . MET A 1 663 ? 27.474 27.446 -28.605 1.00 85.69 663 MET A O 1
ATOM 5189 N N . SER A 1 664 ? 27.058 28.172 -26.520 1.00 87.31 664 SER A N 1
ATOM 5190 C CA . SER A 1 664 ? 26.893 26.836 -25.934 1.00 87.31 664 SER A CA 1
ATOM 5191 C C . SER A 1 664 ? 25.705 26.091 -26.560 1.00 87.31 664 SER A C 1
ATOM 5193 O O . SER A 1 664 ? 25.872 25.015 -27.127 1.00 87.31 664 SER A O 1
ATOM 5195 N N . ARG A 1 665 ? 24.528 26.731 -26.626 1.00 90.06 665 ARG A N 1
ATOM 5196 C CA . ARG A 1 665 ? 23.344 26.162 -27.299 1.00 90.06 665 ARG A CA 1
ATOM 5197 C C . ARG A 1 665 ? 23.569 25.900 -28.790 1.00 90.06 665 ARG A C 1
ATOM 5199 O O . ARG A 1 665 ? 23.013 24.956 -29.340 1.00 90.06 665 ARG A O 1
ATOM 5206 N N . ALA A 1 666 ? 24.364 26.725 -29.464 1.00 89.31 666 ALA A N 1
ATOM 5207 C CA . ALA A 1 666 ? 24.713 26.520 -30.863 1.00 89.31 666 ALA A CA 1
ATOM 5208 C C . ALA A 1 666 ? 25.644 25.309 -31.044 1.00 89.31 666 ALA A C 1
ATOM 5210 O O . ALA A 1 666 ? 25.451 24.561 -32.000 1.00 89.31 666 ALA A O 1
ATOM 5211 N N . ARG A 1 667 ? 26.581 25.053 -30.115 1.00 88.06 667 ARG A N 1
ATOM 5212 C CA . ARG A 1 667 ? 27.384 23.813 -30.097 1.00 88.06 667 ARG A CA 1
ATOM 5213 C C . ARG A 1 667 ? 26.494 22.584 -29.916 1.00 88.06 667 ARG A C 1
ATOM 5215 O O . ARG A 1 667 ? 26.625 21.650 -30.705 1.00 88.06 667 ARG A O 1
ATOM 5222 N N . ASP A 1 668 ? 25.541 22.628 -28.982 1.00 90.19 668 ASP A N 1
ATOM 5223 C CA . ASP A 1 668 ? 24.543 21.561 -28.798 1.00 90.19 668 ASP A CA 1
ATOM 5224 C C . ASP A 1 668 ? 23.733 21.331 -30.084 1.00 90.19 668 ASP A C 1
ATOM 5226 O O . ASP A 1 668 ? 23.512 20.200 -30.512 1.00 90.19 668 ASP A O 1
ATOM 5230 N N . GLY A 1 669 ? 23.317 22.415 -30.747 1.00 91.75 669 GLY A N 1
ATOM 5231 C CA . GLY A 1 669 ? 22.577 22.356 -32.007 1.00 91.75 669 GLY A CA 1
ATOM 5232 C C . GLY A 1 669 ? 23.378 21.725 -33.145 1.00 91.75 669 GLY A C 1
ATOM 5233 O O . GLY A 1 669 ? 22.835 20.914 -33.900 1.00 91.75 669 GLY A O 1
ATOM 5234 N N . VAL A 1 670 ? 24.669 22.055 -33.259 1.00 89.88 670 VAL A N 1
ATOM 5235 C CA . VAL A 1 670 ? 25.572 21.426 -34.233 1.00 89.88 670 VAL A CA 1
ATOM 5236 C C . VAL A 1 670 ? 25.788 19.951 -33.901 1.00 89.88 670 VAL A C 1
ATOM 5238 O O . VAL A 1 670 ? 25.691 19.120 -34.800 1.00 89.88 670 VAL A O 1
ATOM 5241 N N . PHE A 1 671 ? 25.994 19.603 -32.630 1.00 90.56 671 PHE A N 1
ATOM 5242 C CA . PHE A 1 671 ? 26.120 18.212 -32.194 1.00 90.56 671 PHE A CA 1
ATOM 5243 C C . PHE A 1 671 ? 24.880 17.382 -32.558 1.00 90.56 671 PHE A C 1
ATOM 5245 O O . PHE A 1 671 ? 25.007 16.330 -33.183 1.00 90.56 671 PHE A O 1
ATOM 5252 N N . LEU A 1 672 ? 23.677 17.876 -32.246 1.00 92.62 672 LEU A N 1
ATOM 5253 C CA . LEU A 1 672 ? 22.421 17.185 -32.558 1.00 92.62 672 LEU A CA 1
ATOM 5254 C C . LEU A 1 672 ? 22.188 17.044 -34.068 1.00 92.62 672 LEU A C 1
ATOM 5256 O O . LEU A 1 672 ? 21.691 16.013 -34.521 1.00 92.62 672 LEU A O 1
ATOM 5260 N N . ARG A 1 673 ? 22.554 18.058 -34.863 1.00 91.81 673 ARG A N 1
ATOM 5261 C CA . ARG A 1 673 ? 22.480 17.993 -36.330 1.00 91.81 673 ARG A CA 1
ATOM 5262 C C . ARG A 1 673 ? 23.427 16.930 -36.881 1.00 91.81 673 ARG A C 1
ATOM 5264 O O . ARG A 1 673 ? 22.991 16.075 -37.648 1.00 91.81 673 ARG A O 1
ATOM 5271 N N . ASP A 1 674 ? 24.693 16.982 -36.481 1.00 88.94 674 ASP A N 1
ATOM 5272 C CA . ASP A 1 674 ? 25.718 16.046 -36.936 1.00 88.94 674 ASP A CA 1
ATOM 5273 C C . ASP A 1 674 ? 25.351 14.610 -36.514 1.00 88.94 674 ASP A C 1
ATOM 5275 O O . ASP A 1 674 ? 25.458 13.681 -37.316 1.00 88.94 674 ASP A O 1
ATOM 5279 N N . ARG A 1 675 ? 24.823 14.425 -35.293 1.00 91.31 675 ARG A N 1
ATOM 5280 C CA . ARG A 1 675 ? 24.317 13.133 -34.808 1.00 91.31 675 ARG A CA 1
ATOM 5281 C C . ARG A 1 675 ? 23.128 12.635 -35.626 1.00 91.31 675 ARG A C 1
ATOM 5283 O O . ARG A 1 675 ? 23.114 11.469 -36.005 1.00 91.31 675 ARG A O 1
ATOM 5290 N N . ARG A 1 676 ? 22.151 13.493 -35.930 1.00 94.06 676 ARG A N 1
ATOM 5291 C CA . ARG A 1 676 ? 21.004 13.152 -36.788 1.00 94.06 676 ARG A CA 1
ATOM 5292 C C . ARG A 1 676 ? 21.466 12.665 -38.163 1.00 94.06 676 ARG A C 1
ATOM 5294 O O . ARG A 1 676 ? 20.963 11.656 -38.655 1.00 94.06 676 ARG A O 1
ATOM 5301 N N . ASP A 1 677 ? 22.401 13.375 -38.787 1.00 91.69 677 ASP A N 1
ATOM 5302 C CA . ASP A 1 677 ? 22.896 13.031 -40.124 1.00 91.69 677 ASP A CA 1
ATOM 5303 C C . ASP A 1 677 ? 23.709 11.729 -40.101 1.00 91.69 677 ASP A C 1
ATOM 5305 O O . ASP A 1 677 ? 23.541 10.878 -40.979 1.00 91.69 677 ASP A O 1
ATOM 5309 N N . LEU A 1 678 ? 24.492 11.510 -39.040 1.00 91.44 678 LEU A N 1
ATOM 5310 C CA . LEU A 1 678 ? 25.177 10.245 -38.788 1.00 91.44 678 LEU A CA 1
ATOM 5311 C C . LEU A 1 678 ? 24.184 9.088 -38.623 1.00 91.44 678 LEU A C 1
ATOM 5313 O O . LEU A 1 678 ? 24.338 8.064 -39.286 1.00 91.44 678 LEU A O 1
ATOM 5317 N N . LEU A 1 679 ? 23.153 9.241 -37.786 1.00 93.12 679 LEU A N 1
ATOM 5318 C CA . LEU A 1 679 ? 22.137 8.207 -37.560 1.00 93.12 679 LEU A CA 1
ATOM 5319 C C . LEU A 1 679 ? 21.384 7.874 -38.853 1.00 93.12 679 LEU A C 1
ATOM 5321 O O . LEU A 1 679 ? 21.171 6.701 -39.147 1.00 93.12 679 LEU A O 1
ATOM 5325 N N . LYS A 1 680 ? 21.052 8.875 -39.682 1.00 94.44 680 LYS A N 1
ATOM 5326 C CA . LYS A 1 680 ? 20.462 8.652 -41.015 1.00 94.44 680 LYS A CA 1
ATOM 5327 C C . LYS A 1 680 ? 21.387 7.836 -41.914 1.00 94.44 680 LYS A C 1
ATOM 5329 O O . LYS A 1 680 ? 20.928 6.887 -42.548 1.00 94.44 680 LYS A O 1
ATOM 5334 N N . MET A 1 681 ? 22.674 8.173 -41.943 1.00 91.19 681 MET A N 1
ATOM 5335 C CA . MET A 1 681 ? 23.670 7.449 -42.731 1.00 91.19 681 MET A CA 1
ATOM 5336 C C . MET A 1 681 ? 23.839 6.001 -42.248 1.00 91.19 681 MET A C 1
ATOM 5338 O O . MET A 1 681 ? 23.764 5.076 -43.057 1.00 91.19 681 MET A O 1
ATOM 5342 N N . ARG A 1 682 ? 23.962 5.769 -40.936 1.00 91.31 682 ARG A N 1
ATOM 5343 C CA . ARG A 1 682 ? 24.069 4.415 -40.365 1.00 91.31 682 ARG A CA 1
ATOM 5344 C C . ARG A 1 682 ? 22.794 3.600 -40.543 1.00 91.31 682 ARG A C 1
ATOM 5346 O O . ARG A 1 682 ? 22.859 2.421 -40.872 1.00 91.31 682 ARG A O 1
ATOM 5353 N N . MET A 1 683 ? 21.627 4.227 -40.447 1.00 93.75 683 MET A N 1
ATOM 5354 C CA . MET A 1 683 ? 20.349 3.581 -40.733 1.00 93.75 683 MET A CA 1
ATOM 5355 C C . MET A 1 683 ? 20.252 3.112 -42.201 1.00 93.75 683 MET A C 1
ATOM 5357 O O . MET A 1 683 ? 19.710 2.037 -42.468 1.00 93.75 683 MET A O 1
ATOM 5361 N N . MET A 1 684 ? 20.805 3.873 -43.158 1.00 92.44 684 MET A N 1
ATOM 5362 C CA . MET A 1 684 ? 20.954 3.415 -44.549 1.00 92.44 684 MET A CA 1
ATOM 5363 C C . MET A 1 684 ? 21.980 2.280 -44.668 1.00 92.44 684 MET A C 1
ATOM 5365 O O . MET A 1 684 ? 21.739 1.326 -45.406 1.00 92.44 684 MET A O 1
ATOM 5369 N N . ALA A 1 685 ? 23.078 2.335 -43.907 1.00 90.50 685 ALA A N 1
ATOM 5370 C CA . ALA A 1 685 ? 24.094 1.284 -43.874 1.00 90.50 685 ALA A CA 1
ATOM 5371 C C . ALA A 1 685 ? 23.523 -0.055 -43.372 1.00 90.50 685 ALA A C 1
ATOM 5373 O O . ALA A 1 685 ? 23.704 -1.072 -44.031 1.00 90.50 685 ALA A O 1
ATOM 5374 N N . VAL A 1 686 ? 22.730 -0.063 -42.295 1.00 92.81 686 VAL A N 1
ATOM 5375 C CA . VAL A 1 686 ? 22.047 -1.272 -41.785 1.00 92.81 686 VAL A CA 1
ATOM 5376 C C . VAL A 1 686 ? 21.092 -1.865 -42.832 1.00 92.81 686 VAL A C 1
ATOM 5378 O O . VAL A 1 686 ? 20.974 -3.085 -42.962 1.00 92.81 686 VAL A O 1
ATOM 5381 N N . LYS A 1 687 ? 20.442 -1.021 -43.643 1.00 91.88 687 LYS A N 1
ATOM 5382 C CA . LYS A 1 687 ? 19.590 -1.451 -44.766 1.00 91.88 687 LYS A CA 1
ATOM 5383 C C . LYS A 1 687 ? 20.361 -1.929 -46.001 1.00 91.88 687 LYS A C 1
ATOM 5385 O O . LYS A 1 687 ? 19.760 -2.580 -46.855 1.00 91.88 687 LYS A O 1
ATOM 5390 N N . SER A 1 688 ? 21.659 -1.662 -46.090 1.00 91.06 688 SER A N 1
ATOM 5391 C CA . SER A 1 688 ? 22.490 -2.087 -47.218 1.00 91.06 688 SER A CA 1
ATOM 5392 C C . SER A 1 688 ? 22.593 -3.621 -47.317 1.00 91.06 688 SER A C 1
ATOM 5394 O O . SER A 1 688 ? 22.421 -4.319 -46.309 1.00 91.06 688 SER A O 1
ATOM 5396 N N . PRO A 1 689 ? 22.892 -4.170 -48.511 1.00 87.75 689 PRO A N 1
ATOM 5397 C CA . PRO A 1 689 ? 23.154 -5.601 -48.679 1.00 87.75 689 PRO A CA 1
ATOM 5398 C C . PRO A 1 689 ? 24.433 -6.061 -47.962 1.00 87.75 689 PRO A C 1
ATOM 5400 O O . PRO A 1 689 ? 24.541 -7.238 -47.635 1.00 87.75 689 PRO A O 1
ATOM 5403 N N . GLN A 1 690 ? 25.364 -5.147 -47.663 1.00 86.44 690 GLN A N 1
ATOM 5404 C CA . GLN A 1 690 ? 26.594 -5.432 -46.914 1.00 86.44 690 GLN A CA 1
ATOM 5405 C C . GLN A 1 690 ? 2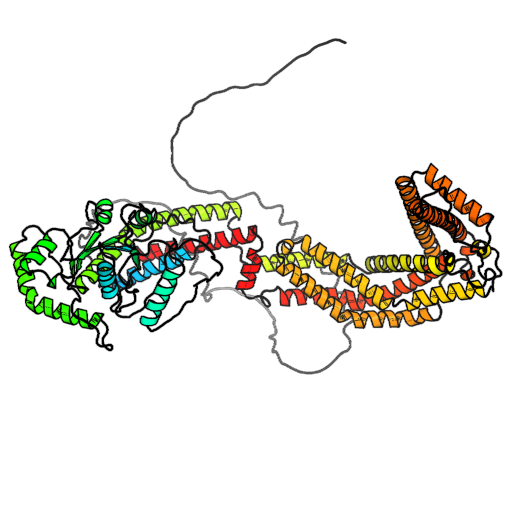6.260 -5.941 -45.501 1.00 86.44 690 GLN A C 1
ATOM 5407 O O . GLN A 1 690 ? 26.716 -7.001 -45.087 1.00 86.44 690 GLN A O 1
ATOM 5412 N N . CYS A 1 691 ? 25.321 -5.281 -44.815 1.00 89.50 691 CYS A N 1
ATOM 5413 C CA . CYS A 1 691 ? 24.822 -5.732 -43.511 1.00 89.50 691 CYS A CA 1
ATOM 5414 C C . CYS A 1 691 ? 23.842 -6.909 -43.581 1.00 89.50 691 CYS A C 1
ATOM 5416 O O . CYS A 1 691 ? 23.297 -7.305 -42.553 1.00 89.50 691 CYS A O 1
ATOM 5418 N N . ASN A 1 692 ? 23.575 -7.473 -44.762 1.00 89.38 692 ASN A N 1
ATOM 5419 C CA . ASN A 1 692 ? 22.779 -8.692 -44.873 1.00 89.38 692 ASN A CA 1
ATOM 5420 C C . ASN A 1 692 ? 23.621 -9.953 -44.624 1.00 89.38 692 ASN A C 1
ATOM 5422 O O . ASN A 1 692 ? 23.068 -10.964 -44.202 1.00 89.38 692 ASN A O 1
ATOM 5426 N N . ASN A 1 693 ? 24.937 -9.897 -44.867 1.00 88.06 693 ASN A N 1
ATOM 5427 C CA . ASN A 1 693 ? 25.834 -11.021 -44.615 1.00 88.06 693 ASN A CA 1
ATOM 5428 C C . ASN A 1 693 ? 26.424 -10.954 -43.193 1.00 88.06 693 ASN A C 1
ATOM 5430 O O . ASN A 1 693 ? 27.013 -9.943 -42.812 1.00 88.06 693 ASN A O 1
ATOM 5434 N N . LYS A 1 694 ? 26.322 -12.054 -42.435 1.00 87.25 694 LYS A N 1
ATOM 5435 C CA . LYS A 1 694 ? 26.899 -12.184 -41.086 1.00 87.25 694 LYS A CA 1
ATOM 5436 C C . LYS A 1 694 ? 28.432 -12.163 -41.078 1.00 87.25 694 LYS A C 1
ATOM 5438 O O . LYS A 1 694 ? 29.031 -11.697 -40.113 1.00 87.25 694 LYS A O 1
ATOM 5443 N N . ASP A 1 695 ? 29.069 -12.601 -42.168 1.00 84.75 695 ASP A N 1
ATOM 5444 C CA . ASP A 1 695 ? 30.537 -12.664 -42.277 1.00 84.75 695 ASP A CA 1
ATOM 5445 C C . ASP A 1 695 ? 31.178 -11.264 -42.288 1.00 84.75 695 ASP A C 1
ATOM 5447 O O . ASP A 1 695 ? 32.387 -11.108 -42.119 1.00 84.75 695 ASP A O 1
ATOM 5451 N N . GLN A 1 696 ? 30.358 -10.229 -42.492 1.00 84.94 696 GLN A N 1
ATOM 5452 C CA . GLN A 1 696 ? 30.736 -8.821 -42.562 1.00 84.94 696 GLN A CA 1
ATOM 5453 C C . GLN A 1 696 ? 30.419 -8.076 -41.252 1.00 84.94 696 GLN A C 1
ATOM 5455 O O . GLN A 1 696 ? 30.078 -6.892 -41.267 1.00 84.94 696 GLN A O 1
ATOM 5460 N N . LYS A 1 697 ? 30.572 -8.754 -40.102 1.00 88.19 697 LYS A N 1
ATOM 5461 C CA . LYS A 1 697 ? 30.252 -8.220 -38.762 1.00 88.19 697 LYS A CA 1
ATOM 5462 C C . LYS A 1 697 ? 30.918 -6.876 -38.435 1.00 88.19 697 LYS A C 1
ATOM 5464 O O . LYS A 1 697 ? 30.276 -6.007 -37.851 1.00 88.19 697 LYS A O 1
ATOM 5469 N N . TYR A 1 698 ? 32.157 -6.664 -38.881 1.00 89.00 698 TYR A N 1
ATOM 5470 C CA . TYR A 1 698 ? 32.934 -5.443 -38.618 1.00 89.00 698 TYR A CA 1
ATOM 5471 C C . TYR A 1 698 ? 32.374 -4.184 -39.299 1.00 89.00 698 TYR A C 1
ATOM 5473 O O . TYR A 1 698 ? 32.540 -3.081 -38.784 1.00 89.00 698 TYR A O 1
ATOM 5481 N N . TYR A 1 699 ? 31.654 -4.333 -40.415 1.00 89.19 699 TYR A N 1
ATOM 5482 C CA . TYR A 1 699 ? 31.029 -3.209 -41.123 1.00 89.19 699 TYR A CA 1
ATOM 5483 C C . TYR A 1 699 ? 29.721 -2.737 -40.465 1.00 89.19 699 TYR A C 1
ATOM 5485 O O . TYR A 1 699 ? 29.277 -1.597 -40.662 1.00 89.19 699 TYR A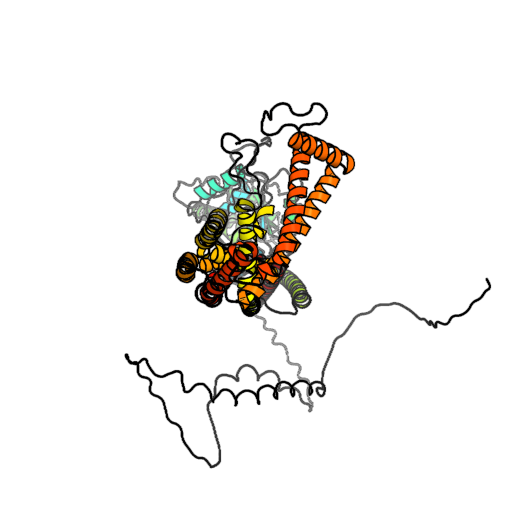 O 1
ATOM 5493 N N . CYS A 1 700 ? 29.102 -3.616 -39.673 1.00 91.81 700 CYS A N 1
ATOM 5494 C CA . CYS A 1 700 ? 27.768 -3.440 -39.105 1.00 91.81 700 CYS A CA 1
ATOM 5495 C C . CYS A 1 700 ? 27.796 -3.690 -37.587 1.00 91.81 700 CYS A C 1
ATOM 5497 O O . CYS A 1 700 ? 27.118 -4.607 -37.104 1.00 91.81 700 CYS A O 1
ATOM 5499 N N . PRO A 1 701 ? 28.566 -2.882 -36.825 1.00 92.38 701 PRO A N 1
ATOM 5500 C CA . PRO A 1 701 ? 28.710 -3.046 -35.381 1.00 92.38 701 PRO A CA 1
ATOM 5501 C C . PRO A 1 701 ? 27.362 -2.974 -34.657 1.00 92.38 701 PRO A C 1
ATOM 5503 O O . PRO A 1 701 ? 27.146 -3.699 -33.692 1.00 92.38 701 PRO A O 1
ATOM 5506 N N . GLU A 1 702 ? 26.412 -2.174 -35.150 1.00 93.75 702 GLU A N 1
ATOM 5507 C CA . GLU A 1 702 ? 25.090 -2.028 -34.535 1.00 93.75 702 GLU A CA 1
ATOM 5508 C C . GLU A 1 702 ? 24.241 -3.302 -34.633 1.00 93.75 702 GLU A C 1
ATOM 5510 O O . GLU A 1 702 ? 23.412 -3.563 -33.766 1.00 93.75 702 GLU A O 1
ATOM 5515 N N . VAL A 1 703 ? 24.414 -4.091 -35.697 1.00 95.19 703 VAL A N 1
ATOM 5516 C CA . VAL A 1 703 ? 23.696 -5.363 -35.880 1.00 95.19 703 VAL A CA 1
ATOM 5517 C C . VAL A 1 703 ? 24.364 -6.458 -35.054 1.00 95.19 703 VAL A C 1
ATOM 5519 O O . VAL A 1 703 ? 23.678 -7.221 -34.377 1.00 95.19 703 VAL A O 1
ATOM 5522 N N . PHE A 1 704 ? 25.700 -6.495 -35.056 1.00 95.06 704 PHE A N 1
ATOM 5523 C CA . PHE A 1 704 ? 26.463 -7.474 -34.289 1.00 95.06 704 PHE A CA 1
ATOM 5524 C C . PHE A 1 704 ? 26.248 -7.323 -32.778 1.00 95.06 704 PHE A C 1
ATOM 5526 O O . PHE A 1 704 ? 25.887 -8.295 -32.120 1.00 95.06 704 PHE A O 1
ATOM 5533 N N . LEU A 1 705 ? 26.388 -6.110 -32.229 1.00 94.88 705 LEU A N 1
ATOM 5534 C CA . LEU A 1 705 ? 26.196 -5.863 -30.795 1.00 94.88 705 LEU A CA 1
ATOM 5535 C C . LEU A 1 705 ? 24.767 -6.191 -30.337 1.00 94.88 705 LEU A C 1
ATOM 5537 O O . LEU A 1 705 ? 24.580 -6.724 -29.245 1.00 94.88 705 LEU A O 1
ATOM 5541 N N . ASN A 1 706 ? 23.767 -5.941 -31.184 1.00 95.56 706 ASN A N 1
ATOM 5542 C CA . ASN A 1 706 ? 22.380 -6.302 -30.895 1.00 95.56 706 ASN A CA 1
ATOM 5543 C C . ASN A 1 706 ? 22.180 -7.826 -30.873 1.00 95.56 706 ASN A C 1
ATOM 5545 O O . ASN A 1 706 ? 21.579 -8.352 -29.941 1.00 95.56 706 ASN A O 1
ATOM 5549 N N . ALA A 1 707 ? 22.775 -8.553 -31.826 1.00 94.62 707 ALA A N 1
ATOM 5550 C CA . ALA A 1 707 ? 22.746 -10.016 -31.831 1.00 94.62 707 ALA A CA 1
ATOM 5551 C C . ALA A 1 707 ? 23.432 -10.618 -30.587 1.00 94.62 707 ALA A C 1
ATOM 5553 O O . ALA A 1 707 ? 22.938 -11.591 -30.013 1.00 94.62 707 ALA A O 1
ATOM 5554 N N . VAL A 1 708 ? 24.537 -10.013 -30.132 1.00 94.06 708 VAL A N 1
ATOM 5555 C CA . VAL A 1 708 ? 25.201 -10.377 -28.869 1.00 94.06 708 VAL A CA 1
ATOM 5556 C 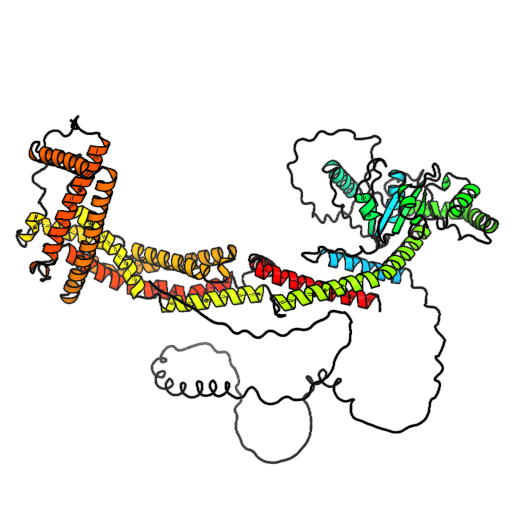C . VAL A 1 708 ? 24.259 -10.138 -27.686 1.00 94.06 708 VAL A C 1
ATOM 5558 O O . VAL A 1 708 ? 24.051 -11.048 -26.884 1.00 94.06 708 VAL A O 1
ATOM 5561 N N . ALA A 1 709 ? 23.633 -8.960 -27.588 1.00 95.06 709 ALA A N 1
ATOM 5562 C CA . ALA A 1 709 ? 22.682 -8.661 -26.516 1.00 95.06 709 ALA A CA 1
ATOM 5563 C C . ALA A 1 709 ? 21.465 -9.596 -26.515 1.00 95.06 709 ALA A C 1
ATOM 5565 O O . ALA A 1 709 ? 21.025 -10.009 -25.443 1.00 95.06 709 ALA A O 1
ATOM 5566 N N . ASP A 1 710 ? 20.954 -9.995 -27.681 1.00 94.25 710 ASP A N 1
ATOM 5567 C CA . ASP A 1 710 ? 19.878 -10.985 -27.789 1.00 94.25 710 ASP A CA 1
ATOM 5568 C C . ASP A 1 710 ? 20.283 -12.342 -27.204 1.00 94.25 710 ASP A C 1
ATOM 5570 O O . ASP A 1 710 ? 19.520 -12.936 -26.437 1.00 94.25 710 ASP A O 1
ATOM 5574 N N . LYS A 1 711 ? 21.486 -12.838 -27.522 1.00 92.69 711 LYS A N 1
ATOM 5575 C CA . LYS A 1 711 ? 21.999 -14.100 -26.960 1.00 92.69 711 LYS A CA 1
ATOM 5576 C C . LYS A 1 711 ? 22.212 -14.011 -25.448 1.00 92.69 711 LYS A C 1
ATOM 5578 O O . LYS A 1 711 ? 21.804 -14.923 -24.720 1.00 92.69 711 LYS A O 1
ATOM 5583 N N . LEU A 1 712 ? 22.795 -12.908 -24.971 1.00 93.62 712 LEU A N 1
ATOM 5584 C CA . LEU A 1 712 ? 22.989 -12.650 -23.541 1.00 93.62 712 LEU A CA 1
ATOM 5585 C C . LEU A 1 712 ? 21.644 -12.623 -22.806 1.00 93.62 712 LEU A C 1
ATOM 5587 O O . LEU A 1 712 ? 21.481 -13.315 -21.804 1.00 93.62 712 LEU A O 1
ATOM 5591 N N . THR A 1 713 ? 20.657 -11.908 -23.351 1.00 95.06 713 THR A N 1
ATOM 5592 C CA . THR A 1 713 ? 19.313 -11.801 -22.769 1.00 95.06 713 THR A CA 1
ATOM 5593 C C . THR A 1 713 ? 18.619 -13.159 -22.723 1.00 95.06 713 THR A C 1
ATOM 5595 O O . THR A 1 713 ? 18.129 -13.564 -21.674 1.00 95.06 713 THR A O 1
ATOM 5598 N N . LYS A 1 714 ? 18.587 -13.898 -23.841 1.00 93.50 714 LYS A N 1
ATOM 5599 C CA . LYS A 1 714 ? 17.932 -15.217 -23.914 1.00 93.50 714 LYS A CA 1
ATOM 5600 C C . LYS A 1 714 ? 18.504 -16.195 -22.888 1.00 93.50 714 LYS A C 1
ATOM 5602 O O . LYS A 1 714 ? 17.735 -16.924 -22.265 1.00 93.50 714 LYS A O 1
ATOM 5607 N N . THR A 1 715 ? 19.825 -16.182 -22.712 1.00 93.31 715 THR A N 1
ATOM 5608 C CA . THR A 1 715 ? 20.511 -17.039 -21.738 1.00 93.31 715 THR A CA 1
ATOM 5609 C C . THR A 1 715 ? 20.207 -16.586 -20.310 1.00 93.31 715 THR A C 1
ATOM 5611 O O . THR A 1 715 ? 19.780 -17.402 -19.502 1.00 93.31 715 THR A O 1
ATOM 5614 N N . ALA A 1 716 ? 20.338 -15.289 -20.006 1.00 95.19 716 ALA A N 1
ATOM 5615 C CA . ALA A 1 716 ? 20.087 -14.746 -18.669 1.00 95.19 716 ALA A CA 1
ATOM 5616 C C . ALA A 1 716 ? 18.650 -14.999 -18.180 1.00 95.19 716 ALA A C 1
ATOM 5618 O O . ALA A 1 716 ? 18.449 -15.420 -17.044 1.00 95.19 716 ALA A O 1
ATOM 5619 N N . VAL A 1 717 ? 17.653 -14.809 -19.052 1.00 96.31 717 VAL A N 1
ATOM 5620 C CA . VAL A 1 717 ? 16.226 -15.010 -18.733 1.00 96.31 717 VAL A CA 1
ATOM 5621 C C . VAL A 1 717 ? 15.931 -16.441 -18.278 1.00 96.31 717 VAL A C 1
ATOM 5623 O O . VAL A 1 717 ? 15.078 -16.634 -17.416 1.00 96.31 717 VAL A O 1
ATOM 5626 N N . LEU A 1 718 ? 16.608 -17.449 -18.842 1.00 93.50 718 LEU A N 1
ATOM 5627 C CA . LEU A 1 718 ? 16.380 -18.848 -18.469 1.00 93.50 718 LEU A CA 1
ATOM 5628 C C . LEU A 1 718 ? 16.706 -19.084 -16.987 1.00 93.50 718 LEU A C 1
ATOM 5630 O O . LEU A 1 718 ? 15.899 -19.672 -16.275 1.00 93.50 718 LEU A O 1
ATOM 5634 N N . PHE A 1 719 ? 17.854 -18.579 -16.533 1.00 93.56 719 PHE A N 1
ATOM 5635 C CA . PHE A 1 719 ? 18.323 -18.757 -15.159 1.00 93.56 719 PHE A CA 1
ATOM 5636 C C . PHE A 1 719 ? 17.591 -17.850 -14.174 1.00 93.56 719 PHE A C 1
ATOM 5638 O O . PHE A 1 719 ? 17.205 -18.309 -13.107 1.00 93.56 719 PHE A O 1
ATOM 5645 N N . LEU A 1 720 ? 17.300 -16.601 -14.554 1.00 94.94 720 LEU A N 1
ATOM 5646 C CA . LEU A 1 720 ? 16.483 -15.698 -13.732 1.00 94.94 720 LEU A CA 1
ATOM 5647 C C . LEU A 1 720 ? 15.102 -16.292 -13.437 1.00 94.94 720 LEU A C 1
ATOM 5649 O O . LEU A 1 720 ? 14.584 -16.144 -12.334 1.00 94.94 720 LEU A O 1
ATOM 5653 N N . ASN A 1 721 ? 14.509 -16.987 -14.408 1.00 94.06 721 ASN A N 1
ATOM 5654 C CA . ASN A 1 721 ? 13.207 -17.610 -14.217 1.00 94.06 721 ASN A CA 1
ATOM 5655 C C . ASN A 1 721 ? 13.242 -18.765 -13.209 1.00 94.06 721 ASN A C 1
ATOM 5657 O O . ASN A 1 721 ? 12.307 -18.919 -12.431 1.00 94.06 721 ASN A O 1
ATOM 5661 N N . VAL A 1 722 ? 14.294 -19.583 -13.240 1.00 92.12 722 VAL A N 1
ATOM 5662 C CA . VAL A 1 722 ? 14.417 -20.760 -12.367 1.00 92.12 722 VAL A CA 1
ATOM 5663 C C . VAL A 1 722 ? 14.847 -20.365 -10.955 1.00 92.12 722 VAL A C 1
ATOM 5665 O O . VAL A 1 722 ? 14.243 -20.818 -9.993 1.00 92.12 722 VAL A O 1
ATOM 5668 N N . GLU A 1 723 ? 15.853 -19.503 -10.824 1.00 91.69 723 GLU A N 1
ATOM 5669 C CA . GLU A 1 723 ? 16.480 -19.213 -9.528 1.00 91.69 723 GLU A CA 1
ATOM 5670 C C . GLU A 1 723 ? 15.797 -18.086 -8.752 1.00 91.69 723 GLU A C 1
ATOM 5672 O O . GLU A 1 723 ? 15.749 -18.131 -7.525 1.00 91.69 723 GLU A O 1
ATOM 5677 N N . LEU A 1 724 ? 15.286 -17.064 -9.450 1.00 94.50 724 LEU A N 1
ATOM 5678 C CA . LEU A 1 724 ? 14.699 -15.886 -8.808 1.00 94.50 724 LEU A CA 1
ATOM 5679 C C . LEU A 1 724 ? 13.173 -15.923 -8.853 1.00 94.50 724 LEU A C 1
ATOM 5681 O O . LEU A 1 724 ? 12.539 -15.829 -7.809 1.00 94.50 724 LEU A O 1
ATOM 5685 N N . LEU A 1 725 ? 12.574 -16.059 -10.041 1.00 94.44 725 LEU A N 1
ATOM 5686 C CA . LEU A 1 725 ? 11.116 -15.951 -10.181 1.00 94.44 725 LEU A CA 1
ATOM 5687 C C . LEU A 1 725 ? 10.374 -17.129 -9.557 1.00 94.44 725 LEU A C 1
ATOM 5689 O O . LEU A 1 725 ? 9.437 -16.909 -8.799 1.00 94.44 725 LEU A O 1
ATOM 5693 N N . ALA A 1 726 ? 10.792 -18.364 -9.841 1.00 92.94 726 ALA A N 1
ATOM 5694 C CA . ALA A 1 726 ? 10.127 -19.538 -9.281 1.00 92.94 726 ALA A CA 1
ATOM 5695 C C . ALA A 1 726 ? 10.229 -19.586 -7.745 1.00 92.94 726 ALA A C 1
ATOM 5697 O O . ALA A 1 726 ? 9.229 -19.846 -7.078 1.00 92.94 726 ALA A O 1
ATOM 5698 N N . ASP A 1 727 ? 11.406 -19.278 -7.185 1.00 93.56 727 ASP A N 1
ATOM 5699 C CA . ASP A 1 727 ? 11.612 -19.208 -5.730 1.00 93.56 727 ASP A CA 1
ATOM 5700 C C . ASP A 1 727 ? 10.779 -18.077 -5.105 1.00 93.56 727 ASP A C 1
ATOM 5702 O O . ASP A 1 727 ? 10.137 -18.278 -4.075 1.00 93.56 727 ASP A O 1
ATOM 5706 N N . PHE A 1 728 ? 10.706 -16.915 -5.765 1.00 95.69 728 PHE A N 1
ATOM 5707 C CA . PHE A 1 728 ? 9.878 -15.798 -5.317 1.00 95.69 728 PHE A CA 1
ATOM 5708 C C . PHE A 1 728 ? 8.385 -16.153 -5.306 1.00 95.69 728 PHE A C 1
ATOM 5710 O O . PHE A 1 728 ? 7.736 -15.974 -4.280 1.00 95.69 728 PHE A O 1
ATOM 5717 N N . TYR A 1 729 ? 7.839 -16.703 -6.395 1.00 95.25 729 TYR A N 1
ATOM 5718 C CA . TYR A 1 729 ? 6.414 -17.047 -6.475 1.00 95.25 729 TYR A CA 1
ATOM 5719 C C . TYR A 1 729 ? 5.987 -18.123 -5.478 1.00 95.25 729 TYR A C 1
ATOM 5721 O O . TYR A 1 729 ? 4.842 -18.112 -5.034 1.00 95.25 729 TYR A O 1
ATOM 5729 N N . HIS A 1 730 ? 6.895 -19.027 -5.112 1.00 93.50 730 HIS A N 1
ATOM 5730 C CA . HIS A 1 730 ? 6.620 -20.065 -4.129 1.00 93.50 730 HIS A CA 1
ATOM 5731 C C . HIS A 1 730 ? 6.731 -19.551 -2.687 1.00 93.50 730 HIS A C 1
ATOM 5733 O O . HIS A 1 730 ? 5.840 -19.783 -1.876 1.00 93.50 730 HIS A O 1
ATOM 5739 N N . ASN A 1 731 ? 7.816 -18.846 -2.354 1.00 94.06 731 ASN A N 1
ATOM 5740 C CA . ASN A 1 731 ? 8.132 -18.520 -0.960 1.00 94.06 731 ASN A CA 1
ATOM 5741 C C . ASN A 1 731 ? 7.452 -17.237 -0.472 1.00 94.06 731 ASN A C 1
ATOM 5743 O O . ASN A 1 731 ? 7.147 -17.124 0.715 1.00 94.06 731 ASN A O 1
ATOM 5747 N N . PHE A 1 732 ? 7.208 -16.267 -1.360 1.00 95.44 732 PHE A N 1
ATOM 5748 C CA . PHE A 1 732 ? 6.672 -14.965 -0.965 1.00 95.44 732 PHE A CA 1
ATOM 5749 C C . PHE A 1 732 ? 5.285 -15.045 -0.301 1.00 95.44 732 PHE A C 1
ATOM 5751 O O . PHE A 1 732 ? 5.141 -14.461 0.773 1.00 95.44 732 PHE A O 1
ATOM 5758 N N . PRO A 1 733 ? 4.286 -15.782 -0.839 1.00 94.25 733 PRO A N 1
ATOM 5759 C CA . PRO A 1 733 ? 2.984 -15.900 -0.179 1.00 94.25 733 PRO A CA 1
ATOM 5760 C C . PRO A 1 733 ? 3.075 -16.524 1.221 1.00 94.25 733 PRO A C 1
ATOM 5762 O O . PRO A 1 733 ? 2.415 -16.058 2.145 1.00 94.25 733 PRO A O 1
ATOM 5765 N N . SER A 1 734 ? 3.928 -17.538 1.400 1.00 92.19 734 SER A N 1
ATOM 5766 C CA . SER A 1 734 ? 4.113 -18.204 2.696 1.00 92.19 734 SER A CA 1
ATOM 5767 C C . SER A 1 734 ? 4.807 -17.314 3.731 1.00 92.19 734 SER A C 1
ATOM 5769 O O . SER A 1 734 ? 4.410 -17.301 4.893 1.00 92.19 734 SER A O 1
ATOM 5771 N N . GLU A 1 735 ? 5.823 -16.549 3.325 1.00 91.31 735 GLU A N 1
ATOM 5772 C CA . GLU A 1 735 ? 6.501 -15.592 4.211 1.00 91.31 735 GLU A CA 1
ATOM 5773 C C . GLU A 1 735 ? 5.572 -14.424 4.585 1.00 91.31 735 GLU A C 1
ATOM 5775 O O . GLU A 1 735 ? 5.613 -13.923 5.710 1.00 91.31 735 GLU A O 1
ATOM 5780 N N . LEU A 1 736 ? 4.697 -14.013 3.661 1.00 91.69 736 LEU A N 1
ATOM 5781 C CA . LEU A 1 736 ? 3.680 -13.002 3.926 1.00 91.69 736 LEU A CA 1
ATOM 5782 C C . LEU A 1 736 ? 2.681 -13.477 4.988 1.00 91.69 736 LEU A C 1
ATOM 5784 O O . LEU A 1 736 ? 2.399 -12.739 5.932 1.00 91.69 736 LEU A O 1
ATOM 5788 N N . ASP A 1 737 ? 2.207 -14.719 4.876 1.00 90.88 737 ASP A N 1
ATOM 5789 C CA . ASP A 1 737 ? 1.301 -15.330 5.853 1.00 90.88 737 ASP A CA 1
ATOM 5790 C C . ASP A 1 737 ? 1.936 -15.476 7.234 1.00 90.88 737 ASP A C 1
ATOM 5792 O O . ASP A 1 737 ? 1.277 -15.249 8.247 1.00 90.88 737 ASP A O 1
ATOM 5796 N N . ALA A 1 738 ? 3.229 -15.792 7.297 1.00 89.38 738 ALA A N 1
ATOM 5797 C CA . ALA A 1 738 ? 3.944 -15.870 8.566 1.00 89.38 738 ALA A CA 1
ATOM 5798 C C . ALA A 1 738 ? 4.018 -14.513 9.294 1.00 89.38 738 ALA A C 1
ATOM 5800 O O . ALA A 1 738 ? 4.081 -14.481 10.522 1.00 89.38 738 ALA A O 1
ATOM 5801 N N . ARG A 1 739 ? 4.012 -13.394 8.554 1.00 86.50 739 ARG A N 1
ATOM 5802 C CA . ARG A 1 739 ? 4.167 -12.039 9.110 1.00 86.50 739 ARG A CA 1
ATOM 5803 C C . ARG A 1 739 ? 2.851 -11.315 9.362 1.00 86.50 739 ARG A C 1
ATOM 5805 O O . ARG A 1 739 ? 2.718 -10.675 10.399 1.00 86.50 739 ARG A O 1
ATOM 5812 N N . LEU A 1 740 ? 1.917 -11.373 8.414 1.00 84.88 740 LEU A N 1
ATOM 5813 C CA . LEU A 1 740 ? 0.628 -10.671 8.485 1.00 84.88 740 LEU A CA 1
ATOM 5814 C C . LEU A 1 740 ? -0.544 -11.588 8.835 1.00 84.88 740 LEU A C 1
ATOM 5816 O O . LEU A 1 740 ? -1.646 -11.103 9.080 1.00 84.88 740 LEU A O 1
ATOM 5820 N N . GLY A 1 741 ? -0.327 -12.901 8.860 1.00 78.81 741 GLY A N 1
ATOM 5821 C CA . GLY A 1 741 ? -1.337 -13.846 9.301 1.00 78.81 741 GLY A CA 1
ATOM 5822 C C . GLY A 1 741 ? -1.565 -13.811 10.818 1.00 78.81 741 GLY A C 1
ATOM 5823 O O . GLY A 1 741 ? -0.809 -13.188 11.571 1.00 78.81 741 GLY A O 1
ATOM 5824 N N . PRO A 1 742 ? -2.574 -14.558 11.295 1.00 69.81 742 PRO A N 1
ATOM 5825 C CA . PRO A 1 742 ? -2.963 -14.601 12.708 1.00 69.81 742 PRO A CA 1
ATOM 5826 C C . PRO A 1 742 ? -1.873 -15.162 13.638 1.00 69.81 742 PRO A C 1
ATOM 5828 O O . PRO A 1 742 ? -1.936 -14.975 14.846 1.00 69.81 742 PRO A O 1
ATOM 5831 N N . ALA A 1 743 ? -0.860 -15.847 13.095 1.00 72.25 743 ALA A N 1
ATOM 5832 C CA . ALA A 1 743 ? 0.282 -16.337 13.867 1.00 72.25 743 ALA A CA 1
ATOM 5833 C C . ALA A 1 743 ? 1.370 -15.270 14.103 1.00 72.25 743 ALA A C 1
ATOM 5835 O O . ALA A 1 743 ? 2.181 -15.428 15.015 1.00 72.25 743 ALA A O 1
ATOM 5836 N N . GLY A 1 744 ? 1.417 -14.219 13.275 1.00 73.19 744 GLY A N 1
ATOM 5837 C CA . GLY A 1 744 ? 2.466 -13.195 13.310 1.00 73.19 744 GLY A CA 1
ATOM 5838 C C . GLY A 1 744 ? 2.104 -11.957 14.133 1.00 73.19 744 GLY A C 1
ATOM 5839 O O . GLY A 1 744 ? 2.983 -11.349 14.745 1.00 73.19 744 GLY A O 1
ATOM 5840 N N . LEU A 1 745 ? 0.820 -11.592 14.174 1.00 84.19 745 LEU A N 1
ATOM 5841 C CA . LEU A 1 745 ? 0.319 -10.385 14.838 1.00 84.19 745 LEU A CA 1
ATOM 5842 C C . LEU A 1 745 ? -0.471 -10.731 16.103 1.00 84.19 745 LEU A C 1
ATOM 5844 O O . LEU A 1 745 ? -1.227 -11.697 16.135 1.00 84.19 745 LEU A O 1
ATOM 5848 N N . SER A 1 746 ? -0.324 -9.913 17.148 1.00 87.75 746 SER A N 1
ATOM 5849 C CA . SER A 1 746 ? -1.203 -10.001 18.322 1.00 87.75 746 SER A CA 1
ATOM 5850 C C . SER A 1 746 ? -2.606 -9.471 18.010 1.00 87.75 746 SER A C 1
ATOM 5852 O O . SER A 1 746 ? -2.762 -8.592 17.165 1.00 87.75 746 SER A O 1
ATOM 5854 N N . GLU A 1 747 ? -3.618 -9.944 18.742 1.00 86.56 747 GLU A N 1
ATOM 5855 C CA . GLU A 1 747 ? -5.023 -9.527 18.577 1.00 86.56 747 GLU A CA 1
ATOM 5856 C C . GLU A 1 747 ? -5.191 -7.997 18.601 1.00 86.56 747 GLU A C 1
ATOM 5858 O O . GLU A 1 747 ? -5.886 -7.432 17.762 1.00 86.56 747 GLU A O 1
ATOM 5863 N N . LYS A 1 748 ? -4.459 -7.306 19.487 1.00 87.81 748 LYS A N 1
ATOM 5864 C CA . LYS A 1 748 ? -4.459 -5.836 19.555 1.00 87.81 748 LYS A CA 1
ATOM 5865 C C . LYS A 1 748 ? -3.877 -5.185 18.303 1.00 87.81 748 LYS A C 1
ATOM 5867 O O . LYS A 1 748 ? -4.471 -4.262 17.769 1.00 87.81 748 LYS A O 1
ATOM 5872 N N . GLN A 1 749 ? -2.738 -5.679 17.816 1.00 88.88 749 GLN A N 1
ATOM 5873 C CA . GLN A 1 749 ? -2.122 -5.151 16.593 1.00 88.88 749 GLN A CA 1
ATOM 5874 C C . GLN A 1 749 ? -3.006 -5.384 15.369 1.00 88.88 749 GLN A C 1
ATOM 5876 O O . GLN A 1 749 ? -3.008 -4.576 14.447 1.00 88.88 749 GLN A O 1
ATOM 5881 N N . LEU A 1 750 ? -3.751 -6.485 15.360 1.00 88.88 750 LEU A N 1
ATOM 5882 C CA . LEU A 1 750 ? -4.683 -6.802 14.294 1.00 88.88 750 LEU A CA 1
ATOM 5883 C C . LEU A 1 750 ? -5.912 -5.892 14.325 1.00 88.88 750 LEU A C 1
ATOM 5885 O O . LEU A 1 750 ? -6.370 -5.438 13.278 1.00 88.88 750 LEU A O 1
ATOM 5889 N N . GLU A 1 751 ? -6.422 -5.597 15.520 1.00 88.69 751 GLU A N 1
ATOM 5890 C CA . GLU A 1 751 ? -7.491 -4.624 15.709 1.00 88.69 751 GLU A CA 1
ATOM 5891 C C . GLU A 1 751 ? -7.039 -3.216 15.298 1.00 88.69 751 GLU A C 1
ATOM 5893 O O . GLU A 1 751 ? -7.764 -2.538 14.571 1.00 88.69 751 GLU A O 1
ATOM 5898 N N . ASP A 1 752 ? -5.830 -2.802 15.687 1.00 89.44 752 ASP A N 1
ATOM 5899 C CA . ASP A 1 752 ? -5.242 -1.523 15.281 1.00 89.44 752 ASP A CA 1
ATOM 5900 C C . ASP A 1 752 ? -5.087 -1.444 13.757 1.00 89.44 752 ASP A C 1
ATOM 5902 O O . ASP A 1 752 ? -5.500 -0.455 13.152 1.00 89.44 752 ASP A O 1
ATOM 5906 N N . LEU A 1 753 ? -4.580 -2.512 13.129 1.00 89.94 753 LEU A N 1
ATOM 5907 C CA . LEU A 1 753 ? -4.439 -2.611 11.677 1.00 89.94 753 LEU A CA 1
ATOM 5908 C C . LEU A 1 753 ? -5.797 -2.490 10.976 1.00 89.94 753 LEU A C 1
ATOM 5910 O O . LEU A 1 753 ? -5.939 -1.715 10.035 1.00 89.94 753 LEU A O 1
ATOM 5914 N N . ALA A 1 754 ? -6.816 -3.214 11.444 1.00 90.81 754 ALA A N 1
ATOM 5915 C CA . ALA A 1 754 ? -8.160 -3.139 10.876 1.00 90.81 754 ALA A CA 1
ATOM 5916 C C . ALA A 1 754 ? -8.784 -1.741 11.046 1.00 90.81 754 ALA A C 1
ATOM 5918 O O . ALA A 1 754 ? -9.484 -1.265 10.151 1.00 90.81 754 ALA A O 1
ATOM 5919 N N . LYS A 1 755 ? -8.499 -1.056 12.161 1.00 90.19 755 LYS A N 1
ATOM 5920 C CA . LYS A 1 755 ? -8.994 0.298 12.453 1.00 90.19 755 LYS A CA 1
ATOM 5921 C C . LYS A 1 755 ? -8.314 1.410 11.647 1.00 90.19 755 LYS A C 1
ATOM 5923 O O . LYS A 1 755 ? -8.792 2.545 11.696 1.00 90.19 755 LYS A O 1
ATOM 5928 N N . GLU A 1 756 ? -7.243 1.126 10.904 1.00 90.94 756 GLU A N 1
ATOM 5929 C CA . GLU A 1 756 ? -6.638 2.105 9.988 1.00 90.94 756 GLU A CA 1
ATOM 5930 C C . GLU A 1 756 ? -7.594 2.489 8.847 1.00 90.94 756 GLU A C 1
ATOM 5932 O O . GLU A 1 756 ? -7.622 3.652 8.439 1.00 90.94 756 GLU A O 1
ATOM 5937 N N . ASP A 1 757 ? -8.420 1.549 8.363 1.00 91.50 757 ASP A N 1
ATOM 5938 C CA . ASP A 1 757 ? -9.464 1.868 7.387 1.00 91.50 757 ASP A CA 1
ATOM 5939 C C . ASP A 1 757 ? -10.674 2.482 8.116 1.00 91.50 757 ASP A C 1
ATOM 5941 O O . ASP A 1 757 ? -11.305 1.815 8.942 1.00 91.50 757 ASP A O 1
ATOM 5945 N N . PRO A 1 758 ? -11.062 3.735 7.805 1.00 91.25 758 PRO A N 1
ATOM 5946 C CA . PRO A 1 758 ? -12.159 4.408 8.494 1.00 91.25 758 PRO A CA 1
ATOM 5947 C C . PRO A 1 758 ? -13.510 3.696 8.336 1.00 91.25 758 PRO A C 1
ATOM 5949 O O . PRO A 1 758 ? -14.353 3.796 9.227 1.00 91.25 758 PRO A O 1
ATOM 5952 N N . LYS A 1 759 ? -13.742 2.975 7.231 1.00 90.88 759 LYS A N 1
ATOM 5953 C CA . LYS A 1 759 ? -14.991 2.229 7.014 1.00 90.88 759 LYS A CA 1
ATOM 5954 C C . LYS A 1 759 ? -15.052 0.992 7.901 1.00 90.88 759 LYS A C 1
ATOM 5956 O O . LYS A 1 759 ? -16.073 0.738 8.531 1.00 90.88 759 LYS A O 1
ATOM 5961 N N . VAL A 1 760 ? -13.950 0.248 7.961 1.00 92.25 760 VAL A N 1
ATOM 5962 C CA . VAL A 1 760 ? -13.830 -0.962 8.785 1.00 92.25 760 VAL A CA 1
ATOM 5963 C C . VAL A 1 760 ? -13.852 -0.594 10.259 1.00 92.25 760 VAL A C 1
ATOM 5965 O O . VAL A 1 760 ? -14.570 -1.214 11.038 1.00 92.25 760 VAL A O 1
ATOM 5968 N N . ARG A 1 761 ? -13.155 0.481 10.632 1.00 92.31 761 ARG A N 1
ATOM 5969 C CA . ARG A 1 761 ? -13.212 1.063 11.969 1.00 92.31 761 ARG A CA 1
ATOM 5970 C C . ARG A 1 761 ? -14.644 1.371 12.393 1.00 92.31 761 ARG A C 1
ATOM 5972 O O . ARG A 1 761 ? -15.052 0.929 13.459 1.00 92.31 761 ARG A O 1
ATOM 5979 N N . ALA A 1 762 ? -15.406 2.083 11.562 1.00 91.38 762 ALA A N 1
ATOM 5980 C CA . ALA A 1 762 ? -16.795 2.417 11.869 1.00 91.38 762 ALA A CA 1
ATOM 5981 C C . ALA A 1 762 ? -17.676 1.165 12.014 1.00 91.38 762 ALA A C 1
ATOM 5983 O O . ALA A 1 762 ? -18.565 1.136 12.860 1.00 91.38 762 ALA A O 1
ATOM 5984 N N . HIS A 1 763 ? -17.427 0.121 11.218 1.00 93.06 763 HIS A N 1
ATOM 5985 C CA . HIS A 1 763 ? -18.133 -1.158 11.330 1.00 93.06 763 HIS A CA 1
ATOM 5986 C C . HIS A 1 763 ? -17.809 -1.864 12.654 1.00 93.06 763 HIS A C 1
ATOM 5988 O O . HIS A 1 763 ? -18.727 -2.222 13.393 1.00 93.06 763 HIS A O 1
ATOM 5994 N N . ILE A 1 764 ? -16.523 -2.000 12.992 1.00 91.69 764 ILE A N 1
ATOM 5995 C CA . ILE A 1 764 ? -16.063 -2.638 14.234 1.00 91.69 764 ILE A CA 1
ATOM 5996 C C . ILE A 1 764 ? -16.560 -1.859 15.457 1.00 91.69 764 ILE A C 1
ATOM 5998 O O . ILE A 1 764 ? -17.109 -2.463 16.374 1.00 91.69 764 ILE A O 1
ATOM 6002 N N . GLU A 1 765 ? -16.428 -0.530 15.470 1.00 90.25 765 GLU A N 1
ATOM 6003 C CA . GLU A 1 765 ? -16.889 0.318 16.577 1.00 90.25 765 GLU A CA 1
ATOM 6004 C C . GLU A 1 765 ? -18.414 0.233 16.757 1.00 90.25 765 GLU A C 1
ATOM 6006 O O . GLU A 1 765 ? -18.890 0.115 17.887 1.00 90.25 765 GLU A O 1
ATOM 6011 N N . LEU A 1 766 ? -19.191 0.220 15.665 1.00 91.12 766 LEU A N 1
ATOM 6012 C CA . LEU A 1 766 ? -20.649 0.072 15.734 1.00 91.12 766 LEU A CA 1
ATOM 6013 C C . LEU A 1 766 ? -21.054 -1.311 16.264 1.00 91.12 766 LEU A C 1
ATOM 6015 O O . LEU A 1 766 ? -21.964 -1.417 17.087 1.00 91.12 766 LEU A O 1
ATOM 6019 N N . GLN A 1 767 ? -20.358 -2.368 15.838 1.00 91.56 767 GLN A N 1
ATOM 6020 C CA . GLN A 1 767 ? -20.579 -3.722 16.340 1.00 91.56 767 GLN A CA 1
ATOM 6021 C C . GLN A 1 767 ? -20.214 -3.838 17.827 1.00 91.56 767 GLN A C 1
ATOM 6023 O O . GLN A 1 767 ? -20.999 -4.381 18.603 1.00 91.56 767 GLN A O 1
ATOM 6028 N N . GLN A 1 768 ? -19.063 -3.303 18.243 1.00 89.25 768 GLN A N 1
ATOM 6029 C CA . GLN A 1 768 ? -18.642 -3.269 19.648 1.00 89.25 768 GLN A CA 1
ATOM 6030 C C . GLN A 1 768 ? -19.649 -2.500 20.507 1.00 89.25 768 GLN A C 1
ATOM 6032 O O . GLN A 1 768 ? -20.038 -2.979 21.572 1.00 89.25 768 GLN A O 1
ATOM 6037 N N . ARG A 1 769 ? -20.137 -1.352 20.019 1.00 88.44 769 ARG A N 1
ATOM 6038 C CA . ARG A 1 769 ? -21.184 -0.569 20.684 1.00 88.44 769 ARG A CA 1
ATOM 6039 C C . ARG A 1 769 ? -22.475 -1.367 20.840 1.00 88.44 769 ARG A C 1
ATOM 6041 O O . ARG A 1 769 ? -23.030 -1.384 21.934 1.00 88.44 769 ARG A O 1
ATOM 6048 N N . LYS A 1 770 ? -22.936 -2.048 19.788 1.00 90.25 770 LYS A N 1
ATOM 6049 C CA . LYS A 1 770 ? -24.136 -2.895 19.841 1.00 90.25 770 LYS A CA 1
ATOM 6050 C C . LYS A 1 770 ? -24.000 -3.993 20.900 1.00 90.25 770 LYS A C 1
ATOM 6052 O O . LYS A 1 770 ? -24.843 -4.076 21.784 1.00 90.25 770 LYS A O 1
ATOM 6057 N N . VAL A 1 771 ? -22.912 -4.765 20.862 1.00 90.19 771 VAL A N 1
ATOM 6058 C CA . VAL A 1 771 ? -22.657 -5.861 21.817 1.00 90.19 771 VAL A CA 1
ATOM 6059 C C . VAL A 1 771 ? -22.544 -5.341 23.255 1.00 90.19 771 VAL A C 1
ATOM 6061 O O . VAL A 1 771 ? -23.047 -5.968 24.188 1.00 90.19 771 VAL A O 1
ATOM 6064 N N . ALA A 1 772 ? -21.919 -4.177 23.453 1.00 87.75 772 ALA A N 1
ATOM 6065 C CA . ALA A 1 772 ? -21.823 -3.554 24.768 1.00 87.75 772 ALA A CA 1
ATOM 6066 C C . ALA A 1 772 ? -23.195 -3.106 25.301 1.00 87.75 772 ALA A C 1
ATOM 6068 O O . ALA A 1 772 ? -23.490 -3.336 26.474 1.00 87.75 772 ALA A O 1
ATOM 6069 N N . LEU A 1 773 ? -24.043 -2.513 24.451 1.00 88.25 773 LEU A N 1
ATOM 6070 C CA . LEU A 1 773 ? -25.406 -2.108 24.813 1.00 88.25 773 LEU A CA 1
ATOM 6071 C C . LEU A 1 773 ? -26.306 -3.315 25.113 1.00 88.25 773 LEU A C 1
ATOM 6073 O O . LEU A 1 773 ? -27.033 -3.274 26.100 1.00 88.25 773 LEU A O 1
ATOM 6077 N N . GLU A 1 774 ? -26.217 -4.393 24.328 1.00 90.12 774 GLU A N 1
ATOM 6078 C CA . GLU A 1 774 ? -26.926 -5.658 24.587 1.00 90.12 774 GLU A CA 1
ATOM 6079 C C . GLU A 1 774 ? -26.520 -6.237 25.948 1.00 90.12 774 GLU A C 1
ATOM 6081 O O . GLU A 1 774 ? -27.370 -6.486 26.801 1.00 90.12 774 GLU A O 1
ATOM 6086 N N . SER A 1 775 ? -25.211 -6.346 26.210 1.00 88.88 775 SER A N 1
ATOM 6087 C CA . SER A 1 775 ? -24.726 -6.835 27.504 1.00 88.88 775 SER A CA 1
ATOM 6088 C C . SER A 1 775 ? -25.156 -5.937 28.667 1.00 88.88 775 SER A C 1
ATOM 6090 O O . SER A 1 775 ? -25.445 -6.429 29.759 1.00 88.88 775 SER A O 1
ATOM 6092 N N . LEU A 1 776 ? -25.183 -4.617 28.473 1.00 86.31 776 LEU A N 1
ATOM 6093 C CA . LEU A 1 776 ? -25.614 -3.670 29.496 1.00 86.31 776 LEU A CA 1
ATOM 6094 C C . LEU A 1 776 ? -27.114 -3.806 29.795 1.00 86.31 776 LEU A C 1
ATOM 6096 O O . LEU A 1 776 ? -27.487 -3.860 30.967 1.00 86.31 776 LEU A O 1
ATOM 6100 N N . ALA A 1 777 ? -27.950 -3.903 28.758 1.00 87.62 777 ALA A N 1
ATOM 6101 C CA . ALA A 1 777 ? -29.392 -4.090 28.883 1.00 87.62 777 ALA A CA 1
ATOM 6102 C C . ALA A 1 777 ? -29.729 -5.402 29.608 1.00 87.62 777 ALA A C 1
ATOM 6104 O O . ALA A 1 777 ? -30.518 -5.385 30.554 1.00 87.62 777 ALA A O 1
ATOM 6105 N N . ASP A 1 778 ? -29.066 -6.505 29.247 1.00 89.06 778 ASP A N 1
ATOM 6106 C CA . ASP A 1 778 ? -29.246 -7.809 29.894 1.00 89.06 778 ASP A CA 1
ATOM 6107 C C . ASP A 1 778 ? -28.868 -7.763 31.382 1.00 89.06 778 ASP A C 1
ATOM 6109 O O . ASP A 1 778 ? -29.614 -8.242 32.240 1.00 89.06 778 ASP A O 1
ATOM 6113 N N . ASN A 1 779 ? -27.735 -7.130 31.713 1.00 86.50 779 ASN A N 1
ATOM 6114 C CA . ASN A 1 779 ? -27.293 -6.987 33.101 1.00 86.50 779 ASN A CA 1
ATOM 6115 C C . ASN A 1 779 ? -28.262 -6.121 33.927 1.00 86.50 779 ASN A C 1
ATOM 6117 O O . ASN A 1 779 ? -28.556 -6.459 35.071 1.00 86.50 779 ASN A O 1
ATOM 6121 N N . ILE A 1 780 ? -28.777 -5.020 33.366 1.00 84.75 780 ILE A N 1
ATOM 6122 C CA . ILE A 1 780 ? -29.762 -4.163 34.047 1.00 84.75 780 ILE A CA 1
ATOM 6123 C C . ILE A 1 780 ? -31.087 -4.902 34.229 1.00 84.75 780 ILE A C 1
ATOM 6125 O O . ILE A 1 780 ? -31.661 -4.857 35.316 1.00 84.75 780 ILE A O 1
ATOM 6129 N N . SER A 1 781 ? -31.554 -5.620 33.205 1.00 86.06 781 SER A N 1
ATOM 6130 C CA . SER A 1 781 ? -32.768 -6.433 33.299 1.00 86.06 781 SER A CA 1
ATOM 6131 C C . SER A 1 781 ? -32.652 -7.488 34.400 1.00 86.06 781 SER A C 1
ATOM 6133 O O . SER A 1 781 ? -33.620 -7.696 35.126 1.00 86.06 781 SER A O 1
ATOM 6135 N N . HIS A 1 782 ? -31.482 -8.116 34.554 1.00 86.50 782 HIS A N 1
ATOM 6136 C CA . HIS A 1 782 ? -31.223 -9.082 35.624 1.00 86.50 782 HIS A CA 1
ATOM 6137 C C . HIS A 1 782 ? -31.192 -8.435 37.022 1.00 86.50 782 HIS A C 1
ATOM 6139 O O . HIS A 1 782 ? -31.496 -9.094 38.009 1.00 86.50 782 HIS A O 1
ATOM 6145 N N . ILE A 1 783 ? -30.795 -7.165 37.149 1.00 82.12 783 ILE A N 1
ATOM 6146 C CA . ILE A 1 783 ? -30.806 -6.455 38.443 1.00 82.12 783 ILE A CA 1
ATOM 6147 C C . ILE A 1 783 ? -32.228 -6.025 38.831 1.00 82.12 783 ILE A C 1
ATOM 6149 O O . ILE A 1 783 ? -32.548 -5.955 40.015 1.00 82.12 783 ILE A O 1
ATOM 6153 N N . ILE A 1 784 ? -33.074 -5.709 37.845 1.00 80.12 784 ILE A N 1
ATOM 6154 C CA . ILE A 1 784 ? -34.472 -5.313 38.071 1.00 80.12 784 ILE A CA 1
ATOM 6155 C C . ILE A 1 784 ? -35.355 -6.522 38.421 1.00 80.12 784 ILE A C 1
ATOM 6157 O O . ILE A 1 784 ? -36.302 -6.366 39.196 1.00 80.12 784 ILE A O 1
ATOM 6161 N N . SER A 1 785 ? -35.079 -7.693 37.831 1.00 75.56 785 SER A N 1
ATOM 6162 C CA . SER A 1 785 ? -35.792 -8.954 38.095 1.00 75.56 785 SER A CA 1
ATOM 6163 C C . SER A 1 785 ? -35.445 -9.545 39.454 1.00 75.56 785 SER A C 1
ATOM 6165 O O . SER A 1 785 ? -36.388 -9.979 40.155 1.00 75.56 785 SER A O 1
#

Nearest PDB structures (foldseek):
  6ql4-assembly2_B  TM=8.327E-01  e=1.214E-33  Thermochaetoides thermophila DSM 1495
  6jsj-assembly1_A  TM=8.106E-01  e=2.916E-33  Saccharomyces cerevisiae S288C
  6jsj-assembly1_C  TM=8.113E-01  e=3.145E-32  Saccharomyces cerevisiae S288C
  6jsj-assembly1_B  TM=8.196E-01  e=3.204E-29  Saccharomyces cerevisiae S288C
  8ct1-assembly1_A  TM=5.550E-01  e=4.449E-12  Homo sapiens

Organism: NCBI:txid857566

Mean predicted aligned error: 18.69 Å

InterPro domains:
  IPR001401 Dynamin, GTPase domain [SM00053] (136-343)
  IPR020850 GTPase effector domain [PS51388] (694-785)
  IPR022812 Dynamin [PTHR11566] (162-775)
  IPR027417 P-loop containing nucleoside triphosphate hydrolase [G3DSA:3.40.50.300] (135-458)
  IPR027417 P-loop containing nucleoside triphosphate hydrolase [SSF52540] (178-411)
  IPR045063 Dynamin, N-terminal [PF00350] (178-310)
  IPR056495 Dynamin-like GTPase MGM1-like, lipid interacting stalk [PF24550] (597-694)

Solvent-accessible surface area (backbone atoms only — not comparable to full-atom values): 48738 Å² total; per-residue (Å²): 132,90,76,90,82,91,81,90,84,86,88,87,87,88,88,83,88,88,82,89,83,88,88,84,82,87,87,86,91,88,86,89,86,90,89,87,88,83,74,70,80,68,64,66,70,69,78,73,77,77,80,84,84,70,83,85,76,77,90,82,78,88,84,88,87,80,87,88,86,90,83,90,81,88,82,86,87,85,87,85,88,85,88,83,86,84,86,85,83,87,85,84,87,88,86,70,91,87,82,75,84,87,83,87,88,87,83,86,90,89,86,86,89,79,94,72,89,77,76,78,83,87,70,79,70,77,78,76,82,74,52,74,65,60,51,49,53,52,43,47,56,56,54,54,48,54,58,56,57,74,67,42,70,89,67,83,67,86,58,79,70,74,45,40,39,36,42,43,36,67,45,71,69,58,38,47,54,53,55,31,54,60,63,24,48,78,44,76,63,78,80,73,90,78,84,89,74,88,81,83,92,78,87,90,86,79,93,73,86,84,79,70,88,73,88,71,91,49,45,70,56,50,16,52,50,53,46,50,52,48,71,75,48,81,81,66,88,71,83,85,88,80,87,85,87,53,100,83,39,76,89,70,64,74,46,84,56,82,86,69,70,83,87,61,84,52,71,63,57,59,61,62,62,52,76,69,41,34,36,38,38,31,28,41,60,91,57,77,51,74,48,65,69,56,47,73,62,40,79,83,46,84,54,47,42,40,37,32,34,33,41,74,80,42,56,66,72,59,40,52,50,57,32,57,71,43,87,73,25,31,37,29,71,50,69,91,78,71,73,71,81,88,78,62,58,57,37,59,58,47,52,53,52,48,53,48,51,46,67,76,42,35,67,58,47,57,49,56,52,57,77,73,41,97,84,63,79,84,67,44,69,37,68,68,52,50,50,52,52,49,53,57,49,46,48,51,46,35,61,71,45,45,62,62,47,46,54,53,49,49,52,51,40,50,53,48,51,48,50,42,38,74,77,48,69,70,61,87,72,50,41,65,59,51,53,50,52,43,50,52,54,44,51,52,54,48,52,55,45,57,73,70,62,43,65,67,57,55,35,51,55,46,43,54,54,47,51,53,51,48,53,52,49,44,36,70,75,64,67,56,74,81,65,86,86,72,77,75,87,70,88,84,75,74,78,61,69,85,47,54,90,76,51,66,95,82,43,66,67,52,49,53,53,48,53,50,50,51,46,48,63,59,66,65,45,57,20,55,51,48,49,49,53,50,50,54,51,52,52,54,48,50,55,54,50,40,63,72,36,78,48,52,60,26,66,69,59,44,51,50,50,52,51,51,51,53,50,56,54,57,74,38,42,66,64,42,18,51,51,31,43,60,71,47,50,67,55,58,81,58,80,84,74,50,76,68,47,43,53,50,17,41,54,49,40,50,53,53,52,51,50,53,39,51,52,38,53,50,52,47,50,51,50,31,69,77,68,34,57,68,60,42,51,52,49,30,51,54,51,51,52,44,63,70,72,45,71,96,62,80,96,74,78,74,64,89,88,55,55,69,69,55,52,52,52,17,51,54,49,46,51,39,51,54,50,41,54,48,44,54,52,49,53,51,47,60,70,33,74,67,52,69,44,74,92,41,41,72,74,29,52,66,31,44,56,41,32,51,47,51,53,51,34,61,55,38,39,57,49,45,46,60,54,44,48,50,48,42,71,61,46,46,63,56,54,47,44,55,54,75,27,83,86,47,45,54,74,66,59,38,42,53,55,39,43,55,33,68,67,53,27,53,51,41,46,51,51,52,34,43,55,50,44,52,52,49,49,54,53,51,52,63,71,74,105

Foldseek 3Di:
DDDDDDDDDDDDDDDDDDDDDDDDDDDDDDDDDDDDDDPPVVVVVVPPPDPPPPVPPPPPPDDDDDDDDDDDDDDDDDDDDDDDDDDDDDDDPDPDPPPPDPPPDDDDDDDDDDDDPDDDPPDDDPPDPDDLVNLLVLLVLLVVLVVLVVVAPPPPDPFQPQAAEEEDEPDPVQSQQLVCLLLLARQAADDDDDDDDDDDDDDDDDDDPPPDPPPDPDSVVNRVVNVVVCVVPVPDPDDDDDDDDDPRHGPHHYHYDDDDPPVDPPVVLVVNLPGLYAYEYTYEPVDGDTPVSNCVSCVPCPRYAYEYEQLVVDDLLVSLVVLFVDARYEYEHYCVPPDDPPDDRNNVVRVVVQVVVCVVCVVVLVVSQVVPDPPGDRHHYDSVVVVVVVSVSSSVSSLVSLVVSLVSLVVVLVVLVVCLCVQPVVDDDALQVVLVVLLVLLLVVLVVVLVVPALVVLLVQLLVVLLVVLVVLCCVLPNDDPDPVVPDDDPPPDDHNVCLVVDDLVDVSLVVSLLVSQLCSLPVLSLLVSLVSVLVVVLVVSLVSCCVTPVVLFPVLSVLLSVLSVVLSVVLSVVLSVVLNVLSVVSNPDDQFDLVLLVVLLVVLLVSLVVVLVVLVVVLVVLCVVQPVVLLVVLLVVVVVCCVPVPPDDDDDDDPPDDPVSNVSSVVNNSSVSSSVVSVVLSVQSVDVCSSDSSSCSSNSSSNSSSSSSVSSSRSSVSCCVRRSVSSSPVSSVSSCCCSNPVNDDSVVSLVSLCSPVSSVVSNSSVSSSVSSVVSSVSSVVSSD

Sequence (785 aa):
IKAMGRFIRFPAYAGGAVVAGASYVSYKVQEVQSYTIDKVNIITDWLGKSFDEIAGGLDGFMGSFGDERSFSQPTPPSQETTPGNDNDRQTLEATRFLMGVLLAAIAEQPDAVPLNVESYPTTQRPPRPLTDDEIMDSIRAIVALNEKVDQIPGSIVIMPPLPTVIVVGAKEEDQREVIEALVGHEFLPRSPSSPINTVDASNIDLEFEVNSTLRTADFGQIQSTLHQIILNQPLRTAPVKLLIHSAHVPDLTLVDLPIVNIDAHNSLYDQYLRGYNLLLSVSSAKEPLLAPLCEQADPLGVRTIRVITQIDTLDPQNASKMLSTHKGSIGMVGTGSCKSNGHQPIGQIRATYEKRYLQDYGELFQNSIKDLTNTSPVAEVGLMALRHRLIHRIHRAMLDALPLTLDTINQQLEETSYEFKVNYNDQPLTAELYVAAALDSFKLEFQDFAAHFGRDQVRAIIKSELDQRILDLLAQRYWNKPDEANFVSNVSDIVPMTYLPQSSRDDPHWHHQLDTATSTLTKLGVGRLSTNLVITALMNEIDHLVARTPLANHPLARDAIHHTAAHTLNARYYATADQVENCIKPYKYEVEPDAREWTQARQHTYIVLKEELRQCEAALTRLKGTVGSAKLSQAMNTLDQRRRTLGSVGITAEPSEFSRALMSRARDGVFLRDRRDLLKMRMMAVKSPQCNNKDQKYYCPEVFLNAVADKLTKTAVLFLNVELLADFYHNFPSELDARLGPAGLSEKQLEDLAKEDPKVRAHIELQQRKVALESLADNISHIIS